Protein AF-0000000066940283 (afdb_homodimer)

Radius of gyration: 36.02 Å; Cα contacts (8 Å, |Δi|>4): 1351; chains: 2; bounding box: 100×126×141 Å

pLDDT: mean 74.97, std 25.34, range [15.05, 97.81]

Secondary structure (DSSP, 8-state):
----------------------STHHHHS--S--GGGGGGSHHHHHHHHHHHT-SHHHHHHHHHHHHTS-SS--S----S----PPPPHHHHHHHHHHHHHH-GGGGSSS--HHHHHHHHHHHHH--S-----HHHHHHHHHHHHHHHHHHHHHSTTS-HHHHHHHHIIIIIHHHHHTHHHHHHSPP-HHHHHHHHHHHHHHGGGT-HHHHHHHHHHHHHHHHHHTTTS-GGG-TTS---HHHHHHHHHHHHHHHHHHHHHHHHHTPPPS--GGG--PPPPSS--TT----HHHHHHHHHHHHHHHHIIIIISSHHHHHS-HHHHHHHHHHHHHHHHHHHHT--GGG-HHHHTT--TTTS-HHHHHHHHHHHHHHHHHHHHHTHHHHSHHHHHHHHTT---HHHHHHHHHHHHHHHHHHHHHHHHHTT---STTS-HIIIIIHHHHHHHHHHHHHHH-TTSTTHHHHHHHHHHHHHHHHHHHHHTTTSS--THHHHHHHHHHHHHHHHHHHHHHHHHHHHHHTTT-------------------------------------------/----------------------STHHHHS--S--GGGGGGSHHHHHHHHHHHT-SHHHHHHHHHHHHTS--S--S----S---SPPPPHHHHHHHHHHHHHH-GGGGSSS--HHHHHHHHHHHHH--S-----HHHHHHHHHHHHHHHHHHHHHSTTS-HHHHHHHHIIIIIHHHHHTHHHHHHSPP-HHHHHHHHHHHHHHGGGT-HHHHHHHHHHHHHHHHHHTTTS-GGG-TTS---HHHHHHHHHHHHHHHHHHHHHHHHHTPPPS--GGG--PPPPSS--TT----HHHHHHHHHHHHHHHHIIIIISSHHHHHS-HHHHHHHHHHHHHHHHHHHHT--GGG-HHHHTT--TTTS-HHHHHHHHHHHHHHHHHHHHHTHHHHSHHHHHHHHTT---HHHHHHHHHHHHHHHHHHHHHHHHHTT---STTS-HIIIIIHHHHHHHHHHHHHHH-TTSTTHHHHHHHHHHHHHHHHHHHHHTTTSS--THHHHHHHHHHHHHHHHHHHHHHHHHHHHHHTTS-------------------------------------------

Nearest PDB structures (foldseek):
  6gyp-assembly1_B  TM=5.848E-01  e=4.105E-04  Saccharomyces cerevisiae S288C
  6gyp-assembly1_C  TM=6.070E-01  e=9.630E-04  Saccharomyces cerevisiae S288C
  6p7x-assembly1_B  TM=5.171E-01  e=4.540E-03  Kluyveromyces lactis
  3sf4-assembly2_B  TM=2.317E-01  e=5.555E-01  Homo sapiens
  6gyp-assembly1_B  TM=6.018E-01  e=2.464E-04  Saccharomyces cerevisiae S288C

Sequence (1136 aa):
MCLSTQAASDKGKDDARQPQSSGLGSVTEVEDARVWLSTCSNAGVAWVCETTASLAFADIAERFGGSLQPWTPTSPWPSLGAARAEPSEETAWEYVNAFFENCWEARLGLIHRPDFEAQLQAHFLDDSSSGNDYAEIALRNVVFAAGYRSILLKTAKIPFHAVRKEAWEGYFVNALSVLTGLLLSPSRLMVVQALALMACYVEGLGSPDIQRVLCHNAVHAALTQGLHLDHESDHRTSSSSDDRLKKTWVWWAVYALEKHFCLVSGRPSMIDDDMIRASIPSHVPSNSTIYLEANTLAARHAKICSRILREIMSTKAYRLSPHALLRVVNDIDRQLKSLLDDFPNDLQVGALAKLSEETHPMAHRIHTLYLYFAIHGSLLALHSHFFYPWLSARLCDRGPDAGLEAQLHSSSKTVTEAARKMLLAVRTVTTNAATPTWLAVTYPIYAHLSLFVHVLKYPTFPTASADLGLLDICAGHFGYIDFMTSSEISISLARESVGLAAKFVKAANKRHDKDQTSRLSHGRGTQSTNSQSKRPDNGNSQNTHPRSVSAALGQVSGHFKANSLGLCMCLSTQAASDKGKDDARQPQSSGLGSVTEVEDARVWLSTCSNAGVAWVCETTASLAFADIAERFGGSLQPWTPTSPWPSLGAARAEPSEETAWEYVNAFFENCWEARLGLIHRPDFEAQLQAHFLDDSSSGNDYAEIALRNVVFAAGYRSILLKTAKIPFHAVRKEAWEGYFVNALSVLTGLLLSPSRLMVVQALALMACYVEGLGSPDIQRVLCHNAVHAALTQGLHLDHESDHRTSSSSDDRLKKTWVWWAVYALEKHFCLVSGRPSMIDDDMIRASIPSHVPSNSTIYLEANTLAARHAKICSRILREIMSTKAYRLSPHALLRVVNDIDRQLKSLLDDFPNDLQVGALAKLSEETHPMAHRIHTLYLYFAIHGSLLALHSHFFYPWLSARLCDRGPDAGLEAQLHSSSKTVTEAARKMLLAVRTVTTNAATPTWLAVTYPIYAHLSLFVHVLKYPTFPTASADLGLLDICAGHFGYIDFMTSSEISISLARESVGLAAKFVKAANKRHDKDQTSRLSHGRGTQSTNSQSKRPDNGNSQNTHPRSVSAALGQVSGHFKANSLGLC

Organism: NCBI:txid1442368

Foldseek 3Di:
DCPPPPPPCPPPPPPVPDPPPVFLVVVQPVLLDLLLVVCLHPLNLVVLCVLLVHNLVVVQSVVQSVLLGFLPPPPPLPVLPDAADDDDLVLLVQLLVQLCQAALLQQLLLDFSVVLVVVSVCVVPCPPPPDDQLLNLLQSLLSSLLSQLSVVQVVPPDFLSVSLCVSCRHSNSRNVSSVVVLLPDQQDSSSLSSLLSSLVSCLQSSHLVSNVVSLVSSLVSLVSVVLLAQPVPVVPPPDDPQVNQSSVSSNLSSLLSQLLSCSLSVHAGPDDNVSGHRDQDQDHHPPGSHPNVLNSLSSQVSVLSNLCSPQPSDPVVVVDAPVVLLVSLVVSVVSLVVSVVVLDPCLDLVCLLVDDCVRAPPSNNLSSLVSLLSSLLVLSSSLSCLARPSNVVVNPVVDDDPVSVVSSVVSLVSLLVSLLVNLVSLVVDDDHSSRRCCNQPRSNVSSLVSLLSSCSVPLQDPCNVVSLVSLVSSQVSQVVVCVSNVNSNHSCSSVSSSVSSVVSSVVVVVVVVVVVVVVVVVVVPPPDDPPPDDDDDDDDDDDDDDDCPPDCPDDPDDDDPDDPPPDD/DCPPPPPPPPPPPPPVPPPPPPFLVVLQPVLLDLLLVVCLHPLNLVVLCVLLVHNLVVVQSVVQSVLLGALPPPPPLPVLPAFADDDDLVLLVQLLVQLCQAALLQQLLLDFSVVLVVVSVCVVVCPPPPDDQLLNLLQSLLSSLLSQLSVVQVVPPDFLSRSLCVSCRGSNSNNVSSVVVLLPDQQDSSSLSSLLSSLVQCLQSSGLVSNVVSLVSSLVSLVVVVLLAQPVPVVPPPPDPQVNQSSVSSNLSSLLSQLLSCSLSVHAGPDDPVSGHRDQDQDHHPPGSHPNVLNSLSSQVSVLSNLCSPQPSDPVVVVDALVVLLVSLVVSVVSLVVSVVVQDPCLDLVCLVVDDCVRPPPSNNLSSLVSLLSSLLVLSSSLSCLARPSNVVVNPVVDDDPVSVVSSVVSLVSLLVSLLVNLVSLVVDDDHSSRRCCNQPRSNVSSLVSLLSSCSVPLQDPCNVVSLVSLVSSQVSQVVVCVSNVNSNHSCSSVSSSVSSVVSSVVVVVVVVVVVVVVVVVVVPPPDDPPPDDDDDDDDDDDDDDDDDDDDPDDDDDDPPCPPDDDD

Solvent-accessible surface area (backbone atoms only — not comparable to full-atom values): 63022 Å² total; per-residue (Å²): 139,85,80,80,78,83,80,80,78,79,78,74,81,76,75,71,75,69,76,73,77,63,72,50,51,68,75,57,62,50,68,80,42,29,69,62,50,32,60,64,25,73,60,31,31,51,49,52,20,60,74,65,72,40,66,63,54,50,54,41,42,51,54,43,53,61,53,62,52,54,57,39,77,77,58,67,74,59,74,67,56,92,45,60,79,75,70,56,70,70,57,43,52,52,16,46,52,39,20,65,73,51,38,50,72,38,28,48,29,55,58,53,56,66,63,50,53,52,51,51,50,47,57,73,65,51,76,62,80,64,83,80,50,37,33,57,51,23,34,55,22,36,43,38,19,53,5,44,39,54,53,50,62,71,43,81,81,61,51,34,58,56,46,46,47,52,28,40,70,22,34,35,44,34,18,58,50,32,41,58,55,38,58,54,38,81,65,44,71,55,43,25,34,24,28,38,50,45,19,62,59,36,48,42,45,43,26,67,52,52,23,48,48,27,38,50,50,18,49,51,35,33,56,70,62,43,38,42,38,52,67,71,73,51,70,78,59,82,59,50,72,43,55,52,41,43,47,43,33,32,36,43,39,48,50,24,53,46,31,50,47,20,62,62,64,50,46,84,63,55,71,57,70,60,54,52,58,47,71,86,72,94,69,75,38,87,81,51,61,50,42,62,70,61,48,48,50,42,38,54,49,21,56,50,42,46,46,43,48,58,56,60,71,22,56,53,31,72,70,43,51,68,67,56,46,50,52,53,44,54,52,52,49,52,52,54,51,50,51,62,68,64,48,50,72,87,49,35,64,81,46,48,76,68,50,47,63,84,81,38,46,63,28,56,50,51,53,34,53,45,50,54,43,51,54,38,48,46,48,39,52,64,30,36,53,45,47,41,66,77,49,29,50,71,66,47,69,83,52,96,44,71,69,55,54,51,44,31,53,51,27,40,51,52,36,44,54,37,20,52,52,45,47,61,49,52,73,70,57,74,86,52,66,79,42,41,34,57,69,70,43,50,49,52,49,39,23,42,53,54,42,51,52,49,35,69,73,38,37,73,45,88,56,29,64,59,50,51,52,46,41,44,49,50,21,47,52,38,50,47,47,15,58,59,38,75,54,71,51,56,62,61,46,46,49,53,50,46,54,52,50,51,52,47,28,52,52,46,42,53,50,54,51,52,56,52,52,54,51,57,62,62,65,68,60,80,77,71,80,81,72,75,81,79,80,87,82,80,87,78,88,81,86,78,83,80,78,82,73,76,81,76,77,76,80,82,80,87,80,86,78,78,71,81,75,82,77,134,140,80,80,75,76,80,78,77,76,80,77,75,78,75,74,72,71,72,75,72,76,62,74,50,48,64,74,57,62,49,68,79,43,27,69,63,50,30,60,66,24,72,60,30,30,50,48,52,20,61,73,66,72,39,66,63,55,50,53,39,43,52,53,42,52,60,56,63,48,60,55,38,77,78,59,69,74,60,75,62,55,92,43,60,80,75,70,55,71,69,57,43,52,52,16,47,51,37,20,65,73,50,38,49,72,38,28,48,31,56,58,52,55,67,62,50,52,54,50,52,52,47,56,73,64,52,75,63,79,64,85,78,50,36,34,59,52,23,34,54,22,36,42,40,19,53,5,45,38,55,53,49,64,71,43,82,80,60,51,36,58,56,47,45,47,54,29,40,68,22,33,35,42,36,19,56,47,31,42,58,55,37,58,54,38,83,68,44,71,56,42,25,34,25,29,37,51,46,18,61,59,34,46,41,46,43,26,67,53,51,23,48,49,28,39,51,51,16,48,50,37,34,55,72,62,44,38,42,39,50,68,71,74,53,68,78,61,81,59,51,72,44,57,52,40,44,47,44,34,32,36,42,39,49,49,24,53,47,31,50,47,21,60,63,63,50,45,84,64,54,71,58,73,61,53,52,56,47,71,84,72,93,69,74,38,85,81,51,61,49,43,61,69,61,48,49,49,43,37,54,50,21,54,50,41,46,48,43,48,58,55,60,70,21,55,53,31,70,69,43,51,68,67,56,48,50,52,52,43,53,53,53,49,51,53,53,53,49,52,60,68,64,49,50,73,90,48,34,66,82,49,48,77,69,50,47,62,83,82,38,45,64,27,56,50,51,53,32,50,45,52,54,44,51,54,40,48,46,48,40,53,64,30,36,53,44,47,40,67,76,50,28,51,71,66,48,69,83,51,95,45,72,69,56,53,51,44,32,51,51,25,39,51,51,34,45,52,36,18,51,54,46,46,62,48,51,74,71,59,74,86,52,67,79,40,42,32,57,69,72,44,51,50,51,49,39,24,43,54,52,41,49,52,49,35,70,74,39,35,75,44,88,57,31,66,60,50,51,53,47,39,45,49,51,22,48,52,38,50,47,48,16,59,60,38,74,54,73,50,57,61,59,46,47,50,53,49,46,55,52,49,52,53,47,27,53,53,46,42,53,50,53,50,52,54,54,51,52,53,57,61,63,66,68,61,81,77,70,78,75,78,72,79,79,77,83,79,78,84,81,81,86,84,87,81,87,77,88,76,89,83,86,83,81,78,91,76,86,73,85,75,79,69,81,76,82,78,124

Structure (mmCIF, N/CA/C/O backbone):
data_AF-0000000066940283-model_v1
#
loop_
_entity.id
_entity.type
_entity.pdbx_description
1 polymer 'Transcription factor domain-containing protein'
#
loop_
_atom_site.group_PDB
_atom_site.id
_atom_site.type_symbol
_atom_site.label_atom_id
_atom_site.label_alt_id
_atom_site.label_comp_id
_atom_site.label_asym_id
_atom_site.label_entity_id
_atom_site.label_seq_id
_atom_site.pdbx_PDB_ins_code
_atom_site.Cartn_x
_atom_site.Cartn_y
_atom_site.Cartn_z
_atom_site.occupancy
_atom_site.B_iso_or_equiv
_atom_site.auth_seq_id
_atom_site.auth_comp_id
_atom_site.auth_asym_id
_atom_site.auth_atom_id
_atom_site.pdbx_PDB_model_num
ATOM 1 N N . MET A 1 1 ? 47.094 -9.07 -67.875 1 20.44 1 MET A N 1
ATOM 2 C CA . MET A 1 1 ? 47.656 -8.047 -67 1 20.44 1 MET A CA 1
ATOM 3 C C . MET A 1 1 ? 46.906 -8 -65.688 1 20.44 1 MET A C 1
ATOM 5 O O . MET A 1 1 ? 45.719 -7.773 -65.625 1 20.44 1 MET A O 1
ATOM 9 N N . CYS A 1 2 ? 47.281 -8.82 -64.562 1 21.75 2 CYS A N 1
ATOM 10 C CA . CYS A 1 2 ? 46.938 -9.672 -63.469 1 21.75 2 CYS A CA 1
ATOM 11 C C . CYS A 1 2 ? 46.75 -8.852 -62.188 1 21.75 2 CYS A C 1
ATOM 13 O O . CYS A 1 2 ? 47.719 -8.445 -61.562 1 21.75 2 CYS A O 1
ATOM 15 N N . LEU A 1 3 ? 45.906 -7.738 -62.25 1 21.98 3 LEU A N 1
ATOM 16 C CA . LEU A 1 3 ? 45.75 -6.688 -61.25 1 21.98 3 LEU A CA 1
ATOM 17 C C . LEU A 1 3 ? 45.438 -7.277 -59.906 1 21.98 3 LEU A C 1
ATOM 19 O O . LEU A 1 3 ? 44.5 -8.078 -59.781 1 21.98 3 LEU A O 1
ATOM 23 N N . SER A 1 4 ? 46.375 -7.453 -58.938 1 21.75 4 SER A N 1
ATOM 24 C CA . SER A 1 4 ? 46.688 -8.039 -57.625 1 21.75 4 SER A CA 1
ATOM 25 C C . SER A 1 4 ? 45.812 -7.418 -56.531 1 21.75 4 SER A C 1
ATOM 27 O O . SER A 1 4 ? 46.031 -6.258 -56.156 1 21.75 4 SER A O 1
ATOM 29 N N . THR A 1 5 ? 44.469 -7.492 -56.594 1 22.36 5 THR A N 1
ATOM 30 C CA . THR A 1 5 ? 43.438 -6.836 -55.812 1 22.36 5 THR A CA 1
ATOM 31 C C . THR A 1 5 ? 43.594 -7.188 -54.312 1 22.36 5 THR A C 1
ATOM 33 O O . THR A 1 5 ? 43.562 -8.359 -53.938 1 22.36 5 THR A O 1
ATOM 36 N N . GLN A 1 6 ? 44.438 -6.453 -53.562 1 20.84 6 GLN A N 1
ATOM 37 C CA . GLN A 1 6 ? 44.875 -6.645 -52.188 1 20.84 6 GLN A CA 1
ATOM 38 C C . GLN A 1 6 ? 43.688 -6.66 -51.219 1 20.84 6 GLN A C 1
ATOM 40 O O . GLN A 1 6 ? 42.906 -5.703 -51.156 1 20.84 6 GLN A O 1
ATOM 45 N N . ALA A 1 7 ? 43.062 -7.863 -50.75 1 22.83 7 ALA A N 1
ATOM 46 C CA . ALA A 1 7 ? 41.969 -8.375 -49.906 1 22.83 7 ALA A CA 1
ATOM 47 C C . ALA A 1 7 ? 42.188 -7.957 -48.438 1 22.83 7 ALA A C 1
ATOM 49 O O . ALA A 1 7 ? 43 -8.523 -47.75 1 22.83 7 ALA A O 1
ATOM 50 N N . ALA A 1 8 ? 42.344 -6.641 -48.094 1 23.03 8 ALA A N 1
ATOM 51 C CA . ALA A 1 8 ? 42.688 -6.262 -46.75 1 23.03 8 ALA A CA 1
ATOM 52 C C . ALA A 1 8 ? 41.656 -6.766 -45.75 1 23.03 8 ALA A C 1
ATOM 54 O O . ALA A 1 8 ? 40.469 -6.562 -45.906 1 23.03 8 ALA A O 1
ATOM 55 N N . SER A 1 9 ? 41.906 -7.828 -44.812 1 20.77 9 SER A N 1
ATOM 56 C CA . SER A 1 9 ? 41.312 -8.688 -43.781 1 20.77 9 SER A CA 1
ATOM 57 C C . SER A 1 9 ? 40.906 -7.879 -42.562 1 20.77 9 SER A C 1
ATOM 59 O O . SER A 1 9 ? 41.625 -7.855 -41.562 1 20.77 9 SER A O 1
ATOM 61 N N . ASP A 1 10 ? 40.438 -6.648 -42.656 1 21.69 10 ASP A N 1
ATOM 62 C CA . ASP A 1 10 ? 40.281 -5.934 -41.406 1 21.69 10 ASP A CA 1
ATOM 63 C C . ASP A 1 10 ? 39.312 -6.66 -40.469 1 21.69 10 ASP A C 1
ATOM 65 O O . ASP A 1 10 ? 38.156 -6.848 -40.844 1 21.69 10 ASP A O 1
ATOM 69 N N . LYS A 1 11 ? 39.781 -7.566 -39.562 1 23.08 11 LYS A N 1
ATOM 70 C CA . LYS A 1 11 ? 39.25 -8.359 -38.469 1 23.08 11 LYS A CA 1
ATOM 71 C C . LYS A 1 11 ? 38.531 -7.48 -37.438 1 23.08 11 LYS A C 1
ATOM 73 O O . LYS A 1 11 ? 39.156 -6.707 -36.719 1 23.08 11 LYS A O 1
ATOM 78 N N . GLY A 1 12 ? 37.406 -6.863 -37.812 1 21 12 GLY A N 1
ATOM 79 C CA . GLY A 1 12 ? 36.594 -6.027 -36.938 1 21 12 GLY A CA 1
ATOM 80 C C . GLY A 1 12 ? 36.219 -6.688 -35.625 1 21 12 GLY A C 1
ATOM 81 O O . GLY A 1 12 ? 35.75 -7.828 -35.594 1 21 12 GLY A O 1
ATOM 82 N N . LYS A 1 13 ? 36.969 -6.316 -34.469 1 24.41 13 LYS A N 1
ATOM 83 C CA . LYS A 1 13 ? 36.812 -6.691 -33.062 1 24.41 13 LYS A CA 1
ATOM 84 C C . LYS A 1 13 ? 35.344 -6.566 -32.625 1 24.41 13 LYS A C 1
ATOM 86 O O . LYS A 1 13 ? 34.781 -5.465 -32.625 1 24.41 13 LYS A O 1
ATOM 91 N N . ASP A 1 14 ? 34.469 -7.512 -33 1 21.62 14 ASP A N 1
ATOM 92 C CA . ASP A 1 14 ? 33.094 -7.664 -32.562 1 21.62 14 ASP A CA 1
ATOM 93 C C . ASP A 1 14 ? 33 -7.609 -31.031 1 21.62 14 ASP A C 1
ATOM 95 O O . ASP A 1 14 ? 33.469 -8.531 -30.344 1 21.62 14 ASP A O 1
ATOM 99 N N . ASP A 1 15 ? 33.438 -6.469 -30.469 1 23.89 15 ASP A N 1
ATOM 100 C CA . ASP A 1 15 ? 33.188 -6.336 -29.031 1 23.89 15 ASP A CA 1
ATOM 101 C C . ASP A 1 15 ? 31.75 -6.672 -28.672 1 23.89 15 ASP A C 1
ATOM 103 O O . ASP A 1 15 ? 30.828 -5.926 -29.016 1 23.89 15 ASP A O 1
ATOM 107 N N . ALA A 1 16 ? 31.406 -7.91 -28.734 1 23.08 16 ALA A N 1
ATOM 108 C CA . ALA A 1 16 ? 30.156 -8.477 -28.25 1 23.08 16 ALA A CA 1
ATOM 109 C C . ALA A 1 16 ? 29.797 -7.934 -26.859 1 23.08 16 ALA A C 1
ATOM 111 O O . ALA A 1 16 ? 30.484 -8.242 -25.875 1 23.08 16 ALA A O 1
ATOM 112 N N . ARG A 1 17 ? 29.234 -6.73 -26.859 1 25.64 17 ARG A N 1
ATOM 113 C CA . ARG A 1 17 ? 28.562 -6.203 -25.688 1 25.64 17 ARG A CA 1
ATOM 114 C C . ARG A 1 17 ? 27.75 -7.293 -24.984 1 25.64 17 ARG A C 1
ATOM 116 O O . ARG A 1 17 ? 26.859 -7.902 -25.594 1 25.64 17 ARG A O 1
ATOM 123 N N . GLN A 1 18 ? 28.359 -7.93 -24.031 1 21.53 18 GLN A N 1
ATOM 124 C CA . GLN A 1 18 ? 27.672 -8.891 -23.172 1 21.53 18 GLN A CA 1
ATOM 125 C C . GLN A 1 18 ? 26.297 -8.375 -22.766 1 21.53 18 GLN A C 1
ATOM 127 O O . GLN A 1 18 ? 26.141 -7.215 -22.391 1 21.53 18 GLN A O 1
ATOM 132 N N . PRO A 1 19 ? 25.219 -8.977 -23.344 1 24.42 19 PRO A N 1
ATOM 133 C CA . PRO A 1 19 ? 23.875 -8.57 -22.922 1 24.42 19 PRO A CA 1
ATOM 134 C C . PRO A 1 19 ? 23.75 -8.414 -21.406 1 24.42 19 PRO A C 1
ATOM 136 O O . PRO A 1 19 ? 24.234 -9.273 -20.656 1 24.42 19 PRO A O 1
ATOM 139 N N . GLN A 1 20 ? 23.891 -7.176 -20.938 1 24.33 20 GLN A N 1
ATOM 140 C CA . GLN A 1 20 ? 23.578 -6.852 -19.547 1 24.33 20 GLN A CA 1
ATOM 141 C C . GLN A 1 20 ? 22.328 -7.609 -19.078 1 24.33 20 GLN A C 1
ATOM 143 O O . GLN A 1 20 ? 21.281 -7.539 -19.719 1 24.33 20 GLN A O 1
ATOM 148 N N . SER A 1 21 ? 22.594 -8.758 -18.5 1 25.77 21 SER A N 1
ATOM 149 C CA . SER A 1 21 ? 21.594 -9.586 -17.828 1 25.77 21 SER A CA 1
ATOM 150 C C . SER A 1 21 ? 20.641 -8.734 -16.984 1 25.77 21 SER A C 1
ATOM 152 O O . SER A 1 21 ? 20.906 -8.469 -15.812 1 25.77 21 SER A O 1
ATOM 154 N N . SER A 1 22 ? 20.125 -7.676 -17.5 1 27.03 22 SER A N 1
ATOM 155 C CA . SER A 1 22 ? 19.234 -6.762 -16.812 1 27.03 22 SER A CA 1
ATOM 156 C C . SER A 1 22 ? 17.969 -7.48 -16.344 1 27.03 22 SER A C 1
ATOM 158 O O . SER A 1 22 ? 17.156 -6.906 -15.609 1 27.03 22 SER A O 1
ATOM 160 N N . GLY A 1 23 ? 17.672 -8.562 -16.969 1 27.56 23 GLY A N 1
ATOM 161 C CA . GLY A 1 23 ? 16.281 -8.977 -16.844 1 27.56 23 GLY A CA 1
ATOM 162 C C . GLY A 1 23 ? 15.984 -9.602 -15.484 1 27.56 23 GLY A C 1
ATOM 163 O O . GLY A 1 23 ? 14.867 -9.477 -14.984 1 27.56 23 GLY A O 1
ATOM 164 N N . LEU A 1 24 ? 16.797 -10.617 -15.102 1 29.62 24 LEU A N 1
ATOM 165 C CA . LEU A 1 24 ? 16.484 -11.422 -13.922 1 29.62 24 LEU A CA 1
ATOM 166 C C . LEU A 1 24 ? 16.719 -10.609 -12.648 1 29.62 24 LEU A C 1
ATOM 168 O O . LEU A 1 24 ? 16.672 -11.164 -11.547 1 29.62 24 LEU A O 1
ATOM 172 N N . GLY A 1 25 ? 17.297 -9.453 -12.719 1 29.88 25 GLY A N 1
ATOM 173 C CA . GLY A 1 25 ? 17.703 -8.695 -11.539 1 29.88 25 GLY A CA 1
ATOM 174 C C . GLY A 1 25 ? 16.562 -8.484 -10.555 1 29.88 25 GLY A C 1
ATOM 175 O O . GLY A 1 25 ? 16.781 -8.398 -9.352 1 29.88 25 GLY A O 1
ATOM 176 N N . SER A 1 26 ? 15.367 -8.234 -11.133 1 32.53 26 SER A N 1
ATOM 177 C CA . SER A 1 26 ? 14.328 -7.906 -10.156 1 32.53 26 SER A CA 1
ATOM 178 C C . SER A 1 26 ? 13.867 -9.141 -9.398 1 32.53 26 SER A C 1
ATOM 180 O O . SER A 1 26 ? 13.602 -9.078 -8.195 1 32.53 26 SER A O 1
ATOM 182 N N . VAL A 1 27 ? 13.672 -10.336 -10.031 1 32.69 27 VAL A N 1
ATOM 183 C CA . VAL A 1 27 ? 13.281 -11.578 -9.375 1 32.69 27 VAL A CA 1
ATOM 184 C C . VAL A 1 27 ? 14.445 -12.102 -8.539 1 32.69 27 VAL A C 1
ATOM 186 O O . VAL A 1 27 ? 14.234 -12.648 -7.449 1 32.69 27 VAL A O 1
ATOM 189 N N . THR A 1 28 ? 15.695 -12.109 -9.008 1 30.05 28 THR A N 1
ATOM 190 C CA . THR A 1 28 ? 16.859 -12.766 -8.414 1 30.05 28 THR A CA 1
ATOM 191 C C . THR A 1 28 ? 17.281 -12.055 -7.129 1 30.05 28 THR A C 1
ATOM 193 O O . THR A 1 28 ? 17.984 -12.625 -6.301 1 30.05 28 THR A O 1
ATOM 196 N N . GLU A 1 29 ? 17.312 -10.711 -7.145 1 33.53 29 GLU A N 1
ATOM 197 C CA . GLU A 1 29 ? 18.078 -10.102 -6.059 1 33.53 29 GLU A CA 1
ATOM 198 C C . GLU A 1 29 ? 17.375 -10.305 -4.719 1 33.53 29 GLU A C 1
ATOM 200 O O . GLU A 1 29 ? 17.875 -9.875 -3.678 1 33.53 29 GLU A O 1
ATOM 205 N N . VAL A 1 30 ? 16.109 -10.367 -4.691 1 32.91 30 VAL A N 1
ATOM 206 C CA . VAL A 1 30 ? 15.727 -10.672 -3.32 1 32.91 30 VAL A CA 1
ATOM 207 C C . VAL A 1 30 ? 16.172 -12.094 -2.965 1 32.91 30 VAL A C 1
ATOM 209 O O . VAL A 1 30 ? 15.656 -13.07 -3.525 1 32.91 30 VAL A O 1
ATOM 212 N N . GLU A 1 31 ? 17.391 -12.391 -2.781 1 35.41 31 GLU A N 1
ATOM 213 C CA . GLU A 1 31 ? 17.859 -13.641 -2.189 1 35.41 31 GLU A CA 1
ATOM 214 C C . GLU A 1 31 ? 16.719 -14.398 -1.512 1 35.41 31 GLU A C 1
ATOM 216 O O . GLU A 1 31 ? 16.75 -15.625 -1.413 1 35.41 31 GLU A O 1
ATOM 221 N N . ASP A 1 32 ? 16.172 -13.656 -0.53 1 37.12 32 ASP A N 1
ATOM 222 C CA . ASP A 1 32 ? 15.172 -14.367 0.262 1 37.12 32 ASP A CA 1
ATOM 223 C C . ASP A 1 32 ? 13.984 -14.789 -0.6 1 37.12 32 ASP A C 1
ATOM 225 O O . ASP A 1 32 ? 13.227 -13.945 -1.074 1 37.12 32 ASP A O 1
ATOM 229 N N . ALA A 1 33 ? 14.258 -15.641 -1.581 1 39.44 33 ALA A N 1
ATOM 230 C CA . ALA A 1 33 ? 13.406 -16.516 -2.381 1 39.44 33 ALA A CA 1
ATOM 231 C C . ALA A 1 33 ? 11.977 -16.531 -1.85 1 39.44 33 ALA A C 1
ATOM 233 O O . ALA A 1 33 ? 11.758 -16.656 -0.642 1 39.44 33 ALA A O 1
ATOM 234 N N . ARG A 1 34 ? 11.172 -16.062 -2.783 1 51.72 34 ARG A N 1
ATOM 235 C CA . ARG A 1 34 ? 9.781 -16.453 -2.945 1 51.72 34 ARG A CA 1
ATOM 236 C C . ARG A 1 34 ? 9.57 -17.906 -2.572 1 51.72 34 ARG A C 1
ATOM 238 O O . ARG A 1 34 ? 10.273 -18.781 -3.078 1 51.72 34 ARG A O 1
ATOM 245 N N . VAL A 1 35 ? 9.18 -18.188 -1.513 1 53.84 35 VAL A N 1
ATOM 246 C CA . VAL A 1 35 ? 8.953 -19.516 -0.968 1 53.84 35 VAL A CA 1
ATOM 247 C C . VAL A 1 35 ? 8.656 -20.5 -2.102 1 53.84 35 VAL A C 1
ATOM 249 O O . VAL A 1 35 ? 9.188 -21.609 -2.133 1 53.84 35 VAL A O 1
ATOM 252 N N . TRP A 1 36 ? 8.086 -19.891 -3.195 1 62.03 36 TRP A N 1
ATOM 253 C CA . TRP A 1 36 ? 7.566 -20.875 -4.141 1 62.03 36 TRP A CA 1
ATOM 254 C C . TRP A 1 36 ? 8.617 -21.234 -5.18 1 62.03 36 TRP A C 1
ATOM 256 O O . TRP A 1 36 ? 8.633 -22.359 -5.695 1 62.03 36 TRP A O 1
ATOM 266 N N . LEU A 1 37 ? 9.555 -20.328 -5.309 1 76.88 37 LEU A N 1
ATOM 267 C CA . LEU A 1 37 ? 10.602 -20.641 -6.281 1 76.88 37 LEU A CA 1
ATOM 268 C C . LEU A 1 37 ? 11.961 -20.75 -5.602 1 76.88 37 LEU A C 1
ATOM 270 O O . LEU A 1 37 ? 12.992 -20.5 -6.223 1 76.88 37 LEU A O 1
ATOM 274 N N . SER A 1 38 ? 11.867 -21.203 -4.441 1 82 38 SER A N 1
ATOM 275 C CA . SER A 1 38 ? 13.07 -21.312 -3.625 1 82 38 SER A CA 1
ATOM 276 C C . SER A 1 38 ? 14.086 -22.266 -4.27 1 82 38 SER A C 1
ATOM 278 O O . SER A 1 38 ? 15.297 -22.062 -4.141 1 82 38 SER A O 1
ATOM 280 N N . THR A 1 39 ? 13.578 -23.281 -4.961 1 89 39 THR A N 1
ATOM 281 C CA . THR A 1 39 ? 14.445 -24.25 -5.625 1 89 39 THR A CA 1
ATOM 282 C C . THR A 1 39 ? 15.305 -23.562 -6.684 1 89 39 THR A C 1
ATOM 284 O O . THR A 1 39 ? 16.438 -24 -6.945 1 89 39 THR A O 1
ATOM 287 N N . CYS A 1 40 ? 14.781 -22.531 -7.219 1 88.06 40 CYS A N 1
ATOM 288 C CA . CYS A 1 40 ? 15.5 -21.812 -8.266 1 88.06 40 CYS A CA 1
ATOM 289 C C . CYS A 1 40 ? 16.297 -20.656 -7.688 1 88.06 40 CYS A C 1
ATOM 291 O O . CYS A 1 40 ? 16.875 -19.859 -8.43 1 88.06 40 CYS A O 1
ATOM 293 N N . SER A 1 41 ? 16.297 -20.594 -6.41 1 83.69 41 SER A N 1
ATOM 294 C CA . SER A 1 41 ? 17.203 -19.641 -5.758 1 83.69 41 SER A CA 1
ATOM 295 C C . SER A 1 41 ? 18.641 -20.125 -5.812 1 83.69 41 SER A C 1
ATOM 297 O O . SER A 1 41 ? 18.906 -21.297 -6.145 1 83.69 41 SER A O 1
ATOM 299 N N . ASN A 1 42 ? 19.594 -19.281 -5.414 1 84.31 42 ASN A N 1
ATOM 300 C CA . ASN A 1 42 ? 21 -19.672 -5.41 1 84.31 42 ASN A CA 1
ATOM 301 C C . ASN A 1 42 ? 21.25 -20.875 -4.5 1 84.31 42 ASN A C 1
ATOM 303 O O . ASN A 1 42 ? 21.969 -21.812 -4.871 1 84.31 42 ASN A O 1
ATOM 307 N N . ALA A 1 43 ? 20.656 -20.797 -3.354 1 87.44 43 ALA A N 1
ATOM 308 C CA . ALA A 1 43 ? 20.828 -21.891 -2.4 1 87.44 43 ALA A CA 1
ATOM 309 C C . ALA A 1 43 ? 20.188 -23.172 -2.914 1 87.44 43 ALA A C 1
ATOM 311 O O . ALA A 1 43 ? 20.734 -24.266 -2.732 1 87.44 43 ALA A O 1
ATOM 312 N N . GLY A 1 44 ? 19.016 -23.047 -3.541 1 92.5 44 GLY A N 1
ATOM 313 C CA . GLY A 1 44 ? 18.344 -24.219 -4.098 1 92.5 44 GLY A CA 1
ATOM 314 C C . GLY A 1 44 ? 19.078 -24.828 -5.27 1 92.5 44 GLY A C 1
ATOM 315 O O . GLY A 1 44 ? 19.25 -26.047 -5.336 1 92.5 44 GLY A O 1
ATOM 316 N N . VAL A 1 45 ? 19.531 -24.016 -6.105 1 93.75 45 VAL A N 1
ATOM 317 C CA . VAL A 1 45 ? 20.281 -24.469 -7.273 1 93.75 45 VAL A CA 1
ATOM 318 C C . VAL A 1 45 ? 21.562 -25.141 -6.828 1 93.75 45 VAL A C 1
ATOM 320 O O . VAL A 1 45 ? 21.953 -26.188 -7.359 1 93.75 45 VAL A O 1
ATOM 323 N N . ALA A 1 46 ? 22.234 -24.484 -5.863 1 93.62 46 ALA A N 1
ATOM 324 C CA . ALA A 1 46 ? 23.469 -25.078 -5.34 1 93.62 46 ALA A CA 1
ATOM 325 C C . ALA A 1 46 ? 23.219 -26.469 -4.762 1 93.62 46 ALA A C 1
ATOM 327 O O . ALA A 1 46 ? 24 -27.391 -4.98 1 93.62 46 ALA A O 1
ATOM 328 N N . TRP A 1 47 ? 22.203 -26.594 -4.051 1 95.19 47 TRP A N 1
ATOM 329 C CA . TRP A 1 47 ? 21.891 -27.875 -3.434 1 95.19 47 TRP A CA 1
ATOM 330 C C . TRP A 1 47 ? 21.609 -28.938 -4.496 1 95.19 47 TRP A C 1
ATOM 332 O O . TRP A 1 47 ? 22.047 -30.078 -4.383 1 95.19 47 TRP A O 1
ATOM 342 N N . VAL A 1 48 ? 20.812 -28.641 -5.484 1 96.75 48 VAL A N 1
ATOM 343 C CA . VAL A 1 48 ? 20.469 -29.578 -6.535 1 96.75 48 VAL A CA 1
ATOM 344 C C . VAL A 1 48 ? 21.719 -30 -7.305 1 96.75 48 VAL A C 1
ATOM 346 O O . VAL A 1 48 ? 21.906 -31.188 -7.602 1 96.75 48 VAL A O 1
ATOM 349 N N . CYS A 1 49 ? 22.484 -29.016 -7.586 1 96.88 49 CYS A N 1
ATOM 350 C CA . CYS A 1 49 ? 23.703 -29.297 -8.328 1 96.88 49 CYS A CA 1
ATOM 351 C C . CYS A 1 49 ? 24.641 -30.188 -7.516 1 96.88 49 CYS A C 1
ATOM 353 O O . CYS A 1 49 ? 25.25 -31.109 -8.062 1 96.88 49 CYS A O 1
ATOM 355 N N . GLU A 1 50 ? 24.734 -29.891 -6.273 1 96.19 50 GLU A N 1
ATOM 356 C CA . GLU A 1 50 ? 25.578 -30.719 -5.402 1 96.19 50 GLU A CA 1
ATOM 357 C C . GLU A 1 50 ? 25.016 -32.125 -5.293 1 96.19 50 GLU A C 1
ATOM 359 O O . GLU A 1 50 ? 25.766 -33.125 -5.344 1 96.19 50 GLU A O 1
ATOM 364 N N . THR A 1 51 ? 23.797 -32.25 -5.098 1 96.31 51 THR A N 1
ATOM 365 C CA . THR A 1 51 ? 23.125 -33.531 -4.906 1 96.31 51 THR A CA 1
ATOM 366 C C . THR A 1 51 ? 23.25 -34.406 -6.16 1 96.31 51 THR A C 1
ATOM 368 O O . THR A 1 51 ? 23.484 -35.594 -6.07 1 96.31 51 THR A O 1
ATOM 371 N N . THR A 1 52 ? 23.094 -33.781 -7.336 1 95.62 52 THR A N 1
ATOM 372 C CA . THR A 1 52 ? 23.125 -34.531 -8.586 1 95.62 52 THR A CA 1
ATOM 373 C C . THR A 1 52 ? 24.531 -34.594 -9.164 1 95.62 52 THR A C 1
ATOM 375 O O . THR A 1 52 ? 24.766 -35.188 -10.211 1 95.62 52 THR A O 1
ATOM 378 N N . ALA A 1 53 ? 25.453 -33.875 -8.523 1 94.31 53 ALA A N 1
ATOM 379 C CA . ALA A 1 53 ? 26.828 -33.781 -8.992 1 94.31 53 ALA A CA 1
ATOM 380 C C . ALA A 1 53 ? 26.875 -33.312 -10.445 1 94.31 53 ALA A C 1
ATOM 382 O O . ALA A 1 53 ? 27.594 -33.875 -11.266 1 94.31 53 ALA A O 1
ATOM 383 N N . SER A 1 54 ? 26.016 -32.438 -10.734 1 94.38 54 SER A N 1
ATOM 384 C CA . SER A 1 54 ? 25.891 -31.891 -12.086 1 94.38 54 SER A CA 1
ATOM 385 C C . SER A 1 54 ? 25.5 -30.422 -12.055 1 94.38 54 SER A C 1
ATOM 387 O O . SER A 1 54 ? 24.734 -29.984 -11.188 1 94.38 54 SER A O 1
ATOM 389 N N . LEU A 1 55 ? 25.938 -29.594 -13.07 1 94.69 55 LEU A N 1
ATOM 390 C CA . LEU A 1 55 ? 25.594 -28.172 -13.172 1 94.69 55 LEU A CA 1
ATOM 391 C C . LEU A 1 55 ? 24.391 -27.969 -14.086 1 94.69 55 LEU A C 1
ATOM 393 O O . LEU A 1 55 ? 23.984 -26.844 -14.344 1 94.69 55 LEU A O 1
ATOM 397 N N . ALA A 1 56 ? 23.844 -29 -14.5 1 93.88 56 ALA A N 1
ATOM 398 C CA . ALA A 1 56 ? 22.75 -28.953 -15.469 1 93.88 56 ALA A CA 1
ATOM 399 C C . ALA A 1 56 ? 21.578 -28.125 -14.938 1 93.88 56 ALA A C 1
ATOM 401 O O . ALA A 1 56 ? 20.953 -27.391 -15.695 1 93.88 56 ALA A O 1
ATOM 402 N N . PHE A 1 57 ? 21.328 -28.25 -13.68 1 95.81 57 PHE A N 1
ATOM 403 C CA . PHE A 1 57 ? 20.156 -27.562 -13.125 1 95.81 57 PHE A CA 1
ATOM 404 C C . PHE A 1 57 ? 20.391 -26.062 -13.07 1 95.81 57 PHE A C 1
ATOM 406 O O . PHE A 1 57 ? 19.438 -25.266 -13.141 1 95.81 57 PHE A O 1
ATOM 413 N N . ALA A 1 58 ? 21.578 -25.656 -12.82 1 94.06 58 ALA A N 1
ATOM 414 C CA . ALA A 1 58 ? 21.875 -24.219 -12.852 1 94.06 58 ALA A CA 1
ATOM 415 C C . ALA A 1 58 ? 21.484 -23.609 -14.188 1 94.06 58 ALA A C 1
ATOM 417 O O . ALA A 1 58 ? 20.938 -22.5 -14.234 1 94.06 58 ALA A O 1
ATOM 418 N N . ASP A 1 59 ? 21.719 -24.344 -15.25 1 92.5 59 ASP A N 1
ATOM 419 C CA . ASP A 1 59 ? 21.359 -23.875 -16.594 1 92.5 59 ASP A CA 1
ATOM 420 C C . ASP A 1 59 ? 19.844 -23.859 -16.781 1 92.5 59 ASP A C 1
ATOM 422 O O . ASP A 1 59 ? 19.297 -22.938 -17.406 1 92.5 59 ASP A O 1
ATOM 426 N N . ILE A 1 60 ? 19.266 -24.906 -16.25 1 92.06 60 ILE A N 1
ATOM 427 C CA . ILE A 1 60 ? 17.828 -25.016 -16.359 1 92.06 60 ILE A CA 1
ATOM 428 C C . ILE A 1 60 ? 17.156 -23.844 -15.641 1 92.06 60 ILE A C 1
ATOM 430 O O . ILE A 1 60 ? 16.266 -23.203 -16.188 1 92.06 60 ILE A O 1
ATOM 434 N N . ALA A 1 61 ? 17.594 -23.578 -14.438 1 89.5 61 ALA A N 1
ATOM 435 C CA . ALA A 1 61 ? 17.031 -22.5 -13.617 1 89.5 61 ALA A CA 1
ATOM 436 C C . ALA A 1 61 ? 17.25 -21.141 -14.273 1 89.5 61 ALA A C 1
ATOM 438 O O . ALA A 1 61 ? 16.375 -20.281 -14.219 1 89.5 61 ALA A O 1
ATOM 439 N N . GLU A 1 62 ? 18.391 -20.953 -14.852 1 84.12 62 GLU A N 1
ATOM 440 C CA . GLU A 1 62 ? 18.703 -19.688 -15.516 1 84.12 62 GLU A CA 1
ATOM 441 C C . GLU A 1 62 ? 17.797 -19.453 -16.719 1 84.12 62 GLU A C 1
ATOM 443 O O . GLU A 1 62 ? 17.281 -18.344 -16.906 1 84.12 62 GLU A O 1
ATOM 448 N N . ARG A 1 63 ? 17.578 -20.453 -17.516 1 83.12 63 ARG A N 1
ATOM 449 C CA . ARG A 1 63 ? 16.688 -20.344 -18.672 1 83.12 63 ARG A CA 1
ATOM 450 C C . ARG A 1 63 ? 15.25 -20.094 -18.234 1 83.12 63 ARG A C 1
ATOM 452 O O . ARG A 1 63 ? 14.523 -19.344 -18.891 1 83.12 63 ARG A O 1
ATOM 459 N N . PHE A 1 64 ? 14.938 -20.75 -17.188 1 83.75 64 PHE A N 1
ATOM 460 C CA . PHE A 1 64 ? 13.586 -20.562 -16.656 1 83.75 64 PHE A CA 1
ATOM 461 C C . PHE A 1 64 ? 13.375 -19.125 -16.234 1 83.75 64 PHE A C 1
ATOM 463 O O . PHE A 1 64 ? 12.32 -18.547 -16.5 1 83.75 64 PHE A O 1
ATOM 470 N N . GLY A 1 65 ? 14.281 -18.594 -15.5 1 73.25 65 GLY A N 1
ATOM 471 C CA . GLY A 1 65 ? 14.195 -17.188 -15.086 1 73.25 65 GLY A CA 1
ATOM 472 C C . GLY A 1 65 ? 13.992 -16.25 -16.25 1 73.25 65 GLY A C 1
ATOM 473 O O . GLY A 1 65 ? 13.219 -15.289 -16.156 1 73.25 65 GLY A O 1
ATOM 474 N N . GLY A 1 66 ? 14.609 -16.5 -17.297 1 65.31 66 GLY A N 1
ATOM 475 C CA . GLY A 1 66 ? 14.484 -15.688 -18.5 1 65.31 66 GLY A CA 1
ATOM 476 C C . GLY A 1 66 ? 13.156 -15.867 -19.203 1 65.31 66 GLY A C 1
ATOM 477 O O . GLY A 1 66 ? 12.695 -14.969 -19.906 1 65.31 66 GLY A O 1
ATOM 478 N N . SER A 1 67 ? 12.609 -17.031 -19.016 1 64.38 67 SER A N 1
ATOM 479 C CA . SER A 1 67 ? 11.367 -17.359 -19.703 1 64.38 67 SER A CA 1
ATOM 480 C C . SER A 1 67 ? 10.172 -16.688 -19.031 1 64.38 67 SER A C 1
ATOM 482 O O . SER A 1 67 ? 9.109 -16.547 -19.656 1 64.38 67 SER A O 1
ATOM 484 N N . LEU A 1 68 ? 10.367 -16.453 -17.812 1 60.31 68 LEU A N 1
ATOM 485 C CA . LEU A 1 68 ? 9.266 -15.82 -17.078 1 60.31 68 LEU A CA 1
ATOM 486 C C . LEU A 1 68 ? 9.156 -14.344 -17.438 1 60.31 68 LEU A C 1
ATOM 488 O O . LEU A 1 68 ? 8.211 -13.672 -17.016 1 60.31 68 LEU A O 1
ATOM 492 N N . GLN A 1 69 ? 10.242 -13.789 -18.125 1 50.31 69 GLN A N 1
ATOM 493 C CA . GLN A 1 69 ? 10.172 -12.391 -18.531 1 50.31 69 GLN A CA 1
ATOM 494 C C . GLN A 1 69 ? 8.82 -12.062 -19.141 1 50.31 69 GLN A C 1
ATOM 496 O O . GLN A 1 69 ? 8.227 -12.891 -19.844 1 50.31 69 GLN A O 1
ATOM 501 N N . PRO A 1 70 ? 8.375 -10.836 -18.734 1 48.53 70 PRO A N 1
ATOM 502 C CA . PRO A 1 70 ? 7 -10.336 -18.797 1 48.53 70 PRO A CA 1
ATOM 503 C C . PRO A 1 70 ? 6.355 -10.578 -20.156 1 48.53 70 PRO A C 1
ATOM 505 O O . PRO A 1 70 ? 7.008 -10.414 -21.203 1 48.53 70 PRO A O 1
ATOM 508 N N . TRP A 1 71 ? 5.555 -11.516 -20.188 1 46.41 71 TRP A N 1
ATOM 509 C CA . TRP A 1 71 ? 4.488 -11.578 -21.172 1 46.41 71 TRP A CA 1
ATOM 510 C C . TRP A 1 71 ? 4.012 -10.172 -21.547 1 46.41 71 TRP A C 1
ATOM 512 O O . TRP A 1 71 ? 2.969 -10.016 -22.188 1 46.41 71 TRP A O 1
ATOM 522 N N . THR A 1 72 ? 4.508 -9.203 -20.828 1 45.94 72 THR A N 1
ATOM 523 C CA . THR A 1 72 ? 3.98 -7.891 -21.172 1 45.94 72 THR A CA 1
ATOM 524 C C . THR A 1 72 ? 4.672 -7.352 -22.422 1 45.94 72 THR A C 1
ATOM 526 O O . THR A 1 72 ? 5.898 -7.426 -22.547 1 45.94 72 THR A O 1
ATOM 529 N N . PRO A 1 73 ? 3.885 -7.219 -23.359 1 43.31 73 PRO A N 1
ATOM 530 C CA . PRO A 1 73 ? 4.512 -6.57 -24.516 1 43.31 73 PRO A CA 1
ATOM 531 C C . PRO A 1 73 ? 5.457 -5.438 -24.109 1 43.31 73 PRO A C 1
ATOM 533 O O . PRO A 1 73 ? 5.145 -4.656 -23.219 1 43.31 73 PRO A O 1
ATOM 536 N N . THR A 1 74 ? 6.742 -5.645 -24.094 1 42.91 74 THR A N 1
ATOM 537 C CA . THR A 1 74 ? 7.824 -4.688 -23.875 1 42.91 74 THR A CA 1
ATOM 538 C C . THR A 1 74 ? 7.512 -3.359 -24.562 1 42.91 74 THR A C 1
ATOM 540 O O . THR A 1 74 ? 8.367 -2.479 -24.625 1 42.91 74 THR A O 1
ATOM 543 N N . SER A 1 75 ? 6.496 -3.232 -25.328 1 42.47 75 SER A N 1
ATOM 544 C CA . SER A 1 75 ? 6.395 -1.951 -26.016 1 42.47 75 SER A CA 1
ATOM 545 C C . SER A 1 75 ? 6.328 -0.794 -25.031 1 42.47 75 SER A C 1
ATOM 547 O O . SER A 1 75 ? 5.793 -0.941 -23.922 1 42.47 75 SER A O 1
ATOM 549 N N . PRO A 1 76 ? 7.367 0.073 -25.328 1 46.41 76 PRO A N 1
ATOM 550 C CA . PRO A 1 76 ? 7.234 1.318 -24.562 1 46.41 76 PRO A CA 1
ATOM 551 C C . PRO A 1 76 ? 5.781 1.689 -24.297 1 46.41 76 PRO A C 1
ATOM 553 O O . PRO A 1 76 ? 4.914 1.487 -25.141 1 46.41 76 PRO A O 1
ATOM 556 N N . TRP A 1 77 ? 5.426 1.479 -23.062 1 48.88 77 TRP A N 1
ATOM 557 C CA . TRP A 1 77 ? 4.051 1.833 -22.734 1 48.88 77 TRP A CA 1
ATOM 558 C C . TRP A 1 77 ? 3.535 2.947 -23.625 1 48.88 77 TRP A C 1
ATOM 560 O O . TRP A 1 77 ? 4.18 3.99 -23.766 1 48.88 77 TRP A O 1
ATOM 570 N N . PRO A 1 78 ? 3.029 2.625 -24.891 1 41.88 78 PRO A N 1
ATOM 571 C CA . PRO A 1 78 ? 2.566 3.666 -25.812 1 41.88 78 PRO A CA 1
ATOM 572 C C . PRO A 1 78 ? 2.27 4.988 -25.109 1 41.88 78 PRO A C 1
ATOM 574 O O . PRO A 1 78 ? 1.947 4.996 -23.922 1 41.88 78 PRO A O 1
ATOM 577 N N . SER A 1 79 ? 2.973 5.953 -25.625 1 42.53 79 SER A N 1
ATOM 578 C CA . SER A 1 79 ? 2.434 7.273 -25.312 1 42.53 79 SER A CA 1
ATOM 579 C C . SER A 1 79 ? 0.935 7.207 -25.047 1 42.53 79 SER A C 1
ATOM 581 O O . SER A 1 79 ? 0.172 6.691 -25.859 1 42.53 79 SER A O 1
ATOM 583 N N . LEU A 1 80 ? 0.587 6.875 -23.828 1 46.78 80 LEU A N 1
ATOM 584 C CA . LEU A 1 80 ? -0.781 6.73 -23.344 1 46.78 80 LEU A CA 1
ATOM 585 C C . LEU A 1 80 ? -1.769 7.395 -24.312 1 46.78 80 LEU A C 1
ATOM 587 O O . LEU A 1 80 ? -2.211 8.516 -24.062 1 46.78 80 LEU A O 1
ATOM 591 N N . GLY A 1 81 ? -1.351 7.703 -25.594 1 42.94 81 GLY A N 1
ATOM 592 C CA . GLY A 1 81 ? -2.354 8.203 -26.516 1 42.94 81 GLY A CA 1
ATOM 593 C C . GLY A 1 81 ? -3.604 7.344 -26.562 1 42.94 81 GLY A C 1
ATOM 594 O O . GLY A 1 81 ? -3.645 6.266 -25.969 1 42.94 81 GLY A O 1
ATOM 595 N N . ALA A 1 82 ? -4.543 7.965 -27.469 1 49.19 82 ALA A N 1
ATOM 596 C CA . ALA A 1 82 ? -5.934 7.527 -27.562 1 49.19 82 ALA A CA 1
ATOM 597 C C . ALA A 1 82 ? -6.023 6.062 -27.984 1 49.19 82 ALA A C 1
ATOM 599 O O . ALA A 1 82 ? -5.309 5.625 -28.891 1 49.19 82 ALA A O 1
ATOM 600 N N . ALA A 1 83 ? -6.633 5.164 -26.984 1 57.38 83 ALA A N 1
ATOM 601 C CA . ALA A 1 83 ? -7.398 3.932 -26.812 1 57.38 83 ALA A CA 1
ATOM 602 C C . ALA A 1 83 ? -8.188 3.598 -28.078 1 57.38 83 ALA A C 1
ATOM 604 O O . ALA A 1 83 ? -8.445 4.477 -28.906 1 57.38 83 ALA A O 1
ATOM 605 N N . ARG A 1 84 ? -8.102 2.254 -28.609 1 69.5 84 ARG A N 1
ATOM 606 C CA . ARG A 1 84 ? -9.109 1.73 -29.516 1 69.5 84 ARG A CA 1
ATOM 607 C C . ARG A 1 84 ? -10.461 2.387 -29.281 1 69.5 84 ARG A C 1
ATOM 609 O O . ARG A 1 84 ? -10.789 2.748 -28.141 1 69.5 84 ARG A O 1
ATOM 616 N N . ALA A 1 85 ? -10.969 2.734 -30.438 1 83.69 85 ALA A N 1
ATOM 617 C CA . ALA A 1 85 ? -12.344 3.207 -30.297 1 83.69 85 ALA A CA 1
ATOM 618 C C . ALA A 1 85 ? -13.195 2.205 -29.531 1 83.69 85 ALA A C 1
ATOM 620 O O . ALA A 1 85 ? -13.07 0.994 -29.719 1 83.69 85 ALA A O 1
ATOM 621 N N . GLU A 1 86 ? -13.891 2.623 -28.625 1 87.25 86 GLU A N 1
ATOM 622 C CA . GLU A 1 86 ? -14.797 1.734 -27.906 1 87.25 86 GLU A CA 1
ATOM 623 C C . GLU A 1 86 ? -15.82 1.104 -28.859 1 87.25 86 GLU A C 1
ATOM 625 O O . GLU A 1 86 ? -16.078 1.634 -29.938 1 87.25 86 GLU A O 1
ATOM 630 N N . PRO A 1 87 ? -16.312 0.035 -28.547 1 91.38 87 PRO A N 1
ATOM 631 C CA . PRO A 1 87 ? -17.234 -0.676 -29.453 1 91.38 87 PRO A CA 1
ATOM 632 C C . PRO A 1 87 ? -18.578 0.03 -29.609 1 91.38 87 PRO A C 1
ATOM 634 O O . PRO A 1 87 ? -18.906 0.905 -28.797 1 91.38 87 PRO A O 1
ATOM 637 N N . SER A 1 88 ? -19.281 -0.389 -30.75 1 93.5 88 SER A N 1
ATOM 638 C CA . SER A 1 88 ? -20.656 0.069 -30.922 1 93.5 88 SER A CA 1
ATOM 639 C C . SER A 1 88 ? -21.547 -0.426 -29.781 1 93.5 88 SER A C 1
ATOM 641 O O . SER A 1 88 ? -21.156 -1.334 -29.047 1 93.5 88 SER A O 1
ATOM 643 N N . GLU A 1 89 ? -22.703 0.161 -29.641 1 94.69 89 GLU A N 1
ATOM 644 C CA . GLU A 1 89 ? -23.609 -0.212 -28.547 1 94.69 89 GLU A CA 1
ATOM 645 C C . GLU A 1 89 ? -23.953 -1.697 -28.609 1 94.69 89 GLU A C 1
ATOM 647 O O . GLU A 1 89 ? -23.906 -2.387 -27.594 1 94.69 89 GLU A O 1
ATOM 652 N N . GLU A 1 90 ? -24.266 -2.152 -29.781 1 96.38 90 GLU A N 1
ATOM 653 C CA . GLU A 1 90 ? -24.641 -3.555 -29.938 1 96.38 90 GLU A CA 1
ATOM 654 C C . GLU A 1 90 ? -23.5 -4.477 -29.547 1 96.38 90 GLU A C 1
ATOM 656 O O . GLU A 1 90 ? -23.703 -5.457 -28.828 1 96.38 90 GLU A O 1
ATOM 661 N N . THR A 1 91 ? -22.359 -4.199 -30 1 95.5 91 THR A N 1
ATOM 662 C CA . THR A 1 91 ? -21.172 -5 -29.703 1 95.5 91 THR A CA 1
ATOM 663 C C . THR A 1 91 ? -20.812 -4.914 -28.234 1 95.5 91 THR A C 1
ATOM 665 O O . THR A 1 91 ? -20.359 -5.895 -27.641 1 95.5 91 THR A O 1
ATOM 668 N N . ALA A 1 92 ? -20.969 -3.76 -27.672 1 95.81 92 ALA A N 1
ATOM 669 C CA . ALA A 1 92 ? -20.688 -3.568 -26.25 1 95.81 92 ALA A CA 1
ATOM 670 C C . ALA A 1 92 ? -21.562 -4.492 -25.391 1 95.81 92 ALA A C 1
ATOM 672 O O . ALA A 1 92 ? -21.062 -5.137 -24.469 1 95.81 92 ALA A O 1
ATOM 673 N N . TRP A 1 93 ? -22.812 -4.516 -25.766 1 97.62 93 TRP A N 1
ATOM 674 C CA . TRP A 1 93 ? -23.734 -5.363 -25.016 1 97.62 93 TRP A CA 1
ATOM 675 C C . TRP A 1 93 ? -23.391 -6.84 -25.203 1 97.62 93 TRP A C 1
ATOM 677 O O . TRP A 1 93 ? -23.547 -7.641 -24.281 1 97.62 93 TRP A O 1
ATOM 687 N N . GLU A 1 94 ? -22.906 -7.191 -26.344 1 96.88 94 GLU A N 1
ATOM 688 C CA . GLU A 1 94 ? -22.438 -8.555 -26.578 1 96.88 94 GLU A CA 1
ATOM 689 C C . GLU A 1 94 ? -21.281 -8.906 -25.656 1 96.88 94 GLU A C 1
ATOM 691 O O . GLU A 1 94 ? -21.25 -9.984 -25.062 1 96.88 94 GLU A O 1
ATOM 696 N N . TYR A 1 95 ? -20.344 -8.031 -25.547 1 95.19 95 TYR A N 1
ATOM 697 C CA . TYR A 1 95 ? -19.172 -8.242 -24.688 1 95.19 95 TYR A CA 1
ATOM 698 C C . TYR A 1 95 ? -19.594 -8.32 -23.219 1 95.19 95 TYR A C 1
ATOM 700 O O . TYR A 1 95 ? -19.094 -9.164 -22.469 1 95.19 95 TYR A O 1
ATOM 708 N N . VAL A 1 96 ? -20.469 -7.453 -22.828 1 97.5 96 VAL A N 1
ATOM 709 C CA . VAL A 1 96 ? -20.906 -7.391 -21.438 1 97.5 96 VAL A CA 1
ATOM 710 C C . VAL A 1 96 ? -21.625 -8.68 -21.078 1 97.5 96 VAL A C 1
ATOM 712 O O . VAL A 1 96 ? -21.391 -9.25 -20 1 97.5 96 VAL A O 1
ATOM 715 N N . ASN A 1 97 ? -22.469 -9.156 -21.969 1 96.75 97 ASN A N 1
ATOM 716 C CA . ASN A 1 97 ? -23.156 -10.414 -21.719 1 96.75 97 ASN A CA 1
ATOM 717 C C . ASN A 1 97 ? -22.172 -11.578 -21.625 1 96.75 97 ASN A C 1
ATOM 719 O O . ASN A 1 97 ? -22.312 -12.445 -20.766 1 96.75 97 ASN A O 1
ATOM 723 N N . ALA A 1 98 ? -21.25 -11.578 -22.469 1 93.31 98 ALA A N 1
ATOM 724 C CA . ALA A 1 98 ? -20.25 -12.633 -22.438 1 93.31 98 ALA A CA 1
ATOM 725 C C . ALA A 1 98 ? -19.453 -12.602 -21.141 1 93.31 98 ALA A C 1
ATOM 727 O O . ALA A 1 98 ? -19.125 -13.648 -20.578 1 93.31 98 ALA A O 1
ATOM 728 N N . PHE A 1 99 ? -19.125 -11.461 -20.656 1 94.56 99 PHE A N 1
ATOM 729 C CA . PHE A 1 99 ? -18.391 -11.305 -19.406 1 94.56 99 PHE A CA 1
ATOM 730 C C . PHE A 1 99 ? -19.156 -11.891 -18.234 1 94.56 99 PHE A C 1
ATOM 732 O O . PHE A 1 99 ? -18.641 -12.742 -17.516 1 94.56 99 PHE A O 1
ATOM 739 N N . PHE A 1 100 ? -20.359 -11.453 -18.062 1 95.25 100 PHE A N 1
ATOM 740 C CA . PHE A 1 100 ? -21.109 -11.828 -16.875 1 95.25 100 PHE A CA 1
ATOM 741 C C . PHE A 1 100 ? -21.562 -13.281 -16.953 1 95.25 100 PHE A C 1
ATOM 743 O O . PHE A 1 100 ? -21.766 -13.93 -15.93 1 95.25 100 PHE A O 1
ATOM 750 N N . GLU A 1 101 ? -21.594 -13.859 -18.125 1 91.44 101 GLU A N 1
ATOM 751 C CA . GLU A 1 101 ? -22.094 -15.227 -18.266 1 91.44 101 GLU A CA 1
ATOM 752 C C . GLU A 1 101 ? -20.938 -16.234 -18.234 1 91.44 101 GLU A C 1
ATOM 754 O O . GLU A 1 101 ? -21.109 -17.359 -17.766 1 91.44 101 GLU A O 1
ATOM 759 N N . ASN A 1 102 ? -19.766 -15.75 -18.641 1 87.81 102 ASN A N 1
ATOM 760 C CA . ASN A 1 102 ? -18.766 -16.781 -18.906 1 87.81 102 ASN A CA 1
ATOM 761 C C . ASN A 1 102 ? -17.484 -16.547 -18.109 1 87.81 102 ASN A C 1
ATOM 763 O O . ASN A 1 102 ? -16.688 -17.469 -17.906 1 87.81 102 ASN A O 1
ATOM 767 N N . CYS A 1 103 ? -17.203 -15.398 -17.766 1 89.06 103 CYS A N 1
ATOM 768 C CA . CYS A 1 103 ? -15.891 -15.086 -17.219 1 89.06 103 CYS A CA 1
ATOM 769 C C . CYS A 1 103 ? -15.852 -15.359 -15.719 1 89.06 103 CYS A C 1
ATOM 771 O O . CYS A 1 103 ? -16.812 -15.078 -15.008 1 89.06 103 CYS A O 1
ATOM 773 N N . TRP A 1 104 ? -14.797 -15.852 -15.25 1 88.81 104 TRP A N 1
ATOM 774 C CA . TRP A 1 104 ? -14.648 -16.156 -13.828 1 88.81 104 TRP A CA 1
ATOM 775 C C . TRP A 1 104 ? -14.555 -14.883 -13 1 88.81 104 TRP A C 1
ATOM 777 O O . TRP A 1 104 ? -14.961 -14.859 -11.836 1 88.81 104 TRP A O 1
ATOM 787 N N . GLU A 1 105 ? -14.023 -13.781 -13.602 1 92.38 105 GLU A N 1
ATOM 788 C CA . GLU A 1 105 ? -13.875 -12.508 -12.898 1 92.38 105 GLU A CA 1
ATOM 789 C C . GLU A 1 105 ? -15.227 -11.961 -12.445 1 92.38 105 GLU A C 1
ATOM 791 O O . GLU A 1 105 ? -15.305 -11.258 -11.438 1 92.38 105 GLU A O 1
ATOM 796 N N . ALA A 1 106 ? -16.266 -12.305 -13.266 1 94.62 106 ALA A N 1
ATOM 797 C CA . ALA A 1 106 ? -17.594 -11.789 -12.977 1 94.62 106 ALA A CA 1
ATOM 798 C C . ALA A 1 106 ? -18.172 -12.43 -11.719 1 94.62 106 ALA A C 1
ATOM 800 O O . ALA A 1 106 ? -19.156 -11.938 -11.156 1 94.62 106 ALA A O 1
ATOM 801 N N . ARG A 1 107 ? -17.531 -13.492 -11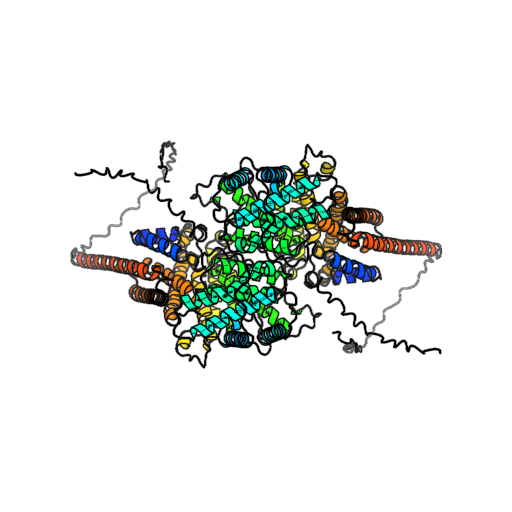.195 1 94.56 107 ARG A N 1
ATOM 802 C CA . ARG A 1 107 ? -18.062 -14.25 -10.07 1 94.56 107 ARG A CA 1
ATOM 803 C C . ARG A 1 107 ? -17.391 -13.82 -8.766 1 94.56 107 ARG A C 1
ATOM 805 O O . ARG A 1 107 ? -17.734 -14.32 -7.691 1 94.56 107 ARG A O 1
ATOM 812 N N . LEU A 1 108 ? -16.5 -12.859 -8.719 1 94.94 108 LEU A N 1
ATOM 813 C CA . LEU A 1 108 ? -15.648 -12.523 -7.586 1 94.94 108 LEU A CA 1
ATOM 814 C C . LEU A 1 108 ? -16.328 -11.531 -6.66 1 94.94 108 LEU A C 1
ATOM 816 O O . LEU A 1 108 ? -15.875 -11.289 -5.543 1 94.94 108 LEU A O 1
ATOM 820 N N . GLY A 1 109 ? -17.422 -10.938 -7.145 1 94.56 109 GLY A N 1
ATOM 821 C CA . GLY A 1 109 ? -18.125 -9.961 -6.328 1 94.56 109 GLY A CA 1
ATOM 822 C C . GLY A 1 109 ? -17.609 -8.547 -6.496 1 94.56 109 GLY A C 1
ATOM 823 O O . GLY A 1 109 ? -17.938 -7.664 -5.699 1 94.56 109 GLY A O 1
ATOM 824 N N . LEU A 1 110 ? -16.828 -8.297 -7.543 1 97.12 110 LEU A N 1
ATOM 825 C CA . LEU A 1 110 ? -16.281 -6.973 -7.781 1 97.12 110 LEU A CA 1
ATOM 826 C C . LEU A 1 110 ? -17.297 -6.066 -8.461 1 97.12 110 LEU A C 1
ATOM 828 O O . LEU A 1 110 ? -17.297 -4.852 -8.25 1 97.12 110 LEU A O 1
ATOM 832 N N . ILE A 1 111 ? -18.047 -6.719 -9.305 1 96.81 111 ILE A N 1
ATOM 833 C CA . ILE A 1 111 ? -18.984 -5.93 -10.102 1 96.81 111 ILE A CA 1
ATOM 834 C C . ILE A 1 111 ? -20.391 -6.512 -9.969 1 96.81 111 ILE A C 1
ATOM 836 O O . ILE A 1 111 ? -20.578 -7.727 -10.031 1 96.81 111 ILE A O 1
ATOM 840 N N . HIS A 1 112 ? -21.312 -5.629 -9.734 1 96.5 112 HIS A N 1
ATOM 841 C CA . HIS A 1 112 ? -22.719 -5.984 -9.727 1 96.5 112 HIS A CA 1
ATOM 842 C C . HIS A 1 112 ? -23.359 -5.758 -11.102 1 96.5 112 HIS A C 1
ATOM 844 O O . HIS A 1 112 ? -23.375 -4.633 -11.602 1 96.5 112 HIS A O 1
ATOM 850 N N . ARG A 1 113 ? -23.922 -6.844 -11.695 1 96.56 113 ARG A N 1
ATOM 851 C CA . ARG A 1 113 ? -24.359 -6.809 -13.086 1 96.56 113 ARG A CA 1
ATOM 852 C C . ARG A 1 113 ? -25.406 -5.73 -13.305 1 96.56 113 ARG A C 1
ATOM 854 O O . ARG A 1 113 ? -25.266 -4.879 -14.18 1 96.56 113 ARG A O 1
ATOM 861 N N . PRO A 1 114 ? -26.469 -5.621 -12.477 1 96.12 114 PRO A N 1
ATOM 862 C CA . PRO A 1 114 ? -27.5 -4.598 -12.727 1 96.12 114 PRO A CA 1
ATOM 863 C C . PRO A 1 114 ? -26.938 -3.178 -12.656 1 96.12 114 PRO A C 1
ATOM 865 O O . PRO A 1 114 ? -27.312 -2.32 -13.461 1 96.12 114 PRO A O 1
ATOM 868 N N . ASP A 1 115 ? -26.016 -2.953 -11.688 1 94.94 115 ASP A N 1
ATOM 869 C CA . ASP A 1 115 ? -25.422 -1.629 -11.57 1 94.94 115 ASP A CA 1
ATOM 870 C C . ASP A 1 115 ? -24.594 -1.286 -12.805 1 94.94 115 ASP A C 1
ATOM 872 O O . ASP A 1 115 ? -24.641 -0.156 -13.297 1 94.94 115 ASP A O 1
ATOM 876 N N . PHE A 1 116 ? -23.828 -2.248 -13.281 1 96.5 116 PHE A N 1
ATOM 877 C CA . PHE A 1 116 ? -22.969 -2.027 -14.445 1 96.5 116 PHE A CA 1
ATOM 878 C C . PHE A 1 116 ? -23.812 -1.771 -15.695 1 96.5 116 PHE A C 1
ATOM 880 O O . PHE A 1 116 ? -23.484 -0.879 -16.484 1 96.5 116 PHE A O 1
ATOM 887 N N . GLU A 1 117 ? -24.828 -2.596 -15.883 1 96.56 117 GLU A N 1
ATOM 888 C CA . GLU A 1 117 ? -25.688 -2.455 -17.047 1 96.56 117 GLU A CA 1
ATOM 889 C C . GLU A 1 117 ? -26.406 -1.107 -17.047 1 96.56 117 GLU A C 1
ATOM 891 O O . GLU A 1 117 ? -26.578 -0.49 -18.109 1 96.56 117 GLU A O 1
ATOM 896 N N . ALA A 1 118 ? -26.828 -0.676 -15.875 1 94.5 118 ALA A N 1
ATOM 897 C CA . ALA A 1 118 ? -27.453 0.639 -15.773 1 94.5 118 ALA A CA 1
ATOM 898 C C . ALA A 1 118 ? -26.484 1.745 -16.156 1 94.5 118 ALA A C 1
ATOM 900 O O . ALA A 1 118 ? -26.859 2.709 -16.828 1 94.5 118 ALA A O 1
ATOM 901 N N . GLN A 1 119 ? -25.266 1.569 -15.711 1 92.62 119 GLN A N 1
ATOM 902 C CA . GLN A 1 119 ? -24.234 2.553 -16.031 1 92.62 119 GLN A CA 1
ATOM 903 C C . GLN A 1 119 ? -23.922 2.555 -17.531 1 92.62 119 GLN A C 1
ATOM 905 O O . GLN A 1 119 ? -23.703 3.613 -18.109 1 92.62 119 GLN A O 1
ATOM 910 N N . LEU A 1 120 ? -23.844 1.385 -18.078 1 93.69 120 LEU A N 1
ATOM 911 C CA . LEU A 1 120 ? -23.578 1.274 -19.516 1 93.69 120 LEU A CA 1
ATOM 912 C C . LEU A 1 120 ? -24.688 1.902 -20.328 1 93.69 120 LEU A C 1
ATOM 914 O O . LEU A 1 120 ? -24.438 2.574 -21.328 1 93.69 120 LEU A O 1
ATOM 918 N N . GLN A 1 121 ? -25.922 1.668 -19.953 1 93.12 121 GLN A N 1
ATOM 919 C CA . GLN A 1 121 ? -27.078 2.268 -20.625 1 93.12 121 GLN A CA 1
ATOM 920 C C . GLN A 1 121 ? -27.016 3.791 -20.578 1 93.12 121 GLN A C 1
ATOM 922 O O . GLN A 1 121 ? -27.297 4.465 -21.562 1 93.12 121 GLN A O 1
ATOM 927 N N . ALA A 1 122 ? -26.688 4.297 -19.406 1 90.38 122 ALA A N 1
ATOM 928 C CA . ALA A 1 122 ? -26.547 5.742 -19.234 1 90.38 122 ALA A CA 1
ATOM 929 C C . ALA A 1 122 ? -25.453 6.297 -20.141 1 90.38 122 ALA A C 1
ATOM 931 O O . ALA A 1 122 ? -25.578 7.41 -20.672 1 90.38 122 ALA A O 1
ATOM 932 N N . HIS A 1 123 ? -24.391 5.5 -20.281 1 89.06 123 HIS A N 1
ATOM 933 C CA . HIS A 1 123 ? -23.281 5.895 -21.125 1 89.06 123 HIS A CA 1
ATOM 934 C C . HIS A 1 123 ? -23.719 6.055 -22.578 1 89.06 123 HIS A C 1
ATOM 936 O O . HIS A 1 123 ? -23.328 7.012 -23.25 1 89.06 123 HIS A O 1
ATOM 942 N N . PHE A 1 124 ? -24.531 5.242 -23.062 1 90.56 124 PHE A N 1
ATOM 943 C CA . PHE A 1 124 ? -24.938 5.293 -24.453 1 90.56 124 PHE A CA 1
ATOM 944 C C . PHE A 1 124 ? -26.078 6.289 -24.656 1 90.56 124 PHE A C 1
ATOM 946 O O . PHE A 1 124 ? -26.281 6.801 -25.75 1 90.56 124 PHE A O 1
ATOM 953 N N . LEU A 1 125 ? -26.875 6.617 -23.641 1 86.19 125 LEU A N 1
ATOM 954 C CA . LEU A 1 125 ? -27.953 7.598 -23.734 1 86.19 125 LEU A CA 1
ATOM 955 C C . LEU A 1 125 ? -27.391 9.016 -23.656 1 86.19 125 LEU A C 1
ATOM 957 O O . LEU A 1 125 ? -28 9.953 -24.188 1 86.19 125 LEU A O 1
ATOM 961 N N . ASP A 1 126 ? -26.562 9.172 -22.672 1 70.19 126 ASP A N 1
ATOM 962 C CA . ASP A 1 126 ? -26.016 10.508 -22.422 1 70.19 126 ASP A CA 1
ATOM 963 C C . ASP A 1 126 ? -25.125 10.953 -23.578 1 70.19 126 ASP A C 1
ATOM 965 O O . ASP A 1 126 ? -24.109 10.32 -23.875 1 70.19 126 ASP A O 1
ATOM 969 N N . ASP A 1 127 ? -25.766 11.539 -24.734 1 57.44 127 ASP A N 1
ATOM 970 C CA . ASP A 1 127 ? -25.031 12.133 -25.859 1 57.44 127 ASP A CA 1
ATOM 971 C C . ASP A 1 127 ? -23.953 13.078 -25.359 1 57.44 127 ASP A C 1
ATOM 973 O O . ASP A 1 127 ? -23.141 13.57 -26.141 1 57.44 127 ASP A O 1
ATOM 977 N N . SER A 1 128 ? -24.297 13.812 -24.312 1 49.25 128 SER A N 1
ATOM 978 C CA . SER A 1 128 ? -23.375 14.875 -23.922 1 49.25 128 SER A CA 1
ATOM 979 C C . SER A 1 128 ? -22.016 14.305 -23.516 1 49.25 128 SER A C 1
ATOM 981 O O . SER A 1 128 ? -21.922 13.172 -23.031 1 49.25 128 SER A O 1
ATOM 983 N N . SER A 1 129 ? -21.109 14.602 -24.328 1 42.69 129 SER A N 1
ATOM 984 C CA . SER A 1 129 ? -19.688 14.383 -24.078 1 42.69 129 SER A CA 1
ATOM 985 C C . SER A 1 129 ? -19.391 14.359 -22.594 1 42.69 129 SER A C 1
ATOM 987 O O . SER A 1 129 ? -18.703 15.242 -22.078 1 42.69 129 SER A O 1
ATOM 989 N N . SER A 1 130 ? -20.406 14.5 -21.812 1 45 130 SER A N 1
ATOM 990 C CA . SER A 1 130 ? -20.203 14.664 -20.375 1 45 130 SER A CA 1
ATOM 991 C C . SER A 1 130 ? -18.938 13.953 -19.922 1 45 130 SER A C 1
ATOM 993 O O . SER A 1 130 ? -18.531 12.953 -20.516 1 45 130 SER A O 1
ATOM 995 N N . GLY A 1 131 ? -18.125 14.656 -19.188 1 51.12 131 GLY A N 1
ATOM 996 C CA . GLY A 1 131 ? -16.797 14.609 -18.594 1 51.12 131 GLY A CA 1
ATOM 997 C C . GLY A 1 131 ? -16.438 13.234 -18.078 1 51.12 131 GLY A C 1
ATOM 998 O O . GLY A 1 131 ? -17.156 12.656 -17.266 1 51.12 131 GLY A O 1
ATOM 999 N N . ASN A 1 132 ? -15.734 12.438 -18.938 1 62.03 132 ASN A N 1
ATOM 1000 C CA . ASN A 1 132 ? -15.195 11.086 -18.953 1 62.03 132 ASN A CA 1
ATOM 1001 C C . ASN A 1 132 ? -14.562 10.711 -17.609 1 62.03 132 ASN A C 1
ATOM 1003 O O . ASN A 1 132 ? -13.469 11.164 -17.297 1 62.03 132 ASN A O 1
ATOM 1007 N N . ASP A 1 133 ? -15.375 10.266 -16.688 1 82.75 133 ASP A N 1
ATOM 1008 C CA . ASP A 1 133 ? -14.945 9.664 -15.438 1 82.75 133 ASP A CA 1
ATOM 1009 C C . ASP A 1 133 ? -13.961 8.523 -15.68 1 82.75 133 ASP A C 1
ATOM 1011 O O . ASP A 1 133 ? -14.305 7.535 -16.344 1 82.75 133 ASP A O 1
ATOM 1015 N N . TYR A 1 134 ? -12.789 8.734 -15.32 1 86.44 134 TYR A N 1
ATOM 1016 C CA . TYR A 1 134 ? -11.711 7.781 -15.555 1 86.44 134 TYR A CA 1
ATOM 1017 C C . TYR A 1 134 ? -12.078 6.395 -15.039 1 86.44 134 TYR A C 1
ATOM 1019 O O . TYR A 1 134 ? -11.711 5.383 -15.641 1 86.44 134 TYR A O 1
ATOM 1027 N N . ALA A 1 135 ? -12.812 6.359 -13.93 1 92.12 135 ALA A N 1
ATOM 1028 C CA . ALA A 1 135 ? -13.188 5.07 -13.352 1 92.12 135 ALA A CA 1
ATOM 1029 C C . ALA A 1 135 ? -14.172 4.336 -14.25 1 92.12 135 ALA A C 1
ATOM 1031 O O . ALA A 1 135 ? -14.086 3.115 -14.414 1 92.12 135 ALA A O 1
ATOM 1032 N N . GLU A 1 136 ? -15.086 5.07 -14.805 1 91.94 136 GLU A N 1
ATOM 1033 C CA . GLU A 1 136 ? -16.062 4.469 -15.703 1 91.94 136 GLU A CA 1
ATOM 1034 C C . GLU A 1 136 ? -15.406 3.947 -16.969 1 91.94 136 GLU A C 1
ATOM 1036 O O . GLU A 1 136 ? -15.727 2.857 -17.453 1 91.94 136 GLU A O 1
ATOM 1041 N N . ILE A 1 137 ? -14.516 4.738 -17.5 1 91.12 137 ILE A N 1
ATOM 1042 C CA . ILE A 1 137 ? -13.797 4.352 -18.719 1 91.12 137 ILE A CA 1
ATOM 1043 C C . ILE A 1 137 ? -12.992 3.082 -18.453 1 91.12 137 ILE A C 1
ATOM 1045 O O . ILE A 1 137 ? -13.039 2.131 -19.234 1 91.12 137 ILE A O 1
ATOM 1049 N N . ALA A 1 138 ? -12.242 3.076 -17.391 1 93 138 ALA A N 1
ATOM 1050 C CA . ALA A 1 138 ? -11.406 1.928 -17.062 1 93 138 ALA A CA 1
ATOM 1051 C C . ALA A 1 138 ? -12.25 0.674 -16.844 1 93 138 ALA A C 1
ATOM 1053 O O . ALA A 1 138 ? -11.93 -0.39 -17.391 1 93 138 ALA A O 1
ATOM 1054 N N . LEU A 1 139 ? -13.336 0.837 -16.109 1 95.75 139 LEU A N 1
ATOM 1055 C CA . LEU A 1 139 ? -14.164 -0.31 -15.75 1 95.75 139 LEU A CA 1
ATOM 1056 C C . LEU A 1 139 ? -14.836 -0.901 -16.984 1 95.75 139 LEU A C 1
ATOM 1058 O O . LEU A 1 139 ? -14.797 -2.115 -17.188 1 95.75 139 LEU A O 1
ATOM 1062 N N . ARG A 1 140 ? -15.508 -0.096 -17.812 1 95.25 140 ARG A N 1
ATOM 1063 C CA . ARG A 1 140 ? -16.203 -0.657 -18.953 1 95.25 140 ARG A CA 1
ATOM 1064 C C . ARG A 1 140 ? -15.227 -1.271 -19.953 1 95.25 140 ARG A C 1
ATOM 1066 O O . ARG A 1 140 ? -15.516 -2.305 -20.562 1 95.25 140 ARG A O 1
ATOM 1073 N N . ASN A 1 141 ? -14.055 -0.671 -20.078 1 93.06 141 ASN A N 1
ATOM 1074 C CA . ASN A 1 141 ? -13.102 -1.195 -21.047 1 93.06 141 ASN A CA 1
ATOM 1075 C C . ASN A 1 141 ? -12.484 -2.51 -20.578 1 93.06 141 ASN A C 1
ATOM 1077 O O . ASN A 1 141 ? -12.172 -3.379 -21.406 1 93.06 141 ASN A O 1
ATOM 1081 N N . VAL A 1 142 ? -12.227 -2.666 -19.297 1 94.38 142 VAL A N 1
ATOM 1082 C CA . VAL A 1 142 ? -11.711 -3.951 -18.844 1 94.38 142 VAL A CA 1
ATOM 1083 C C . VAL A 1 142 ? -12.805 -5.016 -18.969 1 94.38 142 VAL A C 1
ATOM 1085 O O . VAL A 1 142 ? -12.508 -6.18 -19.266 1 94.38 142 VAL A O 1
ATOM 1088 N N . VAL A 1 143 ? -14.062 -4.641 -18.75 1 95.94 143 VAL A N 1
ATOM 1089 C CA . VAL A 1 143 ? -15.164 -5.57 -18.953 1 95.94 143 VAL A CA 1
ATOM 1090 C C . VAL A 1 143 ? -15.258 -5.945 -20.438 1 95.94 143 VAL A C 1
ATOM 1092 O O . VAL A 1 143 ? -15.438 -7.113 -20.781 1 95.94 143 VAL A O 1
ATOM 1095 N N . PHE A 1 144 ? -15.102 -4.938 -21.344 1 94 144 PHE A N 1
ATOM 1096 C CA . PHE A 1 144 ? -15.078 -5.219 -22.781 1 94 144 PHE A CA 1
ATOM 1097 C C . PHE A 1 144 ? -13.945 -6.184 -23.125 1 94 144 PHE A C 1
ATOM 1099 O O . PHE A 1 144 ? -14.141 -7.121 -23.891 1 94 144 PHE A O 1
ATOM 1106 N N . ALA A 1 145 ? -12.812 -5.914 -22.562 1 90 145 ALA A N 1
ATOM 1107 C CA . ALA A 1 145 ? -11.648 -6.746 -22.844 1 90 145 ALA A CA 1
ATOM 1108 C C . ALA A 1 145 ? -11.891 -8.195 -22.422 1 90 145 ALA A C 1
ATOM 1110 O O . ALA A 1 145 ? -11.586 -9.125 -23.188 1 90 145 ALA A O 1
ATOM 1111 N N . ALA A 1 146 ? -12.414 -8.406 -21.234 1 90.44 146 ALA A N 1
ATOM 1112 C CA . ALA A 1 146 ? -12.672 -9.75 -20.719 1 90.44 146 ALA A CA 1
ATOM 1113 C C . ALA A 1 146 ? -13.758 -10.445 -21.547 1 90.44 146 ALA A C 1
ATOM 1115 O O . ALA A 1 146 ? -13.641 -11.633 -21.859 1 90.44 146 ALA A O 1
ATOM 1116 N N . GLY A 1 147 ? -14.852 -9.688 -21.859 1 91.5 147 GLY A N 1
ATOM 1117 C CA . GLY A 1 147 ? -15.898 -10.25 -22.688 1 91.5 147 GLY A CA 1
ATOM 1118 C C . GLY A 1 147 ? -15.422 -10.633 -24.078 1 91.5 147 GLY A C 1
ATOM 1119 O O . GLY A 1 147 ? -15.758 -11.711 -24.578 1 91.5 147 GLY A O 1
ATOM 1120 N N . TYR A 1 148 ? -14.695 -9.742 -24.625 1 88.88 148 TYR A N 1
ATOM 1121 C CA . TYR A 1 148 ? -14.141 -10 -25.938 1 88.88 148 TYR A CA 1
ATOM 1122 C C . TYR A 1 148 ? -13.266 -11.242 -25.938 1 88.88 148 TYR A C 1
ATOM 1124 O O . TYR A 1 148 ? -13.344 -12.078 -26.844 1 88.88 148 TYR A O 1
ATOM 1132 N N . ARG A 1 149 ? -12.422 -11.406 -25 1 84.19 149 ARG A N 1
ATOM 1133 C CA . ARG A 1 149 ? -11.57 -12.578 -24.875 1 84.19 149 ARG A CA 1
ATOM 1134 C C . ARG A 1 149 ? -12.406 -13.852 -24.781 1 84.19 149 ARG A C 1
ATOM 1136 O O . ARG A 1 149 ? -12.055 -14.867 -25.391 1 84.19 149 ARG A O 1
ATOM 1143 N N . SER A 1 150 ? -13.445 -13.82 -24.016 1 84.38 150 SER A N 1
ATOM 1144 C CA . SER A 1 150 ? -14.312 -14.984 -23.844 1 84.38 150 SER A CA 1
ATOM 1145 C C . SER A 1 150 ? -14.953 -15.391 -25.172 1 84.38 150 SER A C 1
ATOM 1147 O O . SER A 1 150 ? -15.141 -16.578 -25.438 1 84.38 150 SER A O 1
ATOM 1149 N N . ILE A 1 151 ? -15.305 -14.422 -25.938 1 86.31 151 ILE A N 1
ATOM 1150 C CA . ILE A 1 151 ? -15.938 -14.695 -27.234 1 86.31 151 ILE A CA 1
ATOM 1151 C C . ILE A 1 151 ? -14.914 -15.289 -28.188 1 86.31 151 ILE A C 1
ATOM 1153 O O . ILE A 1 151 ? -15.219 -16.234 -28.938 1 86.31 151 ILE A O 1
ATOM 1157 N N . LEU A 1 152 ? -13.734 -14.734 -28.219 1 80.25 152 LEU A N 1
ATOM 1158 C CA . LEU A 1 152 ? -12.688 -15.211 -29.109 1 80.25 152 LEU A CA 1
ATOM 1159 C C . LEU A 1 152 ? -12.328 -16.656 -28.797 1 80.25 152 LEU A C 1
ATOM 1161 O O . LEU A 1 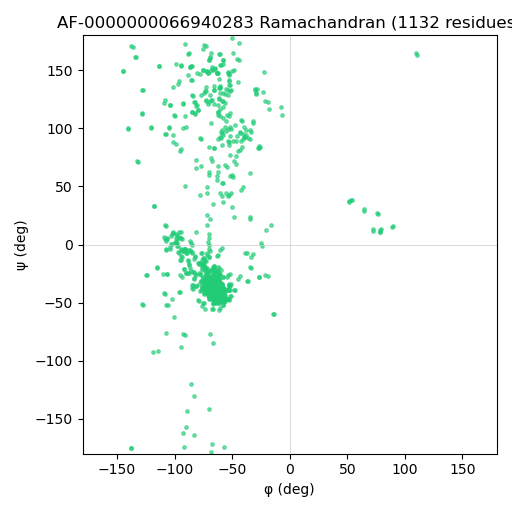152 ? -11.953 -17.422 -29.688 1 80.25 152 LEU A O 1
ATOM 1165 N N . LEU A 1 153 ? -12.406 -17.016 -27.594 1 74.94 153 LEU A N 1
ATOM 1166 C CA . LEU A 1 153 ? -12.086 -18.375 -27.156 1 74.94 153 LEU A CA 1
ATOM 1167 C C . LEU A 1 153 ? -13.055 -19.391 -27.781 1 74.94 153 LEU A C 1
ATOM 1169 O O . LEU A 1 153 ? -12.68 -20.531 -28.031 1 74.94 153 LEU A O 1
ATOM 1173 N N . LYS A 1 154 ? -14.164 -18.953 -27.812 1 72.38 154 LYS A N 1
ATOM 1174 C CA . LYS A 1 154 ? -15.172 -19.859 -28.359 1 72.38 154 LYS A CA 1
ATOM 1175 C C . LYS A 1 154 ? -15.047 -19.969 -29.875 1 72.38 154 LYS A C 1
ATOM 1177 O O . LYS A 1 154 ? -15.578 -20.906 -30.484 1 72.38 154 LYS A O 1
ATOM 1182 N N . THR A 1 155 ? -14.203 -18.969 -30.328 1 63.75 155 THR A N 1
ATOM 1183 C CA . THR A 1 155 ? -14.055 -19.016 -31.781 1 63.75 155 THR A CA 1
ATOM 1184 C C . THR A 1 155 ? -12.805 -19.797 -32.188 1 63.75 155 THR A C 1
ATOM 1186 O O . THR A 1 155 ? -11.719 -19.562 -31.641 1 63.75 155 THR A O 1
ATOM 1189 N N . ALA A 1 156 ? -12.82 -21.109 -32.219 1 55.62 156 ALA A N 1
ATOM 1190 C CA . ALA A 1 156 ? -11.914 -22.234 -32.406 1 55.62 156 ALA A CA 1
ATOM 1191 C C . ALA A 1 156 ? -10.625 -21.797 -33.094 1 55.62 156 ALA A C 1
ATOM 1193 O O . ALA A 1 156 ? -9.578 -22.422 -32.938 1 55.62 156 ALA A O 1
ATOM 1194 N N . LYS A 1 157 ? -10.547 -20.75 -33.906 1 57.44 157 LYS A N 1
ATOM 1195 C CA . LYS A 1 157 ? -9.484 -20.781 -34.906 1 57.44 157 LYS A CA 1
ATOM 1196 C C . LYS A 1 157 ? -8.359 -19.812 -34.531 1 57.44 157 LYS A C 1
ATOM 1198 O O . LYS A 1 157 ? -7.379 -19.672 -35.25 1 57.44 157 LYS A O 1
ATOM 1203 N N . ILE A 1 158 ? -8.406 -19.234 -33.438 1 57.81 158 ILE A N 1
ATOM 1204 C CA . ILE A 1 158 ? -7.371 -18.219 -33.281 1 57.81 158 ILE A CA 1
ATOM 1205 C C . ILE A 1 158 ? -6.332 -18.688 -32.281 1 57.81 158 ILE A C 1
ATOM 1207 O O . ILE A 1 158 ? -6.688 -19.141 -31.172 1 57.81 158 ILE A O 1
ATOM 1211 N N . PRO A 1 159 ? -5.105 -18.688 -32.781 1 61.84 159 PRO A N 1
ATOM 1212 C CA . PRO A 1 159 ? -4.031 -19.062 -31.844 1 61.84 159 PRO A CA 1
ATOM 1213 C C . PRO A 1 159 ? -4.098 -18.281 -30.531 1 61.84 159 PRO A C 1
ATOM 1215 O O . PRO A 1 159 ? -4.531 -17.125 -30.516 1 61.84 159 PRO A O 1
ATOM 1218 N N . PHE A 1 160 ? -3.682 -18.875 -29.562 1 63.59 160 PHE A N 1
ATOM 1219 C CA . PHE A 1 160 ? -3.717 -18.422 -28.172 1 63.59 160 PHE A CA 1
ATOM 1220 C C . PHE A 1 160 ? -3.133 -17.031 -28.047 1 63.59 160 PHE A C 1
ATOM 1222 O O . PHE A 1 160 ? -3.75 -16.141 -27.438 1 63.59 160 PHE A O 1
ATOM 1229 N N . HIS A 1 161 ? -2.121 -16.859 -28.656 1 62.31 161 HIS A N 1
ATOM 1230 C CA . HIS A 1 161 ? -1.36 -15.633 -28.5 1 62.31 161 HIS A CA 1
ATOM 1231 C C . HIS A 1 161 ? -2.021 -14.477 -29.234 1 62.31 161 HIS A C 1
ATOM 1233 O O . HIS A 1 161 ? -1.961 -13.328 -28.797 1 62.31 161 HIS A O 1
ATOM 1239 N N . ALA A 1 162 ? -2.643 -14.844 -30.25 1 65.06 162 ALA A N 1
ATOM 1240 C CA . ALA A 1 162 ? -3.307 -13.82 -31.047 1 65.06 162 ALA A CA 1
ATOM 1241 C C . ALA A 1 162 ? -4.535 -13.273 -30.328 1 65.06 162 ALA A C 1
ATOM 1243 O O . ALA A 1 162 ? -4.797 -12.062 -30.359 1 65.06 162 ALA A O 1
ATOM 1244 N N . VAL A 1 163 ? -5.141 -14.164 -29.656 1 65.38 163 VAL A N 1
ATOM 1245 C CA . VAL A 1 163 ? -6.328 -13.766 -28.906 1 65.38 163 VAL A CA 1
ATOM 1246 C C . VAL A 1 163 ? -5.93 -12.859 -27.734 1 65.38 163 VAL A C 1
ATOM 1248 O O . VAL A 1 163 ? -6.539 -11.812 -27.531 1 65.38 163 VAL A O 1
ATOM 1251 N N . ARG A 1 164 ? -4.906 -13.234 -27.141 1 65.62 164 ARG A N 1
ATOM 1252 C CA . ARG A 1 164 ? -4.445 -12.469 -25.984 1 65.62 164 ARG A CA 1
ATOM 1253 C C . ARG A 1 164 ? -3.945 -11.094 -26.391 1 65.62 164 ARG A C 1
ATOM 1255 O O . ARG A 1 164 ? -4.242 -10.094 -25.734 1 65.62 164 ARG A O 1
ATOM 1262 N N . LYS A 1 165 ? -3.271 -11.117 -27.453 1 67.62 165 LYS A N 1
ATOM 1263 C CA . LYS A 1 165 ? -2.738 -9.852 -27.953 1 67.62 165 LYS A CA 1
ATOM 1264 C C . LYS A 1 165 ? -3.861 -8.914 -28.391 1 67.62 165 LYS A C 1
ATOM 1266 O O . LYS A 1 165 ? -3.838 -7.723 -28.094 1 67.62 165 LYS A O 1
ATOM 1271 N N . GLU A 1 166 ? -4.758 -9.508 -29.047 1 67.69 166 GLU A N 1
ATOM 1272 C CA . GLU A 1 166 ? -5.863 -8.688 -29.531 1 67.69 166 GLU A CA 1
ATOM 1273 C C . GLU A 1 166 ? -6.711 -8.156 -28.375 1 67.69 166 GLU A C 1
ATOM 1275 O O . GLU A 1 166 ? -7.156 -7.012 -28.406 1 67.69 166 GLU A O 1
ATOM 1280 N N . ALA A 1 167 ? -6.977 -9.039 -27.516 1 65.5 167 ALA A N 1
ATOM 1281 C CA . ALA A 1 167 ? -7.785 -8.625 -26.375 1 65.5 167 ALA A CA 1
ATOM 1282 C C . ALA A 1 167 ? -7.059 -7.59 -25.531 1 65.5 167 ALA A C 1
ATOM 1284 O O . ALA A 1 167 ? -7.68 -6.66 -25 1 65.5 167 ALA A O 1
ATOM 1285 N N . TRP A 1 168 ? -5.812 -7.688 -25.453 1 67.75 168 TRP A N 1
ATOM 1286 C CA . TRP A 1 168 ? -4.977 -6.77 -24.688 1 67.75 168 TRP A CA 1
ATOM 1287 C C . TRP A 1 168 ? -4.824 -5.438 -25.406 1 67.75 168 TRP A C 1
ATOM 1289 O O . TRP A 1 168 ? -5.059 -4.375 -24.828 1 67.75 168 TRP A O 1
ATOM 1299 N N . GLU A 1 169 ? -4.48 -5.52 -26.594 1 69.56 169 GLU A N 1
ATOM 1300 C CA . GLU A 1 169 ? -4.109 -4.34 -27.375 1 69.56 169 GLU A CA 1
ATOM 1301 C C . GLU A 1 169 ? -5.328 -3.469 -27.672 1 69.56 169 GLU A C 1
ATOM 1303 O O . GLU A 1 169 ? -5.188 -2.322 -28.094 1 69.56 169 GLU A O 1
ATOM 1308 N N . GLY A 1 170 ? -6.328 -3.818 -27.156 1 80.06 170 GLY A N 1
ATOM 1309 C CA . GLY A 1 170 ? -7.48 -2.975 -27.422 1 80.06 170 GLY A CA 1
ATOM 1310 C C . GLY A 1 170 ? -8.07 -2.355 -26.156 1 80.06 170 GLY A C 1
ATOM 1311 O O . GLY A 1 170 ? -7.551 -1.357 -25.656 1 80.06 170 GLY A O 1
ATOM 1312 N N . TYR A 1 171 ? -8.977 -3.078 -25.703 1 86 171 TYR A N 1
ATOM 1313 C CA . TYR A 1 171 ? -9.82 -2.48 -24.688 1 86 171 TYR A CA 1
ATOM 1314 C C . TYR A 1 171 ? -9.094 -2.396 -23.344 1 86 171 TYR A C 1
ATOM 1316 O O . TYR A 1 171 ? -9.312 -1.467 -22.562 1 86 171 TYR A O 1
ATOM 1324 N N . PHE A 1 172 ? -8.148 -3.309 -23.078 1 86.56 172 PHE A N 1
ATOM 1325 C CA . PHE A 1 172 ? -7.41 -3.213 -21.828 1 86.56 172 PHE A CA 1
ATOM 1326 C C . PHE A 1 172 ? -6.441 -2.037 -21.859 1 86.56 172 PHE A C 1
ATOM 1328 O O . PHE A 1 172 ? -6.238 -1.365 -20.844 1 86.56 172 PHE A O 1
ATOM 1335 N N . VAL A 1 173 ? -5.898 -1.829 -22.984 1 83.56 173 VAL A N 1
ATOM 1336 C CA . VAL A 1 173 ? -4.996 -0.691 -23.125 1 83.56 173 VAL A CA 1
ATOM 1337 C C . VAL A 1 173 ? -5.77 0.611 -22.938 1 83.56 173 VAL A C 1
ATOM 1339 O O . VAL A 1 173 ? -5.238 1.578 -22.375 1 83.56 173 VAL A O 1
ATOM 1342 N N . ASN A 1 174 ? -7.02 0.636 -23.344 1 86.06 174 ASN A N 1
ATOM 1343 C CA . ASN A 1 174 ? -7.871 1.788 -23.062 1 86.06 174 ASN A CA 1
ATOM 1344 C C . ASN A 1 174 ? -8.023 2.025 -21.562 1 86.06 174 ASN A C 1
ATOM 1346 O O . ASN A 1 174 ? -7.98 3.168 -21.109 1 86.06 174 ASN A O 1
ATOM 1350 N N . ALA A 1 175 ? -8.195 0.942 -20.875 1 89 175 ALA A N 1
ATOM 1351 C CA . ALA A 1 175 ? -8.328 1.049 -19.422 1 89 175 ALA A CA 1
ATOM 1352 C C . ALA A 1 175 ? -7.027 1.541 -18.797 1 89 175 ALA A C 1
ATOM 1354 O O . ALA A 1 175 ? -7.047 2.381 -17.891 1 89 175 ALA A O 1
ATOM 1355 N N . LEU A 1 176 ? -5.891 1.079 -19.281 1 84.06 176 LEU A N 1
ATOM 1356 C CA . LEU A 1 176 ? -4.586 1.459 -18.766 1 84.06 176 LEU A CA 1
ATOM 1357 C C . LEU A 1 176 ? -4.266 2.914 -19.094 1 84.06 176 LEU A C 1
ATOM 1359 O O . LEU A 1 176 ? -3.566 3.588 -18.328 1 84.06 176 LEU A O 1
ATOM 1363 N N . SER A 1 177 ? -4.801 3.359 -20.188 1 82.31 177 SER A N 1
ATOM 1364 C CA . SER A 1 177 ? -4.5 4.711 -20.656 1 82.31 177 SER A CA 1
ATOM 1365 C C . SER A 1 177 ? -5.031 5.758 -19.672 1 82.31 177 SER A C 1
ATOM 1367 O O . SER A 1 177 ? -4.547 6.895 -19.656 1 82.31 177 SER A O 1
ATOM 1369 N N . VAL A 1 178 ? -5.977 5.398 -18.891 1 85.25 178 VAL A N 1
ATOM 1370 C CA . VAL A 1 178 ? -6.562 6.375 -17.984 1 85.25 178 VAL A CA 1
ATOM 1371 C C . VAL A 1 178 ? -6.125 6.066 -16.547 1 85.25 178 VAL A C 1
ATOM 1373 O O . VAL A 1 178 ? -6.707 6.586 -15.594 1 85.25 178 VAL A O 1
ATOM 1376 N N . LEU A 1 179 ? -5.109 5.289 -16.391 1 88.06 179 LEU A N 1
ATOM 1377 C CA . LEU A 1 179 ? -4.691 4.828 -15.062 1 88.06 179 LEU A CA 1
ATOM 1378 C C . LEU A 1 179 ? -4.289 6 -14.18 1 88.06 179 LEU A C 1
ATOM 1380 O O . LEU A 1 179 ? -4.648 6.047 -13 1 88.06 179 LEU A O 1
ATOM 1384 N N . THR A 1 180 ? -3.547 6.965 -14.719 1 84.06 180 THR A N 1
ATOM 1385 C CA . THR A 1 180 ? -3.131 8.117 -13.922 1 84.06 180 THR A CA 1
ATOM 1386 C C . THR A 1 180 ? -4.344 8.883 -13.406 1 84.06 180 THR A C 1
ATOM 1388 O O . THR A 1 180 ? -4.418 9.211 -12.219 1 84.06 180 THR A O 1
ATOM 1391 N N . GLY A 1 181 ? -5.262 9.141 -14.328 1 82.56 181 GLY A N 1
ATOM 1392 C CA . GLY A 1 181 ? -6.488 9.797 -13.906 1 82.56 181 GLY A CA 1
ATOM 1393 C C . GLY A 1 181 ? -7.27 9 -12.883 1 82.56 181 GLY A C 1
ATOM 1394 O O . GLY A 1 181 ? -7.859 9.57 -11.961 1 82.56 181 GLY A O 1
ATOM 1395 N N . LEU A 1 182 ? -7.191 7.73 -13.078 1 88.44 182 LEU A N 1
ATOM 1396 C CA . LEU A 1 182 ? -7.887 6.824 -12.164 1 88.44 182 LEU A CA 1
ATOM 1397 C C . LEU A 1 182 ? -7.273 6.887 -10.766 1 88.44 182 LEU A C 1
ATOM 1399 O O . LEU A 1 182 ? -7.996 6.938 -9.773 1 88.44 182 LEU A O 1
ATOM 1403 N N . LEU A 1 183 ? -6.031 6.941 -10.672 1 88.5 183 LEU A N 1
ATOM 1404 C CA . LEU A 1 183 ? -5.324 6.926 -9.398 1 88.5 183 LEU A CA 1
ATOM 1405 C C . LEU A 1 183 ? -5.469 8.266 -8.68 1 88.5 183 LEU A C 1
ATOM 1407 O O . LEU A 1 183 ? -5.512 8.312 -7.445 1 88.5 183 LEU A O 1
ATOM 1411 N N . LEU A 1 184 ? -5.504 9.297 -9.422 1 81 184 LEU A N 1
ATOM 1412 C CA . LEU A 1 184 ? -5.504 10.625 -8.82 1 81 184 LEU A CA 1
ATOM 1413 C C . LEU A 1 184 ? -6.926 11.094 -8.547 1 81 184 LEU A C 1
ATOM 1415 O O . LEU A 1 184 ? -7.125 12.125 -7.887 1 81 184 LEU A O 1
ATOM 1419 N N . SER A 1 185 ? -7.91 10.281 -9.039 1 76.75 185 SER A N 1
ATOM 1420 C CA . SER A 1 185 ? -9.297 10.594 -8.727 1 76.75 185 SER A CA 1
ATOM 1421 C C . SER A 1 185 ? -9.625 10.289 -7.266 1 76.75 185 SER A C 1
ATOM 1423 O O . SER A 1 185 ? -8.977 9.438 -6.645 1 76.75 185 SER A O 1
ATOM 1425 N N . PRO A 1 186 ? -10.57 11.117 -6.781 1 73.38 186 PRO A N 1
ATOM 1426 C CA . PRO A 1 186 ? -11.008 10.734 -5.438 1 73.38 186 PRO A CA 1
ATOM 1427 C C . PRO A 1 186 ? -11.438 9.273 -5.352 1 73.38 186 PRO A C 1
ATOM 1429 O O . PRO A 1 186 ? -12.062 8.758 -6.285 1 73.38 186 PRO A O 1
ATOM 1432 N N . SER A 1 187 ? -11.07 8.711 -4.258 1 71.62 187 SER A N 1
ATOM 1433 C CA . SER A 1 187 ? -11.375 7.297 -4.098 1 71.62 187 SER A CA 1
ATOM 1434 C C . SER A 1 187 ? -12.867 7.066 -3.926 1 71.62 187 SER A C 1
ATOM 1436 O O . SER A 1 187 ? -13.508 7.707 -3.092 1 71.62 187 SER A O 1
ATOM 1438 N N . ARG A 1 188 ? -13.414 6.301 -4.766 1 87.44 188 ARG A N 1
ATOM 1439 C CA . ARG A 1 188 ? -14.781 5.797 -4.691 1 87.44 188 ARG A CA 1
ATOM 1440 C C . ARG A 1 188 ? -14.844 4.32 -5.074 1 87.44 188 ARG A C 1
ATOM 1442 O O . ARG A 1 188 ? -13.852 3.75 -5.523 1 87.44 188 ARG A O 1
ATOM 1449 N N . LEU A 1 189 ? -15.961 3.789 -4.852 1 92.69 189 LEU A N 1
ATOM 1450 C CA . LEU A 1 189 ? -16.109 2.348 -5.016 1 92.69 189 LEU A CA 1
ATOM 1451 C C . LEU A 1 189 ? -15.727 1.92 -6.43 1 92.69 189 LEU A C 1
ATOM 1453 O O . LEU A 1 189 ? -15.047 0.911 -6.613 1 92.69 189 LEU A O 1
ATOM 1457 N N . MET A 1 190 ? -16.094 2.684 -7.398 1 94.75 190 MET A N 1
ATOM 1458 C CA . MET A 1 190 ? -15.867 2.324 -8.789 1 94.75 190 MET A CA 1
ATOM 1459 C C . MET A 1 190 ? -14.375 2.309 -9.109 1 94.75 190 MET A C 1
ATOM 1461 O O . MET A 1 190 ? -13.914 1.517 -9.93 1 94.75 190 MET A O 1
ATOM 1465 N N . VAL A 1 191 ? -13.602 3.172 -8.477 1 94.38 191 VAL A N 1
ATOM 1466 C CA . VAL A 1 191 ? -12.148 3.184 -8.648 1 94.38 191 VAL A CA 1
ATOM 1467 C C . VAL A 1 191 ? -11.562 1.864 -8.156 1 94.38 191 VAL A C 1
ATOM 1469 O O . VAL A 1 191 ? -10.727 1.257 -8.836 1 94.38 191 VAL A O 1
ATOM 1472 N N . VAL A 1 192 ? -12.008 1.414 -6.988 1 96.56 192 VAL A N 1
ATOM 1473 C CA . VAL A 1 192 ? -11.555 0.147 -6.426 1 96.56 192 VAL A CA 1
ATOM 1474 C C . VAL A 1 192 ? -11.914 -0.998 -7.367 1 96.56 192 VAL A C 1
ATOM 1476 O O . VAL A 1 192 ? -11.086 -1.862 -7.656 1 96.56 192 VAL A O 1
ATOM 1479 N N . GLN A 1 193 ? -13.133 -0.972 -7.844 1 97.81 193 GLN A N 1
ATOM 1480 C CA . GLN A 1 193 ? -13.641 -2.014 -8.727 1 97.81 193 GLN A CA 1
ATOM 1481 C C . GLN A 1 193 ? -12.828 -2.084 -10.016 1 97.81 193 GLN A C 1
ATOM 1483 O O . GLN A 1 193 ? -12.445 -3.17 -10.453 1 97.81 193 GLN A O 1
ATOM 1488 N N . ALA A 1 194 ? -12.578 -0.944 -10.594 1 96.88 194 ALA A N 1
ATOM 1489 C CA . ALA A 1 194 ? -11.836 -0.895 -11.852 1 96.88 194 ALA A CA 1
ATOM 1490 C C . ALA A 1 194 ? -10.414 -1.427 -11.672 1 96.88 194 ALA A C 1
ATOM 1492 O O . ALA A 1 194 ? -9.961 -2.279 -12.438 1 96.88 194 ALA A O 1
ATOM 1493 N N . LEU A 1 195 ? -9.742 -0.983 -10.648 1 96.31 195 LEU A N 1
ATOM 1494 C CA . LEU A 1 195 ? -8.367 -1.4 -10.391 1 96.31 195 LEU A CA 1
ATOM 1495 C C . LEU A 1 195 ? -8.297 -2.896 -10.102 1 96.31 195 LEU A C 1
ATOM 1497 O O . LEU A 1 195 ? -7.438 -3.598 -10.641 1 96.31 195 LEU A O 1
ATOM 1501 N N . ALA A 1 196 ? -9.188 -3.354 -9.289 1 96.81 196 ALA A N 1
ATOM 1502 C CA . ALA A 1 196 ? -9.188 -4.766 -8.906 1 96.81 196 ALA A CA 1
ATOM 1503 C C . ALA A 1 196 ? -9.508 -5.652 -10.109 1 96.81 196 ALA A C 1
ATOM 1505 O O . ALA A 1 196 ? -8.875 -6.695 -10.297 1 96.81 196 ALA A O 1
ATOM 1506 N N . LEU A 1 197 ? -10.508 -5.219 -10.883 1 96.56 197 LEU A N 1
ATOM 1507 C CA . LEU A 1 197 ? -10.859 -6.02 -12.055 1 96.56 197 LEU A CA 1
ATOM 1508 C C . LEU A 1 197 ? -9.727 -6.016 -13.078 1 96.56 197 LEU A C 1
ATOM 1510 O O . LEU A 1 197 ? -9.461 -7.035 -13.711 1 96.56 197 LEU A O 1
ATOM 1514 N N . MET A 1 198 ? -9.109 -4.906 -13.273 1 93.06 198 MET A N 1
ATOM 1515 C CA . MET A 1 198 ? -7.941 -4.84 -14.148 1 93.06 198 MET A CA 1
ATOM 1516 C C . MET A 1 198 ? -6.836 -5.77 -13.656 1 93.06 198 MET A C 1
ATOM 1518 O O . MET A 1 198 ? -6.168 -6.422 -14.453 1 93.06 198 MET A O 1
ATOM 1522 N N . ALA A 1 199 ? -6.641 -5.797 -12.344 1 91.75 199 ALA A N 1
ATOM 1523 C CA . ALA A 1 199 ? -5.637 -6.684 -11.758 1 91.75 199 ALA A CA 1
ATOM 1524 C C . ALA A 1 199 ? -5.973 -8.148 -12.031 1 91.75 199 ALA A C 1
ATOM 1526 O O . ALA A 1 199 ? -5.086 -8.945 -12.352 1 91.75 199 ALA A O 1
ATOM 1527 N N . CYS A 1 200 ? -7.227 -8.477 -11.938 1 90.38 200 CYS A N 1
ATOM 1528 C CA . CYS A 1 200 ? -7.66 -9.844 -12.188 1 90.38 200 CYS A CA 1
ATOM 1529 C C . CYS A 1 200 ? -7.484 -10.211 -13.656 1 90.38 200 CYS A C 1
ATOM 1531 O O . CYS A 1 200 ? -7.129 -11.344 -13.984 1 90.38 200 CYS A O 1
ATOM 1533 N N . TYR A 1 201 ? -7.703 -9.227 -14.484 1 87.44 201 TYR A N 1
ATOM 1534 C CA . TYR A 1 201 ? -7.633 -9.469 -15.922 1 87.44 201 TYR A CA 1
ATOM 1535 C C . TYR A 1 201 ? -6.199 -9.719 -16.359 1 87.44 201 TYR A C 1
ATOM 1537 O O . TYR A 1 201 ? -5.941 -10.57 -17.219 1 87.44 201 TYR A O 1
ATOM 1545 N N . VAL A 1 202 ? -5.238 -8.836 -15.805 1 78.75 202 VAL A N 1
ATOM 1546 C CA . VAL A 1 202 ? -3.861 -8.898 -16.281 1 78.75 202 VAL A CA 1
ATOM 1547 C C . VAL A 1 202 ? -3.199 -10.18 -15.773 1 78.75 202 VAL A C 1
ATOM 1549 O O . VAL A 1 202 ? -2.193 -10.625 -16.328 1 78.75 202 VAL A O 1
ATOM 1552 N N . GLU A 1 203 ? -3.584 -10.711 -14.633 1 62.47 203 GLU A N 1
ATOM 1553 C CA . GLU A 1 203 ? -3.02 -11.953 -14.117 1 62.47 203 GLU A CA 1
ATOM 1554 C C . GLU A 1 203 ? -2.875 -13 -15.227 1 62.47 203 GLU A C 1
ATOM 1556 O O . GLU A 1 203 ? -1.952 -13.812 -15.203 1 62.47 203 GLU A O 1
ATOM 1561 N N . GLY A 1 204 ? -3.67 -12.852 -16.109 1 47.38 204 GLY A N 1
ATOM 1562 C CA . GLY A 1 204 ? -3.641 -13.812 -17.203 1 47.38 204 GLY A CA 1
ATOM 1563 C C . GLY A 1 204 ? -2.531 -13.547 -18.203 1 47.38 204 GLY A C 1
ATOM 1564 O O . GLY A 1 204 ? -2.141 -14.438 -18.969 1 47.38 204 GLY A O 1
ATOM 1565 N N . LEU A 1 205 ? -2.037 -12.344 -18.094 1 49.09 205 LEU A N 1
ATOM 1566 C CA . LEU A 1 205 ? -1.182 -11.953 -19.203 1 49.09 205 LEU A CA 1
ATOM 1567 C C . LEU A 1 205 ? 0.291 -12.031 -18.812 1 49.09 205 LEU A C 1
ATOM 1569 O O . LEU A 1 205 ? 1.171 -11.898 -19.672 1 49.09 205 LEU A O 1
ATOM 1573 N N . GLY A 1 206 ? 0.586 -12.516 -17.75 1 49.47 206 GLY A N 1
ATOM 1574 C CA . GLY A 1 206 ? 1.971 -12.75 -17.375 1 49.47 206 GLY A CA 1
ATOM 1575 C C . GLY A 1 206 ? 2.725 -11.477 -17.047 1 49.47 206 GLY A C 1
ATOM 1576 O O . GLY A 1 206 ? 3.938 -11.391 -17.25 1 49.47 206 GLY A O 1
ATOM 1577 N N . SER A 1 207 ? 2.074 -10.359 -16.859 1 57.94 207 SER A N 1
ATOM 1578 C CA . SER A 1 207 ? 2.865 -9.211 -16.453 1 57.94 207 SER A CA 1
ATOM 1579 C C . SER A 1 207 ? 2.734 -8.969 -14.945 1 57.94 207 SER A C 1
ATOM 1581 O O . SER A 1 207 ? 1.888 -8.18 -14.508 1 57.94 207 SER A O 1
ATOM 1583 N N . PRO A 1 208 ? 3.529 -9.578 -14.242 1 66.44 208 PRO A N 1
ATOM 1584 C CA . PRO A 1 208 ? 3.414 -9.484 -12.789 1 66.44 208 PRO A CA 1
ATOM 1585 C C . PRO A 1 208 ? 3.613 -8.062 -12.273 1 66.44 208 PRO A C 1
ATOM 1587 O O . PRO A 1 208 ? 3.061 -7.699 -11.227 1 66.44 208 PRO A O 1
ATOM 1590 N N . ASP A 1 209 ? 4.238 -7.238 -13.102 1 70.69 209 ASP A N 1
ATOM 1591 C CA . ASP A 1 209 ? 4.508 -5.879 -12.633 1 70.69 209 ASP A CA 1
ATOM 1592 C C . ASP A 1 209 ? 3.25 -5.016 -12.695 1 70.69 209 ASP A C 1
ATOM 1594 O O . ASP A 1 209 ? 2.963 -4.262 -11.766 1 70.69 209 ASP A O 1
ATOM 1598 N N . ILE A 1 210 ? 2.521 -5.262 -13.797 1 80.5 210 ILE A N 1
ATOM 1599 C CA . ILE A 1 210 ? 1.297 -4.484 -13.945 1 80.5 210 ILE A CA 1
ATOM 1600 C C . ILE A 1 210 ? 0.28 -4.918 -12.891 1 80.5 210 ILE A C 1
ATOM 1602 O O . ILE A 1 210 ? -0.389 -4.082 -12.281 1 80.5 210 ILE A O 1
ATOM 1606 N N . GLN A 1 211 ? 0.208 -6.234 -12.758 1 83.69 211 GLN A N 1
ATOM 1607 C CA . GLN A 1 211 ? -0.73 -6.758 -11.773 1 83.69 211 GLN A CA 1
ATOM 1608 C C . GLN A 1 211 ? -0.414 -6.227 -10.375 1 83.69 211 GLN A C 1
ATOM 1610 O O . GLN A 1 211 ? -1.321 -5.871 -9.625 1 83.69 211 GLN A O 1
ATOM 1615 N N . ARG A 1 212 ? 0.796 -6.234 -10.117 1 84 212 ARG A N 1
ATOM 1616 C CA . ARG A 1 212 ? 1.231 -5.766 -8.805 1 84 212 ARG A CA 1
ATOM 1617 C C . ARG A 1 212 ? 0.788 -4.328 -8.562 1 84 212 ARG A C 1
ATOM 1619 O O . ARG A 1 212 ? 0.25 -4.008 -7.496 1 84 212 ARG A O 1
ATOM 1626 N N . VAL A 1 213 ? 1.024 -3.508 -9.539 1 87.81 213 VAL A N 1
ATOM 1627 C CA . VAL A 1 213 ? 0.687 -2.094 -9.414 1 87.81 213 VAL A CA 1
ATOM 1628 C C . VAL A 1 213 ? -0.825 -1.935 -9.266 1 87.81 213 VAL A C 1
ATOM 1630 O O . VAL A 1 213 ? -1.292 -1.168 -8.414 1 87.81 213 VAL A O 1
ATOM 1633 N N . LEU A 1 214 ? -1.526 -2.652 -10.062 1 92.38 214 LEU A N 1
ATOM 1634 C CA . LEU A 1 214 ? -2.98 -2.545 -10.031 1 92.38 214 LEU A CA 1
ATOM 1635 C C . LEU A 1 214 ? -3.533 -3.086 -8.719 1 92.38 214 LEU A C 1
ATOM 1637 O O . LEU A 1 214 ? -4.406 -2.467 -8.102 1 92.38 214 LEU A O 1
ATOM 1641 N N . CYS A 1 215 ? -3.033 -4.18 -8.297 1 92.12 215 CYS A N 1
ATOM 1642 C CA . CYS A 1 215 ? -3.492 -4.812 -7.066 1 92.12 215 CYS A CA 1
ATOM 1643 C C . CYS A 1 215 ? -3.232 -3.916 -5.863 1 92.12 215 CYS A C 1
ATOM 1645 O O . CYS A 1 215 ? -4.133 -3.672 -5.059 1 92.12 215 CYS A O 1
ATOM 1647 N N . HIS A 1 216 ? -2.127 -3.424 -5.742 1 91.75 216 HIS A N 1
ATOM 1648 C CA . HIS A 1 216 ? -1.777 -2.617 -4.578 1 91.75 216 HIS A CA 1
ATOM 1649 C C . HIS A 1 216 ? -2.568 -1.312 -4.555 1 91.75 216 HIS A C 1
ATOM 1651 O O . HIS A 1 216 ? -2.936 -0.823 -3.484 1 91.75 216 HIS A O 1
ATOM 1657 N N . ASN A 1 217 ? -2.689 -0.741 -5.68 1 94.25 217 ASN A N 1
ATOM 1658 C CA . ASN A 1 217 ? -3.471 0.491 -5.711 1 94.25 217 ASN A CA 1
ATOM 1659 C C . ASN A 1 217 ? -4.949 0.223 -5.438 1 94.25 217 ASN A C 1
ATOM 1661 O O . ASN A 1 217 ? -5.641 1.069 -4.871 1 94.25 217 ASN A O 1
ATOM 1665 N N . ALA A 1 218 ? -5.43 -0.929 -5.871 1 96.06 218 ALA A N 1
ATOM 1666 C CA . ALA A 1 218 ? -6.789 -1.306 -5.496 1 96.06 218 ALA A CA 1
ATOM 1667 C C . ALA A 1 218 ? -6.934 -1.398 -3.979 1 96.06 218 ALA A C 1
ATOM 1669 O O . ALA A 1 218 ? -7.926 -0.932 -3.414 1 96.06 218 ALA A O 1
ATOM 1670 N N . VAL A 1 219 ? -5.961 -1.981 -3.338 1 95.19 219 VAL A N 1
ATOM 1671 C CA . VAL A 1 219 ? -5.961 -2.119 -1.885 1 95.19 219 VAL A CA 1
ATOM 1672 C C . VAL A 1 219 ? -5.953 -0.736 -1.235 1 95.19 219 VAL A C 1
ATOM 1674 O O . VAL A 1 219 ? -6.734 -0.468 -0.321 1 95.19 219 VAL A O 1
ATOM 1677 N N . HIS A 1 220 ? -5.07 0.077 -1.716 1 91.19 220 HIS A N 1
ATOM 1678 C CA . HIS A 1 220 ? -4.969 1.42 -1.156 1 91.19 220 HIS A CA 1
ATOM 1679 C C . HIS A 1 220 ? -6.289 2.174 -1.296 1 91.19 220 HIS A C 1
ATOM 1681 O O . HIS A 1 220 ? -6.73 2.836 -0.355 1 91.19 220 HIS A O 1
ATOM 1687 N N . ALA A 1 221 ? -6.809 2.109 -2.475 1 91.56 221 ALA A N 1
ATOM 1688 C CA . ALA A 1 221 ? -8.086 2.777 -2.707 1 91.56 221 ALA A CA 1
ATOM 1689 C C . ALA A 1 221 ? -9.172 2.213 -1.794 1 91.56 221 ALA A C 1
ATOM 1691 O O . ALA A 1 221 ? -10.008 2.961 -1.275 1 91.56 221 ALA A O 1
ATOM 1692 N N . ALA A 1 222 ? -9.211 0.955 -1.582 1 93.56 222 ALA A N 1
ATOM 1693 C CA . ALA A 1 222 ? -10.211 0.312 -0.734 1 93.56 222 ALA A CA 1
ATOM 1694 C C . ALA A 1 222 ? -10.062 0.748 0.72 1 93.56 222 ALA A C 1
ATOM 1696 O O . ALA A 1 222 ? -11.055 1.029 1.396 1 93.56 222 ALA A O 1
ATOM 1697 N N . LEU A 1 223 ? -8.867 0.799 1.177 1 88.31 223 LEU A N 1
ATOM 1698 C CA . LEU A 1 223 ? -8.602 1.223 2.547 1 88.31 223 LEU A CA 1
ATOM 1699 C C . LEU A 1 223 ? -8.977 2.688 2.746 1 88.31 223 LEU A C 1
ATOM 1701 O O . LEU A 1 223 ? -9.531 3.053 3.785 1 88.31 223 LEU A O 1
ATOM 1705 N N . THR A 1 224 ? -8.625 3.443 1.717 1 82.12 224 THR A N 1
ATOM 1706 C CA . THR A 1 224 ? -8.953 4.867 1.778 1 82.12 224 THR A CA 1
ATOM 1707 C C . THR A 1 224 ? -10.461 5.074 1.866 1 82.12 224 THR A C 1
ATOM 1709 O O . THR A 1 224 ? -10.922 5.992 2.541 1 82.12 224 THR A O 1
ATOM 1712 N N . GLN A 1 225 ? -11.211 4.168 1.239 1 85.56 225 GLN A N 1
ATOM 1713 C CA . GLN A 1 225 ? -12.664 4.254 1.242 1 85.56 225 GLN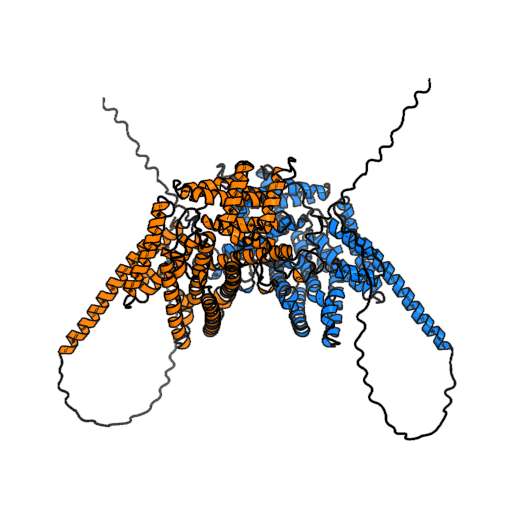 A CA 1
ATOM 1714 C C . GLN A 1 225 ? -13.25 3.674 2.527 1 85.56 225 GLN A C 1
ATOM 1716 O O . GLN A 1 225 ? -14.445 3.826 2.797 1 85.56 225 GLN A O 1
ATOM 1721 N N . GLY A 1 226 ? -12.453 3.037 3.275 1 84.62 226 GLY A N 1
ATOM 1722 C CA . GLY A 1 226 ? -12.922 2.441 4.516 1 84.62 226 GLY A CA 1
ATOM 1723 C C . GLY A 1 226 ? -13.711 1.166 4.309 1 84.62 226 GLY A C 1
ATOM 1724 O O . GLY A 1 226 ? -14.555 0.811 5.133 1 84.62 226 GLY A O 1
ATOM 1725 N N . LEU A 1 227 ? -13.477 0.45 3.23 1 91.94 227 LEU A N 1
ATOM 1726 C CA . LEU A 1 227 ? -14.242 -0.758 2.939 1 91.94 227 LEU A CA 1
ATOM 1727 C C . LEU A 1 227 ? -13.922 -1.858 3.947 1 91.94 227 LEU A C 1
ATOM 1729 O O . LEU A 1 227 ? -14.703 -2.801 4.109 1 91.94 227 LEU A O 1
ATOM 1733 N N . HIS A 1 228 ? -12.789 -1.774 4.594 1 90.5 228 HIS A N 1
ATOM 1734 C CA . HIS A 1 228 ? -12.375 -2.787 5.559 1 90.5 228 HIS A CA 1
ATOM 1735 C C . HIS A 1 228 ? -13.133 -2.637 6.875 1 90.5 228 HIS A C 1
ATOM 1737 O O . HIS A 1 228 ? -13.039 -3.5 7.75 1 90.5 228 HIS A O 1
ATOM 1743 N N . LEU A 1 229 ? -13.844 -1.545 6.871 1 84.31 229 LEU A N 1
ATOM 1744 C CA . LEU A 1 229 ? -14.57 -1.27 8.109 1 84.31 229 LEU A CA 1
ATOM 1745 C C . LEU A 1 229 ? -16.016 -1.763 8.008 1 84.31 229 LEU A C 1
ATOM 1747 O O . LEU A 1 229 ? -16.547 -1.938 6.91 1 84.31 229 LEU A O 1
ATOM 1751 N N . ASP A 1 230 ? -16.547 -2.352 9.148 1 72.25 230 ASP A N 1
ATOM 1752 C CA . ASP A 1 230 ? -17.938 -2.824 9.164 1 72.25 230 ASP A CA 1
ATOM 1753 C C . ASP A 1 230 ? -18.906 -1.684 8.883 1 72.25 230 ASP A C 1
ATOM 1755 O O . ASP A 1 230 ? -18.922 -0.684 9.602 1 72.25 230 ASP A O 1
ATOM 1759 N N . HIS A 1 231 ? -19.328 -1.562 7.652 1 56.19 231 HIS A N 1
ATOM 1760 C CA . HIS A 1 231 ? -20.281 -0.512 7.301 1 56.19 231 HIS A CA 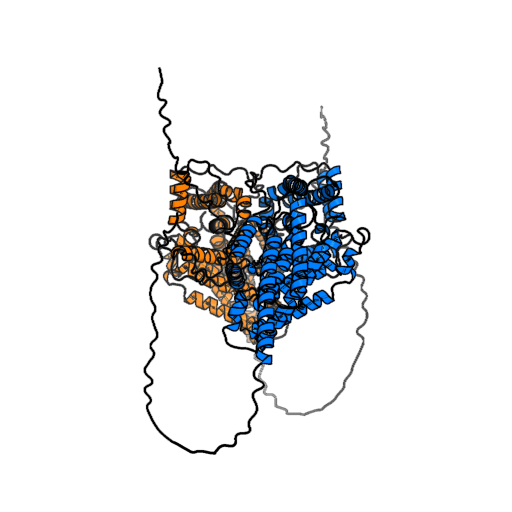1
ATOM 1761 C C . HIS A 1 231 ? -21.578 -0.67 8.07 1 56.19 231 HIS A C 1
ATOM 1763 O O . HIS A 1 231 ? -22.531 0.094 7.863 1 56.19 231 HIS A O 1
ATOM 1769 N N . GLU A 1 232 ? -21.766 -1.698 8.844 1 51.62 232 GLU A N 1
ATOM 1770 C CA . GLU A 1 232 ? -23.031 -1.858 9.555 1 51.62 232 GLU A CA 1
ATOM 1771 C C . GLU A 1 232 ? -23.297 -0.679 10.492 1 51.62 232 GLU A C 1
ATOM 1773 O O . GLU A 1 232 ? -24.453 -0.292 10.703 1 51.62 232 GLU A O 1
ATOM 1778 N N . SER A 1 233 ? -22.234 -0.273 11.156 1 41.5 233 SER A N 1
ATOM 1779 C CA . SER A 1 233 ? -22.562 0.656 12.227 1 41.5 233 SER A CA 1
ATOM 1780 C C . SER A 1 233 ? -22.953 2.021 11.68 1 41.5 233 SER A C 1
ATOM 1782 O O . SER A 1 233 ? -23.312 2.926 12.445 1 41.5 233 SER A O 1
ATOM 1784 N N . ASP A 1 234 ? -22.484 2.256 10.547 1 39.03 234 ASP A N 1
ATOM 1785 C CA . ASP A 1 234 ? -22.984 3.566 10.164 1 39.03 234 ASP A CA 1
ATOM 1786 C C . ASP A 1 234 ? -24.484 3.506 9.875 1 39.03 234 ASP A C 1
ATOM 1788 O O . ASP A 1 234 ? -24.891 3.281 8.734 1 39.03 234 ASP A O 1
ATOM 1792 N N . HIS A 1 235 ? -25.156 3.156 10.766 1 38.84 235 HIS A N 1
ATOM 1793 C CA . HIS A 1 235 ? -26.609 3.227 10.789 1 38.84 235 HIS A CA 1
ATOM 1794 C C . HIS A 1 235 ? -27.109 4.453 10.031 1 38.84 235 HIS A C 1
ATOM 1796 O O . HIS A 1 235 ? -28.312 4.613 9.836 1 38.84 235 HIS A O 1
ATOM 1802 N N . ARG A 1 236 ? -26.297 5.422 9.836 1 38.75 236 ARG A N 1
ATOM 1803 C CA . ARG A 1 236 ? -26.938 6.645 9.375 1 38.75 236 ARG A CA 1
ATOM 1804 C C . ARG A 1 236 ? -27.156 6.613 7.867 1 38.75 236 ARG A C 1
ATOM 1806 O O . ARG A 1 236 ? -27.844 7.473 7.312 1 38.75 236 ARG A O 1
ATOM 1813 N N . THR A 1 237 ? -26.281 5.895 7.129 1 44.16 237 THR A N 1
ATOM 1814 C CA . THR A 1 237 ? -26.594 5.984 5.707 1 44.16 237 THR A CA 1
ATOM 1815 C C . THR A 1 237 ? -27.547 4.859 5.293 1 44.16 237 THR A C 1
ATOM 1817 O O . THR A 1 237 ? -27.266 3.688 5.555 1 44.16 237 THR A O 1
ATOM 1820 N N . SER A 1 238 ? -28.688 5.152 5.172 1 47.22 238 SER A N 1
ATOM 1821 C CA . SER A 1 238 ? -29.766 4.379 4.582 1 47.22 238 SER A CA 1
ATOM 1822 C C . SER A 1 238 ? -29.281 3.541 3.404 1 47.22 238 SER A C 1
ATOM 1824 O O . SER A 1 238 ? -29.828 3.623 2.307 1 47.22 238 SER A O 1
ATOM 1826 N N . SER A 1 239 ? -28 3.283 3.383 1 58.31 239 SER A N 1
ATOM 1827 C CA . SER A 1 239 ? -27.703 2.406 2.256 1 58.31 239 SER A CA 1
ATOM 1828 C C . SER A 1 239 ? -28.453 1.081 2.371 1 58.31 239 SER A C 1
ATOM 1830 O O . SER A 1 239 ? -28.594 0.536 3.469 1 58.31 239 SER A O 1
ATOM 1832 N N . SER A 1 240 ? -29.094 0.78 1.224 1 70.94 240 SER A N 1
ATOM 1833 C CA . SER A 1 240 ? -29.812 -0.485 1.122 1 70.94 240 SER A CA 1
ATOM 1834 C C . SER A 1 240 ? -28.922 -1.661 1.499 1 70.94 240 SER A C 1
ATOM 1836 O O . SER A 1 240 ? -27.688 -1.554 1.452 1 70.94 240 SER A O 1
ATOM 1838 N N . SER A 1 241 ? -29.438 -2.492 2.184 1 81.12 241 SER A N 1
ATOM 1839 C CA . SER A 1 241 ? -28.781 -3.744 2.541 1 81.12 241 SER A CA 1
ATOM 1840 C C . SER A 1 241 ? -27.938 -4.273 1.386 1 81.12 241 SER A C 1
ATOM 1842 O O . SER A 1 241 ? -26.812 -4.742 1.594 1 81.12 241 SER A O 1
ATOM 1844 N N . ASP A 1 242 ? -28.344 -4.008 0.208 1 88.56 242 ASP A N 1
ATOM 1845 C CA . ASP A 1 242 ? -27.625 -4.5 -0.967 1 88.56 242 ASP A CA 1
ATOM 1846 C C . ASP A 1 242 ? -26.359 -3.688 -1.216 1 88.56 242 ASP A C 1
ATOM 1848 O O . ASP A 1 242 ? -25.328 -4.242 -1.604 1 88.56 242 ASP A O 1
ATOM 1852 N N . ASP A 1 243 ? -26.469 -2.457 -0.961 1 88.75 243 ASP A N 1
ATOM 1853 C CA . ASP A 1 243 ? -25.297 -1.606 -1.184 1 88.75 243 ASP A CA 1
ATOM 1854 C C . ASP A 1 243 ? -24.172 -1.954 -0.214 1 88.75 243 ASP A C 1
ATOM 1856 O O . ASP A 1 243 ? -23 -1.944 -0.59 1 88.75 243 ASP A O 1
ATOM 1860 N N . ARG A 1 244 ? -24.578 -2.26 0.918 1 90.31 244 ARG A N 1
ATOM 1861 C CA . ARG A 1 244 ? -23.594 -2.67 1.915 1 90.31 244 ARG A CA 1
ATOM 1862 C C . ARG A 1 244 ? -22.953 -3.994 1.53 1 90.31 244 ARG A C 1
ATOM 1864 O O . ARG A 1 244 ? -21.734 -4.164 1.677 1 90.31 244 ARG A O 1
ATOM 1871 N N . LEU A 1 245 ? -23.766 -4.895 1.101 1 92.5 245 LEU A N 1
ATOM 1872 C CA . LEU A 1 245 ? -23.25 -6.195 0.688 1 92.5 245 LEU A CA 1
ATOM 1873 C C . LEU A 1 245 ? -22.297 -6.055 -0.491 1 92.5 245 LEU A C 1
ATOM 1875 O O . LEU A 1 245 ? -21.266 -6.723 -0.54 1 92.5 245 LEU A O 1
ATOM 1879 N N . LYS A 1 246 ? -22.656 -5.219 -1.415 1 94.25 246 LYS A N 1
ATOM 1880 C CA . LYS A 1 246 ? -21.797 -4.996 -2.574 1 94.25 246 LYS A CA 1
ATOM 1881 C C . LYS A 1 246 ? -20.422 -4.48 -2.15 1 94.25 246 LYS A C 1
ATOM 1883 O O . LYS A 1 246 ? -19.406 -4.992 -2.598 1 94.25 246 LYS A O 1
ATOM 1888 N N . LYS A 1 247 ? -20.438 -3.5 -1.271 1 94.25 247 LYS A N 1
ATOM 1889 C CA . LYS A 1 247 ? -19.188 -2.914 -0.791 1 94.25 247 LYS A CA 1
ATOM 1890 C C . LYS A 1 247 ? -18.359 -3.941 -0.032 1 94.25 247 LYS A C 1
ATOM 1892 O O . LYS A 1 247 ? -17.141 -4.012 -0.208 1 94.25 247 LYS A O 1
ATOM 1897 N N . THR A 1 248 ? -18.984 -4.715 0.768 1 95.69 248 THR A N 1
ATOM 1898 C CA . THR A 1 248 ? -18.266 -5.703 1.576 1 95.69 248 THR A CA 1
ATOM 1899 C C . THR A 1 248 ? -17.672 -6.789 0.695 1 95.69 248 THR A C 1
ATOM 1901 O O . THR A 1 248 ? -16.547 -7.242 0.941 1 95.69 248 THR A O 1
ATOM 1904 N N . TRP A 1 249 ? -18.359 -7.227 -0.275 1 96.88 249 TRP A N 1
ATOM 1905 C CA . TRP A 1 249 ? -17.828 -8.242 -1.17 1 96.88 249 TRP A CA 1
ATOM 1906 C C . TRP A 1 249 ? -16.656 -7.688 -1.989 1 96.88 249 TRP A C 1
ATOM 1908 O O . TRP A 1 249 ? -15.703 -8.406 -2.287 1 96.88 249 TRP A O 1
ATOM 1918 N N . VAL A 1 250 ? -16.781 -6.43 -2.402 1 97.06 250 VAL A N 1
ATOM 1919 C CA . VAL A 1 250 ? -15.648 -5.816 -3.094 1 97.06 250 VAL A CA 1
ATOM 1920 C C . VAL A 1 250 ? -14.414 -5.848 -2.197 1 97.06 250 VAL A C 1
ATOM 1922 O O . VAL A 1 250 ? -13.312 -6.18 -2.656 1 97.06 250 VAL A O 1
ATOM 1925 N N . TRP A 1 251 ? -14.547 -5.57 -0.886 1 96.88 251 TRP A N 1
ATOM 1926 C CA . TRP A 1 251 ? -13.43 -5.609 0.056 1 96.88 251 TRP A CA 1
ATOM 1927 C C . TRP A 1 251 ? -12.805 -7 0.099 1 96.88 251 TRP A C 1
ATOM 1929 O O . TRP A 1 251 ? -11.586 -7.145 -0.046 1 96.88 251 TRP A O 1
ATOM 1939 N N . TRP A 1 252 ? -13.641 -7.953 0.233 1 97.81 252 TRP A N 1
ATOM 1940 C CA . TRP A 1 252 ? -13.109 -9.297 0.436 1 97.81 252 TRP A CA 1
ATOM 1941 C C . TRP A 1 252 ? -12.508 -9.852 -0.855 1 97.81 252 TRP A C 1
ATOM 1943 O O . TRP A 1 252 ? -11.562 -10.641 -0.822 1 97.81 252 TRP A O 1
ATOM 1953 N N . ALA A 1 253 ? -13.07 -9.445 -1.996 1 97.5 253 ALA A N 1
ATOM 1954 C CA . ALA A 1 253 ? -12.445 -9.805 -3.266 1 97.5 253 ALA A CA 1
ATOM 1955 C C . ALA A 1 253 ? -11.055 -9.203 -3.383 1 97.5 253 ALA A C 1
ATOM 1957 O O . ALA A 1 253 ? -10.109 -9.883 -3.793 1 97.5 253 ALA A O 1
ATOM 1958 N N . VAL A 1 254 ? -10.898 -7.938 -3.012 1 97.44 254 VAL A N 1
ATOM 1959 C CA . VAL A 1 254 ? -9.617 -7.246 -3.064 1 97.44 254 VAL A CA 1
ATOM 1960 C C . VAL A 1 254 ? -8.656 -7.859 -2.047 1 97.44 254 VAL A C 1
ATOM 1962 O O . VAL A 1 254 ? -7.473 -8.055 -2.34 1 97.44 254 VAL A O 1
ATOM 1965 N N . TYR A 1 255 ? -9.172 -8.172 -0.821 1 97.31 255 TYR A N 1
ATOM 1966 C CA . TYR A 1 255 ? -8.375 -8.797 0.23 1 97.31 255 TYR A CA 1
ATOM 1967 C C . TYR A 1 255 ? -7.812 -10.133 -0.237 1 97.31 255 TYR A C 1
ATOM 1969 O O . TYR A 1 255 ? -6.625 -10.406 -0.068 1 97.31 255 TYR A O 1
ATOM 1977 N N . ALA A 1 256 ? -8.695 -10.906 -0.848 1 97.06 256 ALA A N 1
ATOM 1978 C CA . ALA A 1 256 ? -8.273 -12.227 -1.315 1 97.06 256 ALA A CA 1
ATOM 1979 C C . ALA A 1 256 ? -7.262 -12.109 -2.453 1 97.06 256 ALA A C 1
ATOM 1981 O O . ALA A 1 256 ? -6.262 -12.828 -2.482 1 97.06 256 ALA A O 1
ATOM 1982 N N . LEU A 1 257 ? -7.551 -11.25 -3.355 1 94 257 LEU A N 1
ATOM 1983 C CA . LEU A 1 257 ? -6.641 -11.016 -4.473 1 94 257 LEU A CA 1
ATOM 1984 C C . LEU A 1 257 ? -5.25 -10.641 -3.969 1 94 257 LEU A C 1
ATOM 1986 O O . LEU A 1 257 ? -4.25 -11.195 -4.426 1 94 257 LEU A O 1
ATOM 1990 N N . GLU A 1 258 ? -5.203 -9.773 -3.051 1 94.75 258 GLU A N 1
ATOM 1991 C CA . GLU A 1 258 ? -3.934 -9.25 -2.557 1 94.75 258 GLU A CA 1
ATOM 1992 C C . GLU A 1 258 ? -3.176 -10.312 -1.761 1 94.75 258 GLU A C 1
ATOM 1994 O O . GLU A 1 258 ? -1.974 -10.5 -1.959 1 94.75 258 GLU A O 1
ATOM 1999 N N . LYS A 1 259 ? -3.822 -10.984 -0.883 1 95.12 259 LYS A N 1
ATOM 2000 C CA . LYS A 1 259 ? -3.152 -11.977 -0.047 1 95.12 259 LYS A CA 1
ATOM 2001 C C . LYS A 1 259 ? -2.65 -13.156 -0.882 1 95.12 259 LYS A C 1
ATOM 2003 O O . LYS A 1 259 ? -1.554 -13.664 -0.649 1 95.12 259 LYS A O 1
ATOM 2008 N N . HIS A 1 260 ? -3.475 -13.578 -1.814 1 92 260 HIS A N 1
ATOM 2009 C CA . HIS A 1 260 ? -3.051 -14.664 -2.691 1 92 260 HIS A CA 1
ATOM 2010 C C . HIS A 1 260 ? -1.852 -14.25 -3.539 1 92 260 HIS A C 1
ATOM 2012 O O . HIS A 1 260 ? -0.903 -15.023 -3.695 1 92 260 HIS A O 1
ATOM 2018 N N . PHE A 1 261 ? -1.92 -13.055 -4.02 1 88.44 261 PHE A N 1
ATOM 2019 C CA . PHE A 1 261 ? -0.816 -12.547 -4.824 1 88.44 261 PHE A CA 1
ATOM 2020 C C . PHE A 1 261 ? 0.46 -12.453 -3.996 1 88.44 261 PHE A C 1
ATOM 2022 O O . PHE A 1 261 ? 1.537 -12.828 -4.461 1 88.44 261 PHE A O 1
ATOM 2029 N N . CYS A 1 262 ? 0.319 -11.914 -2.791 1 87.31 262 CYS A N 1
ATOM 2030 C CA . CYS A 1 262 ? 1.478 -11.742 -1.922 1 87.31 262 CYS A CA 1
ATOM 2031 C C . CYS A 1 262 ? 2.09 -13.086 -1.55 1 87.31 262 CYS A C 1
ATOM 2033 O O . CYS A 1 262 ? 3.312 -13.219 -1.489 1 87.31 262 CYS A O 1
ATOM 2035 N N . LEU A 1 263 ? 1.294 -14.062 -1.313 1 88.75 263 LEU A N 1
ATOM 2036 C CA . LEU A 1 263 ? 1.821 -15.367 -0.946 1 88.75 263 LEU A CA 1
ATOM 2037 C C . LEU A 1 263 ? 2.582 -15.992 -2.109 1 88.75 263 LEU A C 1
ATOM 2039 O O . LEU A 1 263 ? 3.65 -16.578 -1.915 1 88.75 263 LEU A O 1
ATOM 2043 N N . VAL A 1 264 ? 2.029 -15.844 -3.291 1 83.44 264 VAL A N 1
ATOM 2044 C CA . VAL A 1 264 ? 2.639 -16.453 -4.469 1 83.44 264 VAL A CA 1
ATOM 2045 C C . VAL A 1 264 ? 3.902 -15.695 -4.855 1 83.44 264 VAL A C 1
ATOM 2047 O O . VAL A 1 264 ? 4.906 -16.297 -5.242 1 83.44 264 VAL A O 1
ATOM 2050 N N . SER A 1 265 ? 3.865 -14.406 -4.727 1 77.88 265 SER A N 1
ATOM 2051 C CA . SER A 1 265 ? 4.98 -13.586 -5.18 1 77.88 265 SER A CA 1
ATOM 2052 C C . SER A 1 265 ? 6.035 -13.43 -4.086 1 77.88 265 SER A C 1
ATOM 2054 O O . SER A 1 265 ? 7.172 -13.039 -4.363 1 77.88 265 SER A O 1
ATOM 2056 N N . GLY A 1 266 ? 5.652 -13.727 -2.824 1 76.88 266 GLY A N 1
ATOM 2057 C CA . GLY A 1 266 ? 6.566 -13.555 -1.708 1 76.88 266 GLY A CA 1
ATOM 2058 C C . GLY A 1 266 ? 6.707 -12.117 -1.259 1 76.88 266 GLY A C 1
ATOM 2059 O O . GLY A 1 266 ? 7.59 -11.789 -0.466 1 76.88 266 GLY A O 1
ATOM 2060 N N . ARG A 1 267 ? 5.887 -11.312 -1.748 1 78.69 267 ARG A N 1
ATOM 2061 C CA . ARG A 1 267 ? 5.922 -9.898 -1.383 1 78.69 267 ARG A CA 1
ATOM 2062 C C . ARG A 1 267 ? 5.105 -9.641 -0.123 1 78.69 267 ARG A C 1
ATOM 2064 O O . ARG A 1 267 ? 4.172 -10.383 0.183 1 78.69 267 ARG A O 1
ATOM 2071 N N . PRO A 1 268 ? 5.52 -8.586 0.595 1 81.94 268 PRO A N 1
ATOM 2072 C CA . PRO A 1 268 ? 4.75 -8.305 1.808 1 81.94 268 PRO A CA 1
ATOM 2073 C C . PRO A 1 268 ? 3.355 -7.754 1.508 1 81.94 268 PRO A C 1
ATOM 2075 O O . PRO A 1 268 ? 3.16 -7.078 0.494 1 81.94 268 PRO A O 1
ATOM 2078 N N . SER A 1 269 ? 2.492 -8.102 2.379 1 90.06 269 SER A N 1
ATOM 2079 C CA . SER A 1 269 ? 1.135 -7.574 2.279 1 90.06 269 SER A CA 1
ATOM 2080 C C . SER A 1 269 ? 1.071 -6.121 2.734 1 90.06 269 SER A C 1
ATOM 2082 O O . SER A 1 269 ? 1.811 -5.715 3.633 1 90.06 269 SER A O 1
ATOM 2084 N N . MET A 1 270 ? 0.162 -5.387 2.172 1 88.5 270 MET A N 1
ATOM 2085 C CA . MET A 1 270 ? -0.044 -3.99 2.543 1 88.5 270 MET A CA 1
ATOM 2086 C C . MET A 1 270 ? -1.268 -3.84 3.439 1 88.5 270 MET A C 1
ATOM 2088 O O . MET A 1 270 ? -1.627 -2.727 3.826 1 88.5 270 MET A O 1
ATOM 2092 N N . ILE A 1 271 ? -1.885 -4.902 3.713 1 91.31 271 ILE A N 1
ATOM 2093 C CA . ILE A 1 271 ? -3.086 -4.875 4.543 1 91.31 271 ILE A CA 1
ATOM 2094 C C . ILE A 1 271 ? -2.75 -5.363 5.949 1 91.31 271 ILE A C 1
ATOM 2096 O O . ILE A 1 271 ? -2.252 -6.477 6.125 1 91.31 271 ILE A O 1
ATOM 2100 N N . ASP A 1 272 ? -2.957 -4.539 6.863 1 85.56 272 ASP A N 1
ATOM 2101 C CA . ASP A 1 272 ? -2.885 -4.945 8.266 1 85.56 272 ASP A CA 1
ATOM 2102 C C . ASP A 1 272 ? -4.211 -5.543 8.734 1 85.56 272 ASP A C 1
ATOM 2104 O O . ASP A 1 272 ? -5.199 -4.824 8.883 1 85.56 272 ASP A O 1
ATOM 2108 N N . ASP A 1 273 ? -4.184 -6.781 9.031 1 88.06 273 ASP A N 1
ATOM 2109 C CA . ASP A 1 273 ? -5.418 -7.492 9.352 1 88.06 273 ASP A CA 1
ATOM 2110 C C . ASP A 1 273 ? -6.027 -6.977 10.656 1 88.06 273 ASP A C 1
ATOM 2112 O O . ASP A 1 273 ? -7.223 -7.148 10.898 1 88.06 273 ASP A O 1
ATOM 2116 N N . ASP A 1 274 ? -5.281 -6.352 11.445 1 79.44 274 ASP A N 1
ATOM 2117 C CA . ASP A 1 274 ? -5.777 -5.852 12.727 1 79.44 274 ASP A CA 1
ATOM 2118 C C . ASP A 1 274 ? -6.691 -4.645 12.531 1 79.44 274 ASP A C 1
ATOM 2120 O O . ASP A 1 274 ? -7.426 -4.258 13.445 1 79.44 274 ASP A O 1
ATOM 2124 N N . MET A 1 275 ? -6.656 -4.105 11.383 1 80.75 275 MET A N 1
ATOM 2125 C CA . MET A 1 275 ? -7.48 -2.934 11.117 1 80.75 275 MET A CA 1
ATOM 2126 C C . MET A 1 275 ? -8.82 -3.34 10.516 1 80.75 275 MET A C 1
ATOM 2128 O O . MET A 1 275 ? -9.703 -2.498 10.32 1 80.75 275 MET A O 1
ATOM 2132 N N . ILE A 1 276 ? -8.992 -4.637 10.219 1 88.75 276 ILE A N 1
ATOM 2133 C CA . ILE A 1 276 ? -10.18 -5.098 9.5 1 88.75 276 ILE A CA 1
ATOM 2134 C C . ILE A 1 276 ? -11.32 -5.336 10.492 1 88.75 276 ILE A C 1
ATOM 2136 O O . ILE A 1 276 ? -11.156 -6.07 11.469 1 88.75 276 ILE A O 1
ATOM 2140 N N . ARG A 1 277 ? -12.469 -4.758 10.211 1 87.06 277 ARG A N 1
ATOM 2141 C CA . ARG A 1 277 ? -13.664 -4.98 11.016 1 87.06 277 ARG A CA 1
ATOM 2142 C C . ARG A 1 277 ? -14.75 -5.684 10.211 1 87.06 277 ARG A C 1
ATOM 2144 O O . ARG A 1 277 ? -15.664 -6.277 10.781 1 87.06 277 ARG A O 1
ATOM 2151 N N . ALA A 1 278 ? -14.633 -5.613 8.938 1 91.62 278 ALA A N 1
ATOM 2152 C CA . ALA A 1 278 ? -15.633 -6.211 8.055 1 91.62 278 ALA A CA 1
ATOM 2153 C C . ALA A 1 278 ? -15.641 -7.734 8.188 1 91.62 278 ALA A C 1
ATOM 2155 O O . ALA A 1 278 ? -14.586 -8.367 8.164 1 91.62 278 ALA A O 1
ATOM 2156 N N . SER A 1 279 ? -16.797 -8.281 8.312 1 93.12 279 SER A N 1
ATOM 2157 C CA . SER A 1 279 ? -16.938 -9.734 8.344 1 93.12 279 SER A CA 1
ATOM 2158 C C . SER A 1 279 ? -17.25 -10.289 6.961 1 93.12 279 SER A C 1
ATOM 2160 O O . SER A 1 279 ? -17.766 -9.578 6.105 1 93.12 279 SER A O 1
ATOM 2162 N N . ILE A 1 280 ? -16.891 -11.523 6.754 1 95.44 280 ILE A N 1
ATOM 2163 C CA . ILE A 1 280 ? -17.234 -12.18 5.496 1 95.44 280 ILE A CA 1
ATOM 2164 C C . ILE A 1 280 ? -18.75 -12.383 5.422 1 95.44 280 ILE A C 1
ATOM 2166 O O . ILE A 1 280 ? -19.344 -13.023 6.297 1 95.44 280 ILE A O 1
ATOM 2170 N N . PRO A 1 281 ? -19.344 -11.891 4.379 1 93.75 281 PRO A N 1
ATOM 2171 C CA . PRO A 1 281 ? -20.797 -12.008 4.301 1 93.75 281 PRO A CA 1
ATOM 2172 C C . PRO A 1 281 ? -21.266 -13.445 4.074 1 93.75 281 PRO A C 1
ATOM 2174 O O . PRO A 1 281 ? -20.516 -14.266 3.537 1 93.75 281 PRO A O 1
ATOM 2177 N N . SER A 1 282 ? -22.594 -13.656 4.461 1 93.62 282 SER A N 1
ATOM 2178 C CA . SER A 1 282 ? -23.203 -14.961 4.238 1 93.62 282 SER A CA 1
ATOM 2179 C C . SER A 1 282 ? -24.219 -14.914 3.105 1 93.62 282 SER A C 1
ATOM 2181 O O . SER A 1 282 ? -24.781 -15.945 2.732 1 93.62 282 SER A O 1
ATOM 2183 N N . HIS A 1 283 ? -24.438 -13.734 2.59 1 94 283 HIS A N 1
ATOM 2184 C CA . HIS A 1 283 ? -25.391 -13.547 1.501 1 94 283 HIS A CA 1
ATOM 2185 C C . HIS A 1 283 ? -24.812 -12.656 0.411 1 94 283 HIS A C 1
ATOM 2187 O O . HIS A 1 283 ? -23.766 -12.031 0.603 1 94 283 HIS A O 1
ATOM 2193 N N . VAL A 1 284 ? -25.422 -12.75 -0.706 1 94.94 284 VAL A N 1
ATOM 2194 C CA . VAL A 1 284 ? -25 -11.938 -1.841 1 94.94 284 VAL A CA 1
ATOM 2195 C C . VAL A 1 284 ? -26.109 -10.93 -2.182 1 94.94 284 VAL A C 1
ATOM 2197 O O . VAL A 1 284 ? -27.266 -11.117 -1.805 1 94.94 284 VAL A O 1
ATOM 2200 N N . PRO A 1 285 ? -25.719 -9.766 -2.807 1 93.94 285 PRO A N 1
ATOM 2201 C CA . PRO A 1 285 ? -26.75 -8.836 -3.256 1 93.94 285 PRO A CA 1
ATOM 2202 C C . PRO A 1 285 ? -27.734 -9.477 -4.242 1 93.94 285 PRO A C 1
ATOM 2204 O O . PRO A 1 285 ? -27.406 -10.484 -4.879 1 93.94 285 PRO A O 1
ATOM 2207 N N . SER A 1 286 ? -28.938 -8.867 -4.371 1 92.56 286 SER A N 1
ATOM 2208 C CA . SER A 1 286 ? -29.953 -9.359 -5.293 1 92.56 286 SER A CA 1
ATOM 2209 C C . SER A 1 286 ? -29.453 -9.344 -6.73 1 92.56 286 SER A C 1
ATOM 2211 O O . SER A 1 286 ? -28.781 -8.398 -7.148 1 92.56 286 SER A O 1
ATOM 2213 N N . ASN A 1 287 ? -29.719 -10.438 -7.484 1 91.5 287 ASN A N 1
ATOM 2214 C CA . ASN A 1 287 ? -29.375 -10.562 -8.898 1 91.5 287 ASN A CA 1
ATOM 2215 C C . ASN A 1 287 ? -27.875 -10.547 -9.125 1 91.5 287 ASN A C 1
ATOM 2217 O O . ASN A 1 287 ? -27.391 -10.016 -10.125 1 91.5 287 ASN A O 1
ATOM 2221 N N . SER A 1 288 ? -27.188 -11.008 -8.148 1 93.12 288 SER A N 1
ATOM 2222 C CA . SER A 1 288 ? -25.734 -11.047 -8.234 1 93.12 288 SER A CA 1
ATOM 2223 C C . SER A 1 288 ? -25.25 -12.305 -8.945 1 93.12 288 SER A C 1
ATOM 2225 O O . SER A 1 288 ? -25.938 -13.32 -8.961 1 93.12 288 SER A O 1
ATOM 2227 N N . THR A 1 289 ? -24.094 -12.25 -9.555 1 92.81 289 THR A N 1
ATOM 2228 C CA . THR A 1 289 ? -23.438 -13.391 -10.203 1 92.81 289 THR A CA 1
ATOM 2229 C C . THR A 1 289 ? -22.391 -14.008 -9.281 1 92.81 289 THR A C 1
ATOM 2231 O O . THR A 1 289 ? -21.672 -14.93 -9.688 1 92.81 289 THR A O 1
ATOM 2234 N N . ILE A 1 290 ? -22.281 -13.531 -8.055 1 93.62 290 ILE A N 1
ATOM 2235 C CA . ILE A 1 290 ? -21.25 -13.953 -7.117 1 93.62 290 ILE A CA 1
ATOM 2236 C C . ILE A 1 290 ? -21.391 -15.453 -6.832 1 93.62 290 ILE A C 1
ATOM 2238 O O . ILE A 1 290 ? -22.5 -15.938 -6.578 1 93.62 290 ILE A O 1
ATOM 2242 N N . TYR A 1 291 ? -20.344 -16.172 -7.023 1 91.75 291 TYR A N 1
ATOM 2243 C CA . TYR A 1 291 ? -20.281 -17.547 -6.539 1 91.75 291 TYR A CA 1
ATOM 2244 C C . TYR A 1 291 ? -20 -17.578 -5.043 1 91.75 291 TYR A C 1
ATOM 2246 O O . TYR A 1 291 ? -18.844 -17.672 -4.629 1 91.75 291 TYR A O 1
ATOM 2254 N N . LEU A 1 292 ? -21 -17.594 -4.23 1 92.12 292 LEU A N 1
ATOM 2255 C CA . LEU A 1 292 ? -20.953 -17.359 -2.791 1 92.12 292 LEU A CA 1
ATOM 2256 C C . LEU A 1 292 ? -20 -18.344 -2.117 1 92.12 292 LEU A C 1
ATOM 2258 O O . LEU A 1 292 ? -19.125 -17.938 -1.352 1 92.12 292 LEU A O 1
ATOM 2262 N N . GLU A 1 293 ? -20.094 -19.609 -2.4 1 88.75 293 GLU A N 1
ATOM 2263 C CA . GLU A 1 293 ? -19.297 -20.625 -1.713 1 88.75 293 GLU A CA 1
ATOM 2264 C C . GLU A 1 293 ? -17.812 -20.453 -2.012 1 88.75 293 GLU A C 1
ATOM 2266 O O . GLU A 1 293 ? -16.984 -20.516 -1.104 1 88.75 293 GLU A O 1
ATOM 2271 N N . ALA A 1 294 ? -17.562 -20.25 -3.24 1 90 294 ALA A N 1
ATOM 2272 C CA . ALA A 1 294 ? -16.172 -20.125 -3.648 1 90 294 ALA A CA 1
ATOM 2273 C C . ALA A 1 294 ? -15.547 -18.859 -3.066 1 90 294 ALA A C 1
ATOM 2275 O O . ALA A 1 294 ? -14.391 -18.875 -2.633 1 90 294 ALA A O 1
ATOM 2276 N N . ASN A 1 295 ? -16.281 -17.781 -3.092 1 93.5 295 ASN A N 1
ATOM 2277 C CA . ASN A 1 295 ? -15.727 -16.516 -2.604 1 93.5 295 ASN A CA 1
ATOM 2278 C C . ASN A 1 295 ? -15.57 -16.531 -1.087 1 93.5 295 ASN A C 1
ATOM 2280 O O . ASN A 1 295 ? -14.641 -15.914 -0.552 1 93.5 295 ASN A O 1
ATOM 2284 N N . THR A 1 296 ? -16.484 -17.156 -0.394 1 93.56 296 THR A N 1
ATOM 2285 C CA . THR A 1 296 ? -16.344 -17.312 1.049 1 93.56 296 THR A CA 1
ATOM 2286 C C . THR A 1 296 ? -15.094 -18.125 1.387 1 93.56 296 THR A C 1
ATOM 2288 O O . THR A 1 296 ? -14.328 -17.75 2.273 1 93.56 296 THR A O 1
ATOM 2291 N N . LEU A 1 297 ? -14.938 -19.172 0.665 1 92.62 297 LEU A N 1
ATOM 2292 C CA . LEU A 1 297 ? -13.758 -20.016 0.88 1 92.62 297 LEU A CA 1
ATOM 2293 C C . LEU A 1 297 ? -12.484 -19.25 0.542 1 92.62 297 LEU A C 1
ATOM 2295 O O . LEU A 1 297 ? -11.469 -19.406 1.227 1 92.62 297 LEU A O 1
ATOM 2299 N N . ALA A 1 298 ? -12.547 -18.5 -0.544 1 94.38 298 ALA A N 1
ATOM 2300 C CA . ALA A 1 298 ? -11.383 -17.703 -0.939 1 94.38 298 ALA A CA 1
ATOM 2301 C C . ALA A 1 298 ? -11.016 -16.703 0.147 1 94.38 298 ALA A C 1
ATOM 2303 O O . ALA A 1 298 ? -9.836 -16.5 0.443 1 94.38 298 ALA A O 1
ATOM 2304 N N . ALA A 1 299 ? -11.984 -16.062 0.717 1 96.31 299 ALA A N 1
ATOM 2305 C CA . ALA A 1 299 ? -11.742 -15.078 1.777 1 96.31 299 ALA A CA 1
ATOM 2306 C C . ALA A 1 299 ? -11.164 -15.75 3.02 1 96.31 299 ALA A C 1
ATOM 2308 O O . ALA A 1 299 ? -10.234 -15.234 3.637 1 96.31 299 ALA A O 1
ATOM 2309 N N . ARG A 1 300 ? -11.664 -16.891 3.371 1 95.75 300 ARG A N 1
ATOM 2310 C CA . ARG A 1 300 ? -11.148 -17.625 4.516 1 95.75 300 ARG A CA 1
ATOM 2311 C C . ARG A 1 300 ? -9.711 -18.078 4.277 1 95.75 300 ARG A C 1
ATOM 2313 O O . ARG A 1 300 ? -8.867 -17.984 5.176 1 95.75 300 ARG A O 1
ATOM 2320 N N . HIS A 1 301 ? -9.539 -18.594 3.145 1 96.81 301 HIS A N 1
ATOM 2321 C CA . HIS A 1 301 ? -8.18 -19 2.789 1 96.81 301 HIS A CA 1
ATOM 2322 C C . HIS A 1 301 ? -7.227 -17.812 2.812 1 96.81 301 HIS A C 1
ATOM 2324 O O . HIS A 1 301 ? -6.074 -17.938 3.23 1 96.81 301 HIS A O 1
ATOM 2330 N N . ALA A 1 302 ? -7.688 -16.703 2.285 1 97.62 302 ALA A N 1
ATOM 2331 C CA . ALA A 1 302 ? -6.859 -15.492 2.271 1 97.62 302 ALA A CA 1
ATOM 2332 C C . ALA A 1 302 ? -6.441 -15.102 3.684 1 97.62 302 ALA A C 1
ATOM 2334 O O . ALA A 1 302 ? -5.324 -14.617 3.896 1 97.62 302 ALA A O 1
ATOM 2335 N N . LYS A 1 303 ? -7.258 -15.258 4.633 1 96.75 303 LYS A N 1
ATOM 2336 C CA . LYS A 1 303 ? -6.914 -14.977 6.023 1 96.75 303 LYS A CA 1
ATOM 2337 C C . LYS A 1 303 ? -5.797 -15.898 6.512 1 96.75 303 LYS A C 1
ATOM 2339 O O . LYS A 1 303 ? -4.941 -15.484 7.293 1 96.75 303 LYS A O 1
ATOM 2344 N N . ILE A 1 304 ? -5.832 -17.078 6.07 1 96.94 304 ILE A N 1
ATOM 2345 C CA . ILE A 1 304 ? -4.777 -18.016 6.43 1 96.94 304 ILE A CA 1
ATOM 2346 C C . ILE A 1 304 ? -3.475 -17.625 5.738 1 96.94 304 ILE A C 1
ATOM 2348 O O . ILE A 1 304 ? -2.398 -17.703 6.336 1 96.94 304 ILE A O 1
ATOM 2352 N N . CYS A 1 305 ? -3.617 -17.234 4.465 1 96 305 CYS A N 1
ATOM 2353 C CA . CYS A 1 305 ? -2.441 -16.734 3.756 1 96 305 CYS A CA 1
ATOM 2354 C C . CYS A 1 305 ? -1.807 -15.57 4.5 1 96 305 CYS A C 1
ATOM 2356 O O . CYS A 1 305 ? -0.581 -15.445 4.547 1 96 305 CYS A O 1
ATOM 2358 N N . SER A 1 306 ? -2.658 -14.719 5.055 1 94.06 306 SER A N 1
ATOM 2359 C CA . SER A 1 306 ? -2.156 -13.602 5.84 1 94.06 306 SER A CA 1
ATOM 2360 C C . SER A 1 306 ? -1.306 -14.078 7.012 1 94.06 306 SER A C 1
ATOM 2362 O O . SER A 1 306 ? -0.257 -13.5 7.301 1 94.06 306 SER A O 1
ATOM 2364 N N . ARG A 1 307 ? -1.707 -15.07 7.66 1 93 307 ARG A N 1
ATOM 2365 C CA . ARG A 1 307 ? -0.958 -15.625 8.781 1 93 307 ARG A CA 1
ATOM 2366 C C . ARG A 1 307 ? 0.375 -16.203 8.32 1 93 307 ARG A C 1
ATOM 2368 O O . ARG A 1 307 ? 1.399 -16.016 8.977 1 93 307 ARG A O 1
ATOM 2375 N N . ILE A 1 308 ? 0.305 -16.906 7.207 1 92.56 308 ILE A N 1
ATOM 2376 C CA . ILE A 1 308 ? 1.54 -17.484 6.68 1 92.56 308 ILE A CA 1
ATOM 2377 C C . ILE A 1 308 ? 2.537 -16.359 6.379 1 92.56 308 ILE A C 1
ATOM 2379 O O . ILE A 1 308 ? 3.709 -16.453 6.758 1 92.56 308 ILE A O 1
ATOM 2383 N N . LEU A 1 309 ? 2.07 -15.328 5.75 1 89 309 LEU A N 1
ATOM 2384 C CA . LEU A 1 309 ? 2.92 -14.203 5.383 1 89 309 LEU A CA 1
ATOM 2385 C C . LEU A 1 309 ? 3.49 -13.523 6.625 1 89 309 LEU A C 1
ATOM 2387 O O . LEU A 1 309 ? 4.676 -13.188 6.668 1 89 309 LEU A O 1
ATOM 2391 N N . ARG A 1 310 ? 2.723 -13.375 7.652 1 85.38 310 ARG A N 1
ATOM 2392 C CA . ARG A 1 310 ? 3.1 -12.594 8.828 1 85.38 310 ARG A CA 1
ATOM 2393 C C . ARG A 1 310 ? 3.926 -13.43 9.797 1 85.38 310 ARG A C 1
ATOM 2395 O O . ARG A 1 310 ? 4.848 -12.922 10.438 1 85.38 310 ARG A O 1
ATOM 2402 N N . GLU A 1 311 ? 3.639 -14.703 9.898 1 88.31 311 GLU A N 1
ATOM 2403 C CA . GLU A 1 311 ? 4.195 -15.484 10.992 1 88.31 311 GLU A CA 1
ATOM 2404 C C . GLU A 1 311 ? 5.293 -16.422 10.5 1 88.31 311 GLU A C 1
ATOM 2406 O O . GLU A 1 311 ? 6.117 -16.891 11.289 1 88.31 311 GLU A O 1
ATOM 2411 N N . ILE A 1 312 ? 5.195 -16.75 9.266 1 85.88 312 ILE A N 1
ATOM 2412 C CA . ILE A 1 312 ? 6.152 -17.734 8.75 1 85.88 312 ILE A CA 1
ATOM 2413 C C . ILE A 1 312 ? 7.148 -17.031 7.82 1 85.88 312 ILE A C 1
ATOM 2415 O O . ILE A 1 312 ? 8.352 -17.281 7.895 1 85.88 312 ILE A O 1
ATOM 2419 N N . MET A 1 313 ? 6.66 -16.172 7.008 1 79.06 313 MET A N 1
ATOM 2420 C CA . MET A 1 313 ? 7.496 -15.602 5.953 1 79.06 313 MET A CA 1
ATOM 2421 C C . MET A 1 313 ? 8.062 -14.25 6.375 1 79.06 313 MET A C 1
ATOM 2423 O O . MET A 1 313 ? 8.828 -13.633 5.633 1 79.06 313 MET A O 1
ATOM 2427 N N . SER A 1 314 ? 7.727 -13.773 7.555 1 76.31 314 SER A N 1
ATOM 2428 C CA . SER A 1 314 ? 8.195 -12.469 8.016 1 76.31 314 SER A CA 1
ATOM 2429 C C . SER A 1 314 ? 9.539 -12.578 8.727 1 76.31 314 SER A C 1
ATOM 2431 O O . SER A 1 314 ? 9.984 -13.688 9.047 1 76.31 314 SER A O 1
ATOM 2433 N N . THR A 1 315 ? 10.195 -11.438 8.875 1 73.06 315 THR A N 1
ATOM 2434 C CA . THR A 1 315 ? 11.461 -11.375 9.594 1 73.06 315 THR A CA 1
ATOM 2435 C C . THR A 1 315 ? 11.281 -11.789 11.047 1 73.06 315 THR A C 1
ATOM 2437 O O . THR A 1 315 ? 12.203 -12.312 11.672 1 73.06 315 THR A O 1
ATOM 2440 N N . LYS A 1 316 ? 10.109 -11.578 11.516 1 71.19 316 LYS A N 1
ATOM 2441 C CA . LYS A 1 316 ? 9.805 -11.977 12.883 1 71.19 316 LYS A CA 1
ATOM 2442 C C . LYS A 1 316 ? 9.891 -13.492 13.039 1 71.19 316 LYS A C 1
ATOM 2444 O O . LYS A 1 316 ? 10.312 -13.992 14.086 1 71.19 316 LYS A O 1
ATOM 2449 N N . ALA A 1 317 ? 9.547 -14.227 12 1 72.19 317 ALA A N 1
ATOM 2450 C CA . ALA A 1 317 ? 9.578 -15.688 12.031 1 72.19 317 ALA A CA 1
ATOM 2451 C C . ALA A 1 317 ? 11.008 -16.203 12.164 1 72.19 317 ALA A C 1
ATOM 2453 O O . ALA A 1 317 ? 11.242 -17.234 12.789 1 72.19 317 ALA A O 1
ATOM 2454 N N . TYR A 1 318 ? 11.914 -15.352 11.672 1 70.62 318 TYR A N 1
ATOM 2455 C CA . TYR A 1 318 ? 13.312 -15.773 11.703 1 70.62 318 TYR A CA 1
ATOM 2456 C C . TYR A 1 318 ? 13.883 -15.641 13.109 1 70.62 318 TYR A C 1
ATOM 2458 O O . TYR A 1 318 ? 14.898 -16.266 13.438 1 70.62 318 TYR A O 1
ATOM 2466 N N . ARG A 1 319 ? 13.148 -14.891 13.852 1 75.38 319 ARG A N 1
ATOM 2467 C CA . ARG A 1 319 ? 13.625 -14.68 15.219 1 75.38 319 ARG A CA 1
ATOM 2468 C C . ARG A 1 319 ? 12.984 -15.672 16.188 1 75.38 319 ARG A C 1
ATOM 2470 O O . ARG A 1 319 ? 13.43 -15.82 17.312 1 75.38 319 ARG A O 1
ATOM 2477 N N . LEU A 1 320 ? 12.086 -16.453 15.656 1 77.38 320 LEU A N 1
ATOM 2478 C CA . LEU A 1 320 ? 11.398 -17.406 16.516 1 77.38 320 LEU A CA 1
ATOM 2479 C C . LEU A 1 320 ? 12.266 -18.641 16.75 1 77.38 320 LEU A C 1
ATOM 2481 O O . LEU A 1 320 ? 13.047 -19.031 15.883 1 77.38 320 LEU A O 1
ATOM 2485 N N . SER A 1 321 ? 12.109 -19.172 17.906 1 80.5 321 SER A N 1
ATOM 2486 C CA . SER A 1 321 ? 12.734 -20.469 18.172 1 80.5 321 SER A CA 1
ATOM 2487 C C . SER A 1 321 ? 12.133 -21.562 17.297 1 80.5 321 SER A C 1
ATOM 2489 O O . SER A 1 321 ? 10.969 -21.469 16.875 1 80.5 321 SER A O 1
ATOM 2491 N N . PRO A 1 322 ? 12.875 -22.562 16.969 1 80.75 322 PRO A N 1
ATOM 2492 C CA . PRO A 1 322 ? 12.336 -23.656 16.172 1 80.75 322 PRO A CA 1
ATOM 2493 C C . PRO A 1 322 ? 11.055 -24.25 16.75 1 80.75 322 PRO A C 1
ATOM 2495 O O . PRO A 1 322 ? 10.133 -24.578 15.992 1 80.75 322 PRO A O 1
ATOM 2498 N N . HIS A 1 323 ? 10.992 -24.281 18 1 83.94 323 HIS A N 1
ATOM 2499 C CA . HIS A 1 323 ? 9.805 -24.844 18.625 1 83.94 323 HIS A CA 1
ATOM 2500 C C . HIS A 1 323 ? 8.602 -23.922 18.484 1 83.94 323 HIS A C 1
ATOM 2502 O O . HIS A 1 323 ? 7.473 -24.391 18.297 1 83.94 323 HIS A O 1
ATOM 2508 N N . ALA A 1 324 ? 8.898 -22.656 18.609 1 86.25 324 ALA A N 1
ATOM 2509 C CA . ALA A 1 324 ? 7.828 -21.688 18.406 1 86.25 324 ALA A CA 1
ATOM 2510 C C . ALA A 1 324 ? 7.336 -21.719 16.969 1 86.25 324 ALA A C 1
ATOM 2512 O O . ALA A 1 324 ? 6.133 -21.594 16.703 1 86.25 324 ALA A O 1
ATOM 2513 N N . LEU A 1 325 ? 8.258 -21.828 16.047 1 86.88 325 LEU A N 1
ATOM 2514 C CA . LEU A 1 325 ? 7.914 -21.906 14.641 1 86.88 325 LEU A CA 1
ATOM 2515 C C . LEU A 1 325 ? 7.086 -23.156 14.359 1 86.88 325 LEU A C 1
ATOM 2517 O O . LEU A 1 325 ? 6.121 -23.109 13.594 1 86.88 325 LEU A O 1
ATOM 2521 N N . LEU A 1 326 ? 7.5 -24.281 15.047 1 88.62 326 LEU A N 1
ATOM 2522 C CA . LEU A 1 326 ? 6.785 -25.547 14.883 1 88.62 326 LEU A CA 1
ATOM 2523 C C . LEU A 1 326 ? 5.336 -25.406 15.344 1 88.62 326 LEU A C 1
ATOM 2525 O O . LEU A 1 326 ? 4.426 -25.953 14.719 1 88.62 326 LEU A O 1
ATOM 2529 N N . ARG A 1 327 ? 5.16 -24.719 16.375 1 91.19 327 ARG A N 1
ATOM 2530 C CA . ARG A 1 327 ? 3.811 -24.531 16.891 1 91.19 327 ARG A CA 1
ATOM 2531 C C . ARG A 1 327 ? 2.941 -23.75 15.922 1 91.19 327 ARG A C 1
ATOM 2533 O O . ARG A 1 327 ? 1.78 -24.094 15.695 1 91.19 327 ARG A O 1
ATOM 2540 N N . VAL A 1 328 ? 3.486 -22.719 15.359 1 92.31 328 VAL A N 1
ATOM 2541 C CA . VAL A 1 328 ? 2.758 -21.875 14.414 1 92.31 328 VAL A CA 1
ATOM 2542 C C . VAL A 1 328 ? 2.447 -22.672 13.148 1 92.31 328 VAL A C 1
ATOM 2544 O O . VAL A 1 328 ? 1.332 -22.609 12.625 1 92.31 328 VAL A O 1
ATOM 2547 N N . VAL A 1 329 ? 3.387 -23.453 12.68 1 93.12 329 VAL A N 1
ATOM 2548 C CA . VAL A 1 329 ? 3.219 -24.234 11.469 1 93.12 329 VAL A CA 1
ATOM 2549 C C . VAL A 1 329 ? 2.102 -25.266 11.672 1 93.12 329 VAL A C 1
ATOM 2551 O O . VAL A 1 329 ? 1.238 -25.422 10.805 1 93.12 329 VAL A O 1
ATOM 2554 N N . ASN A 1 330 ? 2.129 -25.906 12.797 1 94.38 330 ASN A N 1
ATOM 2555 C CA . ASN A 1 330 ? 1.127 -26.922 13.062 1 94.38 330 ASN A CA 1
ATOM 2556 C C . ASN A 1 330 ? -0.27 -26.328 13.188 1 94.38 330 ASN A C 1
ATOM 2558 O O . ASN A 1 330 ? -1.253 -26.922 12.758 1 94.38 330 ASN A O 1
ATOM 2562 N N . ASP A 1 331 ? -0.3 -25.203 13.789 1 96.19 331 ASP A N 1
ATOM 2563 C CA . ASP A 1 331 ? -1.588 -24.531 13.93 1 96.19 331 ASP A CA 1
ATOM 2564 C C . ASP A 1 331 ? -2.164 -24.141 12.57 1 96.19 331 ASP A C 1
ATOM 2566 O O . ASP A 1 331 ? -3.338 -24.391 12.297 1 96.19 331 ASP A O 1
ATOM 2570 N N . ILE A 1 332 ? -1.401 -23.516 11.758 1 96.88 332 ILE A N 1
ATOM 2571 C CA . ILE A 1 332 ? -1.847 -23.078 10.438 1 96.88 332 ILE A CA 1
ATOM 2572 C C . ILE A 1 332 ? -2.141 -24.297 9.562 1 96.88 332 ILE A C 1
ATOM 2574 O O . ILE A 1 332 ? -3.078 -24.281 8.766 1 96.88 332 ILE A O 1
ATOM 2578 N N . ASP A 1 333 ? -1.363 -25.359 9.695 1 96.75 333 ASP A N 1
ATOM 2579 C CA . ASP A 1 333 ? -1.594 -26.609 8.969 1 96.75 333 ASP A CA 1
ATOM 2580 C C . ASP A 1 333 ? -2.984 -27.172 9.266 1 96.75 333 ASP A C 1
ATOM 2582 O O . ASP A 1 333 ? -3.689 -27.609 8.352 1 96.75 333 ASP A O 1
ATOM 2586 N N . ARG A 1 334 ? -3.311 -27.141 10.484 1 95.88 334 ARG A N 1
ATOM 2587 C CA . ARG A 1 334 ? -4.625 -27.641 10.883 1 95.88 334 ARG A CA 1
ATOM 2588 C C . ARG A 1 334 ? -5.734 -26.797 10.25 1 95.88 334 ARG A C 1
ATOM 2590 O O . ARG A 1 334 ? -6.766 -27.328 9.836 1 95.88 334 ARG A O 1
ATOM 2597 N N . GLN A 1 335 ? -5.523 -25.531 10.188 1 95.75 335 GLN A N 1
ATOM 2598 C CA . GLN A 1 335 ? -6.52 -24.656 9.594 1 95.75 335 GLN A CA 1
ATOM 2599 C C . GLN A 1 335 ? -6.672 -24.922 8.102 1 95.75 335 GLN A C 1
ATOM 2601 O O . GLN A 1 335 ? -7.785 -24.922 7.578 1 95.75 335 GLN A O 1
ATOM 2606 N N . LEU A 1 336 ? -5.586 -25.078 7.414 1 96.12 336 LEU A N 1
ATOM 2607 C CA . LEU A 1 336 ? -5.617 -25.359 5.98 1 96.12 336 LEU A CA 1
ATOM 2608 C C . LEU A 1 336 ? -6.309 -26.688 5.691 1 96.12 336 LEU A C 1
ATOM 2610 O O . LEU A 1 336 ? -7.121 -26.781 4.77 1 96.12 336 LEU A O 1
ATOM 2614 N N . LYS A 1 337 ? -5.98 -27.656 6.496 1 92.75 337 LYS A N 1
ATOM 2615 C CA . LYS A 1 337 ? -6.59 -28.969 6.297 1 92.75 337 LYS A CA 1
ATOM 2616 C C . LYS A 1 337 ? -8.078 -28.938 6.625 1 92.75 337 LYS A C 1
ATOM 2618 O O . LYS A 1 337 ? -8.875 -29.609 5.965 1 92.75 337 LYS A O 1
ATOM 2623 N N . SER A 1 338 ? -8.391 -28.141 7.602 1 91.44 338 SER A N 1
ATOM 2624 C CA . SER A 1 338 ? -9.805 -27.953 7.906 1 91.44 338 SER A CA 1
ATOM 2625 C C . SER A 1 338 ? -10.547 -27.312 6.738 1 91.44 338 SER A C 1
ATOM 2627 O O . SER A 1 338 ? -11.695 -27.656 6.457 1 91.44 338 SER A O 1
ATOM 2629 N N . LEU A 1 339 ? -9.914 -26.422 6.086 1 90.69 339 LEU A N 1
ATOM 2630 C CA . LEU A 1 339 ? -10.508 -25.781 4.91 1 90.69 339 LEU A CA 1
ATOM 2631 C C . LEU A 1 339 ? -10.727 -26.797 3.795 1 90.69 339 LEU A C 1
ATOM 2633 O O . LEU A 1 339 ? -11.727 -26.734 3.086 1 90.69 339 LEU A O 1
ATOM 2637 N N . LEU A 1 340 ? -9.82 -27.688 3.594 1 86.94 340 LEU A N 1
ATOM 2638 C CA . LEU A 1 340 ? -9.914 -28.719 2.568 1 86.94 340 LEU A CA 1
ATOM 2639 C C . LEU A 1 340 ? -11.039 -29.688 2.883 1 86.94 340 LEU A C 1
ATOM 2641 O O . LEU A 1 340 ? -11.719 -30.188 1.976 1 86.94 340 LEU A O 1
ATOM 2645 N N . ASP A 1 341 ? -11.242 -29.859 4.16 1 81.94 341 ASP A N 1
ATOM 2646 C CA . ASP A 1 341 ? -12.312 -30.766 4.582 1 81.94 341 ASP A CA 1
ATOM 2647 C C . ASP A 1 341 ? -13.68 -30.141 4.32 1 81.94 341 ASP A C 1
ATOM 2649 O O . ASP A 1 341 ? -14.656 -30.844 4.062 1 81.94 341 ASP A O 1
ATOM 2653 N N . ASP A 1 342 ? -13.703 -28.844 4.398 1 74.31 342 ASP A N 1
ATOM 2654 C CA . ASP A 1 342 ? -14.945 -28.094 4.215 1 74.31 342 ASP A CA 1
ATOM 2655 C C . ASP A 1 342 ? -15.211 -27.812 2.738 1 74.31 342 ASP A C 1
ATOM 2657 O O . ASP A 1 342 ? -16.203 -27.172 2.389 1 74.31 342 ASP A O 1
ATOM 2661 N N . PHE A 1 343 ? -14.273 -28.328 2.02 1 75.19 343 PHE A N 1
ATOM 2662 C CA . PHE A 1 343 ? -14.406 -28.109 0.584 1 75.19 343 PHE A CA 1
ATOM 2663 C C . PHE A 1 343 ? -15.68 -28.766 0.056 1 75.19 343 PHE A C 1
ATOM 2665 O O . PHE A 1 343 ? -15.891 -29.969 0.246 1 75.19 343 PHE A O 1
ATOM 2672 N N . PRO A 1 344 ? -16.594 -28 -0.393 1 68.19 344 PRO A N 1
ATOM 2673 C CA . PRO A 1 344 ? -17.859 -28.578 -0.853 1 68.19 344 PRO A CA 1
ATOM 2674 C C . PRO A 1 344 ? -17.656 -29.688 -1.877 1 68.19 344 PRO A C 1
ATOM 2676 O O . PRO A 1 344 ? -16.703 -29.641 -2.662 1 68.19 344 PRO A O 1
ATOM 2679 N N . ASN A 1 345 ? -18.516 -30.609 -1.803 1 61.59 345 ASN A N 1
ATOM 2680 C CA . ASN A 1 345 ? -18.422 -31.797 -2.648 1 61.59 345 ASN A CA 1
ATOM 2681 C C . ASN A 1 345 ? -18.391 -31.422 -4.129 1 61.59 345 ASN A C 1
ATOM 2683 O O . ASN A 1 345 ? -17.672 -32.031 -4.918 1 61.59 345 ASN A O 1
ATOM 2687 N N . ASP A 1 346 ? -19.125 -30.453 -4.457 1 59.03 346 ASP A N 1
ATOM 2688 C CA . ASP A 1 346 ? -19.203 -30.031 -5.852 1 59.03 346 ASP A CA 1
ATOM 2689 C C . ASP A 1 346 ? -17.891 -29.391 -6.301 1 59.03 346 ASP A C 1
ATOM 2691 O O . ASP A 1 346 ? -17.672 -29.188 -7.496 1 59.03 346 ASP A O 1
ATOM 2695 N N . LEU A 1 347 ? -17 -29.25 -5.27 1 63.28 347 LEU A N 1
ATOM 2696 C CA . LEU A 1 347 ? -15.734 -28.594 -5.578 1 63.28 347 LEU A CA 1
ATOM 2697 C C . LEU A 1 347 ? -14.594 -29.609 -5.578 1 63.28 347 LEU A C 1
ATOM 2699 O O . LEU A 1 347 ? -13.43 -29.234 -5.773 1 63.28 347 LEU A O 1
ATOM 2703 N N . GLN A 1 348 ? -15.047 -30.766 -5.402 1 66.88 348 GLN A N 1
ATOM 2704 C CA . GLN A 1 348 ? -13.977 -31.75 -5.414 1 66.88 348 GLN A CA 1
ATOM 2705 C C . GLN A 1 348 ? -13.469 -32 -6.832 1 66.88 348 GLN A C 1
ATOM 2707 O O . GLN A 1 348 ? -14.258 -32.094 -7.77 1 66.88 348 GLN A O 1
ATOM 2712 N N . VAL A 1 349 ? -12.195 -31.953 -7.051 1 69.25 349 VAL A N 1
ATOM 2713 C CA . VAL A 1 349 ? -11.523 -32.031 -8.344 1 69.25 349 VAL A CA 1
ATOM 2714 C C . VAL A 1 349 ? -11.93 -33.312 -9.07 1 69.25 349 VAL A C 1
ATOM 2716 O O . VAL A 1 349 ? -12.109 -33.312 -10.289 1 69.25 349 VAL A O 1
ATOM 2719 N N . GLY A 1 350 ? -12.039 -34.344 -8.258 1 64.56 350 GLY A N 1
ATOM 2720 C CA . GLY A 1 350 ? -12.461 -35.594 -8.891 1 64.56 350 GLY A CA 1
ATOM 2721 C C . GLY A 1 350 ? -13.836 -35.5 -9.531 1 64.56 350 GLY A C 1
ATOM 2722 O O . GLY A 1 350 ? -14.094 -36.125 -10.562 1 64.56 350 GLY A O 1
ATOM 2723 N N . ALA A 1 351 ? -14.5 -34.656 -8.984 1 61.56 351 ALA A N 1
ATOM 2724 C CA . ALA A 1 351 ? -15.859 -34.469 -9.492 1 61.56 351 ALA A CA 1
ATOM 2725 C C . ALA A 1 351 ? -15.867 -33.5 -10.68 1 61.56 351 ALA A C 1
ATOM 2727 O O . ALA A 1 351 ? -16.75 -33.562 -11.539 1 61.56 351 ALA A O 1
ATOM 2728 N N . LEU A 1 352 ? -14.875 -32.719 -10.734 1 63.25 352 LEU A N 1
ATOM 2729 C CA . LEU A 1 352 ? -14.828 -31.672 -11.766 1 63.25 352 LEU A CA 1
ATOM 2730 C C . LEU A 1 352 ? -14.719 -32.312 -13.148 1 63.25 352 LEU A C 1
ATOM 2732 O O . LEU A 1 352 ? -15.289 -31.781 -14.117 1 63.25 352 LEU A O 1
ATOM 2736 N N . ALA A 1 353 ? -13.984 -33.344 -13.18 1 60.47 353 ALA A N 1
ATOM 2737 C CA . ALA A 1 353 ? -13.797 -34.031 -14.469 1 60.47 353 ALA A CA 1
ATOM 2738 C C . ALA A 1 353 ? -15.125 -34.562 -15 1 60.47 353 ALA A C 1
ATOM 2740 O O . ALA A 1 353 ? -15.289 -34.719 -16.219 1 60.47 353 ALA A O 1
ATOM 2741 N N . LYS A 1 354 ? -15.953 -34.75 -14.094 1 60.19 354 LYS A N 1
ATOM 2742 C CA . LYS A 1 354 ? -17.219 -35.375 -14.477 1 60.19 354 LYS A CA 1
ATOM 2743 C C . LYS A 1 354 ? -18.281 -34.312 -14.734 1 60.19 354 LYS A C 1
ATOM 2745 O O . LYS A 1 354 ? -19.359 -34.625 -15.258 1 60.19 354 LYS A O 1
ATOM 2750 N N . LEU A 1 355 ? -17.984 -33.156 -14.32 1 58.03 355 LEU A N 1
ATOM 2751 C CA . LEU A 1 355 ? -19.047 -32.156 -14.391 1 58.03 355 LEU A CA 1
ATOM 2752 C C . LEU A 1 355 ? -19.141 -31.562 -15.789 1 58.03 355 LEU A C 1
ATOM 2754 O O . LEU A 1 355 ? -18.109 -31.266 -16.422 1 58.03 355 LEU A O 1
ATOM 2758 N N . SER A 1 356 ? -20.328 -31.703 -16.344 1 54.91 356 SER A N 1
ATOM 2759 C CA . SER A 1 356 ? -20.609 -31.125 -17.656 1 54.91 356 SER A CA 1
ATOM 2760 C C . SER A 1 356 ? -20.594 -29.594 -17.594 1 54.91 356 SER A C 1
ATOM 2762 O O . SER A 1 356 ? -20.75 -29 -16.531 1 54.91 356 SER A O 1
ATOM 2764 N N . GLU A 1 357 ? -20.234 -28.984 -18.688 1 59.72 357 GLU A N 1
ATOM 2765 C CA . GLU A 1 357 ? -20.266 -27.531 -18.812 1 59.72 357 GLU A CA 1
ATOM 2766 C C . GLU A 1 357 ? -21.656 -26.984 -18.453 1 59.72 357 GLU A C 1
ATOM 2768 O O . GLU A 1 357 ? -21.766 -25.859 -17.969 1 59.72 357 GLU A O 1
ATOM 2773 N N . GLU A 1 358 ? -22.641 -27.734 -18.609 1 54.94 358 GLU A N 1
ATOM 2774 C CA . GLU A 1 358 ? -24.016 -27.312 -18.359 1 54.94 358 GLU A CA 1
ATOM 2775 C C . GLU A 1 358 ? -24.297 -27.234 -16.859 1 54.94 358 GLU A C 1
ATOM 2777 O O . GLU A 1 358 ? -24.984 -26.297 -16.406 1 54.94 358 GLU A O 1
ATOM 2782 N N . THR A 1 359 ? -23.766 -28.141 -16.203 1 54.12 359 THR A N 1
ATOM 2783 C CA . THR A 1 359 ? -24.094 -28.219 -14.789 1 54.12 359 THR A CA 1
ATOM 2784 C C . THR A 1 359 ? -23.172 -27.344 -13.961 1 54.12 359 THR A C 1
ATOM 2786 O O . THR A 1 359 ? -23.547 -26.875 -12.883 1 54.12 359 THR A O 1
ATOM 2789 N N . HIS A 1 360 ? -22.094 -27.188 -14.617 1 64.25 360 HIS A N 1
ATOM 2790 C CA . HIS A 1 360 ? -21.109 -26.359 -13.914 1 64.25 360 HIS A CA 1
ATOM 2791 C C . HIS A 1 360 ? -20.391 -25.422 -14.883 1 64.25 360 HIS A C 1
ATOM 2793 O O . HIS A 1 360 ? -19.406 -25.797 -15.516 1 64.25 360 HIS A O 1
ATOM 2799 N N . PRO A 1 361 ? -20.969 -24.25 -14.734 1 75.25 361 PRO A N 1
ATOM 2800 C CA . PRO A 1 361 ? -20.375 -23.297 -15.672 1 75.25 361 PRO A CA 1
ATOM 2801 C C . PRO A 1 361 ? -18.859 -23.234 -15.57 1 75.25 361 PRO A C 1
ATOM 2803 O O . PRO A 1 361 ? -18.281 -23.547 -14.516 1 75.25 361 PRO A O 1
ATOM 2806 N N . MET A 1 362 ? -18.266 -23.016 -16.656 1 74 362 MET A N 1
ATOM 2807 C CA . MET A 1 362 ? -16.812 -22.984 -16.766 1 74 362 MET A CA 1
ATOM 2808 C C . MET A 1 362 ? -16.219 -22.047 -15.719 1 74 362 MET A C 1
ATOM 2810 O O . MET A 1 362 ? -15.18 -22.344 -15.125 1 74 362 MET A O 1
ATOM 2814 N N . ALA A 1 363 ? -16.953 -21.062 -15.484 1 78.06 363 ALA A N 1
ATOM 2815 C CA . ALA A 1 363 ? -16.469 -20.094 -14.508 1 78.06 363 ALA A CA 1
ATOM 2816 C C . ALA A 1 363 ? -16.359 -20.719 -13.117 1 78.06 363 ALA A C 1
ATOM 2818 O O . ALA A 1 363 ? -15.398 -20.453 -12.391 1 78.06 363 ALA A O 1
ATOM 2819 N N . HIS A 1 364 ? -17.203 -21.562 -12.773 1 81.19 364 HIS A N 1
ATOM 2820 C CA . HIS A 1 364 ? -17.203 -22.219 -11.469 1 81.19 364 HIS A CA 1
ATOM 2821 C C . HIS A 1 364 ? -16.094 -23.266 -11.375 1 81.19 364 HIS A C 1
ATOM 2823 O O . HIS A 1 364 ? -15.477 -23.438 -10.32 1 81.19 364 HIS A O 1
ATOM 2829 N N . ARG A 1 365 ? -15.859 -23.828 -12.469 1 82.19 365 ARG A N 1
ATOM 2830 C CA . ARG A 1 365 ? -14.797 -24.828 -12.508 1 82.19 365 ARG A CA 1
ATOM 2831 C C . ARG A 1 365 ? -13.43 -24.172 -12.297 1 82.19 365 ARG A C 1
ATOM 2833 O O . ARG A 1 365 ? -12.586 -24.719 -11.586 1 82.19 365 ARG A O 1
ATOM 2840 N N . ILE A 1 366 ? -13.289 -23.062 -12.906 1 84.25 366 ILE A N 1
ATOM 2841 C CA . ILE A 1 366 ? -12.023 -22.344 -12.773 1 84.25 366 ILE A CA 1
ATOM 2842 C C . ILE A 1 366 ? -11.828 -21.922 -11.32 1 84.25 366 ILE A C 1
ATOM 2844 O O . ILE A 1 366 ? -10.727 -22.031 -10.781 1 84.25 366 ILE A O 1
ATOM 2848 N N . HIS A 1 367 ? -12.859 -21.484 -10.672 1 86.81 367 HIS A N 1
ATOM 2849 C CA . HIS A 1 367 ? -12.758 -21.062 -9.273 1 86.81 367 HIS A CA 1
ATOM 2850 C C . HIS A 1 367 ? -12.414 -22.25 -8.375 1 86.81 367 HIS A C 1
ATOM 2852 O O . HIS A 1 367 ? -11.617 -22.109 -7.441 1 86.81 367 HIS A O 1
ATOM 2858 N N . THR A 1 368 ? -13.031 -23.359 -8.703 1 85.44 368 THR A N 1
ATOM 2859 C CA . THR A 1 368 ? -12.797 -24.547 -7.906 1 85.44 368 THR A CA 1
ATOM 2860 C C . THR A 1 368 ? -11.352 -25.016 -8.047 1 85.44 368 THR A C 1
ATOM 2862 O O . THR A 1 368 ? -10.695 -25.328 -7.059 1 85.44 368 THR A O 1
ATOM 2865 N N . LEU A 1 369 ? -10.922 -25.062 -9.258 1 87.19 369 LEU A N 1
ATOM 2866 C CA . LEU A 1 369 ? -9.547 -25.484 -9.5 1 87.19 369 LEU A CA 1
ATOM 2867 C C . LEU A 1 369 ? -8.562 -24.5 -8.859 1 87.19 369 LEU A C 1
ATOM 2869 O O . LEU A 1 369 ? -7.547 -24.922 -8.297 1 87.19 369 LEU A O 1
ATOM 2873 N N . TYR A 1 370 ? -8.891 -23.297 -8.984 1 89.19 370 TYR A N 1
ATOM 2874 C CA . TYR A 1 370 ? -8.047 -22.266 -8.383 1 89.19 370 TYR A CA 1
ATOM 2875 C C . TYR A 1 370 ? -7.918 -22.484 -6.879 1 89.19 370 TYR A C 1
ATOM 2877 O O . TYR A 1 370 ? -6.809 -22.469 -6.336 1 89.19 370 TYR A O 1
ATOM 2885 N N . LEU A 1 371 ? -9.023 -22.625 -6.223 1 90.5 371 LEU A N 1
ATOM 2886 C CA . LEU A 1 371 ? -9.008 -22.766 -4.773 1 90.5 371 LEU A CA 1
ATOM 2887 C C . LEU A 1 371 ? -8.289 -24.047 -4.367 1 90.5 371 LEU A C 1
ATOM 2889 O O . LEU A 1 371 ? -7.566 -24.078 -3.367 1 90.5 371 LEU A O 1
ATOM 2893 N N . TYR A 1 372 ? -8.5 -25.062 -5.168 1 89.75 372 TYR A N 1
ATOM 2894 C CA . TYR A 1 372 ? -7.812 -26.328 -4.906 1 89.75 372 TYR A CA 1
ATOM 2895 C C . TYR A 1 372 ? -6.301 -26.141 -4.969 1 89.75 372 TYR A C 1
ATOM 2897 O O . TYR A 1 372 ? -5.578 -26.578 -4.062 1 89.75 372 TYR A O 1
ATOM 2905 N N . PHE A 1 373 ? -5.863 -25.5 -5.98 1 91.44 373 PHE A N 1
ATOM 2906 C CA . PHE A 1 373 ? -4.434 -25.266 -6.156 1 91.44 373 PHE A CA 1
ATOM 2907 C C . PHE A 1 373 ? -3.912 -24.297 -5.098 1 91.44 373 PHE A C 1
ATOM 2909 O O . PHE A 1 373 ? -2.83 -24.5 -4.543 1 91.44 373 PHE A O 1
ATOM 2916 N N . ALA A 1 374 ? -4.68 -23.281 -4.848 1 92.75 374 ALA A N 1
ATOM 2917 C CA . ALA A 1 374 ? -4.238 -22.25 -3.916 1 92.75 374 ALA A CA 1
ATOM 2918 C C . ALA A 1 374 ? -4.09 -22.797 -2.504 1 92.75 374 ALA A C 1
ATOM 2920 O O . ALA A 1 374 ? -3.125 -22.484 -1.803 1 92.75 374 ALA A O 1
ATOM 2921 N N . ILE A 1 375 ? -5.008 -23.609 -2.072 1 93.75 375 ILE A N 1
ATOM 2922 C CA . ILE A 1 375 ? -4.965 -24.156 -0.717 1 93.75 375 ILE A CA 1
ATOM 2923 C C . ILE A 1 375 ? -3.818 -25.156 -0.6 1 93.75 375 ILE A C 1
ATOM 2925 O O . ILE A 1 375 ? -3.043 -25.109 0.357 1 93.75 375 ILE A O 1
ATOM 2929 N N . HIS A 1 376 ? -3.684 -26.016 -1.56 1 93.25 376 HIS A N 1
ATOM 2930 C CA . HIS A 1 376 ? -2.547 -26.938 -1.535 1 93.25 376 HIS A CA 1
ATOM 2931 C C . HIS A 1 376 ? -1.229 -26.172 -1.681 1 93.25 376 HIS A C 1
ATOM 2933 O O . HIS A 1 376 ? -0.22 -26.562 -1.087 1 93.25 376 HIS A O 1
ATOM 2939 N N . GLY A 1 377 ? -1.31 -25.156 -2.52 1 93.25 377 GLY A N 1
ATOM 2940 C CA . GLY A 1 377 ? -0.135 -24.312 -2.621 1 93.25 377 GLY A CA 1
ATOM 2941 C C . GLY A 1 377 ? 0.27 -23.688 -1.298 1 93.25 377 GLY A C 1
ATOM 2942 O O . GLY A 1 377 ? 1.461 -23.531 -1.018 1 93.25 377 GLY A O 1
ATOM 2943 N N . SER A 1 378 ? -0.675 -23.344 -0.505 1 95.12 378 SER A N 1
ATOM 2944 C CA . SER A 1 378 ? -0.396 -22.781 0.809 1 95.12 378 SER A CA 1
ATOM 2945 C C . SER A 1 378 ? 0.228 -23.812 1.74 1 95.12 378 SER A C 1
ATOM 2947 O O . SER A 1 378 ? 1.026 -23.469 2.613 1 95.12 378 SER A O 1
ATOM 2949 N N . LEU A 1 379 ? -0.116 -25.047 1.532 1 95.19 379 LEU A N 1
ATOM 2950 C CA . LEU A 1 379 ? 0.532 -26.109 2.299 1 95.19 379 LEU A CA 1
ATOM 2951 C C . LEU A 1 379 ? 2.01 -26.219 1.933 1 95.19 379 LEU A C 1
ATOM 2953 O O . LEU A 1 379 ? 2.857 -26.406 2.809 1 95.19 379 LEU A O 1
ATOM 2957 N N . LEU A 1 380 ? 2.289 -26.094 0.667 1 94.31 380 LEU A N 1
ATOM 2958 C CA . LEU A 1 380 ? 3.684 -26.094 0.24 1 94.31 380 LEU A CA 1
ATOM 2959 C C . LEU A 1 380 ? 4.453 -24.938 0.878 1 94.31 380 LEU A C 1
ATOM 2961 O O . LEU A 1 380 ? 5.547 -25.141 1.406 1 94.31 380 LEU A O 1
ATOM 2965 N N . ALA A 1 381 ? 3.846 -23.781 0.853 1 91.88 381 ALA A N 1
ATOM 2966 C CA . ALA A 1 381 ? 4.492 -22.578 1.394 1 91.88 381 ALA A CA 1
ATOM 2967 C C . ALA A 1 381 ? 4.688 -22.703 2.902 1 91.88 381 ALA A C 1
ATOM 2969 O O . ALA A 1 381 ? 5.746 -22.344 3.428 1 91.88 381 ALA A O 1
ATOM 2970 N N . LEU A 1 382 ? 3.732 -23.188 3.557 1 93.75 382 LEU A N 1
ATOM 2971 C CA . LEU A 1 382 ? 3.736 -23.297 5.012 1 93.75 382 LEU A CA 1
ATOM 2972 C C . LEU A 1 382 ? 4.867 -24.203 5.484 1 93.75 382 LEU A C 1
ATOM 2974 O O . LEU A 1 382 ? 5.531 -23.922 6.48 1 93.75 382 LEU A O 1
ATOM 2978 N N . HIS A 1 383 ? 5.109 -25.234 4.773 1 93.31 383 HIS A N 1
ATOM 2979 C CA . HIS A 1 383 ? 6.039 -26.266 5.23 1 93.31 383 HIS A CA 1
ATOM 2980 C C . HIS A 1 383 ? 7.391 -26.125 4.539 1 93.31 383 HIS A C 1
ATOM 2982 O O . HIS A 1 383 ? 8.266 -26.984 4.695 1 93.31 383 HIS A O 1
ATOM 2988 N N . SER A 1 384 ? 7.617 -25.078 3.848 1 89.19 384 SER A N 1
ATOM 2989 C CA . SER A 1 384 ? 8.82 -24.906 3.037 1 89.19 384 SER A CA 1
ATOM 2990 C C . SER A 1 384 ? 10.078 -24.922 3.902 1 89.19 384 SER A C 1
ATOM 2992 O O . SER A 1 384 ? 11.078 -25.531 3.543 1 89.19 384 SER A O 1
ATOM 2994 N N . HIS A 1 385 ? 10.023 -24.281 5.082 1 84.62 385 HIS A N 1
ATOM 2995 C CA . HIS A 1 385 ? 11.18 -24.156 5.957 1 84.62 385 HIS A CA 1
ATOM 2996 C C . HIS A 1 385 ? 11.609 -25.531 6.484 1 84.62 385 HIS A C 1
ATOM 2998 O O . HIS A 1 385 ? 12.781 -25.75 6.781 1 84.62 385 HIS A O 1
ATOM 3004 N N . PHE A 1 386 ? 10.688 -26.422 6.531 1 89.56 386 PHE A N 1
ATOM 3005 C CA . PHE A 1 386 ? 10.961 -27.734 7.09 1 89.56 386 PHE A CA 1
ATOM 3006 C C . PHE A 1 386 ? 11.109 -28.781 5.988 1 89.56 386 PHE A C 1
ATOM 3008 O O . PHE A 1 386 ? 11.367 -29.953 6.262 1 89.56 386 PHE A O 1
ATOM 3015 N N . PHE A 1 387 ? 10.914 -28.406 4.789 1 92.25 387 PHE A N 1
ATOM 3016 C CA . PHE A 1 387 ? 10.953 -29.344 3.676 1 92.25 387 PHE A CA 1
ATOM 3017 C C . PHE A 1 387 ? 12.234 -29.172 2.865 1 92.25 387 PHE A C 1
ATOM 3019 O O . PHE A 1 387 ? 12.922 -30.156 2.574 1 92.25 387 PHE A O 1
ATOM 3026 N N . TYR A 1 388 ? 12.539 -27.938 2.443 1 91.81 388 TYR A N 1
ATOM 3027 C CA . TYR A 1 388 ? 13.695 -27.703 1.589 1 91.81 388 TYR A CA 1
ATOM 3028 C C . TYR A 1 388 ? 14.992 -27.812 2.381 1 91.81 388 TYR A C 1
ATOM 3030 O O . TYR A 1 388 ? 15.164 -27.141 3.404 1 91.81 388 TYR A O 1
ATOM 3038 N N . PRO A 1 389 ? 15.922 -28.516 1.903 1 92.25 389 PRO A N 1
ATOM 3039 C CA . PRO A 1 389 ? 17.141 -28.781 2.674 1 92.25 389 PRO A CA 1
ATOM 3040 C C . PRO A 1 389 ? 17.969 -27.531 2.932 1 92.25 389 PRO A C 1
ATOM 3042 O O . PRO A 1 389 ? 18.609 -27.406 3.977 1 92.25 389 PRO A O 1
ATOM 3045 N N . TRP A 1 390 ? 17.984 -26.547 2.074 1 88.81 390 TRP A N 1
ATOM 3046 C CA . TRP A 1 390 ? 18.781 -25.344 2.25 1 88.81 390 TRP A CA 1
ATOM 3047 C C . TRP A 1 390 ? 18.094 -24.375 3.221 1 88.81 390 TRP A C 1
ATOM 3049 O O . TRP A 1 390 ? 18.734 -23.453 3.729 1 88.81 390 TRP A O 1
ATOM 3059 N N . LEU A 1 391 ? 16.859 -24.594 3.467 1 84 391 LEU A N 1
ATOM 3060 C CA . LEU A 1 391 ? 16.156 -23.797 4.457 1 84 391 LEU A CA 1
ATOM 3061 C C . LEU A 1 391 ? 16.141 -24.484 5.816 1 84 391 LEU A C 1
ATOM 3063 O O . LEU A 1 391 ? 16.312 -23.828 6.852 1 84 391 LEU A O 1
ATOM 3067 N N . SER A 1 392 ? 15.938 -25.781 5.844 1 85.81 392 SER A N 1
ATOM 3068 C CA . SER A 1 392 ? 15.859 -26.531 7.09 1 85.81 392 SER A CA 1
ATOM 3069 C C . SER A 1 392 ? 17.219 -26.641 7.766 1 85.81 392 SER A C 1
ATOM 3071 O O . SER A 1 392 ? 17.312 -26.844 8.977 1 85.81 392 SER A O 1
ATOM 3073 N N . ALA A 1 393 ? 18.25 -26.516 6.965 1 82.31 393 ALA A N 1
ATOM 3074 C CA . ALA A 1 393 ? 19.594 -26.578 7.516 1 82.31 393 ALA A CA 1
ATOM 3075 C C . ALA A 1 393 ? 19.812 -25.5 8.578 1 82.31 393 ALA A C 1
ATOM 3077 O O . ALA A 1 393 ? 20.5 -25.734 9.57 1 82.31 393 ALA A O 1
ATOM 3078 N N . ARG A 1 394 ? 19.25 -24.406 8.406 1 75.38 394 ARG A N 1
ATOM 3079 C CA . ARG A 1 394 ? 19.375 -23.312 9.352 1 75.38 394 ARG A CA 1
ATOM 3080 C C . ARG A 1 394 ? 18.672 -23.625 10.672 1 75.38 394 ARG A C 1
ATOM 3082 O O . ARG A 1 394 ? 19.062 -23.125 11.727 1 75.38 394 ARG A O 1
ATOM 3089 N N . LEU A 1 395 ? 17.641 -24.422 10.578 1 76.75 395 LEU A N 1
ATOM 3090 C CA . LEU A 1 395 ? 16.844 -24.75 11.75 1 76.75 395 LEU A CA 1
ATOM 3091 C C . LEU A 1 395 ? 17.5 -25.875 12.562 1 76.75 395 LEU A C 1
ATOM 3093 O O . LEU A 1 395 ? 17.344 -25.938 13.781 1 76.75 395 LEU A O 1
ATOM 3097 N N . CYS A 1 396 ? 18.281 -26.672 11.945 1 71.12 396 CYS A N 1
ATOM 3098 C CA . CYS A 1 396 ? 18.875 -27.859 12.57 1 71.12 396 CYS A CA 1
ATOM 3099 C C . CYS A 1 396 ? 20.25 -27.562 13.141 1 71.12 396 CYS A C 1
ATOM 3101 O O . CYS A 1 396 ? 20.828 -28.375 13.859 1 71.12 396 CYS A O 1
ATOM 3103 N N . ASP A 1 397 ? 20.766 -26.484 12.852 1 68.31 397 ASP A N 1
ATOM 3104 C CA . ASP A 1 397 ? 22.109 -26.125 13.32 1 68.31 397 ASP A CA 1
ATOM 3105 C C . ASP A 1 397 ? 22.141 -26.031 14.844 1 68.31 397 ASP A C 1
ATOM 3107 O O . ASP A 1 397 ? 23.219 -26.062 15.445 1 68.31 397 ASP A O 1
ATOM 3111 N N . ARG A 1 398 ? 21.141 -26.062 15.453 1 63.5 398 ARG A N 1
ATOM 3112 C CA . ARG A 1 398 ? 21.141 -25.828 16.891 1 63.5 398 ARG A CA 1
ATOM 3113 C C . ARG A 1 398 ? 21.203 -27.141 17.672 1 63.5 398 ARG A C 1
ATOM 3115 O O . ARG A 1 398 ? 21.125 -27.156 18.891 1 63.5 398 ARG A O 1
ATOM 3122 N N . GLY A 1 399 ? 21.484 -28.406 16.969 1 65.62 399 GLY A N 1
ATOM 3123 C CA . GLY A 1 399 ? 21.625 -29.719 17.594 1 65.62 399 GLY A CA 1
ATOM 3124 C C . GLY A 1 399 ? 20.484 -30.656 17.281 1 65.62 399 GLY A C 1
ATOM 3125 O O . GLY A 1 399 ? 19.469 -30.25 16.688 1 65.62 399 GLY A O 1
ATOM 3126 N N . PRO A 1 400 ? 20.781 -31.906 17.578 1 71.94 400 PRO A N 1
ATOM 3127 C CA . PRO A 1 400 ? 19.734 -32.875 17.312 1 71.94 400 PRO A CA 1
ATOM 3128 C C . PRO A 1 400 ? 18.5 -32.688 18.188 1 71.94 400 PRO A C 1
ATOM 3130 O O . PRO A 1 400 ? 18.625 -32.438 19.391 1 71.94 400 PRO A O 1
ATOM 3133 N N . ASP A 1 401 ? 17.375 -32.469 17.609 1 83.44 401 ASP A N 1
ATOM 3134 C CA . ASP A 1 401 ? 16.094 -32.281 18.266 1 83.44 401 ASP A CA 1
ATOM 3135 C C . ASP A 1 401 ? 15.023 -33.188 17.688 1 83.44 401 ASP A C 1
ATOM 3137 O O . ASP A 1 401 ? 14.648 -33.062 16.516 1 83.44 401 ASP A O 1
ATOM 3141 N N . ALA A 1 402 ? 14.57 -34.125 18.5 1 82 402 ALA A N 1
ATOM 3142 C CA . ALA A 1 402 ? 13.602 -35.125 18.062 1 82 402 ALA A CA 1
ATOM 3143 C C . ALA A 1 402 ? 12.336 -34.469 17.531 1 82 402 ALA A C 1
ATOM 3145 O O . ALA A 1 402 ? 11.719 -34.969 16.594 1 82 402 ALA A O 1
ATOM 3146 N N . GLY A 1 403 ? 11.945 -33.5 18.203 1 81.5 403 GLY A N 1
ATOM 3147 C CA . GLY A 1 403 ? 10.758 -32.781 17.75 1 81.5 403 GLY A CA 1
ATOM 3148 C C . GLY A 1 403 ? 10.93 -32.156 16.375 1 81.5 403 GLY A C 1
ATOM 3149 O O . GLY A 1 403 ? 10.008 -32.188 15.555 1 81.5 403 GLY A O 1
ATOM 3150 N N . LEU A 1 404 ? 12.047 -31.656 16.141 1 85.69 404 LEU A N 1
ATOM 3151 C CA . LEU A 1 404 ? 12.344 -31.047 14.844 1 85.69 404 LEU A CA 1
ATOM 3152 C C . LEU A 1 404 ? 12.438 -32.094 13.75 1 85.69 404 LEU A C 1
ATOM 3154 O O . LEU A 1 404 ? 11.961 -31.875 12.633 1 85.69 404 LEU A O 1
ATOM 3158 N N . GLU A 1 405 ? 13.039 -33.188 14.094 1 87 405 GLU A N 1
ATOM 3159 C CA . GLU A 1 405 ? 13.156 -34.25 13.125 1 87 405 GLU A CA 1
ATOM 3160 C C . GLU A 1 405 ? 11.781 -34.812 12.742 1 87 405 GLU A C 1
ATOM 3162 O O . GLU A 1 405 ? 11.531 -35.125 11.578 1 87 405 GLU A O 1
ATOM 3167 N N . ALA A 1 406 ? 11 -34.938 13.742 1 88.69 406 ALA A N 1
ATOM 3168 C CA . ALA A 1 406 ? 9.641 -35.406 13.484 1 88.69 406 ALA A CA 1
ATOM 3169 C C . ALA A 1 406 ? 8.891 -34.438 12.578 1 88.69 406 ALA A C 1
ATOM 3171 O O . ALA A 1 406 ? 8.109 -34.844 11.719 1 88.69 406 ALA A O 1
ATOM 3172 N N . GLN A 1 407 ? 9.148 -33.219 12.828 1 89.81 407 GLN A N 1
ATOM 3173 C CA . GLN A 1 407 ? 8.492 -32.188 12.008 1 89.81 407 GLN A CA 1
ATOM 3174 C C . GLN A 1 407 ? 9.016 -32.219 10.57 1 89.81 407 GLN A C 1
ATOM 3176 O O . GLN A 1 407 ? 8.25 -32 9.633 1 89.81 407 GLN A O 1
ATOM 3181 N N . LEU A 1 408 ? 10.289 -32.438 10.461 1 90.19 408 LEU A N 1
ATOM 3182 C CA . LEU A 1 408 ? 10.867 -32.531 9.125 1 90.19 408 LEU A CA 1
ATOM 3183 C C . LEU A 1 408 ? 10.195 -33.656 8.328 1 90.19 408 LEU A C 1
ATOM 3185 O O . LEU A 1 408 ? 9.891 -33.469 7.145 1 90.19 408 LEU A O 1
ATOM 3189 N N . HIS A 1 409 ? 9.953 -34.719 8.984 1 91.19 409 HIS A N 1
ATOM 3190 C CA . HIS A 1 409 ? 9.305 -35.844 8.32 1 91.19 409 HIS A CA 1
ATOM 3191 C C . HIS A 1 409 ? 7.848 -35.531 7.992 1 91.19 409 HIS A C 1
ATOM 3193 O O . HIS A 1 409 ? 7.375 -35.844 6.895 1 91.19 409 HIS A O 1
ATOM 3199 N N . SER A 1 410 ? 7.176 -35 8.906 1 93.19 410 SER A N 1
ATOM 3200 C CA . SER A 1 410 ? 5.77 -34.656 8.711 1 93.19 410 SER A CA 1
ATOM 3201 C C . SER A 1 410 ? 5.594 -33.625 7.594 1 93.19 410 SER A C 1
ATOM 3203 O O . SER A 1 410 ? 4.68 -33.75 6.777 1 93.19 410 SER A O 1
ATOM 3205 N N . SER A 1 411 ? 6.441 -32.656 7.582 1 94.19 411 SER A N 1
ATOM 3206 C CA . SER A 1 411 ? 6.391 -31.625 6.555 1 94.19 411 SER A CA 1
ATOM 3207 C C . SER A 1 411 ? 6.695 -32.188 5.176 1 94.19 411 SER A C 1
ATOM 3209 O O . SER A 1 411 ? 6.074 -31.812 4.184 1 94.19 411 SER A O 1
ATOM 3211 N N . SER A 1 412 ? 7.637 -33.062 5.141 1 94.31 412 SER A N 1
ATOM 3212 C CA . SER A 1 412 ? 7.953 -33.719 3.867 1 94.31 412 SER A CA 1
ATOM 3213 C C . SER A 1 412 ? 6.758 -34.5 3.324 1 94.31 412 SER A C 1
ATOM 3215 O O . SER A 1 412 ? 6.477 -34.438 2.125 1 94.31 412 SER A O 1
ATOM 3217 N N . LYS A 1 413 ? 6.129 -35.156 4.211 1 95.38 413 LYS A N 1
ATOM 3218 C CA . LYS A 1 413 ? 4.949 -35.906 3.807 1 95.38 413 LYS A CA 1
ATOM 3219 C C . LYS A 1 413 ? 3.844 -34.969 3.309 1 95.38 413 LYS A C 1
ATOM 3221 O O . LYS A 1 413 ? 3.229 -35.25 2.271 1 95.38 413 LYS A O 1
ATOM 3226 N N . THR A 1 414 ? 3.604 -33.938 4.035 1 96.12 414 THR A N 1
ATOM 3227 C CA . THR A 1 414 ? 2.541 -33 3.684 1 96.12 414 THR A CA 1
ATOM 3228 C C . THR A 1 414 ? 2.824 -32.344 2.336 1 96.12 414 THR A C 1
ATOM 3230 O O . THR A 1 414 ? 1.937 -32.25 1.487 1 96.12 414 THR A O 1
ATOM 3233 N N . VAL A 1 415 ? 4.023 -31.891 2.148 1 96.12 415 VAL A N 1
ATOM 3234 C CA . VAL A 1 415 ? 4.414 -31.219 0.914 1 96.12 415 VAL A CA 1
ATOM 3235 C C . VAL A 1 415 ? 4.293 -32.188 -0.263 1 96.12 415 VAL A C 1
ATOM 3237 O O . VAL A 1 415 ? 3.768 -31.812 -1.319 1 96.12 415 VAL A O 1
ATOM 3240 N N . THR A 1 416 ? 4.734 -33.406 -0.103 1 96.81 416 THR A N 1
ATOM 3241 C CA . THR A 1 416 ? 4.73 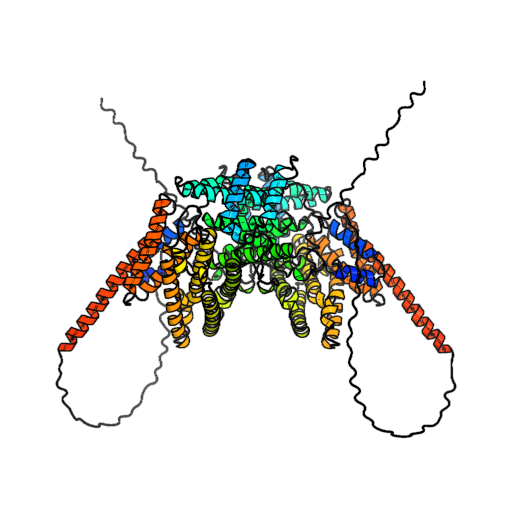-34.375 -1.184 1 96.81 416 THR A CA 1
ATOM 3242 C C . THR A 1 416 ? 3.305 -34.75 -1.563 1 96.81 416 THR A C 1
ATOM 3244 O O . THR A 1 416 ? 2.971 -34.844 -2.748 1 96.81 416 THR A O 1
ATOM 3247 N N . GLU A 1 417 ? 2.521 -34.969 -0.597 1 96.12 417 GLU A N 1
ATOM 3248 C CA . GLU A 1 417 ? 1.13 -35.344 -0.869 1 96.12 417 GLU A CA 1
ATOM 3249 C C . GLU A 1 417 ? 0.399 -34.188 -1.57 1 96.12 417 GLU A C 1
ATOM 3251 O O . GLU A 1 417 ? -0.38 -34.406 -2.496 1 96.12 417 GLU A O 1
ATOM 3256 N N . ALA A 1 418 ? 0.591 -33 -1.072 1 95.5 418 ALA A N 1
ATOM 3257 C CA . ALA A 1 418 ? -0.032 -31.844 -1.7 1 95.5 418 ALA A CA 1
ATOM 3258 C C . ALA A 1 418 ? 0.436 -31.688 -3.145 1 95.5 418 ALA A C 1
ATOM 3260 O O . ALA A 1 418 ? -0.37 -31.422 -4.039 1 95.5 418 ALA A O 1
ATOM 3261 N N . ALA A 1 419 ? 1.71 -31.844 -3.371 1 96.19 419 ALA A N 1
ATOM 3262 C CA . ALA A 1 419 ? 2.266 -31.719 -4.719 1 96.19 419 ALA A CA 1
ATOM 3263 C C . ALA A 1 419 ? 1.676 -32.781 -5.648 1 96.19 419 ALA A C 1
ATOM 3265 O O . ALA A 1 419 ? 1.345 -32.469 -6.801 1 96.19 419 ALA A O 1
ATOM 3266 N N . ARG A 1 420 ? 1.564 -34.031 -5.176 1 96.38 420 ARG A N 1
ATOM 3267 C CA . ARG A 1 420 ? 0.982 -35.094 -5.969 1 96.38 420 ARG A CA 1
ATOM 3268 C C . ARG A 1 420 ? -0.455 -34.781 -6.363 1 96.38 420 ARG A C 1
ATOM 3270 O O . ARG A 1 420 ? -0.843 -34.969 -7.52 1 96.38 420 ARG A O 1
ATOM 3277 N N . LYS A 1 421 ? -1.153 -34.312 -5.414 1 92.19 421 LYS A N 1
ATOM 3278 C CA . LYS A 1 421 ? -2.553 -34 -5.668 1 92.19 421 LYS A CA 1
ATOM 3279 C C . LYS A 1 421 ? -2.674 -32.844 -6.676 1 92.19 421 LYS A C 1
ATOM 3281 O O . LYS A 1 421 ? -3.551 -32.875 -7.543 1 92.19 421 LYS A O 1
ATOM 3286 N N . MET A 1 422 ? -1.87 -31.859 -6.566 1 93.62 422 MET A N 1
ATOM 3287 C CA . MET A 1 422 ? -1.879 -30.734 -7.504 1 93.62 422 MET A CA 1
ATOM 3288 C C . MET A 1 422 ? -1.531 -31.203 -8.914 1 93.62 422 MET A C 1
ATOM 3290 O O . MET A 1 422 ? -2.193 -30.812 -9.875 1 93.62 422 MET A O 1
ATOM 3294 N N . LEU A 1 423 ? -0.515 -32.062 -9.016 1 94.88 423 LEU A N 1
ATOM 3295 C CA . LEU A 1 423 ? -0.079 -32.531 -10.328 1 94.88 423 LEU A CA 1
ATOM 3296 C C . LEU A 1 423 ? -1.146 -33.406 -10.984 1 94.88 423 LEU A C 1
ATOM 3298 O O . LEU A 1 423 ? -1.322 -33.375 -12.203 1 94.88 423 LEU A O 1
ATOM 3302 N N . LEU A 1 424 ? -1.804 -34.156 -10.172 1 90.94 424 LEU A N 1
ATOM 3303 C CA . LEU A 1 424 ? -2.916 -34.938 -10.711 1 90.94 424 LEU A CA 1
ATOM 3304 C C . LEU A 1 424 ? -4.031 -34.031 -11.203 1 90.94 424 LEU A C 1
ATOM 3306 O O . LEU A 1 424 ? -4.668 -34.312 -12.219 1 90.94 424 LEU A O 1
ATOM 3310 N N . ALA A 1 425 ? -4.207 -32.938 -10.484 1 88.88 425 ALA A N 1
ATOM 3311 C CA . ALA A 1 425 ? -5.262 -32 -10.844 1 88.88 425 ALA A CA 1
ATOM 3312 C C . ALA A 1 425 ? -4.891 -31.203 -12.094 1 88.88 425 ALA A C 1
ATOM 3314 O O . ALA A 1 425 ? -5.766 -30.672 -12.781 1 88.88 425 ALA A O 1
ATOM 3315 N N . VAL A 1 426 ? -3.658 -31.078 -12.43 1 89.5 426 VAL A N 1
ATOM 3316 C CA . VAL A 1 426 ? -3.197 -30.359 -13.609 1 89.5 426 VAL A CA 1
ATOM 3317 C C . VAL A 1 426 ? -3.828 -30.969 -14.859 1 89.5 426 VAL A C 1
ATOM 3319 O O . VAL A 1 426 ? -4.109 -30.25 -15.828 1 89.5 426 VAL A O 1
ATOM 3322 N N . ARG A 1 427 ? -4.145 -32.188 -14.836 1 84.81 427 ARG A N 1
ATOM 3323 C CA . ARG A 1 427 ? -4.734 -32.875 -15.977 1 84.81 427 ARG A CA 1
ATOM 3324 C C . ARG A 1 427 ? -6.133 -32.344 -16.281 1 84.81 427 ARG A C 1
ATOM 3326 O O . ARG A 1 427 ? -6.621 -32.469 -17.406 1 84.81 427 ARG A O 1
ATOM 3333 N N . THR A 1 428 ? -6.664 -31.781 -15.266 1 81.62 428 THR A N 1
ATOM 3334 C CA . THR A 1 428 ? -8.031 -31.297 -15.414 1 81.62 428 THR A CA 1
ATOM 3335 C C . THR A 1 428 ? -8.039 -29.844 -15.898 1 81.62 428 THR A C 1
ATOM 3337 O O . THR A 1 428 ? -9.094 -29.297 -16.219 1 81.62 428 THR A O 1
ATOM 3340 N N . VAL A 1 429 ? -6.902 -29.266 -16.016 1 81.81 429 VAL A N 1
ATOM 3341 C CA . VAL A 1 429 ? -6.809 -27.875 -16.422 1 81.81 429 VAL A CA 1
ATOM 3342 C C . VAL A 1 429 ? -6.914 -27.781 -17.953 1 81.81 429 VAL A C 1
ATOM 3344 O O . VAL A 1 429 ? -6.109 -28.375 -18.672 1 81.81 429 VAL A O 1
ATOM 3347 N N . THR A 1 430 ? -8.023 -27.188 -18.344 1 76.81 430 THR A N 1
ATOM 3348 C CA . THR A 1 430 ? -8.117 -26.875 -19.766 1 76.81 430 THR A CA 1
ATOM 3349 C C . THR A 1 430 ? -7.352 -25.594 -20.094 1 76.81 430 THR A C 1
ATOM 3351 O O . THR A 1 430 ? -7.594 -24.547 -19.469 1 76.81 430 THR A O 1
ATOM 3354 N N . THR A 1 431 ? -6.371 -25.766 -20.984 1 75.62 431 THR A N 1
ATOM 3355 C CA . THR A 1 431 ? -5.527 -24.609 -21.25 1 75.62 431 THR A CA 1
ATOM 3356 C C . THR A 1 431 ? -5.938 -23.922 -22.547 1 75.62 431 THR A C 1
ATOM 3358 O O . THR A 1 431 ? -5.883 -24.531 -23.609 1 75.62 431 THR A O 1
ATOM 3361 N N . ASN A 1 432 ? -6.465 -22.75 -22.359 1 74.62 432 ASN A N 1
ATOM 3362 C CA . ASN A 1 432 ? -6.781 -21.891 -23.484 1 74.62 432 ASN A CA 1
ATOM 3363 C C . ASN A 1 432 ? -6.402 -20.438 -23.203 1 74.62 432 ASN A C 1
ATOM 3365 O O . ASN A 1 432 ? -5.723 -20.156 -22.219 1 74.62 432 ASN A O 1
ATOM 3369 N N . ALA A 1 433 ? -6.766 -19.578 -24.172 1 67.94 433 ALA A N 1
ATOM 3370 C CA . ALA A 1 433 ? -6.332 -18.188 -24.078 1 67.94 433 ALA A CA 1
ATOM 3371 C C . ALA A 1 433 ? -6.961 -17.484 -22.875 1 67.94 433 ALA A C 1
ATOM 3373 O O . ALA A 1 433 ? -6.449 -16.469 -22.406 1 67.94 433 ALA A O 1
ATOM 3374 N N . ALA A 1 434 ? -8.031 -18.062 -22.359 1 69 434 ALA A N 1
ATOM 3375 C CA . ALA A 1 434 ? -8.727 -17.438 -21.25 1 69 434 ALA A CA 1
ATOM 3376 C C . ALA A 1 434 ? -8.273 -18.016 -19.906 1 69 434 ALA A C 1
ATOM 3378 O O . ALA A 1 434 ? -8.609 -17.484 -18.844 1 69 434 ALA A O 1
ATOM 3379 N N . THR A 1 435 ? -7.457 -19.062 -19.984 1 76 435 THR A N 1
ATOM 3380 C CA . THR A 1 435 ? -6.996 -19.688 -18.75 1 76 435 THR A CA 1
ATOM 3381 C C . THR A 1 435 ? -5.969 -18.797 -18.062 1 76 435 THR A C 1
ATOM 3383 O O . THR A 1 435 ? -4.973 -18.391 -18.656 1 76 435 THR A O 1
ATOM 3386 N N . PRO A 1 436 ? -6.254 -18.469 -16.812 1 77 436 PRO A N 1
ATOM 3387 C CA . PRO A 1 436 ? -5.301 -17.625 -16.094 1 77 436 PRO A CA 1
ATOM 3388 C C . PRO A 1 436 ? -3.938 -18.297 -15.914 1 77 436 PRO A C 1
ATOM 3390 O O . PRO A 1 436 ? -3.861 -19.516 -15.727 1 77 436 PRO A O 1
ATOM 3393 N N . THR A 1 437 ? -2.887 -17.5 -15.906 1 76.38 437 THR A N 1
ATOM 3394 C CA . THR A 1 437 ? -1.514 -17.984 -15.836 1 76.38 437 THR A CA 1
ATOM 3395 C C . THR A 1 437 ? -1.248 -18.672 -14.5 1 76.38 437 THR A C 1
ATOM 3397 O O . THR A 1 437 ? -0.48 -19.625 -14.422 1 76.38 437 THR A O 1
ATOM 3400 N N . TRP A 1 438 ? -1.853 -18.203 -13.484 1 78.75 438 TRP A N 1
ATOM 3401 C CA . TRP A 1 438 ? -1.617 -18.812 -12.18 1 78.75 438 TRP A CA 1
ATOM 3402 C C . TRP A 1 438 ? -2.119 -20.25 -12.148 1 78.75 438 TRP A C 1
ATOM 3404 O O . TRP A 1 438 ? -1.564 -21.109 -11.445 1 78.75 438 TRP A O 1
ATOM 3414 N N . LEU A 1 439 ? -3.111 -20.531 -12.945 1 80.75 439 LEU A N 1
ATOM 3415 C CA . LEU A 1 439 ? -3.676 -21.875 -13.023 1 80.75 439 LEU A CA 1
ATOM 3416 C C . LEU A 1 439 ? -2.879 -22.75 -13.992 1 80.75 439 LEU A C 1
ATOM 3418 O O . LEU A 1 439 ? -2.621 -23.922 -13.711 1 80.75 439 LEU A O 1
ATOM 3422 N N . ALA A 1 440 ? -2.471 -22.156 -14.984 1 81.81 440 ALA A N 1
ATOM 3423 C CA . ALA A 1 440 ? -1.847 -22.953 -16.047 1 81.81 440 ALA A CA 1
ATOM 3424 C C . ALA A 1 440 ? -0.344 -23.078 -15.812 1 81.81 440 ALA A C 1
ATOM 3426 O O . ALA A 1 440 ? 0.271 -24.062 -16.25 1 81.81 440 ALA A O 1
ATOM 3427 N N . VAL A 1 441 ? 0.189 -22.156 -15.109 1 83.81 441 VAL A N 1
ATOM 3428 C CA . VAL A 1 441 ? 1.648 -22.141 -15.102 1 83.81 441 VAL A CA 1
ATOM 3429 C C . VAL A 1 441 ? 2.156 -22.125 -13.656 1 83.81 441 VAL A C 1
ATOM 3431 O O . VAL A 1 441 ? 2.863 -23.031 -13.227 1 83.81 441 VAL A O 1
ATOM 3434 N N . THR A 1 442 ? 1.694 -21.234 -12.852 1 84.19 442 THR A N 1
ATOM 3435 C CA . THR A 1 442 ? 2.311 -20.938 -11.562 1 84.19 442 THR A CA 1
ATOM 3436 C C . THR A 1 442 ? 2.176 -22.125 -10.617 1 84.19 442 THR A C 1
ATOM 3438 O O . THR A 1 442 ? 3.176 -22.625 -10.102 1 84.19 442 THR A O 1
ATOM 3441 N N . TYR A 1 443 ? 1.008 -22.562 -10.398 1 89.81 443 TYR A N 1
ATOM 3442 C CA . TYR A 1 443 ? 0.797 -23.609 -9.406 1 89.81 443 TYR A CA 1
ATOM 3443 C C . TYR A 1 443 ? 1.365 -24.938 -9.891 1 89.81 443 TYR A C 1
ATOM 3445 O O . TYR A 1 443 ? 1.958 -25.688 -9.117 1 89.81 443 TYR A O 1
ATOM 3453 N N . PRO A 1 444 ? 1.258 -25.234 -11.18 1 91.12 444 PRO A N 1
ATOM 3454 C CA . PRO A 1 444 ? 1.898 -26.469 -11.664 1 91.12 444 PRO A CA 1
ATOM 3455 C C . PRO A 1 444 ? 3.414 -26.453 -11.477 1 91.12 444 PRO A C 1
ATOM 3457 O O . PRO A 1 444 ? 4.008 -27.469 -11.125 1 91.12 444 PRO A O 1
ATOM 3460 N N . ILE A 1 445 ? 4.008 -25.359 -11.656 1 91 445 ILE A N 1
ATOM 3461 C CA . ILE A 1 445 ? 5.453 -25.266 -11.492 1 91 445 ILE A CA 1
ATOM 3462 C C . ILE A 1 445 ? 5.82 -25.484 -10.023 1 91 445 ILE A C 1
ATOM 3464 O O . ILE A 1 445 ? 6.801 -26.172 -9.719 1 91 445 ILE A O 1
ATOM 3468 N N . TYR A 1 446 ? 5.039 -24.938 -9.172 1 91.19 446 TYR A N 1
ATOM 3469 C CA . TYR A 1 446 ? 5.289 -25.094 -7.746 1 91.19 446 TYR A CA 1
ATOM 3470 C C . TYR A 1 446 ? 5.195 -26.562 -7.328 1 91.19 446 TYR A C 1
ATOM 3472 O O . TYR A 1 446 ? 6.055 -27.047 -6.598 1 91.19 446 TYR A O 1
ATOM 3480 N N . ALA A 1 447 ? 4.18 -27.141 -7.82 1 94.75 447 ALA A N 1
ATOM 3481 C CA . ALA A 1 447 ? 3.984 -28.547 -7.5 1 94.75 447 ALA A CA 1
ATOM 3482 C C . ALA A 1 447 ? 5.102 -29.406 -8.086 1 94.75 447 ALA A C 1
ATOM 3484 O O . ALA A 1 447 ? 5.613 -30.312 -7.426 1 94.75 447 ALA A O 1
ATOM 3485 N N . HIS A 1 448 ? 5.477 -29.078 -9.266 1 96.44 448 HIS A N 1
ATOM 3486 C CA . HIS A 1 448 ? 6.52 -29.828 -9.961 1 96.44 448 HIS A CA 1
ATOM 3487 C C . HIS A 1 448 ? 7.852 -29.719 -9.219 1 96.44 448 HIS A C 1
ATOM 3489 O O . HIS A 1 448 ? 8.508 -30.734 -8.969 1 96.44 448 HIS A O 1
ATOM 3495 N N . LEU A 1 449 ? 8.242 -28.547 -8.875 1 95.38 449 LEU A N 1
ATOM 3496 C CA . LEU A 1 449 ? 9.531 -28.328 -8.227 1 95.38 449 LEU A CA 1
ATOM 3497 C C . LEU A 1 449 ? 9.562 -28.969 -6.848 1 95.38 449 LEU A C 1
ATOM 3499 O O . LEU A 1 449 ? 10.602 -29.469 -6.422 1 95.38 449 LEU A O 1
ATOM 3503 N N . SER A 1 450 ? 8.469 -28.922 -6.137 1 95.81 450 SER A N 1
ATOM 3504 C CA . SER A 1 450 ? 8.414 -29.547 -4.82 1 95.81 450 SER A CA 1
ATOM 3505 C C . SER A 1 450 ? 8.57 -31.047 -4.91 1 95.81 450 SER A C 1
ATOM 3507 O O . SER A 1 450 ? 9.32 -31.656 -4.137 1 95.81 450 SER A O 1
ATOM 3509 N N . LEU A 1 451 ? 7.867 -31.641 -5.855 1 97.19 451 LEU A N 1
ATOM 3510 C CA . LEU A 1 451 ? 7.973 -33.094 -6.023 1 97.19 451 LEU A CA 1
ATOM 3511 C C . LEU A 1 451 ? 9.352 -33.469 -6.551 1 97.19 451 LEU A C 1
ATOM 3513 O O . LEU A 1 451 ? 9.898 -34.5 -6.176 1 97.19 451 LEU A O 1
ATOM 3517 N N . PHE A 1 452 ? 9.891 -32.688 -7.398 1 97.62 452 PHE A N 1
ATOM 3518 C CA . PHE A 1 452 ? 11.234 -32.875 -7.922 1 97.62 452 PHE A CA 1
ATOM 3519 C C . PHE A 1 452 ? 12.258 -32.938 -6.793 1 97.62 452 PHE A C 1
ATOM 3521 O O . PHE A 1 452 ? 13.094 -33.844 -6.758 1 97.62 452 PHE A O 1
ATOM 3528 N N . VAL A 1 453 ? 12.172 -31.969 -5.863 1 96.62 453 VAL A N 1
ATOM 3529 C CA . VAL A 1 453 ? 13.094 -31.953 -4.734 1 96.62 453 VAL A CA 1
ATOM 3530 C C . VAL A 1 453 ? 12.891 -33.188 -3.873 1 96.62 453 VAL A C 1
ATOM 3532 O O . VAL A 1 453 ? 13.852 -33.781 -3.361 1 96.62 453 VAL A O 1
ATOM 3535 N N . HIS A 1 454 ? 11.656 -33.594 -3.725 1 97.12 454 HIS A N 1
ATOM 3536 C CA . HIS A 1 454 ? 11.383 -34.781 -2.951 1 97.12 454 HIS A CA 1
ATOM 3537 C C . HIS A 1 454 ? 12.047 -36 -3.574 1 97.12 454 HIS A C 1
ATOM 3539 O O . HIS A 1 454 ? 12.609 -36.844 -2.865 1 97.12 454 HIS A O 1
ATOM 3545 N N . VAL A 1 455 ? 11.984 -36.156 -4.828 1 97.5 455 VAL A N 1
ATOM 3546 C CA . VAL A 1 455 ? 12.57 -37.281 -5.539 1 97.5 455 VAL A CA 1
ATOM 3547 C C . VAL A 1 455 ? 14.086 -37.25 -5.363 1 97.5 455 VAL A C 1
ATOM 3549 O O . VAL A 1 455 ? 14.711 -38.312 -5.195 1 97.5 455 VAL A O 1
ATOM 3552 N N . LEU A 1 456 ? 14.664 -36.094 -5.395 1 96.81 456 LEU A N 1
ATOM 3553 C CA . LEU A 1 456 ? 16.109 -35.969 -5.215 1 96.81 456 LEU A CA 1
ATOM 3554 C C . LEU A 1 456 ? 16.5 -36.281 -3.775 1 96.81 456 LEU A C 1
ATOM 3556 O O . LEU A 1 456 ? 17.578 -36.844 -3.525 1 96.81 456 LEU A O 1
ATOM 3560 N N . LYS A 1 457 ? 15.68 -35.938 -2.863 1 95.12 457 LYS A N 1
ATOM 3561 C CA . LYS A 1 457 ? 15.938 -36.25 -1.459 1 95.12 457 LYS A CA 1
ATOM 3562 C C . LYS A 1 457 ? 15.875 -37.75 -1.201 1 95.12 457 LYS A C 1
ATOM 3564 O O . LYS A 1 457 ? 16.641 -38.281 -0.395 1 95.12 457 LYS A O 1
ATOM 3569 N N . TYR A 1 458 ? 14.914 -38.344 -1.895 1 94.5 458 TYR A N 1
ATOM 3570 C CA . TYR A 1 458 ? 14.68 -39.75 -1.651 1 94.5 458 TYR A CA 1
ATOM 3571 C C . TYR A 1 458 ? 14.578 -40.531 -2.963 1 94.5 458 TYR A C 1
ATOM 3573 O O . TYR A 1 458 ? 13.531 -41.094 -3.277 1 94.5 458 TYR A O 1
ATOM 3581 N N . PRO A 1 459 ? 15.648 -40.719 -3.652 1 94.75 459 PRO A N 1
ATOM 3582 C CA . PRO A 1 459 ? 15.617 -41.312 -4.984 1 94.75 459 PRO A CA 1
ATOM 3583 C C . PRO A 1 459 ? 15.344 -42.812 -4.941 1 94.75 459 PRO A C 1
ATOM 3585 O O . PRO A 1 459 ? 14.93 -43.406 -5.949 1 94.75 459 PRO A O 1
ATOM 3588 N N . THR A 1 460 ? 15.586 -43.469 -3.789 1 94 460 THR A N 1
ATOM 3589 C CA . THR A 1 460 ? 15.445 -44.906 -3.723 1 94 460 THR A CA 1
ATOM 3590 C C . THR A 1 460 ? 14.102 -45.312 -3.119 1 94 460 THR A C 1
ATOM 3592 O O . THR A 1 460 ? 13.812 -46.469 -2.947 1 94 460 THR A O 1
ATOM 3595 N N . PHE A 1 461 ? 13.312 -44.375 -2.803 1 93.69 461 PHE A N 1
ATOM 3596 C CA . PHE A 1 461 ? 11.984 -44.656 -2.279 1 93.69 461 PHE A CA 1
ATOM 3597 C C . PHE A 1 461 ? 11.141 -45.406 -3.307 1 93.69 461 PHE A C 1
ATOM 3599 O O . PHE A 1 461 ? 11.258 -45.156 -4.508 1 93.69 461 PHE A O 1
ATOM 3606 N N . PRO A 1 462 ? 10.273 -46.25 -2.838 1 92.44 462 PRO A N 1
ATOM 3607 C CA . PRO A 1 462 ? 9.438 -47.031 -3.764 1 92.44 462 PRO A CA 1
ATOM 3608 C C . PRO A 1 462 ? 8.523 -46.125 -4.609 1 92.44 462 PRO A C 1
ATOM 3610 O O . PRO A 1 462 ? 8.125 -46.531 -5.711 1 92.44 462 PRO A O 1
ATOM 3613 N N . THR A 1 463 ? 8.258 -45 -4.145 1 94.25 463 THR A N 1
ATOM 3614 C CA . THR A 1 463 ? 7.332 -44.125 -4.852 1 94.25 463 THR A CA 1
ATOM 3615 C C . THR A 1 463 ? 8.07 -43.312 -5.902 1 94.25 463 THR A C 1
ATOM 3617 O O . THR A 1 463 ? 7.445 -42.562 -6.668 1 94.25 463 THR A O 1
ATOM 3620 N N . ALA A 1 464 ? 9.328 -43.375 -5.977 1 95.62 464 ALA A N 1
ATOM 3621 C CA . ALA A 1 464 ? 10.141 -42.531 -6.844 1 95.62 464 ALA A CA 1
ATOM 3622 C C . ALA A 1 464 ? 9.711 -42.656 -8.305 1 95.62 464 ALA A C 1
ATOM 3624 O O . ALA A 1 464 ? 9.625 -41.656 -9.031 1 95.62 464 ALA A O 1
ATOM 3625 N N . SER A 1 465 ? 9.477 -43.906 -8.711 1 94.62 465 SER A N 1
ATOM 3626 C CA . SER A 1 465 ? 9.062 -44.125 -10.094 1 94.62 465 SER A CA 1
ATOM 3627 C C . SER A 1 465 ? 7.715 -43.5 -10.383 1 94.62 465 SER A C 1
ATOM 3629 O O . SER A 1 465 ? 7.531 -42.875 -11.43 1 94.62 465 SER A O 1
ATOM 3631 N N . ALA A 1 466 ? 6.797 -43.719 -9.492 1 95.75 466 ALA A N 1
ATOM 3632 C CA . ALA A 1 466 ? 5.48 -43.094 -9.648 1 95.75 466 ALA A CA 1
ATOM 3633 C C . ALA A 1 466 ? 5.582 -41.562 -9.648 1 95.75 466 ALA A C 1
ATOM 3635 O O . ALA A 1 466 ? 4.852 -40.906 -10.375 1 95.75 466 ALA A O 1
ATOM 3636 N N . ASP A 1 467 ? 6.387 -41.062 -8.773 1 97.44 467 ASP A N 1
ATOM 3637 C CA . ASP A 1 467 ? 6.598 -39.625 -8.711 1 97.44 467 ASP A CA 1
ATOM 3638 C C . ASP A 1 467 ? 7.168 -39.094 -10.016 1 97.44 467 ASP A C 1
ATOM 3640 O O . ASP A 1 467 ? 6.812 -38 -10.461 1 97.44 467 ASP A O 1
ATOM 3644 N N . LEU A 1 468 ? 8.086 -39.781 -10.664 1 97.12 468 LEU A N 1
ATOM 3645 C CA . LEU A 1 468 ? 8.602 -39.406 -11.969 1 97.12 468 LEU A CA 1
ATOM 3646 C C . LEU A 1 468 ? 7.48 -39.344 -13.008 1 97.12 468 LEU A C 1
ATOM 3648 O O . LEU A 1 468 ? 7.48 -38.469 -13.883 1 97.12 468 LEU A O 1
ATOM 3652 N N . GLY A 1 469 ? 6.586 -40.281 -12.875 1 96.5 469 GLY A N 1
ATOM 3653 C CA . GLY A 1 469 ? 5.418 -40.25 -13.75 1 96.5 469 GLY A CA 1
ATOM 3654 C C . GLY A 1 469 ? 4.59 -38.969 -13.586 1 96.5 469 GLY A C 1
ATOM 3655 O O . GLY A 1 469 ? 4.109 -38.406 -14.57 1 96.5 469 GLY A O 1
ATOM 3656 N N . LEU A 1 470 ? 4.363 -38.594 -12.367 1 96.31 470 LEU A N 1
ATOM 3657 C CA . LEU A 1 470 ? 3.621 -37.375 -12.086 1 96.31 470 LEU A CA 1
ATOM 3658 C C . LEU A 1 470 ? 4.363 -36.156 -12.633 1 96.31 470 LEU A C 1
ATOM 3660 O O . LEU A 1 470 ? 3.74 -35.219 -13.141 1 96.31 470 LEU A O 1
ATOM 3664 N N . LEU A 1 471 ? 5.672 -36.125 -12.461 1 97.56 471 LEU A N 1
ATOM 3665 C CA . LEU A 1 471 ? 6.477 -35.031 -13.023 1 97.56 471 LEU A CA 1
ATOM 3666 C C . LEU A 1 471 ? 6.328 -34.969 -14.539 1 97.56 471 LEU A C 1
ATOM 3668 O O . LEU A 1 471 ? 6.305 -33.875 -15.125 1 97.56 471 LEU A O 1
ATOM 3672 N N . ASP A 1 472 ? 6.164 -36.125 -15.125 1 96.06 472 ASP A N 1
ATOM 3673 C CA . ASP A 1 472 ? 5.969 -36.188 -16.578 1 96.06 472 ASP A CA 1
ATOM 3674 C C . ASP A 1 472 ? 4.637 -35.531 -16.969 1 96.06 472 ASP A C 1
ATOM 3676 O O . ASP A 1 472 ? 4.527 -34.969 -18.047 1 96.06 472 ASP A O 1
ATOM 3680 N N . ILE A 1 473 ? 3.721 -35.781 -16.141 1 94.06 473 ILE A N 1
ATOM 3681 C CA . ILE A 1 473 ? 2.436 -35.156 -16.406 1 94.06 473 ILE A CA 1
ATOM 3682 C C . ILE A 1 473 ? 2.623 -33.625 -16.531 1 94.06 473 ILE A C 1
ATOM 3684 O O . ILE A 1 473 ? 2.084 -33 -17.453 1 94.06 473 ILE A O 1
ATOM 3688 N N . CYS A 1 474 ? 3.328 -33.125 -15.609 1 95.19 474 CYS A N 1
ATOM 3689 C CA . CYS A 1 474 ? 3.58 -31.672 -15.641 1 95.19 474 CYS A CA 1
ATOM 3690 C C . CYS A 1 474 ? 4.383 -31.281 -16.875 1 95.19 474 CYS A C 1
ATOM 3692 O O . CYS A 1 474 ? 4.102 -30.266 -17.516 1 95.19 474 CYS A O 1
ATOM 3694 N N . ALA A 1 475 ? 5.387 -32.062 -17.219 1 95.56 475 ALA A N 1
ATOM 3695 C CA . ALA A 1 475 ? 6.172 -31.812 -18.422 1 95.56 475 ALA A CA 1
ATOM 3696 C C . ALA A 1 475 ? 5.289 -31.828 -19.656 1 95.56 475 ALA A C 1
ATOM 3698 O O . ALA A 1 475 ? 5.457 -31.016 -20.562 1 95.56 475 ALA A O 1
ATOM 3699 N N . GLY A 1 476 ? 4.395 -32.75 -19.703 1 93.94 476 GLY A N 1
ATOM 3700 C CA . GLY A 1 476 ? 3.441 -32.781 -20.797 1 93.94 476 GLY A CA 1
ATOM 3701 C C . GLY A 1 476 ? 2.535 -31.578 -20.859 1 93.94 476 GLY A C 1
ATOM 3702 O O . GLY A 1 476 ? 2.223 -31.094 -21.953 1 93.94 476 GLY A O 1
ATOM 3703 N N . HIS A 1 477 ? 2.098 -31.234 -19.734 1 92.81 477 HIS A N 1
ATOM 3704 C CA . HIS A 1 477 ? 1.266 -30.047 -19.641 1 92.81 477 HIS A CA 1
ATOM 3705 C C . HIS A 1 477 ? 1.972 -28.828 -20.25 1 92.81 477 HIS A C 1
ATOM 3707 O O . HIS A 1 477 ? 1.39 -28.109 -21.062 1 92.81 477 HIS A O 1
ATOM 3713 N N . PHE A 1 478 ? 3.207 -28.594 -19.938 1 90.94 478 PHE A N 1
ATOM 3714 C CA . PHE A 1 478 ? 3.951 -27.453 -20.438 1 90.94 478 PHE A CA 1
ATOM 3715 C C . PHE A 1 478 ? 4.324 -27.656 -21.906 1 90.94 478 PHE A C 1
ATOM 3717 O O . PHE A 1 478 ? 4.434 -26.703 -22.672 1 90.94 478 PHE A O 1
ATOM 3724 N N . GLY A 1 479 ? 4.52 -28.922 -22.25 1 89.5 479 GLY A N 1
ATOM 3725 C CA . GLY A 1 479 ? 4.68 -29.219 -23.672 1 89.5 479 GLY A CA 1
ATOM 3726 C C . GLY A 1 479 ? 3.471 -28.828 -24.5 1 89.5 479 GLY A C 1
ATOM 3727 O O . GLY A 1 479 ? 3.615 -28.312 -25.609 1 89.5 479 GLY A O 1
ATOM 3728 N N . TYR A 1 480 ? 2.385 -29.094 -23.938 1 87.38 480 TYR A N 1
ATOM 3729 C CA . TYR A 1 480 ? 1.143 -28.734 -24.609 1 87.38 480 TYR A CA 1
ATOM 3730 C C . TYR A 1 480 ? 1.016 -27.219 -24.75 1 87.38 480 TYR A C 1
ATOM 3732 O O . TYR A 1 480 ? 0.624 -26.703 -25.797 1 87.38 480 TYR A O 1
ATOM 3740 N N . ILE A 1 481 ? 1.262 -26.516 -23.719 1 82.5 481 ILE A N 1
ATOM 3741 C CA . ILE A 1 481 ? 1.206 -25.047 -23.734 1 82.5 481 ILE A CA 1
ATOM 3742 C C . ILE A 1 481 ? 2.18 -24.516 -24.781 1 82.5 481 ILE A C 1
ATOM 3744 O O . ILE A 1 481 ? 1.849 -23.594 -25.531 1 82.5 481 ILE A O 1
ATOM 3748 N N . ASP A 1 482 ? 3.348 -25.047 -24.797 1 82.62 482 ASP A N 1
ATOM 3749 C CA . ASP A 1 482 ? 4.359 -24.656 -25.781 1 82.62 482 ASP A CA 1
ATOM 3750 C C . ASP A 1 482 ? 3.844 -24.859 -27.203 1 82.62 482 ASP A C 1
ATOM 3752 O O . ASP A 1 482 ? 3.982 -23.969 -28.047 1 82.62 482 ASP A O 1
ATOM 3756 N N . PHE A 1 483 ? 3.248 -25.906 -27.406 1 82.12 483 PHE A N 1
ATOM 3757 C CA . PHE A 1 483 ? 2.703 -26.234 -28.719 1 82.12 483 PHE A CA 1
ATOM 3758 C C . PHE A 1 483 ? 1.578 -25.281 -29.094 1 82.12 483 PHE A C 1
ATOM 3760 O O . PHE A 1 483 ? 1.565 -24.75 -30.203 1 82.12 483 PHE A O 1
ATOM 3767 N N . MET A 1 484 ? 0.651 -25.109 -28.188 1 75.94 484 MET A N 1
ATOM 3768 C CA . MET A 1 484 ? -0.533 -24.297 -28.438 1 75.94 484 MET A CA 1
ATOM 3769 C C . MET A 1 484 ? -0.152 -22.844 -28.656 1 75.94 484 MET A C 1
ATOM 3771 O O . MET A 1 484 ? -0.866 -22.094 -29.344 1 75.94 484 MET A O 1
ATOM 3775 N N . THR A 1 485 ? 0.912 -22.406 -28.047 1 76.25 485 THR A N 1
ATOM 3776 C CA . THR A 1 485 ? 1.318 -21.016 -28.141 1 76.25 485 THR A CA 1
ATOM 3777 C C . THR A 1 485 ? 2.402 -20.828 -29.203 1 76.25 485 THR A C 1
ATOM 3779 O O . THR A 1 485 ? 3.006 -19.766 -29.312 1 76.25 485 THR A O 1
ATOM 3782 N N . SER A 1 486 ? 2.713 -21.844 -30 1 76 486 SER A N 1
ATOM 3783 C CA . SER A 1 486 ? 3.773 -21.828 -31 1 76 486 SER A CA 1
ATOM 3784 C C . SER A 1 486 ? 5.094 -21.359 -30.391 1 76 486 SER A C 1
ATOM 3786 O O . SER A 1 486 ? 5.754 -20.484 -30.953 1 76 486 SER A O 1
ATOM 3788 N N . SER A 1 487 ? 5.371 -21.781 -29.078 1 74.06 487 SER A N 1
ATOM 3789 C CA . SER A 1 487 ? 6.621 -21.609 -28.359 1 74.06 487 SER A CA 1
ATOM 3790 C C . SER A 1 487 ? 6.773 -20.188 -27.812 1 74.06 487 SER A C 1
ATOM 3792 O O . SER A 1 487 ? 7.871 -19.781 -27.438 1 74.06 487 SER A O 1
ATOM 3794 N N . GLU A 1 488 ? 5.695 -19.516 -27.859 1 69.81 488 GLU A N 1
ATOM 3795 C CA . GLU A 1 488 ? 5.738 -18.219 -27.203 1 69.81 488 GLU A CA 1
ATOM 3796 C C . GLU A 1 488 ? 5.914 -18.359 -25.703 1 69.81 488 GLU A C 1
ATOM 3798 O O . GLU A 1 488 ? 6.594 -17.562 -25.062 1 69.81 488 GLU A O 1
ATOM 3803 N N . ILE A 1 489 ? 5.156 -19.328 -25.188 1 74.06 489 ILE A N 1
ATOM 3804 C CA . ILE A 1 489 ? 5.383 -19.734 -23.812 1 74.06 489 ILE A CA 1
ATOM 3805 C C . ILE A 1 489 ? 6.117 -21.078 -23.781 1 74.06 489 ILE A C 1
ATOM 3807 O O . ILE A 1 489 ? 5.52 -22.125 -24.016 1 74.06 489 ILE A O 1
ATOM 3811 N N . SER A 1 490 ? 7.336 -20.922 -23.562 1 78.56 490 SER A N 1
ATOM 3812 C CA . SER A 1 490 ? 8.164 -22.125 -23.547 1 78.56 490 SER A CA 1
ATOM 3813 C C . SER A 1 490 ? 8.852 -22.297 -22.188 1 78.56 490 SER A C 1
ATOM 3815 O O . SER A 1 490 ? 9.789 -21.578 -21.875 1 78.56 490 SER A O 1
ATOM 3817 N N . ILE A 1 491 ? 8.281 -23.156 -21.406 1 84.62 491 ILE A N 1
ATOM 3818 C CA . ILE A 1 491 ? 8.852 -23.484 -20.109 1 84.62 491 ILE A CA 1
ATOM 3819 C C . ILE A 1 491 ? 9.461 -24.891 -20.141 1 84.62 491 ILE A C 1
ATOM 3821 O O . ILE A 1 491 ? 8.758 -25.875 -19.922 1 84.62 491 ILE A O 1
ATOM 3825 N N . SER A 1 492 ? 10.734 -24.922 -20.391 1 88.88 492 SER A N 1
ATOM 3826 C CA . SER A 1 492 ? 11.422 -26.188 -20.562 1 88.88 492 SER A CA 1
ATOM 3827 C C . SER A 1 492 ? 11.852 -26.781 -19.219 1 88.88 492 SER A C 1
ATOM 3829 O O . SER A 1 492 ? 12.281 -27.938 -19.141 1 88.88 492 SER A O 1
ATOM 3831 N N . LEU A 1 493 ? 11.664 -26.031 -18.203 1 91.38 493 LEU A N 1
ATOM 3832 C CA . LEU A 1 493 ? 12.086 -26.422 -16.859 1 91.38 493 LEU A CA 1
ATOM 3833 C C . LEU A 1 493 ? 11.539 -27.797 -16.5 1 91.38 493 LEU A C 1
ATOM 3835 O O . LEU A 1 493 ? 12.281 -28.656 -16.016 1 91.38 493 LEU A O 1
ATOM 3839 N N . ALA A 1 494 ? 10.234 -28.016 -16.734 1 92.69 494 ALA A N 1
ATOM 3840 C CA . ALA A 1 494 ? 9.594 -29.266 -16.297 1 92.69 494 ALA A CA 1
ATOM 3841 C C . ALA A 1 494 ? 10.195 -30.469 -17.016 1 92.69 494 ALA A C 1
ATOM 3843 O O . ALA A 1 494 ? 10.602 -31.438 -16.375 1 92.69 494 ALA A O 1
ATOM 3844 N N . ARG A 1 495 ? 10.344 -30.344 -18.266 1 93.88 495 ARG A N 1
ATOM 3845 C CA . ARG A 1 495 ? 10.867 -31.469 -19.062 1 93.88 495 ARG A CA 1
ATOM 3846 C C . ARG A 1 495 ? 12.32 -31.75 -18.703 1 93.88 495 ARG A C 1
ATOM 3848 O O . ARG A 1 495 ? 12.703 -32.906 -18.516 1 93.88 495 ARG A O 1
ATOM 3855 N N . GLU A 1 496 ? 13.078 -30.766 -18.578 1 94.88 496 GLU A N 1
ATOM 3856 C CA . GLU A 1 496 ? 14.508 -30.922 -18.344 1 94.88 496 GLU A CA 1
ATOM 3857 C C . GLU A 1 496 ? 14.773 -31.422 -16.922 1 94.88 496 GLU A C 1
ATOM 3859 O O . GLU A 1 496 ? 15.688 -32.219 -16.703 1 94.88 496 GLU A O 1
ATOM 3864 N N . SER A 1 497 ? 14.086 -30.953 -16.047 1 95.69 497 SER A N 1
ATOM 3865 C CA . SER A 1 497 ? 14.281 -31.391 -14.672 1 95.69 497 SER A CA 1
ATOM 3866 C C . SER A 1 497 ? 13.867 -32.844 -14.492 1 95.69 497 SER A C 1
ATOM 3868 O O . SER A 1 497 ? 14.453 -33.562 -13.68 1 95.69 497 SER A O 1
ATOM 3870 N N . VAL A 1 498 ? 12.789 -33.281 -15.172 1 96.06 498 VAL A N 1
ATOM 3871 C CA . VAL A 1 498 ? 12.375 -34.656 -15.117 1 96.06 498 VAL A CA 1
ATOM 3872 C C . VAL A 1 498 ? 13.508 -35.562 -15.641 1 96.06 498 VAL A C 1
ATOM 3874 O O . VAL A 1 498 ? 13.773 -36.625 -15.07 1 96.06 498 VAL A O 1
ATOM 3877 N N . GLY A 1 499 ? 14.109 -35.125 -16.719 1 95.75 499 GLY A N 1
ATOM 3878 C CA . GLY A 1 499 ? 15.258 -35.844 -17.234 1 95.75 499 GLY A CA 1
ATOM 3879 C C . GLY A 1 499 ? 16.375 -35.969 -16.219 1 95.75 499 GLY A C 1
ATOM 3880 O O . GLY A 1 499 ? 16.984 -37.031 -16.094 1 95.75 499 GLY A O 1
ATOM 3881 N N . LEU A 1 500 ? 16.641 -34.969 -15.578 1 96.06 500 LEU A N 1
ATOM 3882 C CA . LEU A 1 500 ? 17.672 -34.938 -14.555 1 96.06 500 LEU A CA 1
ATOM 3883 C C . LEU A 1 500 ? 17.312 -35.875 -13.406 1 96.06 500 LEU A C 1
ATOM 3885 O O . LEU A 1 500 ? 18.156 -36.656 -12.93 1 96.06 500 LEU A O 1
ATOM 3889 N N . ALA A 1 501 ? 16.094 -35.781 -12.93 1 96.94 501 ALA A N 1
ATOM 3890 C CA . ALA A 1 501 ? 15.633 -36.625 -11.82 1 96.94 501 ALA A CA 1
ATOM 3891 C C . ALA A 1 501 ? 15.648 -38.094 -12.188 1 96.94 501 ALA A C 1
ATOM 3893 O O . ALA A 1 501 ? 16.016 -38.938 -11.375 1 96.94 501 ALA A O 1
ATOM 3894 N N . ALA A 1 502 ? 15.227 -38.406 -13.398 1 96.44 502 ALA A N 1
ATOM 3895 C CA . ALA A 1 502 ? 15.203 -39.781 -13.859 1 96.44 502 ALA A CA 1
ATOM 3896 C C . ALA A 1 502 ? 16.609 -40.375 -13.883 1 96.44 502 ALA A C 1
ATOM 3898 O O . ALA A 1 502 ? 16.812 -41.531 -13.477 1 96.44 502 ALA A O 1
ATOM 3899 N N . LYS A 1 503 ? 17.531 -39.625 -14.375 1 95.56 503 LYS A N 1
ATOM 3900 C CA . LYS A 1 503 ? 18.922 -40.062 -14.398 1 95.56 503 LYS A CA 1
ATOM 3901 C C . LYS A 1 503 ? 19.453 -40.281 -12.977 1 95.56 503 LYS A C 1
ATOM 3903 O O . LYS A 1 503 ? 20.172 -41.25 -12.727 1 95.56 503 LYS A O 1
ATOM 3908 N N . PHE A 1 504 ? 19.125 -39.469 -12.141 1 96.06 504 PHE A N 1
ATOM 3909 C CA . PHE A 1 504 ? 19.578 -39.531 -10.758 1 96.06 504 PHE A CA 1
ATOM 3910 C C . PHE A 1 504 ? 19 -40.75 -10.062 1 96.06 504 PHE A C 1
ATOM 3912 O O . PHE A 1 504 ? 19.703 -41.469 -9.336 1 96.06 504 PHE A O 1
ATOM 3919 N N . VAL A 1 505 ? 17.688 -40.938 -10.227 1 95.88 505 VAL A N 1
ATOM 3920 C CA . VAL A 1 505 ? 17 -42.094 -9.617 1 95.88 505 VAL A CA 1
ATOM 3921 C C . VAL A 1 505 ? 17.609 -43.375 -10.141 1 95.88 505 VAL A C 1
ATOM 3923 O O . VAL A 1 505 ? 17.828 -44.312 -9.367 1 95.88 505 VAL A O 1
ATOM 3926 N N . LYS A 1 506 ? 17.875 -43.469 -11.398 1 94.12 506 LYS A N 1
ATOM 3927 C CA . LYS A 1 506 ? 18.484 -44.625 -11.992 1 94.12 506 LYS A CA 1
ATOM 3928 C C . LYS A 1 506 ? 19.859 -44.906 -11.406 1 94.12 506 LYS A C 1
ATOM 3930 O O . LYS A 1 506 ? 20.203 -46.031 -11.086 1 94.12 506 LYS A O 1
ATOM 3935 N N . ALA A 1 507 ? 20.594 -43.875 -11.273 1 93.94 507 ALA A N 1
ATOM 3936 C CA . ALA A 1 507 ? 21.938 -44 -10.711 1 93.94 507 ALA A CA 1
ATOM 3937 C C . ALA A 1 507 ? 21.875 -44.438 -9.242 1 93.94 507 ALA A C 1
ATOM 3939 O O . ALA A 1 507 ? 22.703 -45.219 -8.789 1 93.94 507 ALA A O 1
ATOM 3940 N N . ALA A 1 508 ? 21.031 -43.906 -8.555 1 93.25 508 ALA A N 1
ATOM 3941 C CA . ALA A 1 508 ? 20.891 -44.25 -7.137 1 93.25 508 ALA A CA 1
ATOM 3942 C C . ALA A 1 508 ? 20.453 -45.688 -6.941 1 93.25 508 ALA A C 1
ATOM 3944 O O . ALA A 1 508 ? 20.906 -46.375 -6.016 1 93.25 508 ALA A O 1
ATOM 3945 N N . ASN A 1 509 ? 19.578 -46.125 -7.754 1 89.81 509 ASN A N 1
ATOM 3946 C CA . ASN A 1 509 ? 19.109 -47.5 -7.656 1 89.81 509 ASN A CA 1
ATOM 3947 C C . ASN A 1 509 ? 20.203 -48.5 -8.047 1 89.81 509 ASN A C 1
ATOM 3949 O O . ASN A 1 509 ? 20.297 -49.594 -7.465 1 89.81 509 ASN A O 1
ATOM 3953 N N . LYS A 1 510 ? 20.984 -48.188 -8.969 1 88.56 510 LYS A N 1
ATOM 3954 C CA . LYS A 1 510 ? 22.109 -49.031 -9.344 1 88.56 510 LYS A CA 1
ATOM 3955 C C . LYS A 1 510 ? 23.109 -49.156 -8.203 1 88.56 510 LYS A C 1
ATOM 3957 O O . LYS A 1 510 ? 23.656 -50.219 -7.961 1 88.56 510 LYS A O 1
ATOM 3962 N N . ARG A 1 511 ? 23.25 -48.156 -7.57 1 86 511 ARG A N 1
ATOM 3963 C CA . ARG A 1 511 ? 24.172 -48.156 -6.43 1 86 511 ARG A CA 1
ATOM 3964 C C . ARG A 1 511 ? 23.578 -48.938 -5.262 1 86 511 ARG A C 1
ATOM 3966 O O . ARG A 1 511 ? 24.281 -49.656 -4.566 1 86 511 ARG A O 1
ATOM 3973 N N . HIS A 1 512 ? 22.406 -48.75 -5.055 1 83.56 512 HIS A N 1
ATOM 3974 C CA . HIS A 1 512 ? 21.703 -49.438 -3.98 1 83.56 512 HIS A CA 1
ATOM 3975 C C . HIS A 1 512 ? 21.672 -50.938 -4.215 1 83.56 512 HIS A C 1
ATOM 3977 O O . HIS A 1 512 ? 21.859 -51.75 -3.279 1 83.56 512 HIS A O 1
ATOM 3983 N N . ASP A 1 513 ? 21.484 -51.406 -5.418 1 81 513 ASP A N 1
ATOM 3984 C CA . ASP A 1 513 ? 21.484 -52.812 -5.785 1 81 513 ASP A CA 1
ATOM 3985 C C . ASP A 1 513 ? 22.875 -53.406 -5.652 1 81 513 ASP A C 1
ATOM 3987 O O . ASP A 1 513 ? 23.031 -54.531 -5.211 1 81 513 ASP A O 1
ATOM 3991 N N . LYS A 1 514 ? 23.938 -52.75 -6.027 1 78.19 514 LYS A N 1
ATOM 3992 C CA . LYS A 1 514 ? 25.312 -53.219 -5.891 1 78.19 514 LYS A CA 1
ATOM 3993 C C . LYS A 1 514 ? 25.688 -53.406 -4.422 1 78.19 514 LYS A C 1
ATOM 3995 O O . LYS A 1 514 ? 26.359 -54.375 -4.062 1 78.19 514 LYS A O 1
ATOM 4000 N N . ASP A 1 515 ? 25.172 -52.5 -3.654 1 74.88 515 ASP A N 1
ATOM 4001 C CA . ASP A 1 515 ? 25.469 -52.594 -2.229 1 74.88 515 ASP A CA 1
ATOM 4002 C C . ASP A 1 515 ? 24.734 -53.75 -1.589 1 74.88 515 ASP A C 1
ATOM 4004 O O . ASP A 1 515 ? 25.266 -54.406 -0.697 1 74.88 515 ASP A O 1
ATOM 4008 N N . GLN A 1 516 ? 23.594 -54.125 -2.055 1 68.5 516 GLN A N 1
ATOM 4009 C CA . GLN A 1 516 ? 22.844 -55.281 -1.549 1 68.5 516 GLN A CA 1
ATOM 4010 C C . GLN A 1 516 ? 23.453 -56.594 -2.039 1 68.5 516 GLN A C 1
ATOM 4012 O O . GLN A 1 516 ? 23.5 -57.562 -1.295 1 68.5 516 GLN A O 1
ATOM 4017 N N . THR A 1 517 ? 23.922 -56.656 -3.248 1 66.12 517 THR A N 1
ATOM 4018 C CA . THR A 1 517 ? 24.578 -57.844 -3.795 1 66.12 517 THR A CA 1
ATOM 4019 C C . THR A 1 517 ? 25.922 -58.062 -3.133 1 66.12 517 THR A C 1
ATOM 4021 O O . THR A 1 517 ? 26.328 -59.188 -2.883 1 66.12 517 THR A O 1
ATOM 4024 N N . SER A 1 518 ? 26.609 -56.969 -2.832 1 63.28 518 SER A N 1
ATOM 4025 C CA . SER A 1 518 ? 27.891 -57.125 -2.152 1 63.28 518 SER A CA 1
ATOM 4026 C C . SER A 1 518 ? 27.703 -57.594 -0.717 1 63.28 518 SER A C 1
ATOM 4028 O O . SER A 1 518 ? 28.531 -58.344 -0.191 1 63.28 518 SER A O 1
ATOM 4030 N N . ARG A 1 519 ? 26.656 -57.344 -0.174 1 59.84 519 ARG A N 1
ATOM 4031 C CA . ARG A 1 519 ? 26.375 -57.844 1.165 1 59.84 519 ARG A CA 1
ATOM 4032 C C . ARG A 1 519 ? 25.953 -59.312 1.116 1 59.84 519 ARG A C 1
ATOM 4034 O O . ARG A 1 519 ? 26.281 -60.094 2.012 1 59.84 519 ARG A O 1
ATOM 4041 N N . LEU A 1 520 ? 25.297 -59.688 0.137 1 53.94 520 LEU A N 1
ATOM 4042 C CA . LEU A 1 520 ? 24.906 -61.094 -0.001 1 53.94 520 LEU A CA 1
ATOM 4043 C C . LEU A 1 520 ? 26.094 -61.969 -0.392 1 53.94 520 LEU A C 1
ATOM 4045 O O . LEU A 1 520 ? 26.172 -63.125 0.009 1 53.94 520 LEU A O 1
ATOM 4049 N N . SER A 1 521 ? 27.031 -61.469 -1.122 1 50.19 521 SER A N 1
ATOM 4050 C CA . SER A 1 521 ? 28.188 -62.281 -1.49 1 50.19 521 SER A CA 1
ATOM 4051 C C . SER A 1 521 ? 29.156 -62.438 -0.314 1 50.19 521 SER A C 1
ATOM 4053 O O . SER A 1 521 ? 29.891 -63.438 -0.234 1 50.19 521 SER A O 1
ATOM 4055 N N . HIS A 1 522 ? 29.25 -61.438 0.523 1 47.5 522 HIS A N 1
ATOM 4056 C CA . HIS A 1 522 ? 30.156 -61.594 1.657 1 47.5 522 HIS A CA 1
ATOM 4057 C C . HIS A 1 522 ? 29.531 -62.5 2.729 1 47.5 522 HIS A C 1
ATOM 4059 O O . HIS A 1 522 ? 30.188 -62.844 3.707 1 47.5 522 HIS A O 1
ATOM 4065 N N . GLY A 1 523 ? 28.234 -62.625 2.658 1 40.88 523 GLY A N 1
ATOM 4066 C CA . GLY A 1 523 ? 27.625 -63.438 3.699 1 40.88 523 GLY A CA 1
ATOM 4067 C C . GLY A 1 523 ? 27.844 -64.938 3.516 1 40.88 523 GLY A C 1
ATOM 4068 O O . GLY A 1 523 ? 27.375 -65.75 4.312 1 40.88 523 GLY A O 1
ATOM 4069 N N . ARG A 1 524 ? 28.203 -65.312 2.281 1 38.62 524 ARG A N 1
ATOM 4070 C CA . ARG A 1 524 ? 28.266 -66.75 2.213 1 38.62 524 ARG A CA 1
ATOM 4071 C C . ARG A 1 524 ? 29.531 -67.312 2.883 1 38.62 524 ARG A C 1
ATOM 4073 O O . ARG A 1 524 ? 29.75 -68.5 2.939 1 38.62 524 ARG A O 1
ATOM 4080 N N . GLY A 1 525 ? 30.609 -66.312 2.973 1 30.69 525 GLY A N 1
ATOM 4081 C CA . GLY A 1 525 ? 31.812 -67.062 3.254 1 30.69 525 GLY A CA 1
ATOM 4082 C C . GLY A 1 525 ? 31.844 -67.688 4.648 1 30.69 525 GLY A C 1
ATOM 4083 O O . GLY A 1 525 ? 32.188 -68.812 4.824 1 30.69 525 GLY A O 1
ATOM 4084 N N . THR A 1 526 ? 32.156 -66.75 5.738 1 28.56 526 THR A N 1
ATOM 4085 C CA . THR A 1 526 ? 32.938 -67.25 6.863 1 28.56 526 THR A CA 1
ATOM 4086 C C . THR A 1 526 ? 32.031 -68 7.867 1 28.56 526 THR A C 1
ATOM 4088 O O . THR A 1 526 ? 31.25 -67.375 8.578 1 28.56 526 THR A O 1
ATOM 4091 N N . GLN A 1 527 ? 31.484 -69.062 7.527 1 25.17 527 GLN A N 1
ATOM 4092 C CA . GLN A 1 527 ? 30.875 -69.875 8.555 1 25.17 527 GLN A CA 1
ATOM 4093 C C . GLN A 1 527 ? 31.859 -70.188 9.672 1 25.17 527 GLN A C 1
ATOM 4095 O O . GLN A 1 527 ? 32.688 -71.125 9.547 1 25.17 527 GLN A O 1
ATOM 4100 N N . SER A 1 528 ? 32.688 -69.125 10.094 1 23.36 528 SER A N 1
ATOM 4101 C CA . SER A 1 528 ? 33.656 -69.5 11.094 1 23.36 528 SER A CA 1
ATOM 4102 C C . SER A 1 528 ? 33 -70.125 12.297 1 23.36 528 SER A C 1
ATOM 4104 O O . SER A 1 528 ? 31.859 -69.875 12.617 1 23.36 528 SER A O 1
ATOM 4106 N N . THR A 1 529 ? 33.656 -71.25 12.68 1 23.27 529 THR A N 1
ATOM 4107 C CA . THR A 1 529 ? 33.562 -72.25 13.773 1 23.27 529 THR A CA 1
ATOM 4108 C C . THR A 1 529 ? 33.719 -71.562 15.125 1 23.27 529 THR A C 1
ATOM 4110 O O . THR A 1 529 ? 34.656 -70.75 15.328 1 23.27 529 THR A O 1
ATOM 4113 N N . ASN A 1 530 ? 32.625 -71.25 15.859 1 20.58 530 ASN A N 1
ATOM 4114 C CA . ASN A 1 530 ? 32.375 -70.625 17.156 1 20.58 530 ASN A CA 1
ATOM 4115 C C . ASN A 1 530 ? 33.188 -71.25 18.266 1 20.58 530 ASN A C 1
ATOM 4117 O O . ASN A 1 530 ? 32.688 -72.062 19.031 1 20.58 530 ASN A O 1
ATOM 4121 N N . SER A 1 531 ? 34.562 -71.5 17.938 1 18.95 531 SER A N 1
ATOM 4122 C CA . SER A 1 531 ? 35.125 -72.188 19.078 1 18.95 531 SER A CA 1
ATOM 4123 C C . SER A 1 531 ? 35.062 -71.375 20.344 1 18.95 531 SER A C 1
ATOM 4125 O O . SER A 1 531 ? 35.156 -70.125 20.297 1 18.95 531 SER A O 1
ATOM 4127 N N . GLN A 1 532 ? 34.656 -71.938 21.484 1 19.34 532 GLN A N 1
ATOM 4128 C CA . GLN A 1 532 ? 34.219 -71.625 22.828 1 19.34 532 GLN A CA 1
ATOM 4129 C C . GLN A 1 532 ? 35.344 -71.125 23.688 1 19.34 532 GLN A C 1
ATOM 4131 O O . GLN A 1 532 ? 35.188 -70.875 24.891 1 19.34 532 GLN A O 1
ATOM 4136 N N . SER A 1 533 ? 36.438 -70.5 22.984 1 17.7 533 SER A N 1
ATOM 4137 C CA . SER A 1 533 ? 37.469 -70.625 24 1 17.7 533 SER A CA 1
ATOM 4138 C C . SER A 1 533 ? 37.156 -69.75 25.219 1 17.7 533 SER A C 1
ATOM 4140 O O . SER A 1 533 ? 36.406 -68.812 25.141 1 17.7 533 SER A O 1
ATOM 4142 N N . LYS A 1 534 ? 37.719 -70.25 26.375 1 18.89 534 LYS A N 1
ATOM 4143 C CA . LYS A 1 534 ? 37.625 -70.188 27.828 1 18.89 534 LYS A CA 1
ATOM 4144 C C . LYS A 1 534 ? 38.188 -68.875 28.391 1 18.89 534 LYS A C 1
ATOM 4146 O O . LYS A 1 534 ? 37.625 -68.312 29.359 1 18.89 534 LYS A O 1
ATOM 4151 N N . ARG A 1 535 ? 39.312 -68.188 27.859 1 17.83 535 ARG A N 1
ATOM 4152 C CA . ARG A 1 535 ? 40.25 -68.062 28.969 1 17.83 535 ARG A CA 1
ATOM 4153 C C . ARG A 1 535 ? 39.906 -66.875 29.844 1 17.83 535 ARG A C 1
ATOM 4155 O O . ARG A 1 535 ? 39.219 -66 29.391 1 17.83 535 ARG A O 1
ATOM 4162 N N . PRO A 1 536 ? 40.969 -66.5 30.703 1 18.45 536 PRO A N 1
ATOM 4163 C CA . PRO A 1 536 ? 41.094 -66.125 32.094 1 18.45 536 PRO A CA 1
ATOM 4164 C C . PRO A 1 536 ? 40.969 -64.625 32.344 1 18.45 536 PRO A C 1
ATOM 4166 O O . PRO A 1 536 ? 41.031 -63.812 31.391 1 18.45 536 PRO A O 1
ATOM 4169 N N . ASP A 1 537 ? 40.906 -64.125 33.562 1 17.8 537 ASP A N 1
ATOM 4170 C CA . ASP A 1 537 ? 40.406 -63.156 34.562 1 17.8 537 ASP A CA 1
ATOM 4171 C C . ASP A 1 537 ? 41.281 -61.906 34.594 1 17.8 537 ASP A C 1
ATOM 4173 O O . ASP A 1 537 ? 40.969 -60.938 35.281 1 17.8 537 ASP A O 1
ATOM 4177 N N . ASN A 1 538 ? 42.406 -61.875 33.812 1 16.08 538 ASN A N 1
ATOM 4178 C CA . ASN A 1 538 ? 43.406 -61.219 34.656 1 16.08 538 ASN A CA 1
ATOM 4179 C C . ASN A 1 538 ? 43.094 -59.75 34.906 1 16.08 538 ASN A C 1
ATOM 4181 O O . ASN A 1 538 ? 42.312 -59.156 34.125 1 16.08 538 ASN A O 1
ATOM 4185 N N . GLY A 1 539 ? 44.031 -59.062 35.688 1 16.39 539 GLY A N 1
ATOM 4186 C CA . GLY A 1 539 ? 44.219 -58.188 36.812 1 16.39 539 GLY A CA 1
ATOM 4187 C C . GLY A 1 539 ? 44.188 -56.719 36.406 1 16.39 539 GLY A C 1
ATOM 4188 O O . GLY A 1 539 ? 44.156 -56.375 35.219 1 16.39 539 GLY A O 1
ATOM 4189 N N . ASN A 1 540 ? 44.781 -55.812 37.188 1 16.39 540 ASN A N 1
ATOM 4190 C CA . ASN A 1 540 ? 44.531 -54.656 38.031 1 16.39 540 ASN A CA 1
ATOM 4191 C C . ASN A 1 540 ? 45.062 -53.375 37.406 1 16.39 540 ASN A C 1
ATOM 4193 O O . ASN A 1 540 ? 44.656 -52.281 37.781 1 16.39 540 ASN A O 1
ATOM 4197 N N . SER A 1 541 ? 46.094 -53.406 36.5 1 16.2 541 SER A N 1
ATOM 4198 C CA . SER A 1 541 ? 47.062 -52.438 36.969 1 16.2 541 SER A CA 1
ATOM 4199 C C . SER A 1 541 ? 46.594 -51 36.688 1 16.2 541 SER A C 1
ATOM 4201 O O . SER A 1 541 ? 45.75 -50.781 35.812 1 16.2 541 SER A O 1
ATOM 4203 N N . GLN A 1 542 ? 47.312 -50 37.312 1 15.88 542 GLN A N 1
ATOM 4204 C CA . GLN A 1 542 ? 47.281 -48.75 38.094 1 15.88 542 GLN A CA 1
ATOM 4205 C C . GLN A 1 542 ? 47.281 -47.531 37.188 1 15.88 542 GLN A C 1
ATOM 4207 O O . GLN A 1 542 ? 46.438 -46.625 37.375 1 15.88 542 GLN A O 1
ATOM 4212 N N . ASN A 1 543 ? 48.406 -47.125 36.625 1 15.91 543 ASN A N 1
ATOM 4213 C CA . ASN A 1 543 ? 49.031 -45.906 37.125 1 15.91 543 ASN A CA 1
ATOM 4214 C C . ASN A 1 543 ? 48.5 -44.656 36.375 1 15.91 543 ASN A C 1
ATOM 4216 O O . ASN A 1 543 ? 47.875 -44.812 35.312 1 15.91 543 ASN A O 1
ATOM 4220 N N . THR A 1 544 ? 49.375 -43.688 36.125 1 16.19 544 THR A N 1
ATOM 4221 C CA . THR A 1 544 ? 49.625 -42.312 36.625 1 16.19 544 THR A CA 1
ATOM 4222 C C . THR A 1 544 ? 49.219 -41.281 35.562 1 16.19 544 THR A C 1
ATOM 4224 O O . THR A 1 544 ? 48.531 -40.344 35.875 1 16.19 544 THR A O 1
ATOM 4227 N N . HIS A 1 545 ? 50.031 -41.125 34.562 1 15.77 545 HIS A N 1
ATOM 4228 C CA . HIS A 1 545 ? 50.688 -39.844 34.5 1 15.77 545 HIS A CA 1
ATOM 4229 C C . HIS A 1 545 ? 49.812 -38.781 33.844 1 15.77 545 HIS A C 1
ATOM 4231 O O . HIS A 1 545 ? 48.812 -39.125 33.219 1 15.77 545 HIS A O 1
ATOM 4237 N N . PRO A 1 546 ? 50.438 -38.062 32.844 1 17.14 546 PRO A N 1
ATOM 4238 C CA . PRO A 1 546 ? 50.812 -36.656 32.75 1 17.14 546 PRO A CA 1
ATOM 4239 C C . PRO A 1 546 ? 49.844 -35.844 31.906 1 17.14 546 PRO A C 1
ATOM 4241 O O . PRO A 1 546 ? 49.156 -36.375 31.047 1 17.14 546 PRO A O 1
ATOM 4244 N N . ARG A 1 547 ? 49.469 -34.656 32.375 1 16.53 547 ARG A N 1
ATOM 4245 C CA . ARG A 1 547 ? 48.438 -33.625 32.188 1 16.53 547 ARG A CA 1
ATOM 4246 C C . ARG A 1 547 ? 48.625 -32.906 30.875 1 16.53 547 ARG A C 1
ATOM 4248 O O . ARG A 1 547 ? 47.906 -31.953 30.562 1 16.53 547 ARG A O 1
ATOM 4255 N N . SER A 1 548 ? 49.625 -33.188 30 1 16.59 548 SER A N 1
ATOM 4256 C CA . SER A 1 548 ? 50.125 -32 29.297 1 16.59 548 SER A CA 1
ATOM 4257 C C . SER A 1 548 ? 49.094 -31.484 28.312 1 16.59 548 SER A C 1
ATOM 4259 O O . SER A 1 548 ? 48.719 -32.188 27.359 1 16.59 548 SER A O 1
ATOM 4261 N N . VAL A 1 549 ? 48.156 -30.703 28.688 1 17.38 549 VAL A N 1
ATOM 4262 C CA . VAL A 1 549 ? 47 -30.25 27.906 1 17.38 549 VAL A CA 1
ATOM 4263 C C . VAL A 1 549 ? 47.469 -29.25 26.844 1 17.38 549 VAL A C 1
ATOM 4265 O O . VAL A 1 549 ? 47.75 -28.094 27.141 1 17.38 549 VAL A O 1
ATOM 4268 N N . SER A 1 550 ? 48.594 -29.547 26.141 1 16.48 550 SER A N 1
ATOM 4269 C CA . SER A 1 550 ? 49.062 -28.469 25.281 1 16.48 550 SER A CA 1
ATOM 4270 C C . SER A 1 550 ? 47.969 -27.969 24.359 1 16.48 550 SER A C 1
ATOM 4272 O O . SER A 1 550 ? 47.094 -28.766 23.922 1 16.48 550 SER A O 1
ATOM 4274 N N . ALA A 1 551 ? 47.781 -26.625 24.375 1 17.09 551 ALA A N 1
ATOM 4275 C CA . ALA A 1 551 ? 46.875 -25.594 23.859 1 17.09 551 ALA A CA 1
ATOM 4276 C C . ALA A 1 551 ? 46.906 -25.578 22.328 1 17.09 551 ALA A C 1
ATOM 4278 O O . ALA A 1 551 ? 47.938 -25.375 21.719 1 17.09 551 ALA A O 1
ATOM 4279 N N . ALA A 1 552 ? 46.062 -26.312 21.625 1 16.41 552 ALA A N 1
ATOM 4280 C CA . ALA A 1 552 ? 45.875 -26.516 20.203 1 16.41 552 ALA A CA 1
ATOM 4281 C C . ALA A 1 552 ? 45.531 -25.203 19.5 1 16.41 552 ALA A C 1
ATOM 4283 O O . ALA A 1 552 ? 44.344 -24.797 19.5 1 16.41 552 ALA A O 1
ATOM 4284 N N . LEU A 1 553 ? 46.219 -24.141 19.828 1 17.05 553 LEU A N 1
ATOM 4285 C CA . LEU A 1 553 ? 45.719 -22.969 19.094 1 17.05 553 LEU A CA 1
ATOM 4286 C C . LEU A 1 553 ? 45.75 -23.219 17.594 1 17.05 553 LEU A C 1
ATOM 4288 O O . LEU A 1 553 ? 46.781 -23.625 17.062 1 17.05 553 LEU A O 1
ATOM 4292 N N . GLY A 1 554 ? 44.688 -23.516 17.016 1 15.54 554 GLY A N 1
ATOM 4293 C CA . GLY A 1 554 ? 44.281 -23.844 15.656 1 15.54 554 GLY A CA 1
ATOM 4294 C C . GLY A 1 554 ? 44.906 -22.922 14.617 1 15.54 554 GLY A C 1
ATOM 4295 O O . GLY A 1 554 ? 45.344 -21.828 14.938 1 15.54 554 GLY A O 1
ATOM 4296 N N . GLN A 1 555 ? 44.969 -23.406 13.312 1 15.63 555 GLN A N 1
ATOM 4297 C CA . GLN A 1 555 ? 45.5 -23.422 11.953 1 15.63 555 GLN A CA 1
ATOM 4298 C C . GLN A 1 555 ? 44.938 -22.266 11.133 1 15.63 555 GLN A C 1
ATOM 4300 O O . GLN A 1 555 ? 43.75 -22.234 10.828 1 15.63 555 GLN A O 1
ATOM 4305 N N . VAL A 1 556 ? 45.281 -21.016 11.453 1 17.27 556 VAL A N 1
ATOM 4306 C CA . VAL A 1 556 ? 44.906 -19.922 10.57 1 17.27 556 VAL A CA 1
ATOM 4307 C C . VAL A 1 556 ? 45.344 -20.219 9.141 1 17.27 556 VAL A C 1
ATOM 4309 O O . VAL A 1 556 ? 46.531 -20.297 8.867 1 17.27 556 VAL A O 1
ATOM 4312 N N . SER A 1 557 ? 44.688 -21.047 8.406 1 15.19 557 SER A N 1
ATOM 4313 C CA . SER A 1 557 ? 44.938 -21.453 7.027 1 15.19 557 SER A CA 1
ATOM 4314 C C . SER A 1 557 ? 45.281 -20.25 6.148 1 15.19 557 SER A C 1
ATOM 4316 O O . SER A 1 557 ? 44.969 -19.125 6.492 1 15.19 557 SER A O 1
ATOM 4318 N N . GLY A 1 558 ? 45.688 -20.516 4.836 1 16.22 558 GLY A N 1
ATOM 4319 C CA . GLY A 1 558 ? 46.5 -20.359 3.641 1 16.22 558 GLY A CA 1
ATOM 4320 C C . GLY A 1 558 ? 46.031 -19.266 2.725 1 16.22 558 GLY A C 1
ATOM 4321 O O . GLY A 1 558 ? 46.406 -18.094 2.895 1 16.22 558 GLY A O 1
ATOM 4322 N N . HIS A 1 559 ? 45.688 -19.656 1.456 1 16.83 559 HIS A N 1
ATOM 4323 C CA . HIS A 1 559 ? 46.25 -19.344 0.152 1 16.83 559 HIS A CA 1
ATOM 4324 C C . HIS A 1 559 ? 45.562 -18.156 -0.493 1 16.83 559 HIS A C 1
ATOM 4326 O O . HIS A 1 559 ? 46.219 -17.219 -0.95 1 16.83 559 HIS A O 1
ATOM 4332 N N . PHE A 1 560 ? 44.312 -18.281 -1.076 1 16.66 560 PHE A N 1
ATOM 4333 C CA . PHE A 1 560 ? 44.156 -18.234 -2.525 1 16.66 560 PHE A CA 1
ATOM 4334 C C . PHE A 1 560 ? 43.906 -16.812 -2.998 1 16.66 560 PHE A C 1
ATOM 4336 O O . PHE A 1 560 ? 43.031 -16.109 -2.449 1 16.66 560 PHE A O 1
ATOM 4343 N N . LYS A 1 561 ? 44.812 -16.172 -3.684 1 18.28 561 LYS A N 1
ATOM 4344 C CA . LYS A 1 561 ? 44.906 -14.953 -4.477 1 18.28 561 LYS A CA 1
ATOM 4345 C C . LYS A 1 561 ? 43.844 -14.953 -5.59 1 18.28 561 LYS A C 1
ATOM 4347 O O . LYS A 1 561 ? 44.062 -15.547 -6.648 1 18.28 561 LYS A O 1
ATOM 4352 N N . ALA A 1 562 ? 42.688 -15.297 -5.371 1 16.25 562 ALA A N 1
ATOM 4353 C CA . ALA A 1 562 ? 41.938 -15.336 -6.633 1 16.25 562 ALA A CA 1
ATOM 4354 C C . ALA A 1 562 ? 42 -13.984 -7.34 1 16.25 562 ALA A C 1
ATOM 4356 O O . ALA A 1 562 ? 42 -12.93 -6.691 1 16.25 562 ALA A O 1
ATOM 4357 N N . ASN A 1 563 ? 42.375 -13.898 -8.688 1 17.91 563 ASN A N 1
ATOM 4358 C CA . ASN A 1 563 ? 42.594 -13.133 -9.906 1 17.91 563 ASN A CA 1
ATOM 4359 C C . ASN A 1 563 ? 41.375 -12.281 -10.273 1 17.91 563 ASN A C 1
ATOM 4361 O O . ASN A 1 563 ? 41.438 -11.461 -11.188 1 17.91 563 ASN A O 1
ATOM 4365 N N . SER A 1 564 ? 40.188 -12.664 -9.859 1 16.73 564 SER A N 1
ATOM 4366 C CA . SER A 1 564 ? 39.281 -12.32 -10.938 1 16.73 564 SER A CA 1
ATOM 4367 C C . SER A 1 564 ? 39.344 -10.828 -11.258 1 16.73 564 SER A C 1
ATOM 4369 O O . SER A 1 564 ? 39.469 -10 -10.352 1 16.73 564 SER A O 1
ATOM 4371 N N . LEU A 1 565 ? 39.75 -10.523 -12.531 1 17.34 565 LEU A N 1
ATOM 4372 C CA . LEU A 1 565 ? 39.656 -9.539 -13.602 1 17.34 565 LEU A CA 1
ATOM 4373 C C . LEU A 1 565 ? 38.281 -8.906 -13.617 1 17.34 565 LEU A C 1
ATOM 4375 O O . LEU A 1 565 ? 37.281 -9.594 -13.852 1 17.34 565 LEU A O 1
ATOM 4379 N N . GLY A 1 566 ? 38.062 -8.336 -12.594 1 16.55 566 GLY A N 1
ATOM 4380 C CA . GLY A 1 566 ? 36.875 -7.52 -12.508 1 16.55 566 GLY A CA 1
ATOM 4381 C C . GLY A 1 566 ? 36.5 -6.828 -13.812 1 16.55 566 GLY A C 1
ATOM 4382 O O . GLY A 1 566 ? 37.312 -6.102 -14.375 1 16.55 566 GLY A O 1
ATOM 4383 N N . LEU A 1 567 ? 35.688 -7.363 -14.711 1 16.09 567 LEU A N 1
ATOM 4384 C CA . LEU A 1 567 ? 34.656 -7.277 -15.758 1 16.09 567 LEU A CA 1
ATOM 4385 C C . LEU A 1 567 ? 33.938 -5.938 -15.703 1 16.09 567 LEU A C 1
ATOM 4387 O O . LEU A 1 567 ? 33.5 -5.516 -14.633 1 16.09 567 LEU A O 1
ATOM 4391 N N . CYS A 1 568 ? 34.062 -5.145 -16.75 1 17.75 568 CYS A N 1
ATOM 4392 C CA . CYS A 1 568 ? 33.281 -4.121 -17.453 1 17.75 568 CYS A CA 1
ATOM 4393 C C . CYS A 1 568 ? 31.797 -4.473 -17.469 1 17.75 568 CYS A C 1
ATOM 4395 O O . CYS A 1 568 ? 31.422 -5.625 -17.703 1 17.75 568 CYS A O 1
ATOM 4397 N N . MET B 1 1 ? -48.969 55.406 -30.734 1 20.17 1 MET B N 1
ATOM 4398 C CA . MET B 1 1 ? -49.469 54.062 -31.016 1 20.17 1 MET B CA 1
ATOM 4399 C C . MET B 1 1 ? -48.625 53 -30.312 1 20.17 1 MET B C 1
ATOM 4401 O O . MET B 1 1 ? -47.406 52.938 -30.484 1 20.17 1 MET B O 1
ATOM 4405 N N . CYS B 1 2 ? -49 52.625 -29.031 1 21.11 2 CYS B N 1
ATOM 4406 C CA . CYS B 1 2 ? -48.719 52.125 -27.688 1 21.11 2 CYS B CA 1
ATOM 4407 C C . CYS B 1 2 ? -48.531 50.625 -27.703 1 21.11 2 CYS B C 1
ATOM 4409 O O . CYS B 1 2 ? -49.5 49.875 -27.672 1 21.11 2 CYS B O 1
ATOM 4411 N N . LEU B 1 3 ? -47.75 50.156 -28.797 1 22.11 3 LEU B N 1
ATOM 4412 C CA . LEU B 1 3 ? -47.625 48.75 -29.062 1 22.11 3 LEU B CA 1
ATOM 4413 C C . LEU B 1 3 ? -47.25 47.969 -27.797 1 22.11 3 LEU B C 1
ATOM 4415 O O . LEU B 1 3 ? -46.25 48.312 -27.156 1 22.11 3 LEU B O 1
ATOM 4419 N N . SER B 1 4 ? -48.188 47.5 -26.984 1 21.22 4 SER B N 1
ATOM 4420 C CA . SER B 1 4 ? -48.375 46.812 -25.719 1 21.22 4 SER B CA 1
ATOM 4421 C C . SER B 1 4 ? -47.656 45.469 -25.719 1 21.22 4 SER B C 1
ATOM 4423 O O . SER B 1 4 ? -48.094 44.531 -26.391 1 21.22 4 SER B O 1
ATOM 4425 N N . THR B 1 5 ? -46.344 45.5 -26.062 1 22.73 5 THR B N 1
ATOM 4426 C CA . THR B 1 5 ? -45.531 44.312 -26.234 1 22.73 5 THR B CA 1
ATOM 4427 C C . THR B 1 5 ? -45.625 43.406 -25 1 22.73 5 THR B C 1
ATOM 4429 O O . THR B 1 5 ? -45.375 43.875 -23.875 1 22.73 5 THR B O 1
ATOM 4432 N N . GLN B 1 6 ? -46.594 42.5 -24.953 1 21.47 6 GLN B N 1
ATOM 4433 C CA . GLN B 1 6 ? -46.969 41.531 -23.922 1 21.47 6 GLN B CA 1
ATOM 4434 C C . GLN B 1 6 ? -45.781 40.688 -23.5 1 21.47 6 GLN B C 1
ATOM 4436 O O . GLN B 1 6 ? -45.219 39.969 -24.312 1 21.47 6 GLN B O 1
ATOM 4441 N N . ALA B 1 7 ? -44.906 41.125 -22.531 1 22.73 7 ALA B N 1
ATOM 4442 C CA . ALA B 1 7 ? -43.719 40.625 -21.859 1 22.73 7 ALA B CA 1
ATOM 4443 C C . ALA B 1 7 ? -44 39.281 -21.203 1 22.73 7 ALA B C 1
ATOM 4445 O O . ALA B 1 7 ? -44.75 39.188 -20.234 1 22.73 7 ALA B O 1
ATOM 4446 N N . ALA B 1 8 ? -44.219 38.219 -21.984 1 23.45 8 ALA B N 1
ATOM 4447 C CA . ALA B 1 8 ? -44.531 36.875 -21.469 1 23.45 8 ALA B CA 1
ATOM 4448 C C . ALA B 1 8 ? -43.531 36.438 -20.422 1 23.45 8 ALA B C 1
ATOM 4450 O O . ALA B 1 8 ? -42.312 36.469 -20.656 1 23.45 8 ALA B O 1
ATOM 4451 N N . SER B 1 9 ? -43.719 36.5 -19.109 1 20.62 9 SER B N 1
ATOM 4452 C CA . SER B 1 9 ? -43.094 36.219 -17.828 1 20.62 9 SER B CA 1
ATOM 4453 C C . SER B 1 9 ? -42.719 34.75 -17.719 1 20.62 9 SER B C 1
ATOM 4455 O O . SER B 1 9 ? -43.375 34 -16.984 1 20.62 9 SER B O 1
ATOM 4457 N N . ASP B 1 10 ? -42.281 34.094 -18.812 1 22 10 ASP B N 1
ATOM 4458 C CA . ASP B 1 10 ? -42.094 32.656 -18.578 1 22 10 ASP B CA 1
ATOM 4459 C C . ASP B 1 10 ? -41.156 32.438 -17.406 1 22 10 ASP B C 1
ATOM 4461 O O . ASP B 1 10 ? -40 32.906 -17.422 1 22 10 ASP B O 1
ATOM 4465 N N . LYS B 1 11 ? -41.656 32.188 -16.188 1 24.03 11 LYS B N 1
ATOM 4466 C CA . LYS B 1 11 ? -41.125 31.766 -14.875 1 24.03 11 LYS B CA 1
ATOM 4467 C C . LYS B 1 11 ? -40.281 30.516 -14.977 1 24.03 11 LYS B C 1
ATOM 4469 O O . LYS B 1 11 ? -40.812 29.406 -15.086 1 24.03 11 LYS B O 1
ATOM 4474 N N . GLY B 1 12 ? -39.188 30.516 -15.766 1 20.86 12 GLY B N 1
ATOM 4475 C CA . GLY B 1 12 ? -38.281 29.375 -15.812 1 20.86 12 GLY B CA 1
ATOM 4476 C C . GLY B 1 12 ? -37.812 28.922 -14.438 1 20.86 12 GLY B C 1
ATOM 4477 O O . GLY B 1 12 ? -37.25 29.719 -13.68 1 20.86 12 GLY B O 1
ATOM 4478 N N . LYS B 1 13 ? -38.531 27.906 -13.82 1 23.94 13 LYS B N 1
ATOM 4479 C CA . LYS B 1 13 ? -38.219 27.203 -12.57 1 23.94 13 LYS B CA 1
ATOM 4480 C C . LYS B 1 13 ? -36.781 26.781 -12.508 1 23.94 13 LYS B C 1
ATOM 4482 O O . LYS B 1 13 ? -36.312 26.016 -13.352 1 23.94 13 LYS B O 1
ATOM 4487 N N . ASP B 1 14 ? -35.906 27.656 -11.992 1 21.98 14 ASP B N 1
ATOM 4488 C CA . ASP B 1 14 ? -34.5 27.422 -11.633 1 21.98 14 ASP B CA 1
ATOM 4489 C C . ASP B 1 14 ? -34.344 26.172 -10.773 1 21.98 14 ASP B C 1
ATOM 4491 O O . ASP B 1 14 ? -34.75 26.172 -9.609 1 21.98 14 ASP B O 1
ATOM 4495 N N . ASP B 1 15 ? -34.781 25.062 -11.305 1 23.84 15 ASP B N 1
ATOM 4496 C CA . ASP B 1 15 ? -34.438 23.859 -10.547 1 23.84 15 ASP B CA 1
ATOM 4497 C C . ASP B 1 15 ? -32.969 23.875 -10.148 1 23.84 15 ASP B C 1
ATOM 4499 O O . ASP B 1 15 ? -32.094 23.719 -11 1 23.84 15 ASP B O 1
ATOM 4503 N N . ALA B 1 16 ? -32.594 24.75 -9.266 1 23.28 16 ALA B N 1
ATOM 4504 C CA . ALA B 1 16 ? -31.281 24.797 -8.609 1 23.28 16 ALA B CA 1
ATOM 4505 C C . ALA B 1 16 ? -30.844 23.391 -8.188 1 23.28 16 ALA B C 1
ATOM 4507 O O . ALA B 1 16 ? -31.438 22.797 -7.273 1 23.28 16 ALA B O 1
ATOM 4508 N N . ARG B 1 17 ? -30.312 22.656 -9.141 1 26.17 17 ARG B N 1
ATOM 4509 C CA . ARG B 1 17 ? -29.578 21.438 -8.844 1 26.17 17 ARG B CA 1
ATOM 4510 C C . ARG B 1 17 ? -28.688 21.625 -7.613 1 26.17 17 ARG B C 1
ATOM 4512 O O . ARG B 1 17 ? -27.844 22.531 -7.574 1 26.17 17 ARG B O 1
ATOM 4519 N N . GLN B 1 18 ? -29.219 21.219 -6.484 1 21.61 18 GLN B N 1
ATOM 4520 C CA . GLN B 1 18 ? -28.422 21.188 -5.262 1 21.61 18 GLN B CA 1
ATOM 4521 C C . GLN B 1 18 ? -27.016 20.672 -5.539 1 21.61 18 GLN B C 1
ATOM 4523 O O . GLN B 1 18 ? -26.844 19.656 -6.223 1 21.61 18 GLN B O 1
ATOM 4528 N N . PRO B 1 19 ? -26.016 21.578 -5.523 1 24.44 19 PRO B N 1
ATOM 4529 C CA . PRO B 1 19 ? -24.656 21.078 -5.688 1 24.44 19 PRO B CA 1
ATOM 4530 C C . PRO B 1 19 ? -24.375 19.812 -4.871 1 24.44 19 PRO B C 1
ATOM 4532 O O . PRO B 1 19 ? -24.734 19.75 -3.689 1 24.44 19 PRO B O 1
ATOM 4535 N N . GLN B 1 20 ? -24.516 18.672 -5.527 1 24.42 20 GLN B N 1
ATOM 4536 C CA . GLN B 1 20 ? -24.031 17.422 -4.934 1 24.42 20 GLN B CA 1
ATOM 4537 C C . GLN B 1 20 ? -22.734 17.656 -4.164 1 24.42 20 GLN B C 1
ATOM 4539 O O . GLN B 1 20 ? -21.766 18.188 -4.707 1 24.42 20 GLN B O 1
ATOM 4544 N N . SER B 1 21 ? -22.906 17.938 -2.893 1 25.81 21 SER B N 1
ATOM 4545 C CA . SER B 1 21 ? -21.812 18.016 -1.926 1 25.81 21 SER B CA 1
ATOM 4546 C C . SER B 1 21 ? -20.797 16.906 -2.158 1 25.81 21 SER B C 1
ATOM 4548 O O . SER B 1 21 ? -20.922 15.812 -1.619 1 25.81 21 SER B O 1
ATOM 4550 N N . SER B 1 22 ? -20.359 16.719 -3.33 1 27.27 22 SER B N 1
ATOM 4551 C CA . SER B 1 22 ? -19.406 15.672 -3.699 1 27.27 22 SER B CA 1
ATOM 4552 C C . SER B 1 22 ? -18.094 15.844 -2.957 1 27.27 22 SER B C 1
ATOM 4554 O O . SER B 1 22 ? -17.219 14.977 -3.029 1 27.27 22 SER B O 1
ATOM 4556 N N . GLY B 1 23 ? -17.844 17.047 -2.584 1 27.34 23 GLY B N 1
ATOM 4557 C CA . GLY B 1 23 ? -16.422 17.281 -2.314 1 27.34 23 GLY B CA 1
ATOM 4558 C C . GLY B 1 23 ? -15.953 16.641 -1.026 1 27.34 23 GLY B C 1
ATOM 4559 O O . GLY B 1 23 ? -14.812 16.172 -0.94 1 27.34 23 GLY B O 1
ATOM 4560 N N . LEU B 1 24 ? -16.656 17 0.076 1 29.47 24 LEU B N 1
ATOM 4561 C CA . LEU B 1 24 ? -16.188 16.594 1.401 1 29.47 24 LEU B CA 1
ATOM 4562 C C . LEU B 1 24 ? -16.391 15.102 1.622 1 29.47 24 LEU B C 1
ATOM 4564 O O . LEU B 1 24 ? -16.234 14.609 2.74 1 29.47 24 LEU B O 1
ATOM 4568 N N . GLY B 1 25 ? -17.047 14.43 0.741 1 30.06 25 GLY B N 1
ATOM 4569 C CA . GLY B 1 25 ? -17.438 13.047 0.945 1 30.06 25 GLY B CA 1
ATOM 4570 C C . GLY B 1 25 ? -16.281 12.148 1.314 1 30.06 25 GLY B C 1
ATOM 4571 O O . GLY B 1 25 ? -16.453 11.164 2.037 1 30.06 25 GLY B O 1
ATOM 4572 N N . SER B 1 26 ? -15.133 12.43 0.664 1 32.78 26 SER B N 1
ATOM 4573 C CA . SER B 1 26 ? -14.094 11.453 0.947 1 32.78 26 SER B CA 1
ATOM 4574 C C . SER B 1 26 ? -13.516 11.641 2.348 1 32.78 26 SER B C 1
ATOM 4576 O O . SER B 1 26 ? -13.219 10.672 3.043 1 32.78 26 SER B O 1
ATOM 4578 N N . VAL B 1 27 ? -13.242 12.891 2.82 1 32.81 27 VAL B N 1
ATOM 4579 C CA . VAL B 1 27 ? -12.75 13.148 4.168 1 32.81 27 VAL B CA 1
ATOM 4580 C C . VAL B 1 27 ? -13.836 12.836 5.188 1 32.81 27 VAL B C 1
ATOM 4582 O O . VAL B 1 27 ? -13.555 12.32 6.273 1 32.81 27 VAL B O 1
ATOM 4585 N N . THR B 1 28 ? -15.094 13.258 4.977 1 30.3 28 THR B N 1
ATOM 4586 C CA . THR B 1 28 ? -16.188 13.203 5.941 1 30.3 28 THR B CA 1
ATOM 4587 C C . THR B 1 28 ? -16.625 11.766 6.18 1 30.3 28 THR B C 1
ATOM 4589 O O . THR B 1 28 ? -17.328 11.477 7.152 1 30.3 28 THR B O 1
ATOM 4592 N N . GLU B 1 29 ? -16.719 10.977 5.125 1 33.5 29 GLU B N 1
ATOM 4593 C CA . GLU B 1 29 ? -17.453 9.742 5.371 1 33.5 29 GLU B CA 1
ATOM 4594 C C . GLU B 1 29 ? -16.719 8.836 6.348 1 33.5 29 GLU B C 1
ATOM 4596 O O . GLU B 1 29 ? -17.203 7.754 6.695 1 33.5 29 GLU B O 1
ATOM 4601 N N . VAL B 1 30 ? -15.469 8.883 6.363 1 32.88 30 VAL B N 1
ATOM 4602 C CA . VAL B 1 30 ? -15 8 7.434 1 32.88 30 VAL B CA 1
ATOM 4603 C C . VAL B 1 30 ? -15.391 8.586 8.789 1 32.88 30 VAL B C 1
ATOM 4605 O O . VAL B 1 30 ? -14.914 9.648 9.18 1 32.88 30 VAL B O 1
ATOM 4608 N N . GLU B 1 31 ? -16.578 8.555 9.211 1 35.72 31 GLU B N 1
ATOM 4609 C CA . GLU B 1 31 ? -16.969 8.852 10.586 1 35.72 31 GLU B CA 1
ATOM 4610 C C . GLU B 1 31 ? -15.766 8.844 11.523 1 35.72 31 GLU B C 1
ATOM 4612 O O . GLU B 1 31 ? -15.766 9.531 12.547 1 35.72 31 GLU B O 1
ATOM 4617 N N . ASP B 1 32 ? -15.164 7.656 11.516 1 37.06 32 ASP B N 1
ATOM 4618 C CA . ASP B 1 32 ? -14.094 7.527 12.508 1 37.06 32 ASP B CA 1
ATOM 4619 C C . ASP B 1 32 ? -12.969 8.523 12.242 1 37.06 32 ASP B C 1
ATOM 4621 O O . ASP B 1 32 ? -12.297 8.445 11.211 1 37.06 32 ASP B O 1
ATOM 4625 N N . ALA B 1 33 ? -13.266 9.812 12.422 1 39.81 33 ALA B N 1
ATOM 4626 C CA . ALA B 1 33 ? -12.43 11 12.609 1 39.81 33 ALA B CA 1
ATOM 4627 C C . ALA B 1 33 ? -10.961 10.617 12.758 1 39.81 33 ALA B C 1
ATOM 4629 O O . ALA B 1 33 ? -10.617 9.742 13.562 1 39.81 33 ALA B O 1
ATOM 4630 N N . ARG B 1 34 ? -10.328 11.039 11.711 1 50.84 34 ARG B N 1
ATOM 4631 C CA . ARG B 1 34 ? -8.922 11.43 11.75 1 50.84 34 ARG B CA 1
ATOM 4632 C C . ARG B 1 34 ? -8.57 12.078 13.094 1 50.84 34 ARG B C 1
ATOM 4634 O O . ARG B 1 34 ? -9.281 12.969 13.562 1 50.84 34 ARG B O 1
ATOM 4641 N N . VAL B 1 35 ? -8.055 11.453 13.922 1 53.56 35 VAL B N 1
ATOM 4642 C CA . VAL B 1 35 ? -7.691 11.875 15.273 1 53.56 35 VAL B CA 1
ATOM 4643 C C . VAL B 1 35 ? -7.453 13.383 15.297 1 53.56 35 VAL B C 1
ATOM 4645 O O . VAL B 1 35 ? -7.938 14.078 16.188 1 53.56 35 VAL B O 1
ATOM 4648 N N . TRP B 1 36 ? -7.02 13.906 14.086 1 61.81 36 TRP B N 1
ATOM 4649 C CA . TRP B 1 36 ? -6.551 15.281 14.234 1 61.81 36 TRP B CA 1
ATOM 4650 C C . TRP B 1 36 ? -7.68 16.266 13.977 1 61.81 36 TRP B C 1
ATOM 4652 O O . TRP B 1 36 ? -7.691 17.359 14.539 1 61.81 36 TRP B O 1
ATOM 4662 N N . LEU B 1 37 ? -8.664 15.758 13.266 1 77.25 37 LEU B N 1
ATOM 4663 C CA . LEU B 1 37 ? -9.773 16.672 13.008 1 77.25 37 LEU B CA 1
ATOM 4664 C C . LEU B 1 37 ? -11.062 16.141 13.633 1 77.25 37 LEU B C 1
ATOM 4666 O O . LEU B 1 37 ? -12.156 16.422 13.133 1 77.25 37 LEU B O 1
ATOM 4670 N N . SER B 1 38 ? -10.852 15.523 14.68 1 82.19 38 SER B N 1
ATOM 4671 C CA . SER B 1 38 ? -11.969 14.906 15.383 1 82.19 38 SER B CA 1
ATOM 4672 C C . SER B 1 38 ? -13 15.945 15.812 1 82.19 38 SER B C 1
ATOM 4674 O O . SER B 1 38 ? -14.195 15.664 15.844 1 82.19 38 SER B O 1
ATOM 4676 N N . THR B 1 39 ? -12.523 17.141 16.141 1 89.25 39 THR B N 1
ATOM 4677 C CA . THR B 1 39 ? -13.414 18.219 16.562 1 89.25 39 THR B CA 1
ATOM 4678 C C . THR B 1 39 ? -14.391 18.578 15.453 1 89.25 39 THR B C 1
ATOM 4680 O O . THR B 1 39 ? -15.523 19 15.727 1 89.25 39 THR B O 1
ATOM 4683 N N . CYS B 1 40 ? -13.945 18.375 14.258 1 88.12 40 CYS B N 1
ATOM 4684 C CA . CYS B 1 40 ? -14.781 18.719 13.117 1 88.12 40 CYS B CA 1
ATOM 4685 C C . CYS B 1 40 ? -15.578 17.516 12.641 1 88.12 40 CYS B C 1
ATOM 4687 O O . CYS B 1 40 ? -16.25 17.578 11.609 1 88.12 40 CYS B O 1
ATOM 4689 N N . SER B 1 41 ? -15.453 16.453 13.367 1 83.56 41 SER B N 1
ATOM 4690 C CA . SER B 1 41 ? -16.328 15.312 13.109 1 83.56 41 SER B CA 1
ATOM 4691 C C . SER B 1 41 ? -17.75 15.586 13.578 1 83.56 41 SER B C 1
ATOM 4693 O O . SER B 1 41 ? -18 16.562 14.305 1 83.56 41 SER B O 1
ATOM 4695 N N . ASN B 1 42 ? -18.703 14.719 13.25 1 84.06 42 ASN B N 1
ATOM 4696 C CA . ASN B 1 42 ? -20.078 14.891 13.68 1 84.06 42 ASN B CA 1
ATOM 4697 C C . ASN B 1 42 ? -20.203 14.914 15.203 1 84.06 42 ASN B C 1
ATOM 4699 O O . ASN B 1 42 ? -20.906 15.742 15.758 1 84.06 42 ASN B O 1
ATOM 4703 N N . ALA B 1 43 ? -19.5 14 15.789 1 87.31 43 ALA B N 1
ATOM 4704 C CA . ALA B 1 43 ? -19.547 13.93 17.25 1 87.31 43 ALA B CA 1
ATOM 4705 C C . ALA B 1 43 ? -18.891 15.156 17.875 1 87.31 43 ALA B C 1
ATOM 4707 O O . ALA B 1 43 ? -19.375 15.672 18.891 1 87.31 43 ALA B O 1
ATOM 4708 N N . GLY B 1 44 ? -17.797 15.617 17.312 1 92.44 44 GLY B N 1
ATOM 4709 C CA . GLY B 1 44 ? -17.141 16.812 17.812 1 92.44 44 GLY B CA 1
ATOM 4710 C C . GLY B 1 44 ? -17.953 18.078 17.641 1 92.44 44 GLY B C 1
ATOM 4711 O O . GLY B 1 44 ? -18.078 18.875 18.562 1 92.44 44 GLY B O 1
ATOM 4712 N N . VAL B 1 45 ? -18.516 18.203 16.516 1 93.62 45 VAL B N 1
ATOM 4713 C CA . VAL B 1 45 ? -19.344 19.359 16.219 1 93.62 45 VAL B CA 1
ATOM 4714 C C . VAL B 1 45 ? -20.562 19.359 17.141 1 93.62 45 VAL B C 1
ATOM 4716 O O . VAL B 1 45 ? -20.953 20.406 17.672 1 93.62 45 VAL B O 1
ATOM 4719 N N . ALA B 1 46 ? -21.156 18.172 17.281 1 93.5 46 ALA B N 1
ATOM 4720 C CA . ALA B 1 46 ? -22.312 18.062 18.156 1 93.5 46 ALA B CA 1
ATOM 4721 C C . ALA B 1 46 ? -21.953 18.484 19.578 1 93.5 46 ALA B C 1
ATOM 4723 O O . ALA B 1 46 ? -22.719 19.188 20.25 1 93.5 46 ALA B O 1
ATOM 4724 N N . TRP B 1 47 ? -20.875 18.062 20.031 1 95.19 47 TRP B N 1
ATOM 4725 C CA . TRP B 1 47 ? -20.453 18.391 21.391 1 95.19 47 TRP B CA 1
ATOM 4726 C C . TRP B 1 47 ? -20.234 19.891 21.531 1 95.19 47 TRP B C 1
ATOM 4728 O O . TRP B 1 47 ? -20.625 20.484 22.547 1 95.19 47 TRP B O 1
ATOM 4738 N N . VAL B 1 48 ? -19.547 20.516 20.625 1 96.75 48 VAL B N 1
ATOM 4739 C CA . VAL B 1 48 ? -19.25 21.938 20.703 1 96.75 48 VAL B CA 1
ATOM 4740 C C . VAL B 1 48 ? -20.562 22.734 20.672 1 96.75 48 VAL B C 1
ATOM 4742 O O . VAL B 1 48 ? -20.719 23.688 21.422 1 96.75 48 VAL B O 1
ATOM 4745 N N . CYS B 1 49 ? -21.391 22.312 19.781 1 96.81 49 CYS B N 1
ATOM 4746 C CA . CYS B 1 49 ? -22.656 23 19.656 1 96.81 49 CYS B CA 1
ATOM 4747 C C . CYS B 1 49 ? -23.484 22.891 20.938 1 96.81 49 CYS B C 1
ATOM 4749 O O . CYS B 1 49 ? -24.109 23.844 21.375 1 96.81 49 CYS B O 1
ATOM 4751 N N . GLU B 1 50 ? -23.484 21.734 21.484 1 96.19 50 GLU B N 1
ATOM 4752 C CA . GLU B 1 50 ? -24.188 21.531 22.734 1 96.19 50 GLU B CA 1
ATOM 4753 C C . GLU B 1 50 ? -23.562 22.344 23.875 1 96.19 50 GLU B C 1
ATOM 4755 O O . GLU B 1 50 ? -24.281 22.953 24.656 1 96.19 50 GLU B O 1
ATOM 4760 N N . THR B 1 51 ? -22.328 22.312 23.969 1 96.25 51 THR B N 1
ATOM 4761 C CA . THR B 1 51 ? -21.594 23 25.031 1 96.25 51 THR B CA 1
ATOM 4762 C C . THR B 1 51 ? -21.797 24.516 24.953 1 96.25 51 THR B C 1
ATOM 4764 O O . THR B 1 51 ? -21.969 25.172 25.969 1 96.25 51 THR B O 1
ATOM 4767 N N . THR B 1 52 ? -21.766 25.062 23.734 1 95.56 52 THR B N 1
ATOM 4768 C CA . THR B 1 52 ? -21.891 26.516 23.562 1 95.56 52 THR B CA 1
ATOM 4769 C C . THR B 1 52 ? -23.344 26.922 23.359 1 95.56 52 THR B C 1
ATOM 4771 O O . THR B 1 52 ? -23.641 28.109 23.203 1 95.56 52 THR B O 1
ATOM 4774 N N . ALA B 1 53 ? -24.219 25.938 23.297 1 94.19 53 ALA B N 1
ATOM 4775 C CA . ALA B 1 53 ? -25.641 26.172 23.047 1 94.19 53 ALA B CA 1
ATOM 4776 C C . ALA B 1 53 ? -25.844 27.016 21.781 1 94.19 53 ALA B C 1
ATOM 4778 O O . ALA B 1 53 ? -26.609 27.984 21.797 1 94.19 53 ALA B O 1
ATOM 4779 N N . SER B 1 54 ? -25.047 26.734 20.859 1 94.38 54 SER B N 1
ATOM 4780 C CA . SER B 1 54 ? -25.078 27.469 19.594 1 94.38 54 SER B CA 1
ATOM 4781 C C . SER B 1 54 ? -24.75 26.547 18.422 1 94.38 54 SER B C 1
ATOM 4783 O O . SER B 1 54 ? -23.922 25.641 18.547 1 94.38 54 SER B O 1
ATOM 4785 N N . LEU B 1 55 ? -25.297 26.797 17.188 1 94.62 55 LEU B N 1
ATOM 4786 C CA . LEU B 1 55 ? -25.031 26.016 15.992 1 94.62 55 LEU B CA 1
ATOM 4787 C C . LEU B 1 55 ? -23.938 26.672 15.156 1 94.62 55 LEU B C 1
ATOM 4789 O O . LEU B 1 55 ? -23.609 26.188 14.07 1 94.62 55 LEU B O 1
ATOM 4793 N N . ALA B 1 56 ? -23.375 27.656 15.656 1 93.81 56 ALA B N 1
ATOM 4794 C CA . ALA B 1 56 ? -22.391 28.438 14.922 1 93.81 56 ALA B CA 1
ATOM 4795 C C . ALA B 1 56 ? -21.203 27.562 14.492 1 93.81 56 ALA B C 1
ATOM 4797 O O . ALA B 1 56 ? -20.672 27.734 13.391 1 93.81 56 ALA B O 1
ATOM 4798 N N . PHE B 1 57 ? -20.828 26.672 15.336 1 95.75 57 PHE B N 1
ATOM 4799 C CA . PHE B 1 57 ? -19.641 25.859 15.039 1 95.75 57 PHE B CA 1
ATOM 4800 C C . PHE B 1 57 ? -19.938 24.875 13.922 1 95.75 57 PHE B C 1
ATOM 4802 O O . PHE B 1 57 ? -19.031 24.484 13.18 1 95.75 57 PHE B O 1
ATOM 4809 N N . ALA B 1 58 ? -21.094 24.375 13.859 1 93.94 58 ALA B N 1
ATOM 4810 C CA . ALA B 1 58 ? -21.469 23.5 12.75 1 93.94 58 ALA B CA 1
ATOM 4811 C C . ALA B 1 58 ? -21.234 24.172 11.406 1 93.94 58 ALA B C 1
ATOM 4813 O O . ALA B 1 58 ? -20.719 23.547 10.469 1 93.94 58 ALA B O 1
ATOM 4814 N N . ASP B 1 59 ? -21.531 25.438 11.344 1 92.38 59 ASP B N 1
ATOM 4815 C CA . ASP B 1 59 ? -21.312 26.219 10.125 1 92.38 59 ASP B CA 1
ATOM 4816 C C . ASP B 1 59 ? -19.812 26.422 9.867 1 92.38 59 ASP B C 1
ATOM 4818 O O . ASP B 1 59 ? -19.375 26.375 8.719 1 92.38 59 ASP B O 1
ATOM 4822 N N . ILE B 1 60 ? -19.156 26.703 10.945 1 91.75 60 ILE B N 1
ATOM 4823 C CA . ILE B 1 60 ? -17.719 26.922 10.844 1 91.75 60 ILE B CA 1
ATOM 4824 C C . ILE B 1 60 ? -17.047 25.672 10.312 1 91.75 60 ILE B C 1
ATOM 4826 O O . ILE B 1 60 ? -16.219 25.734 9.391 1 91.75 60 ILE B O 1
ATOM 4830 N N . ALA B 1 61 ? -17.375 24.531 10.875 1 89.25 61 ALA B N 1
ATOM 4831 C CA . ALA B 1 61 ? -16.781 23.25 10.5 1 89.25 61 ALA B CA 1
ATOM 4832 C C . ALA B 1 61 ? -17.109 22.906 9.047 1 89.25 61 ALA B C 1
ATOM 4834 O O . ALA B 1 61 ? -16.266 22.375 8.32 1 89.25 61 ALA B O 1
ATOM 4835 N N . GLU B 1 62 ? -18.297 23.188 8.641 1 83.88 62 GLU B N 1
ATOM 4836 C CA . GLU B 1 62 ? -18.719 22.906 7.27 1 83.88 62 GLU B CA 1
ATOM 4837 C C . GLU B 1 62 ? -17.938 23.75 6.266 1 83.88 62 GLU B C 1
ATOM 4839 O O . GLU B 1 62 ? -17.484 23.234 5.238 1 83.88 62 GLU B O 1
ATOM 4844 N N . ARG B 1 63 ? -17.75 24.984 6.523 1 82.88 63 ARG B N 1
ATOM 4845 C CA . ARG B 1 63 ? -16.984 25.875 5.652 1 82.88 63 ARG B CA 1
ATOM 4846 C C . ARG B 1 63 ? -15.516 25.453 5.602 1 82.88 63 ARG B C 1
ATOM 4848 O O . ARG B 1 63 ? -14.883 25.516 4.547 1 82.88 63 ARG B O 1
ATOM 4855 N N . PHE B 1 64 ? -15.094 25.062 6.73 1 83.62 64 PHE B N 1
ATOM 4856 C CA . PHE B 1 64 ? -13.719 24.594 6.797 1 83.62 64 PHE B CA 1
ATOM 4857 C C . PHE B 1 64 ? -13.516 23.375 5.914 1 83.62 64 PHE B C 1
ATOM 4859 O O . PHE B 1 64 ? -12.516 23.281 5.199 1 83.62 64 PHE B O 1
ATOM 4866 N N . GLY B 1 65 ? -14.375 22.422 6.031 1 73 65 GLY B N 1
ATOM 4867 C CA . GLY B 1 65 ? -14.305 21.25 5.188 1 73 65 GLY B CA 1
ATOM 4868 C C . GLY B 1 65 ? -14.234 21.578 3.705 1 73 65 GLY B C 1
ATOM 4869 O O . GLY B 1 65 ? -13.492 20.938 2.955 1 73 65 GLY B O 1
ATOM 4870 N N . GLY B 1 66 ? -14.945 22.531 3.318 1 65.12 66 GLY B N 1
ATOM 4871 C CA . GLY B 1 66 ? -14.953 22.969 1.931 1 65.12 66 GLY B CA 1
ATOM 4872 C C . GLY B 1 66 ? -13.688 23.703 1.522 1 65.12 66 GLY B C 1
ATOM 4873 O O . GLY B 1 66 ? -13.336 23.719 0.343 1 65.12 66 GLY B O 1
ATOM 4874 N N . SER B 1 67 ? -13.086 24.297 2.514 1 63.94 67 SER B N 1
ATOM 4875 C CA . SER B 1 67 ? -11.906 25.094 2.232 1 63.94 67 SER B CA 1
ATOM 4876 C C . SER B 1 67 ? -10.672 24.219 2.014 1 63.94 67 SER B C 1
ATOM 4878 O O . SER B 1 67 ? -9.688 24.672 1.431 1 63.94 67 SER B O 1
ATOM 4880 N N . LEU B 1 68 ? -10.773 23.078 2.611 1 59.94 68 LEU B N 1
ATOM 4881 C CA . LEU B 1 68 ? -9.625 22.188 2.473 1 59.94 68 LEU B CA 1
ATOM 4882 C C . LEU B 1 68 ? -9.602 21.547 1.09 1 59.94 68 LEU B C 1
ATOM 4884 O O . LEU B 1 68 ? -8.625 20.891 0.727 1 59.94 68 LEU B O 1
ATOM 4888 N N . GLN B 1 69 ? -10.797 21.688 0.365 1 49.78 69 GLN B N 1
ATOM 4889 C CA . GLN B 1 69 ? -10.828 21.109 -0.971 1 49.78 69 GLN B CA 1
ATOM 4890 C C . GLN B 1 69 ? -9.57 21.453 -1.756 1 49.78 69 GLN B C 1
ATOM 4892 O O . GLN B 1 69 ? -8.953 22.5 -1.516 1 49.78 69 GLN B O 1
ATOM 4897 N N . PRO B 1 70 ? -9.297 20.641 -2.816 1 48.34 70 PRO B N 1
ATOM 4898 C CA . PRO B 1 70 ? -8.047 20.344 -3.521 1 48.34 70 PRO B CA 1
ATOM 4899 C C . PRO B 1 70 ? -7.34 21.609 -4.004 1 48.34 70 PRO B C 1
ATOM 4901 O O . PRO B 1 70 ? -7.969 22.469 -4.625 1 48.34 70 PRO B O 1
ATOM 4904 N N . TRP B 1 71 ? -6.539 22.094 -3.154 1 46.81 71 TRP B N 1
ATOM 4905 C CA . TRP B 1 71 ? -5.488 22.922 -3.744 1 46.81 71 TRP B CA 1
ATOM 4906 C C . TRP B 1 71 ? -5.082 22.391 -5.113 1 46.81 71 TRP B C 1
ATOM 4908 O O . TRP B 1 71 ? -4.09 22.844 -5.691 1 46.81 71 TRP B O 1
ATOM 4918 N N . THR B 1 72 ? -5.547 21.188 -5.441 1 45.94 72 THR B N 1
ATOM 4919 C CA . THR B 1 72 ? -5.102 20.688 -6.734 1 45.94 72 THR B CA 1
ATOM 4920 C C . THR B 1 72 ? -5.91 21.312 -7.867 1 45.94 72 THR B C 1
ATOM 4922 O O . THR B 1 72 ? -7.137 21.406 -7.785 1 45.94 72 THR B O 1
ATOM 4925 N N . PRO B 1 73 ? -5.219 22.016 -8.602 1 43.34 73 PRO B N 1
ATOM 4926 C CA . PRO B 1 73 ? -5.965 22.484 -9.773 1 43.34 73 PRO B CA 1
ATOM 4927 C C . PRO B 1 73 ? -6.91 21.438 -10.344 1 43.34 73 PRO B C 1
ATOM 4929 O O . PRO B 1 73 ? -6.539 20.25 -10.438 1 43.34 73 PRO B O 1
ATOM 4932 N N . THR B 1 74 ? -8.18 21.453 -10.062 1 42.59 74 THR B N 1
ATOM 4933 C CA . THR B 1 74 ? -9.266 20.641 -10.602 1 42.59 74 THR B CA 1
ATOM 4934 C C . THR B 1 74 ? -9.062 20.391 -12.094 1 42.59 74 THR B C 1
ATOM 4936 O O . THR B 1 74 ? -9.953 19.875 -12.766 1 42.59 74 THR B O 1
ATOM 4939 N N . SER B 1 75 ? -8.125 20.984 -12.742 1 42.19 75 SER B N 1
ATOM 4940 C CA . SER B 1 75 ? -8.117 20.75 -14.18 1 42.19 75 SER B CA 1
ATOM 4941 C C . SER B 1 75 ? -8.008 19.25 -14.492 1 42.19 75 SER B C 1
ATOM 4943 O O . SER B 1 75 ? -7.355 18.516 -13.766 1 42.19 75 SER B O 1
ATOM 4945 N N . PRO B 1 76 ? -9.094 18.906 -15.297 1 46.03 76 PRO B N 1
ATOM 4946 C CA . PRO B 1 76 ? -8.953 17.547 -15.82 1 46.03 76 PRO B CA 1
ATOM 4947 C C . PRO B 1 76 ? -7.5 17.141 -16.062 1 46.03 76 PRO B C 1
ATOM 4949 O O . PRO B 1 76 ? -6.703 17.969 -16.531 1 46.03 76 PRO B O 1
ATOM 4952 N N . TRP B 1 77 ? -7.043 16.344 -15.195 1 48.66 77 TRP B N 1
ATOM 4953 C CA . TRP B 1 77 ? -5.664 15.898 -15.383 1 48.66 77 TRP B CA 1
ATOM 4954 C C . TRP B 1 77 ? -5.27 15.938 -16.859 1 48.66 77 TRP B C 1
ATOM 4956 O O . TRP B 1 77 ? -5.973 15.391 -17.703 1 48.66 77 TRP B O 1
ATOM 4966 N N . PRO B 1 78 ? -4.809 17.109 -17.422 1 41.91 78 PRO B N 1
ATOM 4967 C CA . PRO B 1 78 ? -4.465 17.203 -18.844 1 41.91 78 PRO B CA 1
ATOM 4968 C C . PRO B 1 78 ? -4.156 15.844 -19.469 1 41.91 78 PRO B C 1
ATOM 4970 O O . PRO B 1 78 ? -3.734 14.914 -18.766 1 41.91 78 PRO B O 1
ATOM 4973 N N . SER B 1 79 ? -4.922 15.602 -20.5 1 42.91 79 SER B N 1
ATOM 4974 C CA . SER B 1 79 ? -4.418 14.562 -21.391 1 42.91 79 SER B CA 1
ATOM 4975 C C . SER B 1 79 ? -2.898 14.461 -21.312 1 42.91 79 SER B C 1
ATOM 4977 O O . SER B 1 79 ? -2.191 15.445 -21.516 1 42.91 79 SER B O 1
ATOM 4979 N N . LEU B 1 80 ? -2.416 13.758 -20.359 1 46.53 80 LEU B N 1
ATOM 4980 C CA . LEU B 1 80 ? -1.019 13.555 -19.984 1 46.53 80 LEU B CA 1
ATOM 4981 C C . LEU B 1 80 ? -0.094 13.875 -21.156 1 46.53 80 LEU B C 1
ATOM 4983 O O . LEU B 1 80 ? 0.431 12.961 -21.797 1 46.53 80 LEU B O 1
ATOM 4987 N N . GLY B 1 81 ? -0.583 14.539 -22.266 1 43.38 81 GLY B N 1
ATOM 4988 C CA . GLY B 1 81 ? 0.417 14.945 -23.25 1 43.38 81 GLY B CA 1
ATOM 4989 C C . GLY B 1 81 ? 1.599 15.664 -22.625 1 43.38 81 GLY B C 1
ATOM 4990 O O . GLY B 1 81 ? 1.559 16.031 -21.453 1 43.38 81 GLY B O 1
ATOM 4991 N N . ALA B 1 82 ? 2.598 15.688 -23.562 1 49.56 82 ALA B N 1
ATOM 4992 C CA . ALA B 1 82 ? 3.922 16.172 -23.188 1 49.56 82 ALA B CA 1
ATOM 4993 C C . ALA B 1 82 ? 3.84 17.594 -22.625 1 49.56 82 ALA B C 1
ATOM 4995 O O . ALA B 1 82 ? 3.09 18.438 -23.141 1 49.56 82 ALA B O 1
ATOM 4996 N N . ALA B 1 83 ? 4.367 17.75 -21.266 1 57.25 83 ALA B N 1
ATOM 4997 C CA . ALA B 1 83 ? 5.004 18.625 -20.281 1 57.25 83 ALA B CA 1
ATOM 4998 C C . ALA B 1 83 ? 5.758 19.766 -20.969 1 57.25 83 ALA B C 1
ATOM 5000 O O . ALA B 1 83 ? 6.008 19.703 -22.172 1 57.25 83 ALA B O 1
ATOM 5001 N N . ARG B 1 84 ? 5.832 20.984 -20.297 1 68.69 84 ARG B N 1
ATOM 5002 C CA . ARG B 1 84 ? 6.793 22.047 -20.547 1 68.69 84 ARG B CA 1
ATOM 5003 C C . ARG B 1 84 ? 8.125 21.484 -21.047 1 68.69 84 ARG B C 1
ATOM 5005 O O . ARG B 1 84 ? 8.516 20.391 -20.656 1 68.69 84 ARG B O 1
ATOM 5012 N N . ALA B 1 85 ? 8.516 22.172 -22.094 1 83.69 85 ALA B N 1
ATOM 5013 C CA . ALA B 1 85 ? 9.875 21.812 -22.5 1 83.69 85 ALA B CA 1
ATOM 5014 C C . ALA B 1 85 ? 10.836 21.859 -21.312 1 83.69 85 ALA B C 1
ATOM 5016 O O . ALA B 1 85 ? 10.75 22.766 -20.469 1 83.69 85 ALA B O 1
ATOM 5017 N N . GLU B 1 86 ? 11.602 20.906 -21.156 1 87.12 86 GLU B N 1
ATOM 5018 C CA . GLU B 1 86 ? 12.609 20.938 -20.094 1 87.12 86 GLU B CA 1
ATOM 5019 C C . GLU B 1 86 ? 13.57 22.109 -20.281 1 87.12 86 GLU B C 1
ATOM 5021 O O . GLU B 1 86 ? 13.711 22.641 -21.375 1 87.12 86 GLU B O 1
ATOM 5026 N N . PRO B 1 87 ? 14.133 22.562 -19.281 1 91.44 87 PRO B N 1
ATOM 5027 C CA . PRO B 1 87 ? 15 23.75 -19.359 1 91.44 87 PRO B CA 1
ATOM 5028 C C . PRO B 1 87 ? 16.297 23.484 -20.125 1 91.44 87 PRO B C 1
ATOM 5030 O O . PRO B 1 87 ? 16.656 22.328 -20.344 1 91.44 87 PRO B O 1
ATOM 5033 N N . SER B 1 88 ? 16.891 24.672 -20.562 1 93.56 88 SER B N 1
ATOM 5034 C CA . SER B 1 88 ? 18.234 24.578 -21.141 1 93.56 88 SER B CA 1
ATOM 5035 C C . SER B 1 88 ? 19.234 24.031 -20.141 1 93.56 88 SER B C 1
ATOM 5037 O O . SER B 1 88 ? 18.969 24 -18.938 1 93.56 88 SER B O 1
ATOM 5039 N N . GLU B 1 89 ? 20.391 23.594 -20.609 1 94.62 89 GLU B N 1
ATOM 5040 C CA . GLU B 1 89 ? 21.406 23.031 -19.734 1 94.62 89 GLU B CA 1
ATOM 5041 C C . GLU B 1 89 ? 21.797 24.016 -18.625 1 94.62 89 GLU B C 1
ATOM 5043 O O . GLU B 1 89 ? 21.875 23.641 -17.453 1 94.62 89 GLU B O 1
ATOM 5048 N N . GLU B 1 90 ? 22.031 25.234 -19.016 1 96.31 90 GLU B N 1
ATOM 5049 C CA . GLU B 1 90 ? 22.438 26.25 -18.062 1 96.31 90 GLU B CA 1
ATOM 5050 C C . GLU B 1 90 ? 21.375 26.453 -17 1 96.31 90 GLU B C 1
ATOM 5052 O O . GLU B 1 90 ? 21.672 26.516 -15.797 1 96.31 90 GLU B O 1
ATOM 5057 N N . THR B 1 91 ? 20.188 26.578 -17.406 1 95.56 91 THR B N 1
ATOM 5058 C CA . THR B 1 91 ? 19.062 26.797 -16.484 1 95.56 91 THR B CA 1
ATOM 5059 C C . THR B 1 91 ? 18.844 25.562 -15.609 1 95.56 91 THR B C 1
ATOM 5061 O O . THR B 1 91 ? 18.469 25.688 -14.445 1 95.56 91 THR B O 1
ATOM 5064 N N . ALA B 1 92 ? 19 24.422 -16.188 1 95.88 92 ALA B N 1
ATOM 5065 C CA . ALA B 1 92 ? 18.844 23.172 -15.445 1 95.88 92 ALA B CA 1
ATOM 5066 C C . ALA B 1 92 ? 19.812 23.109 -14.273 1 95.88 92 ALA B C 1
ATOM 5068 O O . ALA B 1 92 ? 19.438 22.766 -13.156 1 95.88 92 ALA B O 1
ATOM 5069 N N . TRP B 1 93 ? 21.031 23.484 -14.586 1 97.56 93 TRP B N 1
ATOM 5070 C CA . TRP B 1 93 ? 22.047 23.453 -13.531 1 97.56 93 TRP B CA 1
ATOM 5071 C C . TRP B 1 93 ? 21.75 24.5 -12.461 1 97.56 93 TRP B C 1
ATOM 5073 O O . TRP B 1 93 ? 22.016 24.281 -11.281 1 97.56 93 TRP B O 1
ATOM 5083 N N . GLU B 1 94 ? 21.188 25.594 -12.844 1 96.88 94 GLU B N 1
ATOM 5084 C CA . GLU B 1 94 ? 20.766 26.594 -11.867 1 96.88 94 GLU B CA 1
ATOM 5085 C C . GLU B 1 94 ? 19.688 26.031 -10.93 1 96.88 94 GLU B C 1
ATOM 5087 O O . GLU B 1 94 ? 19.766 26.234 -9.719 1 96.88 94 GLU B O 1
ATOM 5092 N N . TYR B 1 95 ? 18.734 25.375 -11.484 1 95.19 95 TYR B N 1
ATOM 5093 C CA . TYR B 1 95 ? 17.672 24.781 -10.688 1 95.19 95 TYR B CA 1
ATOM 5094 C C . TYR B 1 95 ? 18.219 23.703 -9.758 1 95.19 95 TYR B C 1
ATOM 5096 O O . TYR B 1 95 ? 17.812 23.609 -8.594 1 95.19 95 TYR B O 1
ATOM 5104 N N . VAL B 1 96 ? 19.078 22.891 -10.273 1 97.56 96 VAL B N 1
ATOM 5105 C CA . VAL B 1 96 ? 19.641 21.781 -9.508 1 97.56 96 VAL B CA 1
ATOM 5106 C C . VAL B 1 96 ? 20.453 22.312 -8.328 1 97.56 96 VAL B C 1
ATOM 5108 O O . VAL B 1 96 ? 20.328 21.812 -7.207 1 97.56 96 VAL B O 1
ATOM 5111 N N . ASN B 1 97 ? 21.219 23.359 -8.586 1 96.75 97 ASN B N 1
ATOM 5112 C CA . ASN B 1 97 ? 21.984 23.969 -7.504 1 96.75 97 ASN B CA 1
ATOM 5113 C C . ASN B 1 97 ? 21.062 24.578 -6.445 1 96.75 97 ASN B C 1
ATOM 5115 O O . ASN B 1 97 ? 21.312 24.438 -5.25 1 96.75 97 ASN B O 1
ATOM 5119 N N . ALA B 1 98 ? 20.078 25.203 -6.883 1 93.38 98 ALA B N 1
ATOM 5120 C CA . ALA B 1 98 ? 19.109 25.781 -5.953 1 93.38 98 ALA B CA 1
ATOM 5121 C C . ALA B 1 98 ? 18.438 24.703 -5.109 1 93.38 98 ALA B C 1
ATOM 5123 O O . ALA B 1 98 ? 18.203 24.891 -3.914 1 93.38 98 ALA B O 1
ATOM 5124 N N . PHE B 1 99 ? 18.125 23.625 -5.684 1 94.69 99 PHE B N 1
ATOM 5125 C CA . PHE B 1 99 ? 17.484 22.516 -4.98 1 94.69 99 PHE B CA 1
ATOM 5126 C C . PHE B 1 99 ? 18.391 22 -3.863 1 94.69 99 PHE B C 1
ATOM 5128 O O . PHE B 1 99 ? 17.969 21.922 -2.705 1 94.69 99 PHE B O 1
ATOM 5135 N N . PHE B 1 100 ? 19.562 21.625 -4.199 1 95.31 100 PHE B N 1
ATOM 5136 C CA . PHE B 1 100 ? 20.438 20.953 -3.24 1 95.31 100 PHE B CA 1
ATOM 5137 C C . PHE B 1 100 ? 20.938 21.938 -2.188 1 95.31 100 PHE B C 1
ATOM 5139 O O . PHE B 1 100 ? 21.266 21.547 -1.066 1 95.31 100 PHE B O 1
ATOM 5146 N N . GLU B 1 101 ? 20.906 23.219 -2.445 1 91.44 101 GLU B N 1
ATOM 5147 C CA . GLU B 1 101 ? 21.438 24.203 -1.502 1 91.44 101 GLU B CA 1
ATOM 5148 C C . GLU B 1 101 ? 20.328 24.734 -0.591 1 91.44 101 GLU B C 1
ATOM 5150 O O . GLU B 1 101 ? 20.594 25.078 0.563 1 91.44 101 GLU B O 1
ATOM 5155 N N . ASN B 1 102 ? 19.109 24.719 -1.123 1 87.88 102 ASN B N 1
ATOM 5156 C CA . ASN B 1 102 ? 18.125 25.516 -0.393 1 87.88 102 ASN B CA 1
ATOM 5157 C C . ASN B 1 102 ? 16.922 24.688 0.02 1 87.88 102 ASN B C 1
ATOM 5159 O O . ASN B 1 102 ? 16.188 25.062 0.943 1 87.88 102 ASN B O 1
ATOM 5163 N N . CYS B 1 103 ? 16.625 23.688 -0.635 1 89.25 103 CYS B N 1
ATOM 5164 C CA . CYS B 1 103 ? 15.352 23.016 -0.425 1 89.25 103 CYS B CA 1
ATOM 5165 C C . CYS B 1 103 ? 15.453 22 0.712 1 89.25 103 CYS B C 1
ATOM 5167 O O . CYS B 1 103 ? 16.469 21.297 0.839 1 89.25 103 CYS B O 1
ATOM 5169 N N . TRP B 1 104 ? 14.469 21.891 1.48 1 89.06 104 TRP B N 1
ATOM 5170 C CA . TRP B 1 104 ? 14.461 20.969 2.607 1 89.06 104 TRP B CA 1
ATOM 5171 C C . TRP B 1 104 ? 14.391 19.531 2.125 1 89.06 104 TRP B C 1
ATOM 5173 O O . TRP B 1 104 ? 14.898 18.625 2.787 1 89.06 104 TRP B O 1
ATOM 5183 N N . GLU B 1 105 ? 13.773 19.281 0.922 1 92.38 105 GLU B N 1
ATOM 5184 C CA . GLU B 1 105 ? 13.633 17.938 0.373 1 92.38 105 GLU B CA 1
ATOM 5185 C C . GLU B 1 105 ? 14.992 17.297 0.106 1 92.38 105 GLU B C 1
ATOM 5187 O O . GLU B 1 105 ? 15.141 16.078 0.169 1 92.38 105 GLU B O 1
ATOM 5192 N N . ALA B 1 106 ? 15.969 18.203 -0.215 1 94.62 106 ALA B N 1
ATOM 5193 C CA . ALA B 1 106 ? 17.297 17.719 -0.556 1 94.62 106 ALA B CA 1
ATOM 5194 C C . ALA B 1 106 ? 18.016 17.156 0.672 1 94.62 106 ALA B C 1
ATOM 5196 O O . ALA B 1 106 ? 19.016 16.453 0.549 1 94.62 106 ALA B O 1
ATOM 5197 N N . ARG B 1 107 ? 17.453 17.391 1.885 1 94.69 107 ARG B N 1
ATOM 5198 C CA . ARG B 1 107 ? 18.109 17 3.127 1 94.69 107 ARG B CA 1
ATOM 5199 C C . ARG B 1 107 ? 17.562 15.672 3.648 1 94.69 107 ARG B C 1
ATOM 5201 O O . ARG B 1 107 ? 18.016 15.156 4.668 1 94.69 107 ARG B O 1
ATOM 5208 N N . LEU B 1 108 ? 16.641 15.016 3 1 94.94 108 LEU B N 1
ATOM 5209 C CA . LEU B 1 108 ? 15.867 13.883 3.51 1 94.94 108 LEU B CA 1
ATOM 5210 C C . LEU B 1 108 ? 16.594 12.57 3.24 1 94.94 108 LEU B C 1
ATOM 5212 O O . LEU B 1 108 ? 16.234 11.531 3.785 1 94.94 108 LEU B O 1
ATOM 5216 N N . GLY B 1 109 ? 17.594 12.633 2.375 1 94.56 109 GLY B N 1
ATOM 5217 C CA . GLY B 1 109 ? 18.344 11.422 2.053 1 94.56 109 GLY B CA 1
ATOM 5218 C C . GLY B 1 109 ? 17.75 10.656 0.886 1 94.56 109 GLY B C 1
ATOM 5219 O O . GLY B 1 109 ? 18.109 9.5 0.646 1 94.56 109 GLY B O 1
ATOM 5220 N N . LEU B 1 110 ? 16.875 11.273 0.108 1 97.12 110 LEU B N 1
ATOM 5221 C CA . LEU B 1 110 ? 16.234 10.617 -1.028 1 97.12 110 LEU B CA 1
ATOM 5222 C C . LEU B 1 110 ? 17.156 10.633 -2.246 1 97.12 110 LEU B C 1
ATOM 5224 O O . LEU B 1 110 ? 17.125 9.711 -3.07 1 97.12 110 LEU B O 1
ATOM 5228 N N . ILE B 1 111 ? 17.859 11.727 -2.312 1 96.81 111 ILE B N 1
ATOM 5229 C CA . ILE B 1 111 ? 18.688 11.898 -3.504 1 96.81 111 ILE B CA 1
ATOM 5230 C C . ILE B 1 111 ? 20.125 12.227 -3.098 1 96.81 111 ILE B C 1
ATOM 5232 O O . ILE B 1 111 ? 20.344 13.055 -2.217 1 96.81 111 ILE B O 1
ATOM 5236 N N . HIS B 1 112 ? 21.031 11.531 -3.719 1 96.5 112 HIS B N 1
ATOM 5237 C CA . HIS B 1 112 ? 22.453 11.82 -3.562 1 96.5 112 HIS B CA 1
ATOM 5238 C C . HIS B 1 112 ? 22.938 12.781 -4.641 1 96.5 112 HIS B C 1
ATOM 5240 O O . HIS B 1 112 ? 22.859 12.477 -5.832 1 96.5 112 HIS B O 1
ATOM 5246 N N . ARG B 1 113 ? 23.484 13.938 -4.207 1 96.5 113 ARG B N 1
ATOM 5247 C CA . ARG B 1 113 ? 23.797 15.023 -5.133 1 96.5 113 ARG B CA 1
ATOM 5248 C C . ARG B 1 113 ? 24.781 14.57 -6.203 1 96.5 113 ARG B C 1
ATOM 5250 O O . ARG B 1 113 ? 24.531 14.727 -7.398 1 96.5 113 ARG B O 1
ATOM 5257 N N . PRO B 1 114 ? 25.906 13.898 -5.879 1 96.12 114 PRO B N 1
ATOM 5258 C CA . PRO B 1 114 ? 26.859 13.508 -6.922 1 96.12 114 PRO B CA 1
ATOM 5259 C C . PRO B 1 114 ? 26.25 12.547 -7.941 1 96.12 114 PRO B C 1
ATOM 5261 O O . PRO B 1 114 ? 26.516 12.656 -9.141 1 96.12 114 PRO B O 1
ATOM 5264 N N . ASP B 1 115 ? 25.422 11.609 -7.445 1 94.88 115 ASP B N 1
ATOM 5265 C CA . ASP B 1 115 ? 24.781 10.664 -8.352 1 94.88 115 ASP B CA 1
ATOM 5266 C C . ASP B 1 115 ? 23.828 11.383 -9.312 1 94.88 115 ASP B C 1
ATOM 5268 O O . ASP B 1 115 ? 23.781 11.07 -10.5 1 94.88 115 ASP B O 1
ATOM 5272 N N . PHE B 1 116 ? 23.062 12.328 -8.789 1 96.44 116 PHE B N 1
ATOM 5273 C CA . PHE B 1 116 ? 22.109 13.055 -9.594 1 96.44 116 PHE B CA 1
ATOM 5274 C C . PHE B 1 116 ? 22.812 13.914 -10.641 1 96.44 116 PHE B C 1
ATOM 5276 O O . PHE B 1 116 ? 22.391 13.961 -11.805 1 96.44 116 PHE B O 1
ATOM 5283 N N . GLU B 1 117 ? 23.828 14.617 -10.203 1 96.56 117 GLU B N 1
ATOM 5284 C CA . GLU B 1 117 ? 24.578 15.477 -11.109 1 96.56 117 GLU B CA 1
ATOM 5285 C C . GLU B 1 117 ? 25.25 14.672 -12.219 1 96.56 117 GLU B C 1
ATOM 5287 O O . GLU B 1 117 ? 25.297 15.117 -13.367 1 96.56 117 GLU B O 1
ATOM 5292 N N . ALA B 1 118 ? 25.75 13.508 -11.875 1 94.44 118 ALA B N 1
ATOM 5293 C CA . ALA B 1 118 ? 26.328 12.633 -12.898 1 94.44 118 ALA B CA 1
ATOM 5294 C C . ALA B 1 118 ? 25.281 12.211 -13.914 1 94.44 118 ALA B C 1
ATOM 5296 O O . ALA B 1 118 ? 25.547 12.148 -15.117 1 94.44 118 ALA B O 1
ATOM 5297 N N . GLN B 1 119 ? 24.125 11.914 -13.406 1 92.5 119 GLN B N 1
ATOM 5298 C CA . GLN B 1 119 ? 23.031 11.508 -14.281 1 92.5 119 GLN B CA 1
ATOM 5299 C C . GLN B 1 119 ? 22.578 12.664 -15.18 1 92.5 119 GLN B C 1
ATOM 5301 O O . GLN B 1 119 ? 22.266 12.461 -16.344 1 92.5 119 GLN B O 1
ATOM 5306 N N . LEU B 1 120 ? 22.5 13.836 -14.586 1 93.62 120 LEU B N 1
ATOM 5307 C CA . LEU B 1 120 ? 22.109 15.016 -15.352 1 93.62 120 LEU B CA 1
ATOM 5308 C C . LEU B 1 120 ? 23.125 15.312 -16.438 1 93.62 120 LEU B C 1
ATOM 5310 O O . LEU B 1 120 ? 22.766 15.672 -17.562 1 93.62 120 LEU B O 1
ATOM 5314 N N . GLN B 1 121 ? 24.391 15.203 -16.141 1 93.12 121 GLN B N 1
ATOM 5315 C CA . GLN B 1 121 ? 25.453 15.406 -17.125 1 93.12 121 GLN B CA 1
ATOM 5316 C C . GLN B 1 121 ? 25.328 14.414 -18.281 1 93.12 121 GLN B C 1
ATOM 5318 O O . GLN B 1 121 ? 25.5 14.789 -19.438 1 93.12 121 GLN B O 1
ATOM 5323 N N . ALA B 1 122 ? 25.078 13.18 -17.938 1 90.38 122 ALA B N 1
ATOM 5324 C CA . ALA B 1 122 ? 24.906 12.148 -18.953 1 90.38 122 ALA B CA 1
ATOM 5325 C C . ALA B 1 122 ? 23.703 12.469 -19.844 1 90.38 122 ALA B C 1
ATOM 5327 O O . ALA B 1 122 ? 23.734 12.195 -21.047 1 90.38 122 ALA B O 1
ATOM 5328 N N . HIS B 1 123 ? 22.688 13.023 -19.219 1 89.12 123 HIS B N 1
ATOM 5329 C CA . HIS B 1 123 ? 21.484 13.398 -19.953 1 89.12 123 HIS B CA 1
ATOM 5330 C C . HIS B 1 123 ? 21.797 14.461 -21 1 89.12 123 HIS B C 1
ATOM 5332 O O . HIS B 1 123 ? 21.312 14.375 -22.141 1 89.12 123 HIS B O 1
ATOM 5338 N N . PHE B 1 124 ? 22.578 15.367 -20.719 1 90.56 124 PHE B N 1
ATOM 5339 C CA . PHE B 1 124 ? 22.875 16.453 -21.656 1 90.56 124 PHE B CA 1
ATOM 5340 C C . PHE B 1 124 ? 23.938 16.047 -22.656 1 90.56 124 PHE B C 1
ATOM 5342 O O . PHE B 1 124 ? 24.031 16.594 -23.75 1 90.56 124 PHE B O 1
ATOM 5349 N N . LEU B 1 125 ? 24.797 15.078 -22.359 1 86.31 125 LEU B N 1
ATOM 5350 C CA . LEU B 1 125 ? 25.812 14.586 -23.281 1 86.31 125 LEU B CA 1
ATOM 5351 C C . LEU B 1 125 ? 25.219 13.625 -24.297 1 86.31 125 LEU B C 1
ATOM 5353 O O . LEU B 1 125 ? 25.734 13.477 -25.406 1 86.31 125 LEU B O 1
ATOM 5357 N N . ASP B 1 126 ? 24.453 12.703 -23.734 1 70.25 126 ASP B N 1
ATOM 5358 C CA . ASP B 1 126 ? 23.875 11.664 -24.578 1 70.25 126 ASP B CA 1
ATOM 5359 C C . ASP B 1 126 ? 22.859 12.258 -25.562 1 70.25 126 ASP B C 1
ATOM 5361 O O . ASP B 1 126 ? 21.859 12.836 -25.156 1 70.25 126 ASP B O 1
ATOM 5365 N N . ASP B 1 127 ? 23.375 12.844 -26.812 1 57.34 127 ASP B N 1
ATOM 5366 C CA . ASP B 1 127 ? 22.516 13.328 -27.875 1 57.34 127 ASP B CA 1
ATOM 5367 C C . ASP B 1 127 ? 21.438 12.305 -28.219 1 57.34 127 ASP B C 1
ATOM 5369 O O . ASP B 1 127 ? 20.547 12.578 -29.031 1 57.34 127 ASP B O 1
ATOM 5373 N N . SER B 1 128 ? 21.844 11.047 -28.203 1 49.09 128 SER B N 1
ATOM 5374 C CA . SER B 1 128 ? 20.922 10.039 -28.719 1 49.09 128 SER B CA 1
ATOM 5375 C C . SER B 1 128 ? 19.625 10 -27.922 1 49.09 128 SER B C 1
ATOM 5377 O O . SER B 1 128 ? 19.625 10.297 -26.719 1 49.09 128 SER B O 1
ATOM 5379 N N . SER B 1 129 ? 18.641 10.422 -28.578 1 42.62 129 SER B N 1
ATOM 5380 C CA . SER B 1 129 ? 17.25 10.297 -28.172 1 42.62 129 SER B CA 1
ATOM 5381 C C . SER B 1 129 ? 17.062 9.125 -27.203 1 42.62 129 SER B C 1
ATOM 5383 O O . SER B 1 129 ? 16.375 8.156 -27.547 1 42.62 129 SER B O 1
ATOM 5385 N N . SER B 1 130 ? 18.125 8.469 -26.953 1 44.91 130 SER B N 1
ATOM 5386 C CA . SER B 1 130 ? 18.031 7.215 -26.203 1 44.91 130 SER B CA 1
ATOM 5387 C C . SER B 1 130 ? 16.859 7.246 -25.234 1 44.91 130 SER B C 1
ATOM 5389 O O . SER B 1 130 ? 16.469 8.32 -24.75 1 44.91 130 SER B O 1
ATOM 5391 N N . GLY B 1 131 ? 16.094 6.168 -25.219 1 51.31 131 GLY B N 1
ATOM 5392 C CA . GLY B 1 131 ? 14.836 5.664 -24.688 1 51.31 131 GLY B CA 1
ATOM 5393 C C . GLY B 1 131 ? 14.586 6.098 -23.25 1 51.31 131 GLY B C 1
ATOM 5394 O O . GLY B 1 131 ? 15.398 5.828 -22.359 1 51.31 131 GLY B O 1
ATOM 5395 N N . ASN B 1 132 ? 13.898 7.266 -23.094 1 62.34 132 ASN B N 1
ATOM 5396 C CA . ASN B 1 132 ? 13.477 8.102 -21.969 1 62.34 132 ASN B CA 1
ATOM 5397 C C . ASN B 1 132 ? 12.945 7.266 -20.812 1 62.34 132 ASN B C 1
ATOM 5399 O O . ASN B 1 132 ? 11.852 6.703 -20.891 1 62.34 132 ASN B O 1
ATOM 5403 N N . ASP B 1 133 ? 13.82 6.871 -19.938 1 82.88 133 ASP B N 1
ATOM 5404 C CA . ASP B 1 133 ? 13.523 6.238 -18.656 1 82.88 133 ASP B CA 1
ATOM 5405 C C . ASP B 1 133 ? 12.57 7.094 -17.844 1 82.88 133 ASP B C 1
ATOM 5407 O O . ASP B 1 133 ? 12.883 8.234 -17.5 1 82.88 133 ASP B O 1
ATOM 5411 N N . TYR B 1 134 ? 11.43 6.629 -17.688 1 86.5 134 TYR B N 1
ATOM 5412 C CA . TYR B 1 134 ? 10.375 7.355 -16.984 1 86.5 134 TYR B CA 1
ATOM 5413 C C . TYR B 1 134 ? 10.852 7.824 -15.617 1 86.5 134 TYR B C 1
ATOM 5415 O O . TYR B 1 134 ? 10.477 8.906 -15.156 1 86.5 134 TYR B O 1
ATOM 5423 N N . ALA B 1 135 ? 11.68 7.012 -14.969 1 92.19 135 ALA B N 1
ATOM 5424 C CA . ALA B 1 135 ? 12.164 7.375 -13.641 1 92.19 135 ALA B CA 1
ATOM 5425 C C . ALA B 1 135 ? 13.102 8.578 -13.703 1 92.19 135 ALA B C 1
ATOM 5427 O O . ALA B 1 135 ? 13.047 9.453 -12.836 1 92.19 135 ALA B O 1
ATOM 5428 N N . GLU B 1 136 ? 13.93 8.594 -14.695 1 92.06 136 GLU B N 1
ATOM 5429 C CA . GLU B 1 136 ? 14.852 9.719 -14.859 1 92.06 136 GLU B CA 1
ATOM 5430 C C . GLU B 1 136 ? 14.094 11.008 -15.172 1 92.06 136 GLU B C 1
ATOM 5432 O O . GLU B 1 136 ? 14.422 12.07 -14.641 1 92.06 136 GLU B O 1
ATOM 5437 N N . ILE B 1 137 ? 13.133 10.898 -16.031 1 91.31 137 ILE B N 1
ATOM 5438 C CA . ILE B 1 137 ? 12.328 12.055 -16.406 1 91.31 137 ILE B CA 1
ATOM 5439 C C . ILE B 1 137 ? 11.602 12.594 -15.18 1 91.31 137 ILE B C 1
ATOM 5441 O O . ILE B 1 137 ? 11.625 13.805 -14.922 1 91.31 137 ILE B O 1
ATOM 5445 N N . ALA B 1 138 ? 10.945 11.734 -14.461 1 93.12 138 ALA B N 1
ATOM 5446 C CA . ALA B 1 138 ? 10.188 12.148 -13.281 1 93.12 138 ALA B CA 1
ATOM 5447 C C . ALA B 1 138 ? 11.102 12.797 -12.25 1 93.12 138 ALA B C 1
ATOM 5449 O O . ALA B 1 138 ? 10.789 13.867 -11.711 1 93.12 138 ALA B O 1
ATOM 5450 N N . LEU B 1 139 ? 12.258 12.156 -12.016 1 95.81 139 LEU B N 1
ATOM 5451 C CA . LEU B 1 139 ? 13.164 12.625 -10.969 1 95.81 139 LEU B CA 1
ATOM 5452 C C . LEU B 1 139 ? 13.742 13.984 -11.328 1 95.81 139 LEU B C 1
ATOM 5454 O O . LEU B 1 139 ? 13.742 14.898 -10.5 1 95.81 139 LEU B O 1
ATOM 5458 N N . ARG B 1 140 ? 14.289 14.164 -12.516 1 95.38 140 ARG B N 1
ATOM 5459 C CA . ARG B 1 140 ? 14.906 15.445 -12.852 1 95.38 140 ARG B CA 1
ATOM 5460 C C . ARG B 1 140 ? 13.867 16.562 -12.891 1 95.38 140 ARG B C 1
ATOM 5462 O O . ARG B 1 140 ? 14.148 17.688 -12.469 1 95.38 140 ARG B O 1
ATOM 5469 N N . ASN B 1 141 ? 12.672 16.234 -13.328 1 93.12 141 ASN B N 1
ATOM 5470 C CA . ASN B 1 141 ? 11.664 17.281 -13.438 1 93.12 141 ASN B CA 1
ATOM 5471 C C . ASN B 1 141 ? 11.148 17.703 -12.062 1 93.12 141 ASN B C 1
ATOM 5473 O O . ASN B 1 141 ? 10.797 18.875 -11.852 1 93.12 141 ASN B O 1
ATOM 5477 N N . VAL B 1 142 ? 11.008 16.797 -11.125 1 94.5 142 VAL B N 1
ATOM 5478 C CA . VAL B 1 142 ? 10.602 17.203 -9.789 1 94.5 142 VAL B CA 1
ATOM 5479 C C . VAL B 1 142 ? 11.711 18.016 -9.133 1 94.5 142 VAL B C 1
ATOM 5481 O O . VAL B 1 142 ? 11.445 18.953 -8.375 1 94.5 142 VAL B O 1
ATOM 5484 N N . VAL B 1 143 ? 12.969 17.672 -9.414 1 96 143 VAL B N 1
ATOM 5485 C CA . VAL B 1 143 ? 14.086 18.453 -8.906 1 96 143 VAL B CA 1
ATOM 5486 C C . VAL B 1 143 ? 14.062 19.844 -9.531 1 96 143 VAL B C 1
ATOM 5488 O O . VAL B 1 143 ? 14.266 20.844 -8.836 1 96 143 VAL B O 1
ATOM 5491 N N . PHE B 1 144 ? 13.789 19.938 -10.859 1 94.06 144 PHE B N 1
ATOM 5492 C CA . PHE B 1 144 ? 13.641 21.219 -11.516 1 94.06 144 PHE B CA 1
ATOM 5493 C C . PHE B 1 144 ? 12.531 22.047 -10.867 1 94.06 144 PHE B C 1
ATOM 5495 O O . PHE B 1 144 ? 12.688 23.234 -10.625 1 94.06 144 PHE B O 1
ATOM 5502 N N . ALA B 1 145 ? 11.438 21.375 -10.633 1 90.06 145 ALA B N 1
ATOM 5503 C CA . ALA B 1 145 ? 10.289 22.062 -10.055 1 90.06 145 ALA B CA 1
ATOM 5504 C C . ALA B 1 145 ? 10.625 22.641 -8.688 1 90.06 145 ALA B C 1
ATOM 5506 O O . ALA B 1 145 ? 10.297 23.797 -8.391 1 90.06 145 ALA B O 1
ATOM 5507 N N . ALA B 1 146 ? 11.258 21.875 -7.828 1 90.5 146 ALA B N 1
ATOM 5508 C CA . ALA B 1 146 ? 11.617 22.312 -6.484 1 90.5 146 ALA B CA 1
ATOM 5509 C C . ALA B 1 146 ? 12.656 23.438 -6.535 1 90.5 146 ALA B C 1
ATOM 5511 O O . ALA B 1 146 ? 12.555 24.406 -5.785 1 90.5 146 ALA B O 1
ATOM 5512 N N . GLY B 1 147 ? 13.672 23.25 -7.41 1 91.5 147 GLY B N 1
ATOM 5513 C CA . GLY B 1 147 ? 14.672 24.297 -7.57 1 91.5 147 GLY B CA 1
ATOM 5514 C C . GLY B 1 147 ? 14.094 25.594 -8.078 1 91.5 147 GLY B C 1
ATOM 5515 O O . GLY B 1 147 ? 14.422 26.672 -7.57 1 91.5 147 GLY B O 1
ATOM 5516 N N . TYR B 1 148 ? 13.273 25.453 -9.062 1 89.06 148 TYR B N 1
ATOM 5517 C CA . TYR B 1 148 ? 12.617 26.625 -9.625 1 89.06 148 TYR B CA 1
ATOM 5518 C C . TYR B 1 148 ? 11.797 27.344 -8.57 1 89.06 148 TYR B C 1
ATOM 5520 O O . TYR B 1 148 ? 11.828 28.578 -8.484 1 89.06 148 TYR B O 1
ATOM 5528 N N . ARG B 1 149 ? 11.055 26.672 -7.789 1 84.38 149 ARG B N 1
ATOM 5529 C CA . ARG B 1 149 ? 10.266 27.25 -6.707 1 84.38 149 ARG B CA 1
ATOM 5530 C C . ARG B 1 149 ? 11.156 28.016 -5.73 1 84.38 149 ARG B C 1
ATOM 5532 O O . ARG B 1 149 ? 10.797 29.094 -5.27 1 84.38 149 ARG B O 1
ATOM 5539 N N . SER B 1 150 ? 12.258 27.453 -5.387 1 84.44 150 SER B N 1
ATOM 5540 C CA . SER B 1 150 ? 13.18 28.062 -4.445 1 84.44 150 SER B CA 1
ATOM 5541 C C . SER B 1 150 ? 13.719 29.391 -4.988 1 84.44 150 SER B C 1
ATOM 5543 O O . SER B 1 150 ? 13.93 30.344 -4.23 1 84.44 150 SER B O 1
ATOM 5545 N N . ILE B 1 151 ? 13.953 29.406 -6.25 1 86.56 151 ILE B N 1
ATOM 5546 C CA . ILE B 1 151 ? 14.477 30.609 -6.883 1 86.56 151 ILE B CA 1
ATOM 5547 C C . ILE B 1 151 ? 13.398 31.688 -6.918 1 86.56 151 ILE B C 1
ATOM 5549 O O . ILE B 1 151 ? 13.68 32.875 -6.66 1 86.56 151 ILE B O 1
ATOM 5553 N N . LEU B 1 152 ? 12.203 31.297 -7.266 1 80.06 152 LEU B N 1
ATOM 5554 C CA . LEU B 1 152 ? 11.102 32.25 -7.348 1 80.06 152 LEU B CA 1
ATOM 5555 C C . LEU B 1 152 ? 10.828 32.875 -5.984 1 80.06 152 LEU B C 1
ATOM 5557 O O . LEU B 1 152 ? 10.406 34.031 -5.906 1 80.06 152 LEU B O 1
ATOM 5561 N N . LEU B 1 153 ? 11.039 32.188 -4.977 1 75.12 153 LEU B N 1
ATOM 5562 C CA . LEU B 1 153 ? 10.82 32.656 -3.619 1 75.12 153 LEU B CA 1
ATOM 5563 C C . LEU B 1 153 ? 11.766 33.812 -3.287 1 75.12 153 LEU B C 1
ATOM 5565 O O . LEU B 1 153 ? 11.422 34.688 -2.5 1 75.12 153 LEU B O 1
ATOM 5569 N N . LYS B 1 154 ? 12.844 33.625 -3.764 1 72.62 154 LYS B N 1
ATOM 5570 C CA . LYS B 1 154 ? 13.836 34.656 -3.479 1 72.62 154 LYS B CA 1
ATOM 5571 C C . LYS B 1 154 ? 13.586 35.906 -4.32 1 72.62 154 LYS B C 1
ATOM 5573 O O . LYS B 1 154 ? 14.125 36.969 -4.027 1 72.62 154 LYS B O 1
ATOM 5578 N N . THR B 1 155 ? 12.648 35.594 -5.293 1 63.62 155 THR B N 1
ATOM 5579 C CA . THR B 1 155 ? 12.375 36.75 -6.148 1 63.62 155 THR B CA 1
ATOM 5580 C C . THR B 1 155 ? 11.148 37.531 -5.648 1 63.62 155 THR B C 1
ATOM 5582 O O . THR B 1 155 ? 10.094 36.938 -5.418 1 63.62 155 THR B O 1
ATOM 5585 N N . ALA B 1 156 ? 11.258 38.375 -4.703 1 56.22 156 ALA B N 1
ATOM 5586 C CA . ALA B 1 156 ? 10.406 39.188 -3.857 1 56.22 156 ALA B CA 1
ATOM 5587 C C . ALA B 1 156 ? 9.039 39.406 -4.5 1 56.22 156 ALA B C 1
ATOM 5589 O O . ALA B 1 156 ? 8.047 39.625 -3.805 1 56.22 156 ALA B O 1
ATOM 5590 N N . LYS B 1 157 ? 8.812 39.375 -5.797 1 57.62 157 LYS B N 1
ATOM 5591 C CA . LYS B 1 157 ? 7.672 40.094 -6.332 1 57.62 157 LYS B CA 1
ATOM 5592 C C . LYS B 1 157 ? 6.559 39.156 -6.762 1 57.62 157 LYS B C 1
ATOM 5594 O O . LYS B 1 157 ? 5.516 39.562 -7.25 1 57.62 157 LYS B O 1
ATOM 5599 N N . ILE B 1 158 ? 6.688 37.938 -6.543 1 58.34 158 ILE B N 1
ATOM 5600 C CA . ILE B 1 158 ? 5.648 37.125 -7.16 1 58.34 158 ILE B CA 1
ATOM 5601 C C . ILE B 1 158 ? 4.715 36.562 -6.086 1 58.34 158 ILE B C 1
ATOM 5603 O O . ILE B 1 158 ? 5.172 36 -5.09 1 58.34 158 ILE B O 1
ATOM 5607 N N . PRO B 1 159 ? 3.461 36.938 -6.293 1 62.03 159 PRO B N 1
ATOM 5608 C CA . PRO B 1 159 ? 2.48 36.406 -5.348 1 62.03 159 PRO B CA 1
ATOM 5609 C C . PRO B 1 159 ? 2.615 34.906 -5.152 1 62.03 159 PRO B C 1
ATOM 5611 O O . PRO B 1 159 ? 3.014 34.188 -6.078 1 62.03 159 PRO B O 1
ATOM 5614 N N . PHE B 1 160 ? 2.291 34.5 -4.062 1 63.62 160 PHE B N 1
ATOM 5615 C CA . PHE B 1 160 ? 2.4 33.125 -3.561 1 63.62 160 PHE B CA 1
ATOM 5616 C C . PHE B 1 160 ? 1.771 32.156 -4.535 1 63.62 160 PHE B C 1
ATOM 5618 O O . PHE B 1 160 ? 2.391 31.141 -4.898 1 63.62 160 PHE B O 1
ATOM 5625 N N . HIS B 1 161 ? 0.704 32.5 -4.973 1 62.44 161 HIS B N 1
ATOM 5626 C CA . HIS B 1 161 ? -0.097 31.594 -5.793 1 62.44 161 HIS B CA 1
ATOM 5627 C C . HIS B 1 161 ? 0.472 31.484 -7.203 1 62.44 161 HIS B C 1
ATOM 5629 O O . HIS B 1 161 ? 0.395 30.422 -7.82 1 62.44 161 HIS B O 1
ATOM 5635 N N . ALA B 1 162 ? 1.046 32.531 -7.582 1 65.25 162 ALA B N 1
ATOM 5636 C CA . ALA B 1 162 ? 1.615 32.531 -8.93 1 65.25 162 ALA B CA 1
ATOM 5637 C C . ALA B 1 162 ? 2.865 31.656 -9 1 65.25 162 ALA B C 1
ATOM 5639 O O . ALA B 1 162 ? 3.08 30.938 -9.977 1 65.25 162 ALA B O 1
ATOM 5640 N N . VAL B 1 163 ? 3.545 31.703 -7.926 1 65.56 163 VAL B N 1
ATOM 5641 C CA . VAL B 1 163 ? 4.77 30.906 -7.863 1 65.56 163 VAL B CA 1
ATOM 5642 C C . VAL B 1 163 ? 4.422 29.422 -7.82 1 65.56 163 VAL B C 1
ATOM 5644 O O . VAL B 1 163 ? 5.004 28.625 -8.555 1 65.56 163 VAL B O 1
ATOM 5647 N N . ARG B 1 164 ? 3.465 29.141 -7.078 1 65.62 164 ARG B N 1
ATOM 5648 C CA . ARG B 1 164 ? 3.062 27.75 -6.926 1 65.62 164 ARG B CA 1
ATOM 5649 C C . ARG B 1 164 ? 2.479 27.203 -8.219 1 65.62 164 ARG B C 1
ATOM 5651 O O . ARG B 1 164 ? 2.787 26.078 -8.617 1 65.62 164 ARG B O 1
ATOM 5658 N N . LYS B 1 165 ? 1.735 28.016 -8.797 1 67.56 165 LYS B N 1
ATOM 5659 C CA . LYS B 1 165 ? 1.113 27.609 -10.055 1 67.56 165 LYS B CA 1
ATOM 5660 C C . LYS B 1 165 ? 2.16 27.406 -11.148 1 67.56 165 LYS B C 1
ATOM 5662 O O . LYS B 1 165 ? 2.107 26.422 -11.891 1 67.56 165 LYS B O 1
ATOM 5667 N N . GLU B 1 166 ? 3.029 28.297 -11.148 1 67.69 166 GLU B N 1
ATOM 5668 C CA . GLU B 1 166 ? 4.062 28.203 -12.18 1 67.69 166 GLU B CA 1
ATOM 5669 C C . GLU B 1 166 ? 4.969 27 -11.938 1 67.69 166 GLU B C 1
ATOM 5671 O O . GLU B 1 166 ? 5.352 26.312 -12.891 1 67.69 166 GLU B O 1
ATOM 5676 N N . ALA B 1 167 ? 5.332 26.906 -10.758 1 65.06 167 ALA B N 1
ATOM 5677 C CA . ALA B 1 167 ? 6.211 25.781 -10.43 1 65.06 167 ALA B CA 1
ATOM 5678 C C . ALA B 1 167 ? 5.5 24.453 -10.648 1 65.06 167 ALA B C 1
ATOM 5680 O O . ALA B 1 167 ? 6.113 23.484 -11.109 1 65.06 167 ALA B O 1
ATOM 5681 N N . TRP B 1 168 ? 4.285 24.391 -10.406 1 68 168 TRP B N 1
ATOM 5682 C CA . TRP B 1 168 ? 3.475 23.188 -10.586 1 68 168 TRP B CA 1
ATOM 5683 C C . TRP B 1 168 ? 3.199 22.938 -12.062 1 68 168 TRP B C 1
ATOM 5685 O O . TRP B 1 168 ? 3.428 21.828 -12.555 1 68 168 TRP B O 1
ATOM 5695 N N . GLU B 1 169 ? 2.768 23.891 -12.68 1 70 169 GLU B N 1
ATOM 5696 C CA . GLU B 1 169 ? 2.277 23.75 -14.047 1 70 169 GLU B CA 1
ATOM 5697 C C . GLU B 1 169 ? 3.424 23.5 -15.016 1 70 169 GLU B C 1
ATOM 5699 O O . GLU B 1 169 ? 3.199 23.078 -16.156 1 70 169 GLU B O 1
ATOM 5704 N N . GLY B 1 170 ? 4.5 23.422 -14.539 1 80.44 170 GLY B N 1
ATOM 5705 C CA . GLY B 1 170 ? 5.59 23.156 -15.461 1 80.44 170 GLY B CA 1
ATOM 5706 C C . GLY B 1 170 ? 6.258 21.812 -15.234 1 80.44 170 GLY B C 1
ATOM 5707 O O . GLY B 1 170 ? 5.742 20.781 -15.664 1 80.44 170 GLY B O 1
ATOM 5708 N N . TYR B 1 171 ? 7.215 21.938 -14.461 1 86.12 171 TYR B N 1
ATOM 5709 C CA . TYR B 1 171 ? 8.125 20.797 -14.375 1 86.12 171 TYR B CA 1
ATOM 5710 C C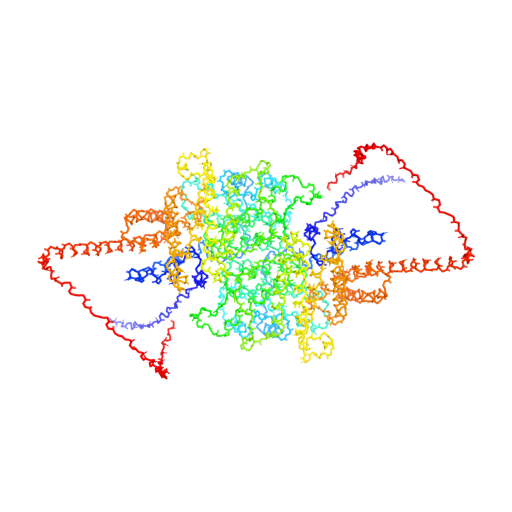 . TYR B 1 171 ? 7.508 19.672 -13.555 1 86.12 171 TYR B C 1
ATOM 5712 O O . TYR B 1 171 ? 7.762 18.484 -13.828 1 86.12 171 TYR B O 1
ATOM 5720 N N . PHE B 1 172 ? 6.633 19.969 -12.586 1 86.75 172 PHE B N 1
ATOM 5721 C CA . PHE B 1 172 ? 6.008 18.891 -11.82 1 86.75 172 PHE B CA 1
ATOM 5722 C C . PHE B 1 172 ? 4.992 18.156 -12.68 1 86.75 172 PHE B C 1
ATOM 5724 O O . PHE B 1 172 ? 4.852 16.922 -12.562 1 86.75 172 PHE B O 1
ATOM 5731 N N . VAL B 1 173 ? 4.355 18.875 -13.492 1 83.62 173 VAL B N 1
ATOM 5732 C CA . VAL B 1 173 ? 3.398 18.25 -14.398 1 83.62 173 VAL B CA 1
ATOM 5733 C C . VAL B 1 173 ? 4.133 17.328 -15.367 1 83.62 173 VAL B C 1
ATOM 5735 O O . VAL B 1 173 ? 3.613 16.266 -15.734 1 83.62 173 VAL B O 1
ATOM 5738 N N . ASN B 1 174 ? 5.34 17.688 -15.758 1 86.12 174 ASN B N 1
ATOM 5739 C CA . ASN B 1 174 ? 6.164 16.797 -16.562 1 86.12 174 ASN B CA 1
ATOM 5740 C C . ASN B 1 174 ? 6.43 15.477 -15.836 1 86.12 174 ASN B C 1
ATOM 5742 O O . ASN B 1 174 ? 6.387 14.406 -16.438 1 86.12 174 ASN B O 1
ATOM 5746 N N . ALA B 1 175 ? 6.711 15.625 -14.57 1 89.06 175 ALA B N 1
ATOM 5747 C CA . ALA B 1 175 ? 6.965 14.43 -13.773 1 89.06 175 ALA B CA 1
ATOM 5748 C C . ALA B 1 175 ? 5.707 13.57 -13.656 1 89.06 175 ALA B C 1
ATOM 5750 O O . ALA B 1 175 ? 5.773 12.344 -13.766 1 89.06 175 ALA B O 1
ATOM 5751 N N . LEU B 1 176 ? 4.555 14.188 -13.508 1 84.19 176 LEU B N 1
ATOM 5752 C CA . LEU B 1 176 ? 3.285 13.484 -13.367 1 84.19 176 LEU B CA 1
ATOM 5753 C C . LEU B 1 176 ? 2.879 12.828 -14.68 1 84.19 176 LEU B C 1
ATOM 5755 O O . LEU B 1 176 ? 2.219 11.781 -14.68 1 84.19 176 LEU B O 1
ATOM 5759 N N . SER B 1 177 ? 3.285 13.422 -15.75 1 82.38 177 SER B N 1
ATOM 5760 C CA . SER B 1 1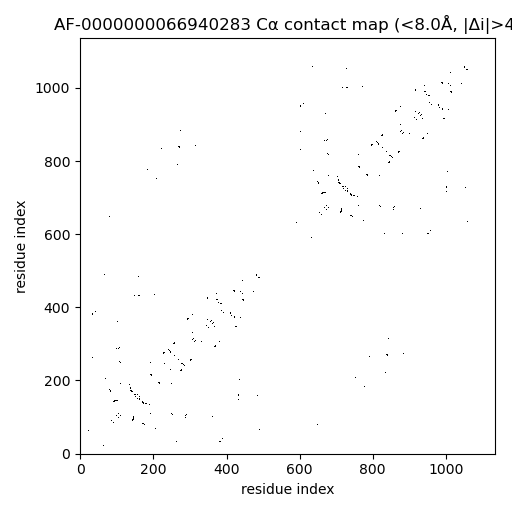77 ? 2.889 12.938 -17.062 1 82.38 177 SER B CA 1
ATOM 5761 C C . SER B 1 177 ? 3.459 11.547 -17.328 1 82.38 177 SER B C 1
ATOM 5763 O O . SER B 1 177 ? 2.936 10.805 -18.172 1 82.38 177 SER B O 1
ATOM 5765 N N . VAL B 1 178 ? 4.484 11.203 -16.656 1 85.38 178 VAL B N 1
ATOM 5766 C CA . VAL B 1 178 ? 5.109 9.906 -16.906 1 85.38 178 VAL B CA 1
ATOM 5767 C C . VAL B 1 178 ? 4.816 8.961 -15.75 1 85.38 178 VAL B C 1
ATOM 5769 O O . VAL B 1 178 ? 5.457 7.914 -15.617 1 85.38 178 VAL B O 1
ATOM 5772 N N . LEU B 1 179 ? 3.857 9.281 -14.945 1 88.19 179 LEU B N 1
ATOM 5773 C CA . LEU B 1 179 ? 3.582 8.508 -13.734 1 88.19 179 LEU B CA 1
ATOM 5774 C C . LEU B 1 179 ? 3.209 7.074 -14.078 1 88.19 179 LEU B C 1
ATOM 5776 O O . LEU B 1 179 ? 3.666 6.137 -13.422 1 88.19 179 LEU B O 1
ATOM 5780 N N . THR B 1 180 ? 2.381 6.859 -15.102 1 84.06 180 THR B N 1
ATOM 5781 C CA . THR B 1 180 ? 1.985 5.508 -15.477 1 84.06 180 THR B CA 1
ATOM 5782 C C . THR B 1 180 ? 3.203 4.676 -15.867 1 84.06 180 THR B C 1
ATOM 5784 O O . THR B 1 180 ? 3.365 3.545 -15.406 1 84.06 180 THR B O 1
ATOM 5787 N N . GLY B 1 181 ? 4.02 5.273 -16.719 1 82.56 181 GLY B N 1
ATOM 5788 C CA . GLY B 1 181 ? 5.254 4.59 -17.078 1 82.56 181 GLY B CA 1
ATOM 5789 C C . GLY B 1 181 ? 6.152 4.312 -15.898 1 82.56 181 GLY B C 1
ATOM 5790 O O . GLY B 1 181 ? 6.793 3.262 -15.828 1 82.56 181 GLY B O 1
ATOM 5791 N N . LEU B 1 182 ? 6.113 5.258 -15.016 1 88.5 182 LEU B N 1
ATOM 5792 C CA . LEU B 1 182 ? 6.922 5.133 -13.805 1 88.5 182 LEU B CA 1
ATOM 5793 C C . LEU B 1 182 ? 6.434 3.975 -12.945 1 88.5 182 LEU B C 1
ATOM 5795 O O . LEU B 1 182 ? 7.238 3.188 -12.438 1 88.5 182 LEU B O 1
ATOM 5799 N N . LEU B 1 183 ? 5.203 3.803 -12.812 1 88.5 183 LEU B N 1
ATOM 5800 C CA . LEU B 1 183 ? 4.609 2.783 -11.953 1 88.5 183 LEU B CA 1
ATOM 5801 C C . LEU B 1 183 ? 4.766 1.396 -12.562 1 88.5 183 LEU B C 1
ATOM 5803 O O . LEU B 1 183 ? 4.918 0.407 -11.844 1 88.5 183 LEU B O 1
ATOM 5807 N N . LEU B 1 184 ? 4.699 1.338 -13.844 1 81.06 184 LEU B N 1
ATOM 5808 C CA . LEU B 1 184 ? 4.691 0.043 -14.516 1 81.06 184 LEU B CA 1
ATOM 5809 C C . LEU B 1 184 ? 6.113 -0.405 -14.844 1 81.06 184 LEU B C 1
ATOM 5811 O O . LEU B 1 184 ? 6.328 -1.546 -15.258 1 81.06 184 LEU B O 1
ATOM 5815 N N . SER B 1 185 ? 7.074 0.537 -14.594 1 76.88 185 SER B N 1
ATOM 5816 C CA . SER B 1 185 ? 8.477 0.164 -14.773 1 76.88 185 SER B CA 1
ATOM 5817 C C . SER B 1 185 ? 8.945 -0.781 -13.672 1 76.88 185 SER B C 1
ATOM 5819 O O . SER B 1 185 ? 8.391 -0.777 -12.57 1 76.88 185 SER B O 1
ATOM 5821 N N . PRO B 1 186 ? 9.898 -1.623 -14.109 1 73.56 186 PRO B N 1
ATOM 5822 C CA . PRO B 1 186 ? 10.477 -2.422 -13.023 1 73.56 186 PRO B CA 1
ATOM 5823 C C . PRO B 1 186 ? 10.969 -1.565 -11.859 1 73.56 186 PRO B C 1
ATOM 5825 O O . PRO B 1 186 ? 11.523 -0.483 -12.078 1 73.56 186 PRO B O 1
ATOM 5828 N N . SER B 1 187 ? 10.734 -2.104 -10.719 1 72.25 187 SER B N 1
ATOM 5829 C CA . SER B 1 187 ? 11.102 -1.342 -9.531 1 72.25 187 SER B CA 1
ATOM 5830 C C . SER B 1 187 ? 12.617 -1.267 -9.367 1 72.25 187 SER B C 1
ATOM 5832 O O . SER B 1 187 ? 13.305 -2.291 -9.383 1 72.25 187 SER B O 1
ATOM 5834 N N . ARG B 1 188 ? 13.109 -0.109 -9.359 1 87.62 188 ARG B N 1
ATOM 5835 C CA . ARG B 1 188 ? 14.492 0.206 -9.039 1 87.62 188 ARG B CA 1
ATOM 5836 C C . ARG B 1 188 ? 14.578 1.416 -8.117 1 87.62 188 ARG B C 1
ATOM 5838 O O . ARG B 1 188 ? 13.57 2.076 -7.852 1 87.62 188 ARG B O 1
ATOM 5845 N N . LEU B 1 189 ? 15.742 1.626 -7.645 1 92.88 189 LEU B N 1
ATOM 5846 C CA . LEU B 1 189 ? 15.93 2.654 -6.625 1 92.88 189 LEU B CA 1
ATOM 5847 C C . LEU B 1 189 ? 15.445 4.012 -7.125 1 92.88 189 LEU B C 1
ATOM 5849 O O . LEU B 1 189 ? 14.789 4.75 -6.387 1 92.88 189 LEU B O 1
ATOM 5853 N N . MET B 1 190 ? 15.703 4.309 -8.352 1 94.81 190 MET B N 1
ATOM 5854 C CA . MET B 1 190 ? 15.359 5.613 -8.906 1 94.81 190 MET B CA 1
ATOM 5855 C C . MET B 1 190 ? 13.852 5.805 -8.953 1 94.81 190 MET B C 1
ATOM 5857 O O . MET B 1 190 ? 13.359 6.922 -8.797 1 94.81 190 MET B O 1
ATOM 5861 N N . VAL B 1 191 ? 13.094 4.734 -9.164 1 94.44 191 VAL B N 1
ATOM 5862 C CA . VAL B 1 191 ? 11.641 4.805 -9.156 1 94.44 191 VAL B CA 1
ATOM 5863 C C . VAL B 1 191 ? 11.148 5.207 -7.77 1 94.44 191 VAL B C 1
ATOM 5865 O O . VAL B 1 191 ? 10.281 6.078 -7.637 1 94.44 191 VAL B O 1
ATOM 5868 N N . VAL B 1 192 ? 11.727 4.598 -6.742 1 96.62 192 VAL B N 1
ATOM 5869 C CA . VAL B 1 192 ? 11.375 4.922 -5.363 1 96.62 192 VAL B CA 1
ATOM 5870 C C . VAL B 1 192 ? 11.703 6.387 -5.078 1 96.62 192 VAL B C 1
ATOM 5872 O O . VAL B 1 192 ? 10.891 7.113 -4.504 1 96.62 192 VAL B O 1
ATOM 5875 N N . GLN B 1 193 ? 12.875 6.797 -5.504 1 97.81 193 GLN B N 1
ATOM 5876 C CA . GLN B 1 193 ? 13.344 8.164 -5.277 1 97.81 193 GLN B CA 1
ATOM 5877 C C . GLN B 1 193 ? 12.422 9.18 -5.941 1 97.81 193 GLN B C 1
ATOM 5879 O O . GLN B 1 193 ? 12.039 10.172 -5.324 1 97.81 193 GLN B O 1
ATOM 5884 N N . ALA B 1 194 ? 12.07 8.906 -7.16 1 96.94 194 ALA B N 1
ATOM 5885 C CA . ALA B 1 194 ? 11.211 9.828 -7.906 1 96.94 194 ALA B CA 1
ATOM 5886 C C . ALA B 1 194 ? 9.836 9.953 -7.254 1 96.94 194 ALA B C 1
ATOM 5888 O O . ALA B 1 194 ? 9.359 11.062 -7.016 1 96.94 194 ALA B O 1
ATOM 5889 N N . LEU B 1 195 ? 9.234 8.852 -6.914 1 96.25 195 LEU B N 1
ATOM 5890 C CA . LEU B 1 195 ? 7.91 8.852 -6.312 1 96.25 195 LEU B CA 1
ATOM 5891 C C . LEU B 1 195 ? 7.93 9.547 -4.957 1 96.25 195 LEU B C 1
ATOM 5893 O O . LEU B 1 195 ? 7.055 10.367 -4.66 1 96.25 195 LEU B O 1
ATOM 5897 N N . ALA B 1 196 ? 8.914 9.234 -4.164 1 96.88 196 ALA B N 1
ATOM 5898 C CA . ALA B 1 196 ? 9.016 9.812 -2.826 1 96.88 196 ALA B CA 1
ATOM 5899 C C . ALA B 1 196 ? 9.25 11.32 -2.896 1 96.88 196 ALA B C 1
ATOM 5901 O O . ALA B 1 196 ? 8.656 12.086 -2.139 1 96.88 196 ALA B O 1
ATOM 5902 N N . LEU B 1 197 ? 10.164 11.703 -3.805 1 96.62 197 LEU B N 1
ATOM 5903 C CA . LEU B 1 197 ? 10.438 13.133 -3.928 1 96.62 197 LEU B CA 1
ATOM 5904 C C . LEU B 1 197 ? 9.227 13.875 -4.457 1 96.62 197 LEU B C 1
ATOM 5906 O O . LEU B 1 197 ? 8.945 15 -4.031 1 96.62 197 LEU B O 1
ATOM 5910 N N . MET B 1 198 ? 8.547 13.305 -5.391 1 93.19 198 MET B N 1
ATOM 5911 C CA . MET B 1 198 ? 7.301 13.898 -5.879 1 93.19 198 MET B CA 1
ATOM 5912 C C . MET B 1 198 ? 6.285 14.039 -4.75 1 93.19 198 MET B C 1
ATOM 5914 O O . MET B 1 198 ? 5.574 15.039 -4.676 1 93.19 198 MET B O 1
ATOM 5918 N N . ALA B 1 199 ? 6.203 13.023 -3.91 1 91.81 199 ALA B N 1
ATOM 5919 C CA . ALA B 1 199 ? 5.289 13.07 -2.771 1 91.81 199 ALA B CA 1
ATOM 5920 C C . ALA B 1 199 ? 5.66 14.203 -1.818 1 91.81 199 ALA B C 1
ATOM 5922 O O . ALA B 1 199 ? 4.785 14.906 -1.31 1 91.81 199 ALA B O 1
ATOM 5923 N N . CYS B 1 200 ? 6.941 14.383 -1.607 1 90.62 200 CYS B N 1
ATOM 5924 C CA . CYS B 1 200 ? 7.406 15.453 -0.727 1 90.62 200 CYS B CA 1
ATOM 5925 C C . CYS B 1 200 ? 7.113 16.812 -1.327 1 90.62 200 CYS B C 1
ATOM 5927 O O . CYS B 1 200 ? 6.789 17.766 -0.603 1 90.62 200 CYS B O 1
ATOM 5929 N N . TYR B 1 201 ? 7.227 16.859 -2.605 1 87.25 201 TYR B N 1
ATOM 5930 C CA . TYR B 1 201 ? 7.043 18.125 -3.291 1 87.25 201 TYR B CA 1
ATOM 5931 C C . TYR B 1 201 ? 5.586 18.562 -3.244 1 87.25 201 TYR B C 1
ATOM 5933 O O . TYR B 1 201 ? 5.293 19.75 -3.076 1 87.25 201 TYR B O 1
ATOM 5941 N N . VAL B 1 202 ? 4.613 17.516 -3.496 1 78.5 202 VAL B N 1
ATOM 5942 C CA . VAL B 1 202 ? 3.203 17.875 -3.607 1 78.5 202 VAL B CA 1
ATOM 5943 C C . VAL B 1 202 ? 2.646 18.219 -2.229 1 78.5 202 VAL B C 1
ATOM 5945 O O . VAL B 1 202 ? 1.622 18.891 -2.119 1 78.5 202 VAL B O 1
ATOM 5948 N N . GLU B 1 203 ? 3.178 17.688 -1.17 1 62.22 203 GLU B N 1
ATOM 5949 C CA . GLU B 1 203 ? 2.697 18 0.173 1 62.22 203 GLU B CA 1
ATOM 5950 C C . GLU B 1 203 ? 2.479 19.5 0.347 1 62.22 203 GLU B C 1
ATOM 5952 O O . GLU B 1 203 ? 1.565 19.922 1.062 1 62.22 203 GLU B O 1
ATOM 5957 N N . GLY B 1 204 ? 3.24 20.172 -0.358 1 47.41 204 GLY B N 1
ATOM 5958 C CA . GLY B 1 204 ? 3.133 21.625 -0.239 1 47.41 204 GLY B CA 1
ATOM 5959 C C . GLY B 1 204 ? 1.908 22.188 -0.931 1 47.41 204 GLY B C 1
ATOM 5960 O O . GLY B 1 204 ? 1.472 23.297 -0.621 1 47.41 204 GLY B O 1
ATOM 5961 N N . LEU B 1 205 ? 1.403 21.359 -1.814 1 48.94 205 LEU B N 1
ATOM 5962 C CA . LEU B 1 205 ? 0.423 22 -2.691 1 48.94 205 LEU B CA 1
ATOM 5963 C C . LEU B 1 205 ? -0.998 21.656 -2.252 1 48.94 205 LEU B C 1
ATOM 5965 O O . LEU B 1 205 ? -1.964 22.203 -2.789 1 48.94 205 LEU B O 1
ATOM 5969 N N . GLY B 1 206 ? -1.146 21.109 -1.201 1 50.19 206 GLY B N 1
ATOM 5970 C CA . GLY B 1 206 ? -2.488 20.891 -0.685 1 50.19 206 GLY B CA 1
ATOM 5971 C C . GLY B 1 206 ? -3.254 19.812 -1.434 1 50.19 206 GLY B C 1
ATOM 5972 O O . GLY B 1 206 ? -4.48 19.875 -1.526 1 50.19 206 GLY B O 1
ATOM 5973 N N . SER B 1 207 ? -2.645 19.031 -2.268 1 58.34 207 SER B N 1
ATOM 5974 C CA . SER B 1 207 ? -3.436 17.953 -2.879 1 58.34 207 SER B CA 1
ATOM 5975 C C . SER B 1 207 ? -3.215 16.625 -2.168 1 58.34 207 SER B C 1
ATOM 5977 O O . SER B 1 207 ? -2.377 15.828 -2.586 1 58.34 207 SER B O 1
ATOM 5979 N N . PRO B 1 208 ? -3.934 16.422 -1.188 1 66.56 208 PRO B N 1
ATOM 5980 C CA . PRO B 1 208 ? -3.715 15.219 -0.377 1 66.56 208 PRO B CA 1
ATOM 5981 C C . PRO B 1 208 ? -3.918 13.93 -1.168 1 66.56 208 PRO B C 1
ATOM 5983 O O . PRO B 1 208 ? -3.289 12.906 -0.869 1 66.56 208 PRO B O 1
ATOM 5986 N N . ASP B 1 209 ? -4.645 14.023 -2.291 1 70.81 209 ASP B N 1
ATOM 5987 C CA . ASP B 1 209 ? -4.922 12.805 -3.051 1 70.81 209 ASP B CA 1
ATOM 5988 C C . ASP B 1 209 ? -3.705 12.383 -3.871 1 70.81 209 ASP B C 1
ATOM 5990 O O . ASP B 1 209 ? -3.365 11.195 -3.922 1 70.81 209 ASP B O 1
ATOM 5994 N N . ILE B 1 210 ? -3.07 13.414 -4.418 1 80.56 210 ILE B N 1
ATOM 5995 C CA . ILE B 1 210 ? -1.893 13.102 -5.223 1 80.56 210 ILE B CA 1
ATOM 5996 C C . ILE B 1 210 ? -0.771 12.594 -4.32 1 80.56 210 ILE B C 1
ATOM 5998 O O . ILE B 1 210 ? -0.083 11.633 -4.656 1 80.56 210 ILE B O 1
ATOM 6002 N N . GLN B 1 211 ? -0.638 13.32 -3.217 1 83.88 211 GLN B N 1
ATOM 6003 C CA . GLN B 1 211 ? 0.403 12.914 -2.277 1 83.88 211 GLN B CA 1
ATOM 6004 C C . GLN B 1 211 ? 0.188 11.477 -1.804 1 83.88 211 GLN B C 1
ATOM 6006 O O . GLN B 1 211 ? 1.144 10.711 -1.686 1 83.88 211 GLN B O 1
ATOM 6011 N N . ARG B 1 212 ? -0.988 11.227 -1.542 1 83.88 212 ARG B N 1
ATOM 6012 C CA . ARG B 1 212 ? -1.324 9.891 -1.064 1 83.88 212 ARG B CA 1
ATOM 6013 C C . ARG B 1 212 ? -0.918 8.828 -2.08 1 83.88 212 ARG B C 1
ATOM 6015 O O . ARG B 1 212 ? -0.302 7.82 -1.721 1 83.88 212 ARG B O 1
ATOM 6022 N N . VAL B 1 213 ? -1.278 9.062 -3.299 1 87.75 213 VAL B N 1
ATOM 6023 C CA . VAL B 1 213 ? -0.987 8.102 -4.359 1 87.75 213 VAL B CA 1
ATOM 6024 C C . VAL B 1 213 ? 0.523 7.953 -4.52 1 87.75 213 VAL B C 1
ATOM 6026 O O . VAL B 1 213 ? 1.034 6.836 -4.641 1 87.75 213 VAL B O 1
ATOM 6029 N N . LEU B 1 214 ? 1.187 9.062 -4.52 1 92.31 214 LEU B N 1
ATOM 6030 C CA . LEU B 1 214 ? 2.633 9.031 -4.711 1 92.31 214 LEU B CA 1
ATOM 6031 C C . LEU B 1 214 ? 3.324 8.367 -3.527 1 92.31 214 LEU B C 1
ATOM 6033 O O . LEU B 1 214 ? 4.223 7.543 -3.713 1 92.31 214 LEU B O 1
ATOM 6037 N N . CYS B 1 215 ? 2.91 8.703 -2.373 1 92.12 215 CYS B N 1
ATOM 6038 C CA . CYS B 1 215 ? 3.506 8.148 -1.16 1 92.12 215 CYS B CA 1
ATOM 6039 C C . CYS B 1 215 ? 3.316 6.637 -1.097 1 92.12 215 CYS B C 1
ATOM 6041 O O . CYS B 1 215 ? 4.273 5.898 -0.868 1 92.12 215 CYS B O 1
ATOM 6043 N N . HIS B 1 216 ? 2.209 6.188 -1.31 1 91.62 216 HIS B N 1
ATOM 6044 C CA . HIS B 1 216 ? 1.936 4.758 -1.191 1 91.62 216 HIS B CA 1
ATOM 6045 C C . HIS B 1 216 ? 2.666 3.967 -2.271 1 91.62 216 HIS B C 1
ATOM 6047 O O . HIS B 1 216 ? 3.107 2.842 -2.031 1 91.62 216 HIS B O 1
ATOM 6053 N N . ASN B 1 217 ? 2.656 4.492 -3.428 1 94.25 217 ASN B N 1
ATOM 6054 C CA . ASN B 1 217 ? 3.381 3.785 -4.48 1 94.25 217 ASN B CA 1
ATOM 6055 C C . ASN B 1 217 ? 4.887 3.803 -4.234 1 94.25 217 ASN B C 1
ATOM 6057 O O . ASN B 1 217 ? 5.594 2.867 -4.613 1 94.25 217 ASN B O 1
ATOM 6061 N N . ALA B 1 218 ? 5.375 4.887 -3.635 1 96 218 ALA B N 1
ATOM 6062 C CA . ALA B 1 218 ? 6.777 4.887 -3.23 1 96 218 ALA B CA 1
ATOM 6063 C C . ALA B 1 218 ? 7.062 3.764 -2.238 1 96 218 ALA B C 1
ATOM 6065 O O . ALA B 1 218 ? 8.078 3.076 -2.344 1 96 218 ALA B O 1
ATOM 6066 N N . VAL B 1 219 ? 6.168 3.582 -1.294 1 95.19 219 VAL B N 1
ATOM 6067 C CA . VAL B 1 219 ? 6.309 2.529 -0.293 1 95.19 219 VAL B CA 1
ATOM 6068 C C . VAL B 1 219 ? 6.297 1.163 -0.974 1 95.19 219 VAL B C 1
ATOM 6070 O O . VAL B 1 219 ? 7.145 0.315 -0.692 1 95.19 219 VAL B O 1
ATOM 6073 N N . HIS B 1 220 ? 5.344 0.996 -1.838 1 91.38 220 HIS B N 1
ATOM 6074 C CA . HIS B 1 220 ? 5.238 -0.281 -2.535 1 91.38 220 HIS B CA 1
ATOM 6075 C C . HIS B 1 220 ? 6.504 -0.582 -3.328 1 91.38 220 HIS B C 1
ATOM 6077 O O . HIS B 1 220 ? 7 -1.711 -3.309 1 91.38 220 HIS B O 1
ATOM 6083 N N . ALA B 1 221 ? 6.926 0.403 -4.055 1 91.62 221 ALA B N 1
ATOM 6084 C CA . ALA B 1 221 ? 8.148 0.228 -4.832 1 91.62 221 ALA B CA 1
ATOM 6085 C C . ALA B 1 221 ? 9.336 -0.091 -3.922 1 91.62 221 ALA B C 1
ATOM 6087 O O . ALA B 1 221 ? 10.18 -0.924 -4.262 1 91.62 221 ALA B O 1
ATOM 6088 N N . ALA B 1 222 ? 9.445 0.538 -2.807 1 93.62 222 ALA B N 1
ATOM 6089 C CA . ALA B 1 222 ? 10.539 0.317 -1.869 1 93.62 222 ALA B CA 1
ATOM 6090 C C . ALA B 1 222 ? 10.5 -1.099 -1.302 1 93.62 222 ALA B C 1
ATOM 6092 O O . ALA B 1 222 ? 11.539 -1.761 -1.193 1 93.62 222 ALA B O 1
ATOM 6093 N N . LEU B 1 223 ? 9.352 -1.544 -0.954 1 88.31 223 LEU B N 1
ATOM 6094 C CA . LEU B 1 223 ? 9.195 -2.891 -0.419 1 88.31 223 LEU B CA 1
ATOM 6095 C C . LEU B 1 223 ? 9.523 -3.939 -1.477 1 88.31 223 LEU B C 1
ATOM 6097 O O . LEU B 1 223 ? 10.148 -4.957 -1.173 1 88.31 223 LEU B O 1
ATOM 6101 N N . THR B 1 224 ? 9.055 -3.621 -2.678 1 82.31 224 THR B N 1
ATOM 6102 C CA . THR B 1 224 ? 9.32 -4.539 -3.779 1 82.31 224 THR B CA 1
ATOM 6103 C C . THR B 1 224 ? 10.82 -4.672 -4.023 1 82.31 224 THR B C 1
ATOM 6105 O O . THR B 1 224 ? 11.305 -5.75 -4.371 1 82.31 224 THR B O 1
ATOM 6108 N N . GLN B 1 225 ? 11.555 -3.586 -3.768 1 85.88 225 GLN B N 1
ATOM 6109 C CA . GLN B 1 225 ? 13 -3.578 -3.963 1 85.88 225 GLN B CA 1
ATOM 6110 C C . GLN B 1 225 ? 13.727 -4.195 -2.768 1 85.88 225 GLN B C 1
ATOM 6112 O O . GLN B 1 225 ? 14.93 -4.441 -2.824 1 85.88 225 GLN B O 1
ATOM 6117 N N . GLY B 1 226 ? 13.023 -4.426 -1.738 1 84.88 226 GLY B N 1
ATOM 6118 C CA . GLY B 1 226 ? 13.625 -5.008 -0.546 1 84.88 226 GLY B CA 1
ATOM 6119 C C . GLY B 1 226 ? 14.453 -4.016 0.25 1 84.88 226 GLY B C 1
ATOM 6120 O O . GLY B 1 226 ? 15.383 -4.406 0.961 1 84.88 226 GLY B O 1
ATOM 6121 N N . LEU B 1 227 ? 14.148 -2.748 0.177 1 92.06 227 LEU B N 1
ATOM 6122 C CA . LEU B 1 227 ? 14.93 -1.737 0.875 1 92.06 227 LEU B CA 1
ATOM 6123 C C . LEU B 1 227 ? 14.758 -1.857 2.385 1 92.06 227 LEU B C 1
ATOM 6125 O O . LEU B 1 227 ? 15.586 -1.371 3.154 1 92.06 227 LEU B O 1
ATOM 6129 N N . HIS B 1 228 ? 13.68 -2.473 2.807 1 90.62 228 HIS B N 1
ATOM 6130 C CA . HIS B 1 228 ? 13.398 -2.617 4.23 1 90.62 228 HIS B CA 1
ATOM 6131 C C . HIS B 1 228 ? 14.258 -3.711 4.855 1 90.62 228 HIS B C 1
ATOM 6133 O O . HIS B 1 228 ? 14.289 -3.857 6.078 1 90.62 228 HIS B O 1
ATOM 6139 N N . LEU B 1 229 ? 14.93 -4.348 3.93 1 84.44 229 LEU B N 1
ATOM 6140 C CA . LEU B 1 229 ? 15.742 -5.461 4.406 1 84.44 229 LEU B CA 1
ATOM 6141 C C . LEU B 1 229 ? 17.188 -5.027 4.605 1 84.44 229 LEU B C 1
ATOM 6143 O O . LEU B 1 229 ? 17.641 -4.043 4.016 1 84.44 229 LEU B O 1
ATOM 6147 N N . ASP B 1 230 ? 17.859 -5.488 5.742 1 72.06 230 ASP B N 1
ATOM 6148 C CA . ASP B 1 230 ? 19.25 -5.156 6.004 1 72.06 230 ASP B CA 1
ATOM 6149 C C . ASP B 1 230 ? 20.156 -5.617 4.855 1 72.06 230 ASP B C 1
ATOM 6151 O O . ASP B 1 230 ? 20.203 -6.812 4.547 1 72.06 230 ASP B O 1
ATOM 6155 N N . HIS B 1 231 ? 20.438 -4.738 3.926 1 56.44 231 HIS B N 1
ATOM 6156 C CA . HIS B 1 231 ? 21.312 -5.102 2.811 1 56.44 231 HIS B CA 1
ATOM 6157 C C . HIS B 1 231 ? 22.688 -5.547 3.305 1 56.44 231 HIS B C 1
ATOM 6159 O O . HIS B 1 231 ? 23.578 -5.812 2.5 1 56.44 231 HIS B O 1
ATOM 6165 N N . GLU B 1 232 ? 22.984 -5.516 4.562 1 51.97 232 GLU B N 1
ATOM 6166 C CA . GLU B 1 232 ? 24.312 -5.926 5.008 1 51.97 232 GLU B CA 1
ATOM 6167 C C . GLU B 1 232 ? 24.609 -7.371 4.621 1 51.97 232 GLU B C 1
ATOM 6169 O O . GLU B 1 232 ? 25.75 -7.727 4.336 1 51.97 232 GLU B O 1
ATOM 6174 N N . SER B 1 233 ? 23.594 -8.195 4.797 1 41.47 233 SER B N 1
ATOM 6175 C CA . SER B 1 233 ? 23.984 -9.602 4.703 1 41.47 233 SER B CA 1
ATOM 6176 C C . SER B 1 233 ? 24.281 -10 3.266 1 41.47 233 SER B C 1
ATOM 6178 O O . SER B 1 233 ? 24.672 -11.141 3 1 41.47 233 SER B O 1
ATOM 6180 N N . ASP B 1 234 ? 23.703 -9.305 2.404 1 39.34 234 ASP B N 1
ATOM 6181 C CA . ASP B 1 234 ? 24.141 -9.812 1.106 1 39.34 234 ASP B CA 1
ATOM 6182 C C . ASP B 1 234 ? 25.594 -9.477 0.842 1 39.34 234 ASP B C 1
ATOM 6184 O O . ASP B 1 234 ? 25.906 -8.414 0.289 1 39.34 234 ASP B O 1
ATOM 6188 N N . HIS B 1 235 ? 26.359 -9.938 1.587 1 38.97 235 HIS B N 1
ATOM 6189 C CA . HIS B 1 235 ? 27.797 -9.93 1.409 1 38.97 235 HIS B CA 1
ATOM 6190 C C . HIS B 1 235 ? 28.172 -10.062 -0.063 1 38.97 235 HIS B C 1
ATOM 6192 O O . HIS B 1 235 ? 29.344 -9.938 -0.423 1 38.97 235 HIS B O 1
ATOM 6198 N N . ARG B 1 236 ? 27.312 -10.531 -0.884 1 39.44 236 ARG B N 1
ATOM 6199 C CA . ARG B 1 236 ? 27.859 -10.883 -2.188 1 39.44 236 ARG B CA 1
ATOM 6200 C C . ARG B 1 236 ? 27.953 -9.656 -3.092 1 39.44 236 ARG B C 1
ATOM 6202 O O . ARG B 1 236 ? 28.562 -9.711 -4.16 1 39.44 236 ARG B O 1
ATOM 6209 N N . THR B 1 237 ? 27.047 -8.672 -2.875 1 44.25 237 THR B N 1
ATOM 6210 C CA . THR B 1 237 ? 27.25 -7.586 -3.828 1 44.25 237 THR B CA 1
ATOM 6211 C C . THR B 1 237 ? 28.172 -6.52 -3.244 1 44.25 237 THR B C 1
ATOM 6213 O O . THR B 1 237 ? 27.922 -6.012 -2.148 1 44.25 237 THR B O 1
ATOM 6216 N N . SER B 1 238 ? 29.297 -6.547 -3.58 1 47.41 238 SER B N 1
ATOM 6217 C CA . SER B 1 238 ? 30.359 -5.551 -3.375 1 47.41 238 SER B CA 1
ATOM 6218 C C . SER B 1 238 ? 29.797 -4.137 -3.434 1 47.41 238 SER B C 1
ATOM 6220 O O . SER B 1 238 ? 30.188 -3.342 -4.293 1 47.41 238 SER B O 1
ATOM 6222 N N . SER B 1 239 ? 28.516 -4.012 -3.164 1 58.25 239 SER B N 1
ATOM 6223 C CA . SER B 1 239 ? 28.141 -2.6 -3.168 1 58.25 239 SER B CA 1
ATOM 6224 C C . SER B 1 239 ? 28.969 -1.818 -2.143 1 58.25 239 SER B C 1
ATOM 6226 O O . SER B 1 239 ? 29.234 -2.318 -1.049 1 58.25 239 SER B O 1
ATOM 6228 N N . SER B 1 240 ? 29.516 -0.715 -2.682 1 71.12 240 SER B N 1
ATOM 6229 C CA . SER B 1 240 ? 30.266 0.19 -1.825 1 71.12 240 SER B CA 1
ATOM 6230 C C . SER B 1 240 ? 29.469 0.593 -0.595 1 71.12 240 SER B C 1
ATOM 6232 O O . SER B 1 240 ? 28.234 0.51 -0.598 1 71.12 240 SER B O 1
ATOM 6234 N N . SER B 1 241 ? 30.078 0.606 0.431 1 80.81 241 SER B N 1
ATOM 6235 C CA . SER B 1 241 ? 29.5 1.075 1.688 1 80.81 241 SER B CA 1
ATOM 6236 C C . SER B 1 241 ? 28.578 2.268 1.465 1 80.81 241 SER B C 1
ATOM 6238 O O . SER B 1 241 ? 27.5 2.346 2.061 1 80.81 241 SER B O 1
ATOM 6240 N N . ASP B 1 242 ? 28.859 3.055 0.496 1 88.69 242 ASP B N 1
ATOM 6241 C CA . ASP B 1 242 ? 28.062 4.246 0.218 1 88.69 242 ASP B CA 1
ATOM 6242 C C . ASP B 1 242 ? 26.734 3.877 -0.458 1 88.69 242 ASP B C 1
ATOM 6244 O O . ASP B 1 242 ? 25.703 4.48 -0.176 1 88.69 242 ASP B O 1
ATOM 6248 N N . ASP B 1 243 ? 26.828 2.912 -1.268 1 88.81 243 ASP B N 1
ATOM 6249 C CA . ASP B 1 243 ? 25.609 2.504 -1.968 1 88.81 243 ASP B CA 1
ATOM 6250 C C . ASP B 1 243 ? 24.594 1.912 -0.998 1 88.81 243 ASP B C 1
ATOM 6252 O O . ASP B 1 243 ? 23.391 2.145 -1.137 1 88.81 243 ASP B O 1
ATOM 6256 N N . ARG B 1 244 ? 25.094 1.234 -0.1 1 90.38 244 ARG B N 1
ATOM 6257 C CA . ARG B 1 244 ? 24.219 0.668 0.922 1 90.38 244 ARG B CA 1
ATOM 6258 C C . ARG B 1 244 ? 23.594 1.765 1.776 1 90.38 244 ARG B C 1
ATOM 6260 O O . ARG B 1 244 ? 22.406 1.709 2.094 1 90.38 244 ARG B O 1
ATOM 6267 N N . LEU B 1 245 ? 24.422 2.701 2.146 1 92.56 245 LEU B N 1
ATOM 6268 C CA . LEU B 1 245 ? 23.938 3.811 2.957 1 92.56 245 LEU B CA 1
ATOM 6269 C C . LEU B 1 245 ? 22.859 4.602 2.203 1 92.56 245 LEU B C 1
ATOM 6271 O O . LEU B 1 245 ? 21.859 5.008 2.787 1 92.56 245 LEU B O 1
ATOM 6275 N N . LYS B 1 246 ? 23.109 4.805 0.948 1 94.31 246 LYS B N 1
ATOM 6276 C CA . LYS B 1 246 ? 22.141 5.535 0.133 1 94.31 246 LYS B CA 1
ATOM 6277 C C . LYS B 1 246 ? 20.781 4.824 0.113 1 94.31 246 LYS B C 1
ATOM 6279 O O . LYS B 1 246 ? 19.75 5.445 0.331 1 94.31 246 LYS B O 1
ATOM 6284 N N . LYS B 1 247 ? 20.828 3.541 -0.112 1 94.31 247 LYS B N 1
ATOM 6285 C CA . LYS B 1 247 ? 19.609 2.746 -0.165 1 94.31 247 LYS B CA 1
ATOM 6286 C C . LYS B 1 247 ? 18.891 2.752 1.181 1 94.31 247 LYS B C 1
ATOM 6288 O O . LYS B 1 247 ? 17.656 2.879 1.236 1 94.31 247 LYS B O 1
ATOM 6293 N N . THR B 1 248 ? 19.625 2.635 2.229 1 95.69 248 THR B N 1
ATOM 6294 C CA . THR B 1 248 ? 19.031 2.582 3.562 1 95.69 248 THR B CA 1
ATOM 6295 C C . THR B 1 248 ? 18.391 3.918 3.926 1 95.69 248 THR B C 1
ATOM 6297 O O . THR B 1 248 ? 17.312 3.957 4.531 1 95.69 248 THR B O 1
ATOM 6300 N N . TRP B 1 249 ? 19.016 4.98 3.605 1 96.88 249 TRP B N 1
ATOM 6301 C CA . TRP B 1 249 ? 18.438 6.285 3.902 1 96.88 249 TRP B CA 1
ATOM 6302 C C . TRP B 1 249 ? 17.188 6.531 3.062 1 96.88 249 TRP B C 1
ATOM 6304 O O . TRP B 1 249 ? 16.25 7.168 3.527 1 96.88 249 TRP B O 1
ATOM 6314 N N . VAL B 1 250 ? 17.219 6.074 1.816 1 97.06 250 VAL B N 1
ATOM 6315 C CA . VAL B 1 250 ? 16 6.188 1.01 1 97.06 250 VAL B CA 1
ATOM 6316 C C . VAL B 1 250 ? 14.852 5.453 1.697 1 97.06 250 VAL B C 1
ATOM 6318 O O . VAL B 1 250 ? 13.734 5.969 1.772 1 97.06 250 VAL B O 1
ATOM 6321 N N . TRP B 1 251 ? 15.094 4.258 2.266 1 96.94 251 TRP B N 1
ATOM 6322 C CA . TRP B 1 251 ? 14.07 3.494 2.975 1 96.94 251 TRP B CA 1
ATOM 6323 C C . TRP B 1 251 ? 13.508 4.293 4.145 1 96.94 251 TRP B C 1
ATOM 6325 O O . TRP B 1 251 ? 12.289 4.441 4.277 1 96.94 251 TRP B O 1
ATOM 6335 N N . TRP B 1 252 ? 14.391 4.82 4.906 1 97.81 252 TRP B N 1
ATOM 6336 C CA . TRP B 1 252 ? 13.93 5.469 6.133 1 97.81 252 TRP B CA 1
ATOM 6337 C C . TRP B 1 252 ? 13.25 6.797 5.824 1 97.81 252 TRP B C 1
ATOM 6339 O O . TRP B 1 252 ? 12.344 7.219 6.551 1 97.81 252 TRP B O 1
ATOM 6349 N N . ALA B 1 253 ? 13.688 7.461 4.742 1 97.5 253 ALA B N 1
ATOM 6350 C CA . ALA B 1 253 ? 12.969 8.656 4.305 1 97.5 253 ALA B CA 1
ATOM 6351 C C . ALA B 1 253 ? 11.539 8.312 3.883 1 97.5 253 ALA B C 1
ATOM 6353 O O . ALA B 1 253 ? 10.594 9.016 4.246 1 97.5 253 ALA B O 1
ATOM 6354 N N . VAL B 1 254 ? 11.375 7.234 3.141 1 97.44 254 VAL B N 1
ATOM 6355 C CA . VAL B 1 254 ? 10.062 6.789 2.678 1 97.44 254 VAL B CA 1
ATOM 6356 C C . VAL B 1 254 ? 9.219 6.328 3.867 1 97.44 254 VAL B C 1
ATOM 6358 O O . VAL B 1 254 ? 8.031 6.629 3.943 1 97.44 254 VAL B O 1
ATOM 6361 N N . TYR B 1 255 ? 9.859 5.578 4.824 1 97.38 255 TYR B N 1
ATOM 6362 C CA . TYR B 1 255 ? 9.188 5.109 6.035 1 97.38 255 TYR B CA 1
ATOM 6363 C C . TYR B 1 255 ? 8.648 6.281 6.844 1 97.38 255 TYR B C 1
ATOM 6365 O O . TYR B 1 255 ? 7.488 6.266 7.262 1 97.38 255 TYR B O 1
ATOM 6373 N N . ALA B 1 256 ? 9.5 7.285 6.984 1 97.06 256 ALA B N 1
ATOM 6374 C CA . ALA B 1 256 ? 9.094 8.453 7.77 1 97.06 256 ALA B CA 1
ATOM 6375 C C . ALA B 1 256 ? 7.984 9.227 7.066 1 97.06 256 ALA B C 1
ATOM 6377 O O . ALA B 1 256 ? 7.016 9.648 7.703 1 97.06 256 ALA B O 1
ATOM 6378 N N . LEU B 1 257 ? 8.156 9.414 5.816 1 93.88 257 LEU B N 1
ATOM 6379 C CA . LEU B 1 257 ? 7.141 10.102 5.031 1 93.88 257 LEU B CA 1
ATOM 6380 C C . LEU B 1 257 ? 5.789 9.414 5.172 1 93.88 257 LEU B C 1
ATOM 6382 O O . LEU B 1 257 ? 4.773 10.07 5.414 1 93.88 257 LEU B O 1
ATOM 6386 N N . GLU B 1 258 ? 5.781 8.156 5.043 1 94.81 258 GLU B N 1
ATOM 6387 C CA . GLU B 1 258 ? 4.539 7.387 5.055 1 94.81 258 GLU B CA 1
ATOM 6388 C C . GLU B 1 258 ? 3.9 7.387 6.441 1 94.81 258 GLU B C 1
ATOM 6390 O O . GLU B 1 258 ? 2.695 7.605 6.574 1 94.81 258 GLU B O 1
ATOM 6395 N N . LYS B 1 259 ? 4.652 7.145 7.449 1 95.06 259 LYS B N 1
ATOM 6396 C CA . LYS B 1 259 ? 4.102 7.074 8.797 1 95.06 259 LYS B CA 1
ATOM 6397 C C . LYS B 1 259 ? 3.574 8.43 9.25 1 95.06 259 LYS B C 1
ATOM 6399 O O . LYS B 1 259 ? 2.523 8.516 9.891 1 95.06 259 LYS B O 1
ATOM 6404 N N . HIS B 1 260 ? 4.344 9.461 8.938 1 92 260 HIS B N 1
ATOM 6405 C CA . HIS B 1 260 ? 3.889 10.797 9.289 1 92 260 HIS B CA 1
ATOM 6406 C C . HIS B 1 260 ? 2.602 11.156 8.547 1 92 260 HIS B C 1
ATOM 6408 O O . HIS B 1 260 ? 1.673 11.711 9.141 1 92 260 HIS B O 1
ATOM 6414 N N . PHE B 1 261 ? 2.572 10.781 7.34 1 87.81 261 PHE B N 1
ATOM 6415 C CA . PHE B 1 261 ? 1.379 11.047 6.547 1 87.81 261 PHE B CA 1
ATOM 6416 C C . PHE B 1 261 ? 0.184 10.273 7.094 1 87.81 261 PHE B C 1
ATOM 6418 O O . PHE B 1 261 ? -0.917 10.812 7.199 1 87.81 261 PHE B O 1
ATOM 6425 N N . CYS B 1 262 ? 0.391 9.023 7.363 1 87.25 262 CYS B N 1
ATOM 6426 C CA . CYS B 1 262 ? -0.693 8.188 7.855 1 87.25 262 CYS B CA 1
ATOM 6427 C C . CYS B 1 262 ? -1.218 8.703 9.195 1 87.25 262 CYS B C 1
ATOM 6429 O O . CYS B 1 262 ? -2.426 8.688 9.438 1 87.25 262 CYS B O 1
ATOM 6431 N N . LEU B 1 263 ? -0.359 9.156 10.047 1 88.62 263 LEU B N 1
ATOM 6432 C CA . LEU B 1 263 ? -0.798 9.656 11.344 1 88.62 263 LEU B CA 1
ATOM 6433 C C . LEU B 1 263 ? -1.629 10.93 11.188 1 88.62 263 LEU B C 1
ATOM 6435 O O . LEU B 1 263 ? -2.652 11.086 11.859 1 88.62 263 LEU B O 1
ATOM 6439 N N . VAL B 1 264 ? -1.205 11.781 10.305 1 83.12 264 VAL B N 1
ATOM 6440 C CA . VAL B 1 264 ? -1.888 13.055 10.117 1 83.12 264 VAL B CA 1
ATOM 6441 C C . VAL B 1 264 ? -3.211 12.828 9.391 1 83.12 264 VAL B C 1
ATOM 6443 O O . VAL B 1 264 ? -4.219 13.469 9.703 1 83.12 264 VAL B O 1
ATOM 6446 N N . SER B 1 265 ? -3.211 11.93 8.453 1 77.75 265 SER B N 1
ATOM 6447 C CA . SER B 1 265 ? -4.402 11.727 7.637 1 77.75 265 SER B CA 1
ATOM 6448 C C . SER B 1 265 ? -5.355 10.727 8.289 1 77.75 265 SER B C 1
ATOM 6450 O O . SER B 1 265 ? -6.527 10.648 7.918 1 77.75 265 SER B O 1
ATOM 6452 N N . GLY B 1 266 ? -4.852 9.945 9.25 1 76.81 266 GLY B N 1
ATOM 6453 C CA . GLY B 1 266 ? -5.664 8.93 9.891 1 76.81 266 GLY B CA 1
ATOM 6454 C C . GLY B 1 266 ? -5.824 7.672 9.055 1 76.81 266 GLY B C 1
ATOM 6455 O O . GLY B 1 266 ? -6.645 6.809 9.367 1 76.81 266 GLY B O 1
ATOM 6456 N N . ARG B 1 267 ? -5.078 7.594 8.047 1 78.56 267 ARG B N 1
ATOM 6457 C CA . ARG B 1 267 ? -5.141 6.426 7.172 1 78.56 267 ARG B CA 1
ATOM 6458 C C . ARG B 1 267 ? -4.223 5.316 7.672 1 78.56 267 ARG B C 1
ATOM 6460 O O . ARG B 1 267 ? -3.23 5.586 8.352 1 78.56 267 ARG B O 1
ATOM 6467 N N . PRO B 1 268 ? -4.613 4.078 7.332 1 81.94 268 PRO B N 1
ATOM 6468 C CA . PRO B 1 268 ? -3.746 2.988 7.785 1 81.94 268 PRO B CA 1
ATOM 6469 C C . PRO B 1 268 ? -2.412 2.947 7.043 1 81.94 268 PRO B C 1
ATOM 6471 O O . PRO B 1 268 ? -2.342 3.328 5.871 1 81.94 268 PRO B O 1
ATOM 6474 N N . SER B 1 269 ? -1.458 2.523 7.77 1 90 269 SER B N 1
ATOM 6475 C CA . SER B 1 269 ? -0.14 2.338 7.172 1 90 269 SER B CA 1
ATOM 6476 C C . SER B 1 269 ? -0.1 1.086 6.301 1 90 269 SER B C 1
ATOM 6478 O O . SER B 1 269 ? -0.772 0.096 6.598 1 90 269 SER B O 1
ATOM 6480 N N . MET B 1 270 ? 0.727 1.123 5.301 1 88.5 270 MET B N 1
ATOM 6481 C CA . MET B 1 270 ? 0.903 -0.022 4.41 1 88.5 270 MET B CA 1
ATOM 6482 C C . MET B 1 270 ? 2.193 -0.768 4.734 1 88.5 270 MET B C 1
ATOM 6484 O O . MET B 1 270 ? 2.541 -1.738 4.059 1 88.5 270 MET B O 1
ATOM 6488 N N . ILE B 1 271 ? 2.871 -0.306 5.684 1 91.31 271 ILE B N 1
ATOM 6489 C CA . ILE B 1 271 ? 4.137 -0.924 6.066 1 91.31 271 ILE B CA 1
ATOM 6490 C C . ILE B 1 271 ? 3.949 -1.739 7.344 1 91.31 271 ILE B C 1
ATOM 6492 O O . ILE B 1 271 ? 3.518 -1.208 8.367 1 91.31 271 ILE B O 1
ATOM 6496 N N . ASP B 1 272 ? 4.207 -2.957 7.246 1 85.62 272 ASP B N 1
ATOM 6497 C CA . ASP B 1 272 ? 4.277 -3.803 8.438 1 85.62 272 ASP B CA 1
ATOM 6498 C C . ASP B 1 272 ? 5.664 -3.74 9.07 1 85.62 272 ASP B C 1
ATOM 6500 O O . ASP B 1 272 ? 6.629 -4.266 8.523 1 85.62 272 ASP B O 1
ATOM 6504 N N . ASP B 1 273 ? 5.707 -3.205 10.227 1 88.19 273 ASP B N 1
ATOM 6505 C CA . ASP B 1 273 ? 6.992 -2.961 10.875 1 88.19 273 ASP B CA 1
ATOM 6506 C C . ASP B 1 273 ? 7.695 -4.273 11.219 1 88.19 273 ASP B C 1
ATOM 6508 O O . ASP B 1 273 ? 8.914 -4.301 11.406 1 88.19 273 ASP B O 1
ATOM 6512 N N . ASP B 1 274 ? 7.004 -5.309 11.281 1 79.38 274 ASP B N 1
ATOM 6513 C CA . ASP B 1 274 ? 7.59 -6.598 11.641 1 79.38 274 ASP B CA 1
ATOM 6514 C C . ASP B 1 274 ? 8.438 -7.152 10.492 1 79.38 274 ASP B C 1
ATOM 6516 O O . ASP B 1 274 ? 9.234 -8.07 10.688 1 79.38 274 ASP B O 1
ATOM 6520 N N . MET B 1 275 ? 8.273 -6.594 9.367 1 81 275 MET B N 1
ATOM 6521 C CA . MET B 1 275 ? 9.031 -7.074 8.219 1 81 275 MET B CA 1
ATOM 6522 C C . MET B 1 275 ? 10.328 -6.297 8.047 1 81 275 MET B C 1
ATOM 6524 O O . MET B 1 275 ? 11.156 -6.633 7.195 1 81 275 MET B O 1
ATOM 6528 N N . ILE B 1 276 ? 10.523 -5.246 8.859 1 88.88 276 ILE B N 1
ATOM 6529 C CA . ILE B 1 276 ? 11.656 -4.348 8.68 1 88.88 276 ILE B CA 1
ATOM 6530 C C . ILE B 1 276 ? 12.891 -4.926 9.367 1 88.88 276 ILE B C 1
ATOM 6532 O O . ILE B 1 276 ? 12.852 -5.246 10.562 1 88.88 276 ILE B O 1
ATOM 6536 N N . ARG B 1 277 ? 13.984 -5.027 8.648 1 87.25 277 ARG B N 1
ATOM 6537 C CA . ARG B 1 277 ? 15.258 -5.477 9.211 1 87.25 277 ARG B CA 1
ATOM 6538 C C . ARG B 1 277 ? 16.297 -4.363 9.172 1 87.25 277 ARG B C 1
ATOM 6540 O O . ARG B 1 277 ? 17.281 -4.398 9.906 1 87.25 277 ARG B O 1
ATOM 6547 N N . ALA B 1 278 ? 16.062 -3.404 8.336 1 91.69 278 ALA B N 1
ATOM 6548 C CA . ALA B 1 278 ? 17 -2.301 8.18 1 91.69 278 ALA B CA 1
ATOM 6549 C C . ALA B 1 278 ? 17.094 -1.462 9.453 1 91.69 278 ALA B C 1
ATOM 6551 O O . ALA B 1 278 ? 16.062 -1.097 10.023 1 91.69 278 ALA B O 1
ATOM 6552 N N . SER B 1 279 ? 18.281 -1.165 9.859 1 93.19 279 SER B N 1
ATOM 6553 C CA . SER B 1 279 ? 18.484 -0.284 11.008 1 93.19 279 SER B CA 1
ATOM 6554 C C . SER B 1 279 ? 18.688 1.159 10.562 1 93.19 279 SER B C 1
ATOM 6556 O O . SER B 1 279 ? 19.109 1.41 9.43 1 93.19 279 SER B O 1
ATOM 6558 N N . ILE B 1 280 ? 18.359 2.068 11.43 1 95.5 280 ILE B N 1
ATOM 6559 C CA . ILE B 1 280 ? 18.625 3.475 11.141 1 95.5 280 ILE B CA 1
ATOM 6560 C C . ILE B 1 280 ? 20.125 3.729 11.117 1 95.5 280 ILE B C 1
ATOM 6562 O O . ILE B 1 280 ? 20.812 3.467 12.109 1 95.5 280 ILE B O 1
ATOM 6566 N N . PRO B 1 281 ? 20.609 4.262 10.039 1 93.75 281 PRO B N 1
ATOM 6567 C CA . PRO B 1 281 ? 22.047 4.461 9.961 1 93.75 281 PRO B CA 1
ATOM 6568 C C . PRO B 1 281 ? 22.547 5.555 10.898 1 93.75 281 PRO B C 1
ATOM 6570 O O . PRO B 1 281 ? 21.781 6.453 11.273 1 93.75 281 PRO B O 1
ATOM 6573 N N . SER B 1 282 ? 23.906 5.449 11.188 1 93.62 282 SER B N 1
ATOM 6574 C CA . SER B 1 282 ? 24.547 6.469 12.023 1 93.62 282 SER B CA 1
ATOM 6575 C C . SER B 1 282 ? 25.453 7.363 11.195 1 93.62 282 SER B C 1
ATOM 6577 O O . SER B 1 282 ? 26.031 8.32 11.719 1 93.62 282 SER B O 1
ATOM 6579 N N . HIS B 1 283 ? 25.594 7.043 9.922 1 94.06 283 HIS B N 1
ATOM 6580 C CA . HIS B 1 283 ? 26.438 7.812 9.016 1 94.06 283 HIS B CA 1
ATOM 6581 C C . HIS B 1 283 ? 25.719 8.094 7.699 1 94.06 283 HIS B C 1
ATOM 6583 O O . HIS B 1 283 ? 24.656 7.516 7.426 1 94.06 283 HIS B O 1
ATOM 6589 N N . VAL B 1 284 ? 26.219 9.047 7.035 1 94.94 284 VAL B N 1
ATOM 6590 C CA . VAL B 1 284 ? 25.672 9.406 5.73 1 94.94 284 VAL B CA 1
ATOM 6591 C C . VAL B 1 284 ? 26.688 9.109 4.637 1 94.94 284 VAL B C 1
ATOM 6593 O O . VAL B 1 284 ? 27.891 8.984 4.914 1 94.94 284 VAL B O 1
ATOM 6596 N N . PRO B 1 285 ? 26.203 8.859 3.379 1 94.06 285 PRO B N 1
ATOM 6597 C CA . PRO B 1 285 ? 27.156 8.688 2.283 1 94.06 285 PRO B CA 1
ATOM 6598 C C . PRO B 1 285 ? 28.062 9.898 2.094 1 94.06 285 PRO B C 1
ATOM 6600 O O . PRO B 1 285 ? 27.719 11 2.52 1 94.06 285 PRO B O 1
ATOM 6603 N N . SER B 1 286 ? 29.234 9.672 1.429 1 92.62 286 SER B N 1
ATOM 6604 C CA . SER B 1 286 ? 30.188 10.75 1.163 1 92.62 286 SER B CA 1
ATOM 6605 C C . SER B 1 286 ? 29.547 11.844 0.314 1 92.62 286 SER B C 1
ATOM 6607 O O . SER B 1 286 ? 28.812 11.562 -0.627 1 92.62 286 SER B O 1
ATOM 6609 N N . ASN B 1 287 ? 29.797 13.117 0.69 1 91.5 287 ASN B N 1
ATOM 6610 C CA . ASN B 1 287 ? 29.344 14.297 -0.044 1 91.5 287 ASN B CA 1
ATOM 6611 C C . ASN B 1 287 ? 27.812 14.391 -0.063 1 91.5 287 ASN B C 1
ATOM 6613 O O . ASN B 1 287 ? 27.234 14.836 -1.053 1 91.5 287 ASN B O 1
ATOM 6617 N N . SER B 1 288 ? 27.234 13.891 0.957 1 93.12 288 SER B N 1
ATOM 6618 C CA . SER B 1 288 ? 25.781 13.914 1.057 1 93.12 288 SER B CA 1
ATOM 6619 C C . SER B 1 288 ? 25.281 15.234 1.648 1 93.12 288 SER B C 1
ATOM 6621 O O . SER B 1 288 ? 26.016 15.906 2.373 1 93.12 288 SER B O 1
ATOM 6623 N N . THR B 1 289 ? 24.078 15.625 1.34 1 92.81 289 THR B N 1
ATOM 6624 C CA . THR B 1 289 ? 23.422 16.812 1.896 1 92.81 289 THR B CA 1
ATOM 6625 C C . THR B 1 289 ? 22.484 16.422 3.033 1 92.81 289 THR B C 1
ATOM 6627 O O . THR B 1 289 ? 21.766 17.281 3.574 1 92.81 289 THR B O 1
ATOM 6630 N N . ILE B 1 290 ? 22.469 15.164 3.428 1 93.69 290 ILE B N 1
ATOM 6631 C CA . ILE B 1 290 ? 21.547 14.641 4.43 1 93.69 290 ILE B CA 1
ATOM 6632 C C . ILE B 1 290 ? 21.766 15.344 5.762 1 93.69 290 ILE B C 1
ATOM 6634 O O . ILE B 1 290 ? 22.906 15.5 6.203 1 93.69 290 ILE B O 1
ATOM 6638 N N . TYR B 1 291 ? 20.75 15.898 6.305 1 91.88 291 TYR B N 1
ATOM 6639 C CA . TYR B 1 291 ? 20.781 16.375 7.684 1 91.88 291 TYR B CA 1
ATOM 6640 C C . TYR B 1 291 ? 20.641 15.211 8.664 1 91.88 291 TYR B C 1
ATOM 6642 O O . TYR B 1 291 ? 19.531 14.883 9.086 1 91.88 291 TYR B O 1
ATOM 6650 N N . LEU B 1 292 ? 21.703 14.625 9.086 1 92.19 292 LEU B N 1
ATOM 6651 C CA . LEU B 1 292 ? 21.781 13.352 9.789 1 92.19 292 LEU B CA 1
ATOM 6652 C C . LEU B 1 292 ? 20.938 13.391 11.055 1 92.19 292 LEU B C 1
ATOM 6654 O O . LEU B 1 292 ? 20.109 12.492 11.289 1 92.19 292 LEU B O 1
ATOM 6658 N N . GLU B 1 293 ? 21.062 14.398 11.867 1 88.88 293 GLU B N 1
ATOM 6659 C CA . GLU B 1 293 ? 20.375 14.453 13.156 1 88.88 293 GLU B CA 1
ATOM 6660 C C . GLU B 1 293 ? 18.859 14.516 12.977 1 88.88 293 GLU B C 1
ATOM 6662 O O . GLU B 1 293 ? 18.125 13.797 13.648 1 88.88 293 GLU B O 1
ATOM 6667 N N . ALA B 1 294 ? 18.5 15.344 12.078 1 90.25 294 ALA B N 1
ATOM 6668 C CA . ALA B 1 294 ? 17.062 15.516 11.852 1 90.25 294 ALA B CA 1
ATOM 6669 C C . ALA B 1 294 ? 16.438 14.25 11.273 1 90.25 294 ALA B C 1
ATOM 6671 O O . ALA B 1 294 ? 15.328 13.867 11.656 1 90.25 294 ALA B O 1
ATOM 6672 N N . ASN B 1 295 ? 17.125 13.641 10.336 1 93.56 295 ASN B N 1
ATOM 6673 C CA . ASN B 1 295 ? 16.562 12.453 9.695 1 93.56 295 ASN B CA 1
ATOM 6674 C C . ASN B 1 295 ? 16.547 11.258 10.648 1 93.56 295 ASN B C 1
ATOM 6676 O O . ASN B 1 295 ? 15.656 10.414 10.57 1 93.56 295 ASN B O 1
ATOM 6680 N N . THR B 1 296 ? 17.547 11.148 11.492 1 93.5 296 THR B N 1
ATOM 6681 C CA . THR B 1 296 ? 17.547 10.109 12.516 1 93.5 296 THR B CA 1
ATOM 6682 C C . THR B 1 296 ? 16.359 10.281 13.461 1 93.5 296 THR B C 1
ATOM 6684 O O . THR B 1 296 ? 15.664 9.312 13.773 1 93.5 296 THR B O 1
ATOM 6687 N N . LEU B 1 297 ? 16.188 11.492 13.859 1 92.75 297 LEU B N 1
ATOM 6688 C CA . LEU B 1 297 ? 15.07 11.781 14.758 1 92.75 297 LEU B CA 1
ATOM 6689 C C . LEU B 1 297 ? 13.734 11.523 14.062 1 92.75 297 LEU B C 1
ATOM 6691 O O . LEU B 1 297 ? 12.797 11.031 14.688 1 92.75 297 LEU B O 1
ATOM 6695 N N . ALA B 1 298 ? 13.672 11.922 12.805 1 94.38 298 ALA B N 1
ATOM 6696 C CA . ALA B 1 298 ? 12.453 11.688 12.039 1 94.38 298 ALA B CA 1
ATOM 6697 C C . ALA B 1 298 ? 12.133 10.195 11.953 1 94.38 298 ALA B C 1
ATOM 6699 O O . ALA B 1 298 ? 10.977 9.789 12.086 1 94.38 298 ALA B O 1
ATOM 6700 N N . ALA B 1 299 ? 13.117 9.391 11.695 1 96.25 299 ALA B N 1
ATOM 6701 C CA . ALA B 1 299 ? 12.93 7.941 11.609 1 96.25 299 ALA B CA 1
ATOM 6702 C C . ALA B 1 299 ? 12.5 7.359 12.945 1 96.25 299 ALA B C 1
ATOM 6704 O O . ALA B 1 299 ? 11.609 6.508 13 1 96.25 299 ALA B O 1
ATOM 6705 N N . ARG B 1 300 ? 13.086 7.805 14.016 1 95.69 300 ARG B N 1
ATOM 6706 C CA . ARG B 1 300 ? 12.711 7.344 15.344 1 95.69 300 ARG B CA 1
ATOM 6707 C C . ARG B 1 300 ? 11.273 7.738 15.68 1 95.69 300 ARG B C 1
ATOM 6709 O O . ARG B 1 300 ? 10.516 6.938 16.219 1 95.69 300 ARG B O 1
ATOM 6716 N N . HIS B 1 301 ? 11.008 8.945 15.398 1 96.81 301 HIS B N 1
ATOM 6717 C CA . HIS B 1 301 ? 9.648 9.406 15.617 1 96.81 301 HIS B CA 1
ATOM 6718 C C . HIS B 1 301 ? 8.648 8.609 14.781 1 96.81 301 HIS B C 1
ATOM 6720 O O . HIS B 1 301 ? 7.543 8.312 15.242 1 96.81 301 HIS B O 1
ATOM 6726 N N . ALA B 1 302 ? 9.016 8.352 13.547 1 97.56 302 ALA B N 1
ATOM 6727 C CA . ALA B 1 302 ? 8.141 7.582 12.664 1 97.56 302 ALA B CA 1
ATOM 6728 C C . ALA B 1 302 ? 7.832 6.211 13.266 1 97.56 302 ALA B C 1
ATOM 6730 O O . ALA B 1 302 ? 6.719 5.699 13.117 1 97.56 302 ALA B O 1
ATOM 6731 N N . LYS B 1 303 ? 8.742 5.602 13.906 1 96.69 303 LYS B N 1
ATOM 6732 C CA . LYS B 1 303 ? 8.516 4.324 14.57 1 96.69 303 LYS B CA 1
ATOM 6733 C C . LYS B 1 303 ? 7.477 4.461 15.68 1 96.69 303 LYS B C 1
ATOM 6735 O O . LYS B 1 303 ? 6.676 3.553 15.906 1 96.69 303 LYS B O 1
ATOM 6740 N N . ILE B 1 304 ? 7.523 5.531 16.328 1 96.88 304 ILE B N 1
ATOM 6741 C CA . ILE B 1 304 ? 6.543 5.785 17.375 1 96.88 304 ILE B CA 1
ATOM 6742 C C . ILE B 1 304 ? 5.168 6.023 16.766 1 96.88 304 ILE B C 1
ATOM 6744 O O . ILE B 1 304 ? 4.152 5.559 17.281 1 96.88 304 ILE B O 1
ATOM 6748 N N . CYS B 1 305 ? 5.18 6.793 15.648 1 95.94 305 CYS B N 1
ATOM 6749 C CA . CYS B 1 305 ? 3.924 6.992 14.93 1 95.94 305 CYS B CA 1
ATOM 6750 C C . CYS B 1 305 ? 3.309 5.656 14.531 1 95.94 305 CYS B C 1
ATOM 6752 O O . CYS B 1 305 ? 2.088 5.496 14.578 1 95.94 305 CYS B O 1
ATOM 6754 N N . SER B 1 306 ? 4.172 4.734 14.133 1 93.94 306 SER B N 1
ATOM 6755 C CA . SER B 1 306 ? 3.691 3.4 13.781 1 93.94 306 SER B CA 1
ATOM 6756 C C . SER B 1 306 ? 2.971 2.744 14.953 1 93.94 306 SER B C 1
ATOM 6758 O O . SER B 1 306 ? 1.929 2.109 14.766 1 93.94 306 SER B O 1
ATOM 6760 N N . ARG B 1 307 ? 3.477 2.873 16.109 1 93 307 ARG B N 1
ATOM 6761 C CA . ARG B 1 307 ? 2.852 2.307 17.297 1 93 307 ARG B CA 1
ATOM 6762 C C . ARG B 1 307 ? 1.509 2.969 17.578 1 93 307 ARG B C 1
ATOM 6764 O O . ARG B 1 307 ? 0.539 2.295 17.938 1 93 307 ARG B O 1
ATOM 6771 N N . ILE B 1 308 ? 1.507 4.281 17.438 1 92.62 308 ILE B N 1
ATOM 6772 C CA . ILE B 1 308 ? 0.255 4.992 17.672 1 92.62 308 ILE B CA 1
ATOM 6773 C C . ILE B 1 308 ? -0.811 4.496 16.703 1 92.62 308 ILE B C 1
ATOM 6775 O O . ILE B 1 308 ? -1.939 4.203 17.109 1 92.62 308 ILE B O 1
ATOM 6779 N N . LEU B 1 309 ? -0.45 4.375 15.453 1 88.94 309 LEU B N 1
ATOM 6780 C CA . LEU B 1 309 ? -1.377 3.928 14.422 1 88.94 309 LEU B CA 1
ATOM 6781 C C . LEU B 1 309 ? -1.864 2.51 14.703 1 88.94 309 LEU B C 1
ATOM 6783 O O . LEU B 1 309 ? -3.057 2.221 14.57 1 88.94 309 LEU B O 1
ATOM 6787 N N . ARG B 1 310 ? -1.02 1.648 15.156 1 85.44 310 ARG B N 1
ATOM 6788 C CA . ARG B 1 310 ? -1.326 0.229 15.297 1 85.44 310 ARG B CA 1
ATOM 6789 C C . ARG B 1 310 ? -2.027 -0.046 16.625 1 85.44 310 ARG B C 1
ATOM 6791 O O . ARG B 1 310 ? -2.906 -0.907 16.703 1 85.44 310 ARG B O 1
ATOM 6798 N N . GLU B 1 311 ? -1.665 0.681 17.656 1 88.44 311 GLU B N 1
ATOM 6799 C CA . GLU B 1 311 ? -2.092 0.283 19 1 88.44 311 GLU B CA 1
ATOM 6800 C C . GLU B 1 311 ? -3.186 1.206 19.531 1 88.44 311 GLU B C 1
ATOM 6802 O O . GLU B 1 311 ? -3.914 0.846 20.453 1 88.44 311 GLU B O 1
ATOM 6807 N N . ILE B 1 312 ? -3.191 2.377 19.016 1 86.25 312 ILE B N 1
ATOM 6808 C CA . ILE B 1 312 ? -4.145 3.342 19.547 1 86.25 312 ILE B CA 1
ATOM 6809 C C . ILE B 1 312 ? -5.246 3.604 18.516 1 86.25 312 ILE B C 1
ATOM 6811 O O . ILE B 1 312 ? -6.43 3.652 18.859 1 86.25 312 ILE B O 1
ATOM 6815 N N . MET B 1 313 ? -4.871 3.717 17.297 1 79.44 313 MET B N 1
ATOM 6816 C CA . MET B 1 313 ? -5.82 4.164 16.281 1 79.44 313 MET B CA 1
ATOM 6817 C C . MET B 1 313 ? -6.406 2.975 15.523 1 79.44 313 MET B C 1
ATOM 6819 O O . MET B 1 313 ? -7.273 3.146 14.664 1 79.44 313 MET B O 1
ATOM 6823 N N . SER B 1 314 ? -5.992 1.772 15.836 1 76.62 314 SER B N 1
ATOM 6824 C CA . SER B 1 314 ? -6.469 0.587 15.133 1 76.62 314 SER B CA 1
ATOM 6825 C C . SER B 1 314 ? -7.746 0.045 15.766 1 76.62 314 SER B C 1
ATOM 6827 O O . SER B 1 314 ? -8.117 0.446 16.875 1 76.62 314 SER B O 1
ATOM 6829 N N . THR B 1 315 ? -8.422 -0.818 15.023 1 73.38 315 THR B N 1
ATOM 6830 C CA . THR B 1 315 ? -9.625 -1.479 15.523 1 73.38 315 THR B CA 1
ATOM 6831 C C . THR B 1 315 ? -9.297 -2.357 16.734 1 73.38 315 THR B C 1
ATOM 6833 O O . THR B 1 315 ? -10.141 -2.553 17.609 1 73.38 315 THR B O 1
ATOM 6836 N N . LYS B 1 316 ? -8.117 -2.816 16.75 1 71.69 316 LYS B N 1
ATOM 6837 C CA . LYS B 1 316 ? -7.684 -3.629 17.875 1 71.69 316 LYS B CA 1
ATOM 6838 C C . LYS B 1 316 ? -7.68 -2.812 19.172 1 71.69 316 LYS B C 1
ATOM 6840 O O . LYS B 1 316 ? -7.988 -3.336 20.25 1 71.69 316 LYS B O 1
ATOM 6845 N N . ALA B 1 317 ? -7.383 -1.534 19.078 1 72.31 317 ALA B N 1
ATOM 6846 C CA . ALA B 1 317 ? -7.336 -0.654 20.25 1 72.31 317 ALA B CA 1
ATOM 6847 C C . ALA B 1 317 ? -8.719 -0.476 20.859 1 72.31 317 ALA B C 1
ATOM 6849 O O . ALA B 1 317 ? -8.859 -0.329 22.078 1 72.31 317 ALA B O 1
ATOM 6850 N N . TYR B 1 318 ? -9.703 -0.667 19.953 1 71.12 318 TYR B N 1
ATOM 6851 C CA . TYR B 1 318 ? -11.07 -0.477 20.438 1 71.12 318 TYR B CA 1
ATOM 6852 C C . TYR B 1 318 ? -11.539 -1.681 21.25 1 71.12 318 TYR B C 1
ATOM 6854 O O . TYR B 1 318 ? -12.492 -1.581 22.016 1 71.12 318 TYR B O 1
ATOM 6862 N N . ARG B 1 319 ? -10.781 -2.695 21.047 1 75.25 319 ARG B N 1
ATOM 6863 C CA . ARG B 1 319 ? -11.164 -3.906 21.766 1 75.25 319 ARG B CA 1
ATOM 6864 C C . ARG B 1 319 ? -10.398 -4.027 23.078 1 75.25 319 ARG B C 1
ATOM 6866 O O . ARG B 1 319 ? -10.742 -4.844 23.938 1 75.25 319 ARG B O 1
ATOM 6873 N N . LEU B 1 320 ? -9.508 -3.123 23.281 1 77.62 320 LEU B N 1
ATOM 6874 C CA . LEU B 1 320 ? -8.711 -3.172 24.516 1 77.62 320 LEU B CA 1
ATOM 6875 C C . LEU B 1 320 ? -9.508 -2.637 25.703 1 77.62 320 LEU B C 1
ATOM 6877 O O . LEU B 1 320 ? -10.344 -1.744 25.531 1 77.62 320 LEU B O 1
ATOM 6881 N N . SER B 1 321 ? -9.234 -3.203 26.812 1 81.06 321 SER B N 1
ATOM 6882 C CA . SER B 1 321 ? -9.781 -2.631 28.031 1 81.06 321 SER B CA 1
ATOM 6883 C C . SER B 1 321 ? -9.211 -1.243 28.297 1 81.06 321 SER B C 1
ATOM 6885 O O . SER B 1 321 ? -8.102 -0.931 27.875 1 81.06 321 SER B O 1
ATOM 6887 N N . PRO B 1 322 ? -9.938 -0.423 28.953 1 81.69 322 PRO B N 1
ATOM 6888 C CA . PRO B 1 322 ? -9.43 0.915 29.281 1 81.69 322 PRO B CA 1
ATOM 6889 C C . PRO B 1 322 ? -8.07 0.882 29.984 1 81.69 322 PRO B C 1
ATOM 6891 O O . PRO B 1 322 ? -7.207 1.715 29.703 1 81.69 322 PRO B O 1
ATOM 6894 N N . HIS B 1 323 ? -7.898 -0.085 30.781 1 84.25 323 HIS B N 1
ATOM 6895 C CA . HIS B 1 323 ? -6.637 -0.164 31.516 1 84.25 323 HIS B CA 1
ATOM 6896 C C . HIS B 1 323 ? -5.492 -0.575 30.594 1 84.25 323 HIS B C 1
ATOM 6898 O O . HIS B 1 323 ? -4.367 -0.101 30.75 1 84.25 323 HIS B O 1
ATOM 6904 N N . ALA B 1 324 ? -5.84 -1.473 29.703 1 86.69 324 ALA B N 1
ATOM 6905 C CA . ALA B 1 324 ? -4.828 -1.867 28.734 1 86.69 324 ALA B CA 1
ATOM 6906 C C . ALA B 1 324 ? -4.457 -0.699 27.828 1 86.69 324 ALA B C 1
ATOM 6908 O O . ALA B 1 324 ? -3.289 -0.519 27.484 1 86.69 324 ALA B O 1
ATOM 6909 N N . LEU B 1 325 ? -5.449 0.051 27.422 1 87.25 325 LEU B N 1
ATOM 6910 C CA . LEU B 1 325 ? -5.219 1.229 26.594 1 87.25 325 LEU B CA 1
ATOM 6911 C C . LEU B 1 325 ? -4.371 2.258 27.328 1 87.25 325 LEU B C 1
ATOM 6913 O O . LEU B 1 325 ? -3.479 2.871 26.734 1 87.25 325 LEU B O 1
ATOM 6917 N N . LEU B 1 326 ? -4.676 2.389 28.672 1 88.94 326 LEU B N 1
ATOM 6918 C CA . LEU B 1 326 ? -3.928 3.326 29.5 1 88.94 326 LEU B CA 1
ATOM 6919 C C . LEU B 1 326 ? -2.453 2.941 29.562 1 88.94 326 LEU B C 1
ATOM 6921 O O . LEU B 1 326 ? -1.579 3.811 29.516 1 88.94 326 LEU B O 1
ATOM 6925 N N . ARG B 1 327 ? -2.215 1.719 29.609 1 91.31 327 ARG B N 1
ATOM 6926 C CA . ARG B 1 327 ? -0.835 1.252 29.688 1 91.31 327 ARG B CA 1
ATOM 6927 C C . ARG B 1 327 ? -0.085 1.56 28.391 1 91.31 327 ARG B C 1
ATOM 6929 O O . ARG B 1 327 ? 1.065 2 28.422 1 91.31 327 ARG B O 1
ATOM 6936 N N . VAL B 1 328 ? -0.723 1.348 27.297 1 92.5 328 VAL B N 1
ATOM 6937 C CA . VAL B 1 328 ? -0.112 1.598 25.984 1 92.5 328 VAL B CA 1
ATOM 6938 C C . VAL B 1 328 ? 0.121 3.096 25.812 1 92.5 328 VAL B C 1
ATOM 6940 O O . VAL B 1 328 ? 1.185 3.514 25.344 1 92.5 328 VAL B O 1
ATOM 6943 N N . VAL B 1 329 ? -0.815 3.904 26.203 1 93.25 329 VAL B N 1
ATOM 6944 C CA . VAL B 1 329 ? -0.717 5.352 26.062 1 93.25 329 VAL B CA 1
ATOM 6945 C C . VAL B 1 329 ? 0.458 5.871 26.891 1 93.25 329 VAL B C 1
ATOM 6947 O O . VAL B 1 329 ? 1.251 6.688 26.422 1 93.25 329 VAL B O 1
ATOM 6950 N N . ASN B 1 330 ? 0.56 5.375 28.094 1 94.56 330 ASN B N 1
ATOM 6951 C CA . ASN B 1 330 ? 1.627 5.844 28.969 1 94.56 330 ASN B CA 1
ATOM 6952 C C . ASN B 1 330 ? 3 5.426 28.453 1 94.56 330 ASN B C 1
ATOM 6954 O O . ASN B 1 330 ? 3.969 6.176 28.578 1 94.56 330 ASN B O 1
ATOM 6958 N N . ASP B 1 331 ? 3.021 4.262 27.938 1 96.19 331 ASP B N 1
ATOM 6959 C CA . ASP B 1 331 ? 4.285 3.783 27.391 1 96.19 331 ASP B CA 1
ATOM 6960 C C . ASP B 1 331 ? 4.727 4.633 26.203 1 96.19 331 ASP B C 1
ATOM 6962 O O . ASP B 1 331 ? 5.883 5.047 26.125 1 96.19 331 ASP B O 1
ATOM 6966 N N . ILE B 1 332 ? 3.871 4.855 25.266 1 96.88 332 ILE B N 1
ATOM 6967 C CA . ILE B 1 332 ? 4.184 5.637 24.078 1 96.88 332 ILE B CA 1
ATOM 6968 C C . ILE B 1 332 ? 4.457 7.09 24.469 1 96.88 332 ILE B C 1
ATOM 6970 O O . ILE B 1 332 ? 5.32 7.746 23.891 1 96.88 332 ILE B O 1
ATOM 6974 N N . ASP B 1 333 ? 3.734 7.617 25.453 1 96.81 333 ASP B N 1
ATOM 6975 C CA . ASP B 1 333 ? 3.953 8.969 25.969 1 96.81 333 ASP B CA 1
ATOM 6976 C C . ASP B 1 333 ? 5.387 9.141 26.469 1 96.81 333 ASP B C 1
ATOM 6978 O O . ASP B 1 333 ? 6.027 10.156 26.188 1 96.81 333 ASP B O 1
ATOM 6982 N N . ARG B 1 334 ? 5.824 8.188 27.172 1 95.88 334 ARG B N 1
ATOM 6983 C CA . ARG B 1 334 ? 7.191 8.227 27.672 1 95.88 334 ARG B CA 1
ATOM 6984 C C . ARG B 1 334 ? 8.203 8.25 26.531 1 95.88 334 ARG B C 1
ATOM 6986 O O . ARG B 1 334 ? 9.211 8.953 26.609 1 95.88 334 ARG B O 1
ATOM 6993 N N . GLN B 1 335 ? 7.926 7.508 25.531 1 95.75 335 GLN B N 1
ATOM 6994 C CA . GLN B 1 335 ? 8.828 7.469 24.375 1 95.75 335 GLN B CA 1
ATOM 6995 C C . GLN B 1 335 ? 8.859 8.812 23.656 1 95.75 335 GLN B C 1
ATOM 6997 O O . GLN B 1 335 ? 9.922 9.273 23.234 1 95.75 335 GLN B O 1
ATOM 7002 N N . LEU B 1 336 ? 7.734 9.414 23.469 1 96.06 336 LEU B N 1
ATOM 7003 C CA . LEU B 1 336 ? 7.648 10.711 22.797 1 96.06 336 LEU B CA 1
ATOM 7004 C C . LEU B 1 336 ? 8.367 11.789 23.609 1 96.06 336 LEU B C 1
ATOM 7006 O O . LEU B 1 336 ? 9.102 12.602 23.047 1 96.06 336 LEU B O 1
ATOM 7010 N N . LYS B 1 337 ? 8.148 11.75 24.875 1 92.44 337 LYS B N 1
ATOM 7011 C CA . LYS B 1 337 ? 8.789 12.742 25.734 1 92.44 337 LYS B CA 1
ATOM 7012 C C . LYS B 1 337 ? 10.305 12.523 25.781 1 92.44 337 LYS B C 1
ATOM 7014 O O . LYS B 1 337 ? 11.07 13.492 25.844 1 92.44 337 LYS B O 1
ATOM 7019 N N . SER B 1 338 ? 10.664 11.266 25.734 1 91.25 338 SER B N 1
ATOM 7020 C CA . SER B 1 338 ? 12.094 10.977 25.656 1 91.25 338 SER B CA 1
ATOM 7021 C C . SER B 1 338 ? 12.695 11.523 24.359 1 91.25 338 SER B C 1
ATOM 7023 O O . SER B 1 338 ? 13.828 12.008 24.359 1 91.25 338 SER B O 1
ATOM 7025 N N . LEU B 1 339 ? 11.977 11.461 23.312 1 90.56 339 LEU B N 1
ATOM 7026 C CA . LEU B 1 339 ? 12.43 12.016 22.047 1 90.56 339 LEU B CA 1
ATOM 7027 C C . LEU B 1 339 ? 12.594 13.531 22.141 1 90.56 339 LEU B C 1
ATOM 7029 O O . LEU B 1 339 ? 13.531 14.094 21.562 1 90.56 339 LEU B O 1
ATOM 7033 N N . LEU B 1 340 ? 11.719 14.195 22.797 1 86.62 340 LEU B N 1
ATOM 7034 C CA . LEU B 1 340 ? 11.773 15.641 22.969 1 86.62 340 LEU B CA 1
ATOM 7035 C C . LEU B 1 340 ? 12.961 16.047 23.828 1 86.62 340 LEU B C 1
ATOM 7037 O O . LEU B 1 340 ? 13.57 17.094 23.609 1 86.62 340 LEU B O 1
ATOM 7041 N N . ASP B 1 341 ? 13.273 15.156 24.734 1 81.75 341 ASP B N 1
ATOM 7042 C CA . ASP B 1 341 ? 14.414 15.422 25.609 1 81.75 341 ASP B CA 1
ATOM 7043 C C . ASP B 1 341 ? 15.727 15.305 24.844 1 81.75 341 ASP B C 1
ATOM 7045 O O . ASP B 1 341 ? 16.703 15.992 25.156 1 81.75 341 ASP B O 1
ATOM 7049 N N . ASP B 1 342 ? 15.695 14.438 23.859 1 74.25 342 ASP B N 1
ATOM 7050 C CA . ASP B 1 342 ? 16.891 14.18 23.062 1 74.25 342 ASP B CA 1
ATOM 7051 C C . ASP B 1 342 ? 17 15.18 21.906 1 74.25 342 ASP B C 1
ATOM 7053 O O . ASP B 1 342 ? 17.922 15.094 21.094 1 74.25 342 ASP B O 1
ATOM 7057 N N . PHE B 1 343 ? 16.047 16.016 21.969 1 75.19 343 PHE B N 1
ATOM 7058 C CA . PHE B 1 343 ? 16.031 17.016 20.906 1 75.19 343 PHE B CA 1
ATOM 7059 C C . PHE B 1 343 ? 17.281 17.875 20.953 1 75.19 343 PHE B C 1
ATOM 7061 O O . PHE B 1 343 ? 17.578 18.5 21.984 1 75.19 343 PHE B O 1
ATOM 7068 N N . PRO B 1 344 ? 18.094 17.781 19.984 1 68.88 344 PRO B N 1
ATOM 7069 C CA . PRO B 1 344 ? 19.344 18.547 20.016 1 68.88 344 PRO B CA 1
ATOM 7070 C C . PRO B 1 344 ? 19.109 20.031 20.25 1 68.88 344 PRO B C 1
ATOM 7072 O O . PRO B 1 344 ? 18.094 20.578 19.828 1 68.88 344 PRO B O 1
ATOM 7075 N N . ASN B 1 345 ? 20.062 20.578 20.891 1 61.88 345 ASN B N 1
ATOM 7076 C CA . ASN B 1 345 ? 19.953 21.984 21.281 1 61.88 345 ASN B CA 1
ATOM 7077 C C . ASN B 1 345 ? 19.766 22.891 20.062 1 61.88 345 ASN B C 1
ATOM 7079 O O . ASN B 1 345 ? 19 23.859 20.125 1 61.88 345 ASN B O 1
ATOM 7083 N N . ASP B 1 346 ? 20.391 22.562 19.031 1 59.09 346 ASP B N 1
ATOM 7084 C CA . ASP B 1 346 ? 20.297 23.359 17.828 1 59.09 346 ASP B CA 1
ATOM 7085 C C . ASP B 1 346 ? 18.906 23.234 17.188 1 59.09 346 ASP B C 1
ATOM 7087 O O . ASP B 1 346 ? 18.562 24.016 16.281 1 59.09 346 ASP B O 1
ATOM 7091 N N . LEU B 1 347 ? 18.109 22.344 17.828 1 63.5 347 LEU B N 1
ATOM 7092 C CA . LEU B 1 347 ? 16.766 22.125 17.281 1 63.5 347 LEU B CA 1
ATOM 7093 C C . LEU B 1 347 ? 15.703 22.719 18.188 1 63.5 347 LEU B C 1
ATOM 7095 O O . LEU B 1 347 ? 14.508 22.594 17.922 1 63.5 347 LEU B O 1
ATOM 7099 N N . GLN B 1 348 ? 16.25 23.375 19.125 1 67 348 GLN B N 1
ATOM 7100 C CA . GLN B 1 348 ? 15.242 23.969 20.016 1 67 348 GLN B CA 1
ATOM 7101 C C . GLN B 1 348 ? 14.617 25.203 19.375 1 67 348 GLN B C 1
ATOM 7103 O O . GLN B 1 348 ? 15.32 26.047 18.797 1 67 348 GLN B O 1
ATOM 7108 N N . VAL B 1 349 ? 13.32 25.297 19.312 1 69.75 349 VAL B N 1
ATOM 7109 C CA . VAL B 1 349 ? 12.539 26.312 18.625 1 69.75 349 VAL B CA 1
ATOM 7110 C C . VAL B 1 349 ? 12.891 27.703 19.172 1 69.75 349 VAL B C 1
ATOM 7112 O O . VAL B 1 349 ? 12.961 28.672 18.422 1 69.75 349 VAL B O 1
ATOM 7115 N N . GLY B 1 350 ? 13.102 27.703 20.469 1 64.94 350 GLY B N 1
ATOM 7116 C CA . GLY B 1 350 ? 13.484 28.984 21.031 1 64.94 350 GLY B CA 1
ATOM 7117 C C . GLY B 1 350 ? 14.781 29.531 20.469 1 64.94 350 GLY B C 1
ATOM 7118 O O . GLY B 1 350 ? 14.945 30.734 20.312 1 64.94 350 GLY B O 1
ATOM 7119 N N . ALA B 1 351 ? 15.484 28.625 20.078 1 61.5 351 ALA B N 1
ATOM 7120 C CA . ALA B 1 351 ? 16.781 29 19.516 1 61.5 351 ALA B CA 1
ATOM 7121 C C . ALA B 1 351 ? 16.656 29.328 18.031 1 61.5 351 ALA B C 1
ATOM 7123 O O . ALA B 1 351 ? 17.469 30.078 17.469 1 61.5 351 ALA B O 1
ATOM 7124 N N . LEU B 1 352 ? 15.633 28.859 17.453 1 63.5 352 LEU B N 1
ATOM 7125 C CA . LEU B 1 352 ? 15.477 29.016 16 1 63.5 352 LEU B CA 1
ATOM 7126 C C . LEU B 1 352 ? 15.297 30.484 15.633 1 63.5 352 LEU B C 1
ATOM 7128 O O . LEU B 1 352 ? 15.781 30.922 14.586 1 63.5 352 LEU B O 1
ATOM 7132 N N . ALA B 1 353 ? 14.602 31.141 16.484 1 60.5 353 ALA B N 1
ATOM 7133 C CA . ALA B 1 353 ? 14.359 32.562 16.203 1 60.5 353 ALA B CA 1
ATOM 7134 C C . ALA B 1 353 ? 15.664 33.344 16.203 1 60.5 353 ALA B C 1
ATOM 7136 O O . ALA B 1 353 ? 15.766 34.375 15.539 1 60.5 353 ALA B O 1
ATOM 7137 N N . LYS B 1 354 ? 16.562 32.781 16.859 1 60.25 354 LYS B N 1
ATOM 7138 C CA . LYS B 1 354 ? 17.828 33.5 17 1 60.25 354 LYS B CA 1
ATOM 7139 C C . LYS B 1 354 ? 18.828 33.094 15.945 1 60.25 354 LYS B C 1
ATOM 7141 O O . LYS B 1 354 ? 19.875 33.719 15.773 1 60.25 354 LYS B O 1
ATOM 7146 N N . LEU B 1 355 ? 18.5 32.031 15.312 1 58.53 355 LEU B N 1
ATOM 7147 C CA . LEU B 1 355 ? 19.516 31.484 14.414 1 58.53 355 LEU B CA 1
ATOM 7148 C C . LEU B 1 355 ? 19.484 32.188 13.062 1 58.53 355 LEU B C 1
ATOM 7150 O O . LEU B 1 355 ? 18.406 32.438 12.523 1 58.53 355 LEU B O 1
ATOM 7154 N N . SER B 1 356 ? 20.641 32.75 12.734 1 54.94 356 SER B N 1
ATOM 7155 C CA . SER B 1 356 ? 20.781 33.438 11.453 1 54.94 356 SER B CA 1
ATOM 7156 C C . SER B 1 356 ? 20.703 32.438 10.297 1 54.94 356 SER B C 1
ATOM 7158 O O . SER B 1 356 ? 20.922 31.234 10.484 1 54.94 356 SER B O 1
ATOM 7160 N N . GLU B 1 357 ? 20.25 32.875 9.18 1 60.09 357 GLU B N 1
ATOM 7161 C CA . GLU B 1 357 ? 20.203 32.062 7.961 1 60.09 357 GLU B CA 1
ATOM 7162 C C . GLU B 1 357 ? 21.578 31.5 7.629 1 60.09 357 GLU B C 1
ATOM 7164 O O . GLU B 1 357 ? 21.672 30.422 7.047 1 60.09 357 GLU B O 1
ATOM 7169 N N . GLU B 1 358 ? 22.578 32.156 8.016 1 55 358 GLU B N 1
ATOM 7170 C CA . GLU B 1 358 ? 23.953 31.719 7.73 1 55 358 GLU B CA 1
ATOM 7171 C C . GLU B 1 358 ? 24.344 30.516 8.57 1 55 358 GLU B C 1
ATOM 7173 O O . GLU B 1 358 ? 25 29.594 8.07 1 55 358 GLU B O 1
ATOM 7178 N N . THR B 1 359 ? 23.891 30.562 9.719 1 54.47 359 THR B N 1
ATOM 7179 C CA . THR B 1 359 ? 24.328 29.516 10.641 1 54.47 359 THR B CA 1
ATOM 7180 C C . THR B 1 359 ? 23.422 28.297 10.547 1 54.47 359 THR B C 1
ATOM 7182 O O . THR B 1 359 ? 23.844 27.172 10.812 1 54.47 359 THR B O 1
ATOM 7185 N N . HIS B 1 360 ? 22.297 28.688 10.117 1 64.12 360 HIS B N 1
ATOM 7186 C CA . HIS B 1 360 ? 21.328 27.594 9.992 1 64.12 360 HIS B CA 1
ATOM 7187 C C . HIS B 1 360 ? 20.484 27.75 8.734 1 64.12 360 HIS B C 1
ATOM 7189 O O . HIS B 1 360 ? 19.469 28.469 8.734 1 64.12 360 HIS B O 1
ATOM 7195 N N . PRO B 1 361 ? 21 26.953 7.84 1 75.88 361 PRO B N 1
ATOM 7196 C CA . PRO B 1 361 ? 20.281 27.094 6.57 1 75.88 361 PRO B CA 1
ATOM 7197 C C . PRO B 1 361 ? 18.766 26.906 6.719 1 75.88 361 PRO B C 1
ATOM 7199 O O . PRO B 1 361 ? 18.312 26.234 7.648 1 75.88 361 PRO B O 1
ATOM 7202 N N . MET B 1 362 ? 18.094 27.594 5.914 1 74.44 362 MET B N 1
ATOM 7203 C CA . MET B 1 362 ? 16.625 27.594 5.953 1 74.44 362 MET B CA 1
ATOM 7204 C C . MET B 1 362 ? 16.094 26.172 5.902 1 74.44 362 MET B C 1
ATOM 7206 O O . MET B 1 362 ? 15.125 25.844 6.59 1 74.44 362 MET B O 1
ATOM 7210 N N . ALA B 1 363 ? 16.797 25.406 5.215 1 78.44 363 ALA B N 1
ATOM 7211 C CA . ALA B 1 363 ? 16.359 24.016 5.098 1 78.44 363 ALA B CA 1
ATOM 7212 C C . ALA B 1 363 ? 16.406 23.312 6.449 1 78.44 363 ALA B C 1
ATOM 7214 O O . ALA B 1 363 ? 15.508 22.547 6.785 1 78.44 363 ALA B O 1
ATOM 7215 N N . HIS B 1 364 ? 17.328 23.609 7.262 1 81.62 364 HIS B N 1
ATOM 7216 C CA . HIS B 1 364 ? 17.453 22.984 8.578 1 81.62 364 HIS B CA 1
ATOM 7217 C C . HIS B 1 364 ? 16.406 23.531 9.547 1 81.62 364 HIS B C 1
ATOM 7219 O O . HIS B 1 364 ? 15.898 22.781 10.383 1 81.62 364 HIS B O 1
ATOM 7225 N N . ARG B 1 365 ? 16.094 24.719 9.336 1 82.5 365 ARG B N 1
ATOM 7226 C CA . ARG B 1 365 ? 15.07 25.328 10.18 1 82.5 365 ARG B CA 1
ATOM 7227 C C . ARG B 1 365 ? 13.711 24.688 9.922 1 82.5 365 ARG B C 1
ATOM 7229 O O . ARG B 1 365 ? 12.953 24.422 10.859 1 82.5 365 ARG B O 1
ATOM 7236 N N . ILE B 1 366 ? 13.477 24.453 8.688 1 84.81 366 ILE B N 1
ATOM 7237 C CA . ILE B 1 366 ? 12.203 23.844 8.32 1 84.81 366 ILE B CA 1
ATOM 7238 C C . ILE B 1 366 ? 12.117 22.438 8.906 1 84.81 366 ILE B C 1
ATOM 7240 O O . ILE B 1 366 ? 11.078 22.031 9.422 1 84.81 366 ILE B O 1
ATOM 7244 N N . HIS B 1 367 ? 13.18 21.703 8.859 1 87.06 367 HIS B N 1
ATOM 7245 C CA . HIS B 1 367 ? 13.195 20.344 9.414 1 87.06 367 HIS B CA 1
ATOM 7246 C C . HIS B 1 367 ? 12.977 20.359 10.922 1 87.06 367 HIS B C 1
ATOM 7248 O O . HIS B 1 367 ? 12.273 19.516 11.461 1 87.06 367 HIS B O 1
ATOM 7254 N N . THR B 1 368 ? 13.617 21.344 11.539 1 85.81 368 THR B N 1
ATOM 7255 C CA . THR B 1 368 ? 13.5 21.469 12.984 1 85.81 368 THR B CA 1
ATOM 7256 C C . THR B 1 368 ? 12.062 21.797 13.391 1 85.81 368 THR B C 1
ATOM 7258 O O . THR B 1 368 ? 11.516 21.172 14.305 1 85.81 368 THR B O 1
ATOM 7261 N N . LEU B 1 369 ? 11.531 22.734 12.727 1 87.44 369 LEU B N 1
ATOM 7262 C CA . LEU B 1 369 ? 10.148 23.109 13.023 1 87.44 369 LEU B CA 1
ATOM 7263 C C . LEU B 1 369 ? 9.195 21.969 12.734 1 87.44 369 LEU B C 1
ATOM 7265 O O . LEU B 1 369 ? 8.258 21.719 13.492 1 87.44 369 LEU B O 1
ATOM 7269 N N . TYR B 1 370 ? 9.461 21.328 11.68 1 89.12 370 TYR B N 1
ATOM 7270 C CA . TYR B 1 370 ? 8.641 20.172 11.32 1 89.12 370 TYR B CA 1
ATOM 7271 C C . TYR B 1 370 ? 8.656 19.125 12.422 1 89.12 370 TYR B C 1
ATOM 7273 O O . TYR B 1 370 ? 7.605 18.641 12.852 1 89.12 370 TYR B O 1
ATOM 7281 N N . LEU B 1 371 ? 9.82 18.75 12.836 1 90.56 371 LEU B N 1
ATOM 7282 C CA . LEU B 1 371 ? 9.945 17.703 13.852 1 90.56 371 LEU B CA 1
ATOM 7283 C C . LEU B 1 371 ? 9.312 18.141 15.164 1 90.56 371 LEU B C 1
ATOM 7285 O O . LEU B 1 371 ? 8.688 17.344 15.859 1 90.56 371 LEU B O 1
ATOM 7289 N N . TYR B 1 372 ? 9.492 19.406 15.453 1 89.81 372 TYR B N 1
ATOM 7290 C CA . TYR B 1 372 ? 8.891 19.969 16.656 1 89.81 372 TYR B CA 1
ATOM 7291 C C . TYR B 1 372 ? 7.371 19.828 16.609 1 89.81 372 TYR B C 1
ATOM 7293 O O . TYR B 1 372 ? 6.754 19.359 17.578 1 89.81 372 TYR B O 1
ATOM 7301 N N . PHE B 1 373 ? 6.82 20.203 15.523 1 91.44 373 PHE B N 1
ATOM 7302 C CA . PHE B 1 373 ? 5.371 20.125 15.352 1 91.44 373 PHE B CA 1
ATOM 7303 C C . PHE B 1 373 ? 4.91 18.672 15.297 1 91.44 373 PHE B C 1
ATOM 7305 O O . PHE B 1 373 ? 3.891 18.328 15.898 1 91.44 373 PHE B O 1
ATOM 7312 N N . ALA B 1 374 ? 5.641 17.875 14.586 1 92.81 374 ALA B N 1
ATOM 7313 C CA . ALA B 1 374 ? 5.246 16.484 14.391 1 92.81 374 ALA B CA 1
ATOM 7314 C C . ALA B 1 374 ? 5.246 15.727 15.711 1 92.81 374 ALA B C 1
ATOM 7316 O O . ALA B 1 374 ? 4.34 14.938 15.984 1 92.81 374 ALA B O 1
ATOM 7317 N N . ILE B 1 375 ? 6.242 15.922 16.531 1 93.75 375 ILE B N 1
ATOM 7318 C CA . ILE B 1 375 ? 6.344 15.195 17.797 1 93.75 375 ILE B CA 1
ATOM 7319 C C . ILE B 1 375 ? 5.254 15.68 18.75 1 93.75 375 ILE B C 1
ATOM 7321 O O . ILE B 1 375 ? 4.566 14.867 19.375 1 93.75 375 ILE B O 1
ATOM 7325 N N . HIS B 1 376 ? 5.066 16.953 18.844 1 93.19 376 HIS B N 1
ATOM 7326 C CA . HIS B 1 376 ? 3.977 17.453 19.688 1 93.19 376 HIS B CA 1
ATOM 7327 C C . HIS B 1 376 ? 2.619 17.047 19.125 1 93.19 376 HIS B C 1
ATOM 7329 O O . HIS B 1 376 ? 1.685 16.781 19.875 1 93.19 376 HIS B O 1
ATOM 7335 N N . GLY B 1 377 ? 2.58 17.078 17.797 1 93.25 377 GLY B N 1
ATOM 7336 C CA . GLY B 1 377 ? 1.365 16.578 17.172 1 93.25 377 GLY B CA 1
ATOM 7337 C C . GLY B 1 377 ? 1.056 15.133 17.531 1 93.25 377 GLY B C 1
ATOM 7338 O O . GLY B 1 377 ? -0.109 14.766 17.688 1 93.25 377 GLY B O 1
ATOM 7339 N N . SER B 1 378 ? 2.055 14.344 17.672 1 95.06 378 SER B N 1
ATOM 7340 C CA . SER B 1 378 ? 1.872 12.945 18.062 1 95.06 378 SER B CA 1
ATOM 7341 C C . SER B 1 378 ? 1.378 12.828 19.5 1 95.06 378 SER B C 1
ATOM 7343 O O . SER B 1 378 ? 0.649 11.898 19.828 1 95.06 378 SER B O 1
ATOM 7345 N N . LEU B 1 379 ? 1.761 13.781 20.312 1 95.12 379 LEU B N 1
ATOM 7346 C CA . LEU B 1 379 ? 1.229 13.805 21.672 1 95.12 379 LEU B CA 1
ATOM 7347 C C . LEU B 1 379 ? -0.269 14.086 21.672 1 95.12 379 LEU B C 1
ATOM 7349 O O . LEU B 1 379 ? -1.024 13.484 22.422 1 95.12 379 LEU B O 1
ATOM 7353 N N . LEU B 1 380 ? -0.672 14.984 20.812 1 94.31 380 LEU B N 1
ATOM 7354 C CA . LEU B 1 380 ? -2.1 15.258 20.672 1 94.31 380 LEU B CA 1
ATOM 7355 C C . LEU B 1 380 ? -2.852 14.008 20.234 1 94.31 380 LEU B C 1
ATOM 7357 O O . LEU B 1 380 ? -3.887 13.664 20.812 1 94.31 380 LEU B O 1
ATOM 7361 N N . ALA B 1 381 ? -2.297 13.336 19.234 1 91.88 381 ALA B N 1
ATOM 7362 C CA . ALA B 1 381 ? -2.938 12.148 18.688 1 91.88 381 ALA B CA 1
ATOM 7363 C C . ALA B 1 381 ? -2.988 11.023 19.734 1 91.88 381 ALA B C 1
ATOM 7365 O O . ALA B 1 381 ? -4.008 10.344 19.875 1 91.88 381 ALA B O 1
ATOM 7366 N N . LEU B 1 382 ? -1.95 10.859 20.438 1 93.81 382 LEU B N 1
ATOM 7367 C CA . LEU B 1 382 ? -1.816 9.789 21.422 1 93.81 382 LEU B CA 1
ATOM 7368 C C . LEU B 1 382 ? -2.863 9.93 22.531 1 93.81 382 LEU B C 1
ATOM 7370 O O . LEU B 1 382 ? -3.439 8.93 22.969 1 93.81 382 LEU B O 1
ATOM 7374 N N . HIS B 1 383 ? -3.131 11.102 22.906 1 93.38 383 HIS B N 1
ATOM 7375 C CA . HIS B 1 383 ? -3.975 11.344 24.078 1 93.38 383 HIS B CA 1
ATOM 7376 C C . HIS B 1 383 ? -5.391 11.727 23.656 1 93.38 383 HIS B C 1
ATOM 7378 O O . HIS B 1 383 ? -6.211 12.094 24.5 1 93.38 383 HIS B O 1
ATOM 7384 N N . SER B 1 384 ? -5.711 11.617 22.438 1 89.12 384 SER B N 1
ATOM 7385 C CA . SER B 1 384 ? -6.988 12.086 21.906 1 89.12 384 SER B CA 1
ATOM 7386 C C . SER B 1 384 ? -8.156 11.352 22.562 1 89.12 384 SER B C 1
ATOM 7388 O O . SER B 1 384 ? -9.164 11.969 22.906 1 89.12 384 SER B O 1
ATOM 7390 N N . HIS B 1 385 ? -8.023 10.039 22.781 1 84.81 385 HIS B N 1
ATOM 7391 C CA . HIS B 1 385 ? -9.102 9.234 23.328 1 84.81 385 HIS B CA 1
ATOM 7392 C C . HIS B 1 385 ? -9.422 9.648 24.766 1 84.81 385 HIS B C 1
ATOM 7394 O O . HIS B 1 385 ? -10.562 9.516 25.203 1 84.81 385 HIS B O 1
ATOM 7400 N N . PHE B 1 386 ? -8.469 10.203 25.422 1 89.56 386 PHE B N 1
ATOM 7401 C CA . PHE B 1 386 ? -8.641 10.57 26.812 1 89.56 386 PHE B CA 1
ATOM 7402 C C . PHE B 1 386 ? -8.844 12.07 26.969 1 89.56 386 PHE B C 1
ATOM 7404 O O . PHE B 1 386 ? -9.031 12.57 28.078 1 89.56 386 PHE B O 1
ATOM 7411 N N . PHE B 1 387 ? -8.789 12.773 25.922 1 92.56 387 PHE B N 1
ATOM 7412 C CA . PHE B 1 387 ? -8.891 14.227 25.984 1 92.56 387 PHE B CA 1
ATOM 7413 C C . PHE B 1 387 ? -10.25 14.695 25.453 1 92.56 387 PHE B C 1
ATOM 7415 O O . PHE B 1 387 ? -10.922 15.492 26.109 1 92.56 387 PHE B O 1
ATOM 7422 N N . TYR B 1 388 ? -10.625 14.258 24.25 1 91.81 388 TYR B N 1
ATOM 7423 C CA . TYR B 1 388 ? -11.859 14.719 23.641 1 91.81 388 TYR B CA 1
ATOM 7424 C C . TYR B 1 388 ? -13.07 14.109 24.328 1 91.81 388 TYR B C 1
ATOM 7426 O O . TYR B 1 388 ? -13.172 12.891 24.453 1 91.81 388 TYR B O 1
ATOM 7434 N N . PRO B 1 389 ? -14.016 14.898 24.656 1 92.25 389 PRO B N 1
ATOM 7435 C CA . PRO B 1 389 ? -15.141 14.406 25.453 1 92.25 389 PRO B CA 1
ATOM 7436 C C . PRO B 1 389 ? -15.992 13.383 24.703 1 92.25 389 PRO B C 1
ATOM 7438 O O . PRO B 1 389 ? -16.547 12.469 25.312 1 92.25 389 PRO B O 1
ATOM 7441 N N . TRP B 1 390 ? -16.125 13.445 23.406 1 88.75 390 TRP B N 1
ATOM 7442 C CA . TRP B 1 390 ? -16.938 12.516 22.641 1 88.75 390 TRP B CA 1
ATOM 7443 C C . TRP B 1 390 ? -16.219 11.195 22.422 1 88.75 390 TRP B C 1
ATOM 7445 O O . TRP B 1 390 ? -16.844 10.188 22.062 1 88.75 390 TRP B O 1
ATOM 7455 N N . LEU B 1 391 ? -14.953 11.188 22.641 1 84.06 391 LEU B N 1
ATOM 7456 C CA . LEU B 1 391 ? -14.195 9.945 22.547 1 84.06 391 LEU B CA 1
ATOM 7457 C C . LEU B 1 391 ? -14.039 9.312 23.938 1 84.06 391 LEU B C 1
ATOM 7459 O O . LEU B 1 391 ? -14.125 8.086 24.062 1 84.06 391 LEU B O 1
ATOM 7463 N N . SER B 1 392 ? -13.781 10.109 24.953 1 85.88 392 SER B N 1
ATOM 7464 C CA . SER B 1 392 ? -13.555 9.602 26.297 1 85.88 392 SER B CA 1
ATOM 7465 C C . SER B 1 392 ? -14.852 9.078 26.906 1 85.88 392 SER B C 1
ATOM 7467 O O . SER B 1 392 ? -14.812 8.25 27.828 1 85.88 392 SER B O 1
ATOM 7469 N N . ALA B 1 393 ? -15.953 9.578 26.406 1 82.31 393 ALA B N 1
ATOM 7470 C CA . ALA B 1 393 ? -17.234 9.125 26.906 1 82.31 393 ALA B CA 1
ATOM 7471 C C . ALA B 1 393 ? -17.406 7.617 26.734 1 82.31 393 ALA B C 1
ATOM 7473 O O . ALA B 1 393 ? -17.984 6.949 27.594 1 82.31 393 ALA B O 1
ATOM 7474 N N . ARG B 1 394 ? -16.891 7.094 25.734 1 75.44 394 ARG B N 1
ATOM 7475 C CA . ARG B 1 394 ? -16.984 5.664 25.469 1 75.44 394 ARG B CA 1
ATOM 7476 C C . ARG B 1 394 ? -16.156 4.863 26.453 1 75.44 394 ARG B C 1
ATOM 7478 O O . ARG B 1 394 ? -16.453 3.705 26.75 1 75.44 394 ARG B O 1
ATOM 7485 N N . LEU B 1 395 ? -15.102 5.477 26.938 1 76.88 395 LEU B N 1
ATOM 7486 C CA . LEU B 1 395 ? -14.18 4.805 27.859 1 76.88 395 LEU B CA 1
ATOM 7487 C C . LEU B 1 395 ? -14.719 4.824 29.281 1 76.88 395 LEU B C 1
ATOM 7489 O O . LEU B 1 395 ? -14.445 3.92 30.062 1 76.88 395 LEU B O 1
ATOM 7493 N N . CYS B 1 396 ? -15.523 5.773 29.609 1 71 396 CYS B N 1
ATOM 7494 C CA . CYS B 1 396 ? -15.992 5.992 30.984 1 71 396 CYS B CA 1
ATOM 7495 C C . CYS B 1 396 ? -17.328 5.297 31.219 1 71 396 CYS B C 1
ATOM 7497 O O . CYS B 1 396 ? -17.797 5.215 32.344 1 71 396 CYS B O 1
ATOM 7499 N N . ASP B 1 397 ? -17.922 4.832 30.234 1 68 397 ASP B N 1
ATOM 7500 C CA . ASP B 1 397 ? -19.219 4.191 30.375 1 68 397 ASP B CA 1
ATOM 7501 C C . ASP B 1 397 ? -19.141 2.945 31.25 1 68 397 ASP B C 1
ATOM 7503 O O . ASP B 1 397 ? -20.156 2.451 31.734 1 68 397 ASP B O 1
ATOM 7507 N N . ARG B 1 398 ? -18.094 2.541 31.578 1 63.09 398 ARG B N 1
ATOM 7508 C CA . ARG B 1 398 ? -17.984 1.27 32.281 1 63.09 398 ARG B CA 1
ATOM 7509 C C . ARG B 1 398 ? -17.922 1.483 33.812 1 63.09 398 ARG B C 1
ATOM 7511 O O . ARG B 1 398 ? -17.734 0.533 34.562 1 63.09 398 ARG B O 1
ATOM 7518 N N . GLY B 1 399 ? -18.203 2.793 34.375 1 65.38 399 GLY B N 1
ATOM 7519 C CA . GLY B 1 399 ? -18.234 3.109 35.812 1 65.38 399 GLY B CA 1
ATOM 7520 C C . GLY B 1 399 ? -17.078 3.994 36.25 1 65.38 399 GLY B C 1
ATOM 7521 O O . GLY B 1 399 ? -16.156 4.238 35.469 1 65.38 399 GLY B O 1
ATOM 7522 N N . PRO B 1 400 ? -17.297 4.539 37.406 1 71.88 400 PRO B N 1
ATOM 7523 C CA . PRO B 1 400 ? -16.234 5.402 37.938 1 71.88 400 PRO B CA 1
ATOM 7524 C C . PRO B 1 400 ? -14.938 4.645 38.188 1 71.88 400 PRO B C 1
ATOM 7526 O O . PRO B 1 400 ? -14.961 3.553 38.781 1 71.88 400 PRO B O 1
ATOM 7529 N N . ASP B 1 401 ? -13.891 5.023 37.562 1 83.5 401 ASP B N 1
ATOM 7530 C CA . ASP B 1 401 ? -12.555 4.438 37.688 1 83.5 401 ASP B CA 1
ATOM 7531 C C . ASP B 1 401 ? -11.508 5.512 37.969 1 83.5 401 ASP B C 1
ATOM 7533 O O . ASP B 1 401 ? -11.25 6.359 37.125 1 83.5 401 ASP B O 1
ATOM 7537 N N . ALA B 1 402 ? -10.961 5.457 39.156 1 82 402 ALA B N 1
ATOM 7538 C CA . ALA B 1 402 ? -9.992 6.465 39.594 1 82 402 ALA B CA 1
ATOM 7539 C C . ALA B 1 402 ? -8.805 6.523 38.625 1 82 402 ALA B C 1
ATOM 7541 O O . ALA B 1 402 ? -8.25 7.602 38.375 1 82 402 ALA B O 1
ATOM 7542 N N . GLY B 1 403 ? -8.391 5.406 38.25 1 81.88 403 GLY B N 1
ATOM 7543 C CA . GLY B 1 403 ? -7.289 5.363 37.281 1 81.88 403 GLY B CA 1
ATOM 7544 C C . GLY B 1 403 ? -7.605 6.051 35.969 1 81.88 403 GLY B C 1
ATOM 7545 O O . GLY B 1 403 ? -6.762 6.758 35.406 1 81.88 403 GLY B O 1
ATOM 7546 N N . LEU B 1 404 ? -8.75 5.871 35.531 1 86 404 LEU B N 1
ATOM 7547 C CA . LEU B 1 404 ? -9.188 6.484 34.281 1 86 404 LEU B CA 1
ATOM 7548 C C . LEU B 1 404 ? -9.328 7.996 34.438 1 86 404 LEU B C 1
ATOM 7550 O O . LEU B 1 404 ? -8.969 8.758 33.562 1 86 404 LEU B O 1
ATOM 7554 N N . GLU B 1 405 ? -9.852 8.375 35.562 1 87.19 405 GLU B N 1
ATOM 7555 C CA . GLU B 1 405 ? -10.008 9.805 35.812 1 87.19 405 GLU B CA 1
ATOM 7556 C C . GLU B 1 405 ? -8.648 10.5 35.906 1 87.19 405 GLU B C 1
ATOM 7558 O O . GLU B 1 405 ? -8.5 11.625 35.406 1 87.19 405 GLU B O 1
ATOM 7563 N N . ALA B 1 406 ? -7.773 9.828 36.562 1 88.94 406 ALA B N 1
ATOM 7564 C CA . ALA B 1 406 ? -6.426 10.383 36.625 1 88.94 406 ALA B CA 1
ATOM 7565 C C . ALA B 1 406 ? -5.805 10.523 35.25 1 88.94 406 ALA B C 1
ATOM 7567 O O . ALA B 1 406 ? -5.086 11.484 34.969 1 88.94 406 ALA B O 1
ATOM 7568 N N . GLN B 1 407 ? -6.102 9.555 34.469 1 90.06 407 GLN B N 1
ATOM 7569 C CA . GLN B 1 407 ? -5.57 9.594 33.094 1 90.06 407 GLN B CA 1
ATOM 7570 C C . GLN B 1 407 ? -6.211 10.719 32.281 1 90.06 407 GLN B C 1
ATOM 7572 O O . GLN B 1 407 ? -5.551 11.344 31.469 1 90.06 407 GLN B O 1
ATOM 7577 N N . LEU B 1 408 ? -7.465 10.875 32.5 1 90.44 408 LEU B N 1
ATOM 7578 C CA . LEU B 1 408 ? -8.156 11.961 31.812 1 90.44 408 LEU B CA 1
ATOM 7579 C C . LEU B 1 408 ? -7.52 13.305 32.125 1 90.44 408 LEU B C 1
ATOM 7581 O O . LEU B 1 408 ? -7.328 14.133 31.25 1 90.44 408 LEU B O 1
ATOM 7585 N N . HIS B 1 409 ? -7.172 13.477 33.375 1 91.31 409 HIS B N 1
ATOM 7586 C CA . HIS B 1 409 ? -6.539 14.719 33.781 1 91.31 409 HIS B CA 1
ATOM 7587 C C . HIS B 1 409 ? -5.137 14.852 33.188 1 91.31 409 HIS B C 1
ATOM 7589 O O . HIS B 1 409 ? -4.754 15.922 32.719 1 91.31 409 HIS B O 1
ATOM 7595 N N . SER B 1 410 ? -4.402 13.828 33.281 1 93.5 410 SER B N 1
ATOM 7596 C CA . SER B 1 410 ? -3.035 13.828 32.781 1 93.5 410 SER B CA 1
ATOM 7597 C C . SER B 1 410 ? -3.01 14.078 31.266 1 93.5 410 SER B C 1
ATOM 7599 O O . SER B 1 410 ? -2.166 14.828 30.766 1 93.5 410 SER B O 1
ATOM 7601 N N . SER B 1 411 ? -3.895 13.453 30.562 1 94.31 411 SER B N 1
ATOM 7602 C CA . SER B 1 411 ? -3.982 13.617 29.109 1 94.31 411 SER B CA 1
ATOM 7603 C C . SER B 1 411 ? -4.387 15.039 28.734 1 94.31 411 SER B C 1
ATOM 7605 O O . SER B 1 411 ? -3.875 15.609 27.781 1 94.31 411 SER B O 1
ATOM 7607 N N . SER B 1 412 ? -5.297 15.57 29.5 1 94.5 412 SER B N 1
ATOM 7608 C CA . SER B 1 412 ? -5.699 16.953 29.25 1 94.5 412 SER B CA 1
ATOM 7609 C C . SER B 1 412 ? -4.523 17.906 29.406 1 94.5 412 SER B C 1
ATOM 7611 O O . SER B 1 412 ? -4.352 18.828 28.609 1 94.5 412 SER B O 1
ATOM 7613 N N . LYS B 1 413 ? -3.775 17.656 30.422 1 95.44 413 LYS B N 1
ATOM 7614 C CA . LYS B 1 413 ? -2.604 18.5 30.672 1 95.44 413 LYS B CA 1
ATOM 7615 C C . LYS B 1 413 ? -1.59 18.359 29.531 1 95.44 413 LYS B C 1
ATOM 7617 O O . LYS B 1 413 ? -1.058 19.359 29.047 1 95.44 413 LYS B O 1
ATOM 7622 N N . THR B 1 414 ? -1.344 17.156 29.141 1 96.12 414 THR B N 1
ATOM 7623 C CA . THR B 1 414 ? -0.36 16.891 28.094 1 96.12 414 THR B CA 1
ATOM 7624 C C . THR B 1 414 ? -0.791 17.531 26.781 1 96.12 414 THR B C 1
ATOM 7626 O O . THR B 1 414 ? 0.014 18.172 26.109 1 96.12 414 THR B O 1
ATOM 7629 N N . VAL B 1 415 ? -2.016 17.344 26.406 1 96.06 415 VAL B N 1
ATOM 7630 C CA . VAL B 1 415 ? -2.541 17.875 25.156 1 96.06 415 VAL B CA 1
ATOM 7631 C C . VAL B 1 415 ? -2.488 19.406 25.172 1 96.06 415 VAL B C 1
ATOM 7633 O O . VAL B 1 415 ? -2.074 20.031 24.203 1 96.06 415 VAL B O 1
ATOM 7636 N N . THR B 1 416 ? -2.869 20.016 26.266 1 96.69 416 THR B N 1
ATOM 7637 C CA . THR B 1 416 ? -2.926 21.469 26.375 1 96.69 416 THR B CA 1
ATOM 7638 C C . THR B 1 416 ? -1.522 22.062 26.312 1 96.69 416 THR B C 1
ATOM 7640 O O . THR B 1 416 ? -1.296 23.047 25.609 1 96.69 416 THR B O 1
ATOM 7643 N N . GLU B 1 417 ? -0.64 21.469 27.016 1 96.06 417 GLU B N 1
ATOM 7644 C CA . GLU B 1 417 ? 0.734 21.969 27 1 96.06 417 GLU B CA 1
ATOM 7645 C C . GLU B 1 417 ? 1.351 21.844 25.609 1 96.06 417 GLU B C 1
ATOM 7647 O O . GLU B 1 417 ? 2.051 22.75 25.156 1 96.06 417 GLU B O 1
ATOM 7652 N N . ALA B 1 418 ? 1.149 20.719 25 1 95.38 418 ALA B N 1
ATOM 7653 C CA . ALA B 1 418 ? 1.664 20.516 23.656 1 95.38 418 ALA B CA 1
ATOM 7654 C C . ALA B 1 418 ? 1.062 21.531 22.688 1 95.38 418 ALA B C 1
ATOM 7656 O O . ALA B 1 418 ? 1.771 22.094 21.844 1 95.38 418 ALA B O 1
ATOM 7657 N N . ALA B 1 419 ? -0.223 21.734 22.766 1 96.19 419 ALA B N 1
ATOM 7658 C CA . ALA B 1 419 ? -0.902 22.688 21.906 1 96.19 419 ALA B CA 1
ATOM 7659 C C . ALA B 1 419 ? -0.357 24.109 22.094 1 96.19 419 ALA B C 1
ATOM 7661 O O . ALA B 1 419 ? -0.144 24.844 21.125 1 96.19 419 ALA B O 1
ATOM 7662 N N . ARG B 1 420 ? -0.154 24.531 23.359 1 96.31 420 ARG B N 1
ATOM 7663 C CA . ARG B 1 420 ? 0.399 25.844 23.656 1 96.31 420 ARG B CA 1
ATOM 7664 C C . ARG B 1 420 ? 1.78 26.016 23.031 1 96.31 420 ARG B C 1
ATOM 7666 O O . ARG B 1 420 ? 2.07 27.062 22.438 1 96.31 420 ARG B O 1
ATOM 7673 N N . LYS B 1 421 ? 2.549 25.016 23.203 1 92.19 421 LYS B N 1
ATOM 7674 C CA . LYS B 1 421 ? 3.904 25.062 22.672 1 92.19 421 LYS B CA 1
ATOM 7675 C C . LYS B 1 421 ? 3.887 25.156 21.141 1 92.19 421 LYS B C 1
ATOM 7677 O O . LYS B 1 421 ? 4.68 25.891 20.547 1 92.19 421 LYS B O 1
ATOM 7682 N N . MET B 1 422 ? 3.047 24.422 20.5 1 93.62 422 MET B N 1
ATOM 7683 C CA . MET B 1 422 ? 2.924 24.469 19.047 1 93.62 422 MET B CA 1
ATOM 7684 C C . MET B 1 422 ? 2.471 25.844 18.578 1 93.62 422 MET B C 1
ATOM 7686 O O . MET B 1 422 ? 3.025 26.391 17.625 1 93.62 422 MET B O 1
ATOM 7690 N N . LEU B 1 423 ? 1.484 26.406 19.281 1 94.94 423 LEU B N 1
ATOM 7691 C CA . LEU B 1 423 ? 0.95 27.703 18.875 1 94.94 423 LEU B CA 1
ATOM 7692 C C . LEU B 1 423 ? 1.988 28.812 19.062 1 94.94 423 LEU B C 1
ATOM 7694 O O . LEU B 1 423 ? 2.053 29.75 18.266 1 94.94 423 LEU B O 1
ATOM 7698 N N . LEU B 1 424 ? 2.742 28.688 20.094 1 90.94 424 LEU B N 1
ATOM 7699 C CA . LEU B 1 424 ? 3.834 29.641 20.281 1 90.94 424 LEU B CA 1
ATOM 7700 C C . LEU B 1 424 ? 4.855 29.5 19.156 1 90.94 424 LEU B C 1
ATOM 7702 O O . LEU B 1 424 ? 5.41 30.5 18.688 1 90.94 424 LEU B O 1
ATOM 7706 N N . ALA B 1 425 ? 5.066 28.281 18.734 1 89.06 425 ALA B N 1
ATOM 7707 C CA . ALA B 1 425 ? 6.043 28.031 17.672 1 89.06 425 ALA B CA 1
ATOM 7708 C C . ALA B 1 425 ? 5.523 28.5 16.312 1 89.06 425 ALA B C 1
ATOM 7710 O O . ALA B 1 425 ? 6.309 28.75 15.398 1 89.06 425 ALA B O 1
ATOM 7711 N N . VAL B 1 426 ? 4.258 28.625 16.125 1 89.75 426 VAL B N 1
ATOM 7712 C CA . VAL B 1 426 ? 3.66 29.078 14.883 1 89.75 426 VAL B CA 1
ATOM 7713 C C . VAL B 1 426 ? 4.199 30.453 14.531 1 89.75 426 VAL B C 1
ATOM 7715 O O . VAL B 1 426 ? 4.363 30.781 13.352 1 89.75 426 VAL B O 1
ATOM 7718 N N . ARG B 1 427 ? 4.574 31.219 15.477 1 85.12 427 ARG B N 1
ATOM 7719 C CA . ARG B 1 427 ? 5.09 32.562 15.258 1 85.12 427 ARG B CA 1
ATOM 7720 C C . ARG B 1 427 ? 6.426 32.531 14.523 1 85.12 427 ARG B C 1
ATOM 7722 O O . ARG B 1 427 ? 6.82 33.5 13.891 1 85.12 427 ARG B O 1
ATOM 7729 N N . THR B 1 428 ? 7.023 31.422 14.648 1 82.06 428 THR B N 1
ATOM 7730 C CA . THR B 1 428 ? 8.344 31.297 14.047 1 82.06 428 THR B CA 1
ATOM 7731 C C . THR B 1 428 ? 8.25 30.766 12.617 1 82.06 428 THR B C 1
ATOM 7733 O O . THR B 1 428 ? 9.242 30.719 11.898 1 82.06 428 THR B O 1
ATOM 7736 N N . VAL B 1 429 ? 7.082 30.453 12.195 1 82.5 429 VAL B N 1
ATOM 7737 C CA . VAL B 1 429 ? 6.895 29.906 10.852 1 82.5 429 VAL B CA 1
ATOM 7738 C C . VAL B 1 429 ? 6.859 31.047 9.836 1 82.5 429 VAL B C 1
ATOM 7740 O O . VAL B 1 429 ? 6.02 31.953 9.938 1 82.5 429 VAL B O 1
ATOM 7743 N N . THR B 1 430 ? 7.898 31.031 9.031 1 76.94 430 THR B N 1
ATOM 7744 C CA . THR B 1 430 ? 7.852 31.969 7.898 1 76.94 430 THR B CA 1
ATOM 7745 C C . THR B 1 430 ? 7.012 31.391 6.762 1 76.94 430 THR B C 1
ATOM 7747 O O . THR B 1 430 ? 7.273 30.281 6.293 1 76.94 430 THR B O 1
ATOM 7750 N N . THR B 1 431 ? 5.949 32.125 6.438 1 75.44 431 THR B N 1
ATOM 7751 C CA . THR B 1 431 ? 5.035 31.578 5.441 1 75.44 431 THR B CA 1
ATOM 7752 C C . THR B 1 431 ? 5.297 32.188 4.07 1 75.44 431 THR B C 1
ATOM 7754 O O . THR B 1 431 ? 5.164 33.406 3.896 1 75.44 431 THR B O 1
ATOM 7757 N N . ASN B 1 432 ? 5.797 31.375 3.217 1 74.69 432 ASN B N 1
ATOM 7758 C CA . ASN B 1 432 ? 5.969 31.734 1.815 1 74.69 432 ASN B CA 1
ATOM 7759 C C . ASN B 1 432 ? 5.566 30.594 0.884 1 74.69 432 ASN B C 1
ATOM 7761 O O . ASN B 1 432 ? 4.969 29.609 1.324 1 74.69 432 ASN B O 1
ATOM 7765 N N . ALA B 1 433 ? 5.801 30.812 -0.407 1 68.19 433 ALA B N 1
ATOM 7766 C CA . ALA B 1 433 ? 5.32 29.859 -1.406 1 68.19 433 ALA B CA 1
ATOM 7767 C C . ALA B 1 433 ? 6.031 28.516 -1.268 1 68.19 433 ALA B C 1
ATOM 7769 O O . ALA B 1 433 ? 5.527 27.5 -1.733 1 68.19 433 ALA B O 1
ATOM 7770 N N . ALA B 1 434 ? 7.168 28.516 -0.584 1 69.5 434 ALA B N 1
ATOM 7771 C CA . ALA B 1 434 ? 7.934 27.281 -0.455 1 69.5 434 ALA B CA 1
ATOM 7772 C C . ALA B 1 434 ? 7.629 26.578 0.868 1 69.5 434 ALA B C 1
ATOM 7774 O O . ALA B 1 434 ? 8.047 25.438 1.086 1 69.5 434 ALA B O 1
ATOM 7775 N N . THR B 1 435 ? 6.855 27.266 1.705 1 76.19 435 THR B N 1
ATOM 7776 C CA . THR B 1 435 ? 6.535 26.672 2.996 1 76.19 435 THR B CA 1
ATOM 7777 C C . THR B 1 435 ? 5.539 25.516 2.83 1 76.19 435 THR B C 1
ATOM 7779 O O . THR B 1 435 ? 4.477 25.703 2.234 1 76.19 435 THR B O 1
ATOM 7782 N N . PRO B 1 436 ? 5.93 24.359 3.32 1 77.38 436 PRO B N 1
ATOM 7783 C CA . PRO B 1 436 ? 5.016 23.234 3.193 1 77.38 436 PRO B CA 1
ATOM 7784 C C . PRO B 1 436 ? 3.703 23.438 3.943 1 77.38 436 PRO B C 1
ATOM 7786 O O . PRO B 1 436 ? 3.693 24.031 5.023 1 77.38 436 PRO B O 1
ATOM 7789 N N . THR B 1 437 ? 2.637 22.891 3.43 1 76.5 437 THR B N 1
ATOM 7790 C CA . THR B 1 437 ? 1.296 23.062 3.977 1 76.5 437 THR B CA 1
ATOM 7791 C C . THR B 1 437 ? 1.186 22.422 5.359 1 76.5 437 THR B C 1
ATOM 7793 O O . THR B 1 437 ? 0.465 22.922 6.223 1 76.5 437 THR B O 1
ATOM 7796 N N . TRP B 1 438 ? 1.857 21.359 5.566 1 79.06 438 TRP B N 1
ATOM 7797 C CA . TRP B 1 438 ? 1.771 20.719 6.875 1 79.06 438 TRP B CA 1
ATOM 7798 C C . TRP B 1 438 ? 2.33 21.625 7.965 1 79.06 438 TRP B C 1
ATOM 7800 O O . TRP B 1 438 ? 1.875 21.578 9.109 1 79.06 438 TRP B O 1
ATOM 7810 N N . LEU B 1 439 ? 3.246 22.469 7.605 1 81.62 439 LEU B N 1
ATOM 7811 C CA . LEU B 1 439 ? 3.854 23.406 8.555 1 81.62 439 LEU B CA 1
ATOM 7812 C C . LEU B 1 439 ? 3.006 24.656 8.711 1 81.62 439 LEU B C 1
ATOM 7814 O O . LEU B 1 439 ? 2.822 25.156 9.82 1 81.62 439 LEU B O 1
ATOM 7818 N N . ALA B 1 440 ? 2.484 25.047 7.672 1 82.12 440 ALA B N 1
ATOM 7819 C CA . ALA B 1 440 ? 1.799 26.344 7.691 1 82.12 440 ALA B CA 1
ATOM 7820 C C . ALA B 1 440 ? 0.33 26.172 8.07 1 82.12 440 ALA B C 1
ATOM 7822 O O . ALA B 1 440 ? -0.284 27.094 8.617 1 82.12 440 ALA B O 1
ATOM 7823 N N . VAL B 1 441 ? -0.174 25.016 7.824 1 83.81 441 VAL B N 1
ATOM 7824 C CA . VAL B 1 441 ? -1.625 24.938 7.945 1 83.81 441 VAL B CA 1
ATOM 7825 C C . VAL B 1 441 ? -2.002 23.766 8.852 1 83.81 441 VAL B C 1
ATOM 7827 O O . VAL B 1 441 ? -2.633 23.969 9.898 1 83.81 441 VAL B O 1
ATOM 7830 N N . THR B 1 442 ? -1.513 22.609 8.625 1 84.12 442 THR B N 1
ATOM 7831 C CA . THR B 1 442 ? -2.021 21.391 9.242 1 84.12 442 THR B CA 1
ATOM 7832 C C . THR B 1 442 ? -1.752 21.391 10.742 1 84.12 442 THR B C 1
ATOM 7834 O O . THR B 1 442 ? -2.678 21.25 11.547 1 84.12 442 THR B O 1
ATOM 7837 N N . TYR B 1 443 ? -0.543 21.547 11.109 1 89.81 443 TYR B N 1
ATOM 7838 C CA . TYR B 1 443 ? -0.201 21.438 12.523 1 89.81 443 TYR B CA 1
ATOM 7839 C C . TYR B 1 443 ? -0.758 22.609 13.312 1 89.81 443 TYR B C 1
ATOM 7841 O O . TYR B 1 443 ? -1.244 22.438 14.438 1 89.81 443 TYR B O 1
ATOM 7849 N N . PRO B 1 444 ? -0.75 23.797 12.75 1 91.19 444 PRO B N 1
ATOM 7850 C CA . PRO B 1 444 ? -1.385 24.906 13.469 1 91.19 444 PRO B CA 1
ATOM 7851 C C . PRO B 1 444 ? -2.877 24.688 13.703 1 91.19 444 PRO B C 1
ATOM 7853 O O . PRO B 1 444 ? -3.395 25.016 14.773 1 91.19 444 PRO B O 1
ATOM 7856 N N . ILE B 1 445 ? -3.531 24.125 12.805 1 91.12 445 ILE B N 1
ATOM 7857 C CA . ILE B 1 445 ? -4.957 23.859 12.961 1 91.12 445 ILE B CA 1
ATOM 7858 C C . ILE B 1 445 ? -5.176 22.844 14.07 1 91.12 445 ILE B C 1
ATOM 7860 O O . ILE B 1 445 ? -6.098 22.969 14.875 1 91.12 445 ILE B O 1
ATOM 7864 N N . TYR B 1 446 ? -4.348 21.859 14.086 1 91.19 446 TYR B N 1
ATOM 7865 C CA . TYR B 1 446 ? -4.461 20.828 15.109 1 91.19 446 TYR B CA 1
ATOM 7866 C C . TYR B 1 446 ? -4.273 21.422 16.5 1 91.19 446 TYR B C 1
ATOM 7868 O O . TYR B 1 446 ? -5.043 21.109 17.422 1 91.19 446 TYR B O 1
ATOM 7876 N N . ALA B 1 447 ? -3.277 22.203 16.578 1 94.75 447 ALA B N 1
ATOM 7877 C CA . ALA B 1 447 ? -2.996 22.844 17.859 1 94.75 447 ALA B CA 1
ATOM 7878 C C . ALA B 1 447 ? -4.129 23.781 18.266 1 94.75 447 ALA B C 1
ATOM 7880 O O . ALA B 1 447 ? -4.539 23.812 19.422 1 94.75 447 ALA B O 1
ATOM 7881 N N . HIS B 1 448 ? -4.617 24.484 17.328 1 96.44 448 HIS B N 1
ATOM 7882 C CA . HIS B 1 448 ? -5.691 25.438 17.562 1 96.44 448 HIS B CA 1
ATOM 7883 C C . HIS B 1 448 ? -6.953 24.734 18.062 1 96.44 448 HIS B C 1
ATOM 7885 O O . HIS B 1 448 ? -7.539 25.141 19.062 1 96.44 448 HIS B O 1
ATOM 7891 N N . LEU B 1 449 ? -7.355 23.719 17.375 1 95.38 449 LEU B N 1
ATOM 7892 C CA . LEU B 1 449 ? -8.586 23.016 17.719 1 95.38 449 LEU B CA 1
ATOM 7893 C C . LEU B 1 449 ? -8.469 22.328 19.062 1 95.38 449 LEU B C 1
ATOM 7895 O O . LEU B 1 449 ? -9.445 22.266 19.828 1 95.38 449 LEU B O 1
ATOM 7899 N N . SER B 1 450 ? -7.324 21.797 19.375 1 95.81 450 SER B N 1
ATOM 7900 C CA . SER B 1 450 ? -7.117 21.141 20.656 1 95.81 450 SER B CA 1
ATOM 7901 C C . SER B 1 450 ? -7.227 22.156 21.812 1 95.81 450 SER B C 1
ATOM 7903 O O . SER B 1 450 ? -7.875 21.875 22.828 1 95.81 450 SER B O 1
ATOM 7905 N N . LEU B 1 451 ? -6.582 23.281 21.625 1 97.25 451 LEU B N 1
ATOM 7906 C CA . LEU B 1 451 ? -6.645 24.297 22.672 1 97.25 451 LEU B CA 1
ATOM 7907 C C . LEU B 1 451 ? -8.047 24.891 22.766 1 97.25 451 LEU B C 1
ATOM 7909 O O . LEU B 1 451 ? -8.516 25.219 23.859 1 97.25 451 LEU B O 1
ATOM 7913 N N . PHE B 1 452 ? -8.695 25.031 21.688 1 97.56 452 PHE B N 1
ATOM 7914 C CA . PHE B 1 452 ? -10.078 25.5 21.625 1 97.56 452 PHE B CA 1
ATOM 7915 C C . PHE B 1 452 ? -10.984 24.609 22.469 1 97.56 452 PHE B C 1
ATOM 7917 O O . PHE B 1 452 ? -11.773 25.109 23.266 1 97.56 452 PHE B O 1
ATOM 7924 N N . VAL B 1 453 ? -10.852 23.297 22.25 1 96.62 453 VAL B N 1
ATOM 7925 C CA . VAL B 1 453 ? -11.672 22.344 23 1 96.62 453 VAL B CA 1
ATOM 7926 C C . VAL B 1 453 ? -11.336 22.453 24.5 1 96.62 453 VAL B C 1
ATOM 7928 O O . VAL B 1 453 ? -12.227 22.375 25.344 1 96.62 453 VAL B O 1
ATOM 7931 N N . HIS B 1 454 ? -10.086 22.641 24.797 1 97.06 454 HIS B N 1
ATOM 7932 C CA . HIS B 1 454 ? -9.695 22.797 26.188 1 97.06 454 HIS B CA 1
ATOM 7933 C C . HIS B 1 454 ? -10.367 24.016 26.812 1 97.06 454 HIS B C 1
ATOM 7935 O O . HIS B 1 454 ? -10.836 23.953 27.953 1 97.06 454 HIS B O 1
ATOM 7941 N N . VAL B 1 455 ? -10.398 25.078 26.141 1 97.44 455 VAL B N 1
ATOM 7942 C CA . VAL B 1 455 ? -11 26.312 26.641 1 97.44 455 VAL B CA 1
ATOM 7943 C C . VAL B 1 455 ? -12.492 26.094 26.875 1 97.44 455 VAL B C 1
ATOM 7945 O O . VAL B 1 455 ? -13.055 26.594 27.859 1 97.44 455 VAL B O 1
ATOM 7948 N N . LEU B 1 456 ? -13.109 25.359 25.969 1 96.81 456 LEU B N 1
ATOM 7949 C CA . LEU B 1 456 ? -14.539 25.094 26.125 1 96.81 456 LEU B CA 1
ATOM 7950 C C . LEU B 1 456 ? -14.781 24.141 27.297 1 96.81 456 LEU B C 1
ATOM 7952 O O . LEU B 1 456 ? -15.812 24.234 27.969 1 96.81 456 LEU B O 1
ATOM 7956 N N . LYS B 1 457 ? -13.906 23.25 27.516 1 95.19 457 LYS B N 1
ATOM 7957 C CA . LYS B 1 457 ? -14.023 22.328 28.641 1 95.19 457 LYS B CA 1
ATOM 7958 C C . LYS B 1 457 ? -13.875 23.062 29.984 1 95.19 457 LYS B C 1
ATOM 7960 O O . LYS B 1 457 ? -14.547 22.734 30.953 1 95.19 457 LYS B O 1
ATOM 7965 N N . TYR B 1 458 ? -12.953 24.016 29.938 1 94.56 458 TYR B N 1
ATOM 7966 C CA . TYR B 1 458 ? -12.641 24.719 31.172 1 94.56 458 TYR B CA 1
ATOM 7967 C C . TYR B 1 458 ? -12.633 26.219 30.969 1 94.56 458 TYR B C 1
ATOM 7969 O O . TYR B 1 458 ? -11.602 26.875 31.125 1 94.56 458 TYR B O 1
ATOM 7977 N N . PRO B 1 459 ? -13.75 26.828 30.766 1 94.75 459 PRO B N 1
ATOM 7978 C CA . PRO B 1 459 ? -13.828 28.25 30.422 1 94.75 459 PRO B CA 1
ATOM 7979 C C . PRO B 1 459 ? -13.484 29.156 31.594 1 94.75 459 PRO B C 1
ATOM 7981 O O . PRO B 1 459 ? -13.141 30.328 31.406 1 94.75 459 PRO B O 1
ATOM 7984 N N . THR B 1 460 ? -13.602 28.625 32.844 1 93.94 460 THR B N 1
ATOM 7985 C CA . THR B 1 460 ? -13.398 29.484 34 1 93.94 460 THR B CA 1
ATOM 7986 C C . THR B 1 460 ? -11.984 29.312 34.562 1 93.94 460 THR B C 1
ATOM 7988 O O . THR B 1 460 ? -11.633 29.922 35.562 1 93.94 460 THR B O 1
ATOM 7991 N N . PHE B 1 461 ? -11.203 28.516 33.938 1 93.69 461 PHE B N 1
ATOM 7992 C CA . PHE B 1 461 ? -9.82 28.344 34.375 1 93.69 461 PHE B CA 1
ATOM 7993 C C . PHE B 1 461 ? -9.047 29.656 34.25 1 93.69 461 PHE B C 1
ATOM 7995 O O . PHE B 1 461 ? -9.266 30.438 33.344 1 93.69 461 PHE B O 1
ATOM 8002 N N . PRO B 1 462 ? -8.102 29.844 35.156 1 92.44 462 PRO B N 1
ATOM 8003 C CA . PRO B 1 462 ? -7.324 31.094 35.125 1 92.44 462 PRO B CA 1
ATOM 8004 C C . PRO B 1 462 ? -6.527 31.25 33.812 1 92.44 462 PRO B C 1
ATOM 8006 O O . PRO B 1 462 ? -6.215 32.375 33.438 1 92.44 462 PRO B O 1
ATOM 8009 N N . THR B 1 463 ? -6.262 30.203 33.188 1 94.25 463 THR B N 1
ATOM 8010 C CA . THR B 1 463 ? -5.445 30.25 31.984 1 94.25 463 THR B CA 1
ATOM 8011 C C . THR B 1 463 ? -6.309 30.531 30.75 1 94.25 463 THR B C 1
ATOM 8013 O O . THR B 1 463 ? -5.789 30.703 29.641 1 94.25 463 THR B O 1
ATOM 8016 N N . ALA B 1 464 ? -7.562 30.594 30.875 1 95.56 464 ALA B N 1
ATOM 8017 C CA . ALA B 1 464 ? -8.484 30.703 29.75 1 95.56 464 ALA B CA 1
ATOM 8018 C C . ALA B 1 464 ? -8.18 31.953 28.922 1 95.56 464 ALA B C 1
ATOM 8020 O O . ALA B 1 464 ? -8.203 31.906 27.688 1 95.56 464 ALA B O 1
ATOM 8021 N N . SER B 1 465 ? -7.941 33.062 29.625 1 94.62 465 SER B N 1
ATOM 8022 C CA . SER B 1 465 ? -7.652 34.281 28.922 1 94.62 465 SER B CA 1
ATOM 8023 C C . SER B 1 465 ? -6.359 34.188 28.125 1 94.62 465 SER B C 1
ATOM 8025 O O . SER B 1 465 ? -6.297 34.625 26.969 1 94.62 465 SER B O 1
ATOM 8027 N N . ALA B 1 466 ? -5.352 33.656 28.75 1 95.75 466 ALA B N 1
ATOM 8028 C CA . ALA B 1 466 ? -4.082 33.469 28.062 1 95.75 466 ALA B CA 1
ATOM 8029 C C . ALA B 1 466 ? -4.242 32.531 26.875 1 95.75 466 ALA B C 1
ATOM 8031 O O . ALA B 1 466 ? -3.609 32.719 25.844 1 95.75 466 ALA B O 1
ATOM 8032 N N . ASP B 1 467 ? -5 31.5 27.078 1 97.44 467 ASP B N 1
ATOM 8033 C CA . ASP B 1 467 ? -5.262 30.531 26.016 1 97.44 467 ASP B CA 1
ATOM 8034 C C . ASP B 1 467 ? -5.973 31.203 24.844 1 97.44 467 ASP B C 1
ATOM 8036 O O . ASP B 1 467 ? -5.699 30.891 23.672 1 97.44 467 ASP B O 1
ATOM 8040 N N . LEU B 1 468 ? -6.914 32.094 25.078 1 97.12 468 LEU B N 1
ATOM 8041 C CA . LEU B 1 468 ? -7.562 32.844 24 1 97.12 468 LEU B CA 1
ATOM 8042 C C . LEU B 1 468 ? -6.543 33.688 23.234 1 97.12 468 LEU B C 1
ATOM 8044 O O . LEU B 1 468 ? -6.656 33.812 22.016 1 97.12 468 LEU B O 1
ATOM 8048 N N . GLY B 1 469 ? -5.598 34.219 23.969 1 96.44 469 GLY B N 1
ATOM 8049 C CA . GLY B 1 469 ? -4.52 34.906 23.297 1 96.44 469 GLY B CA 1
ATOM 8050 C C . GLY B 1 469 ? -3.73 34.062 22.344 1 96.44 469 GLY B C 1
ATOM 8051 O O . GLY B 1 469 ? -3.361 34.5 21.25 1 96.44 469 GLY B O 1
ATOM 8052 N N . LEU B 1 470 ? -3.41 32.844 22.766 1 96.19 470 LEU B N 1
ATOM 8053 C CA . LEU B 1 470 ? -2.697 31.906 21.906 1 96.19 470 LEU B CA 1
ATOM 8054 C C . LEU B 1 470 ? -3.531 31.547 20.688 1 96.19 470 LEU B C 1
ATOM 8056 O O . LEU B 1 470 ? -2.998 31.406 19.578 1 96.19 470 LEU B O 1
ATOM 8060 N N . LEU B 1 471 ? -4.812 31.328 20.875 1 97.56 471 LEU B N 1
ATOM 8061 C CA . LEU B 1 471 ? -5.707 31.062 19.75 1 97.56 471 LEU B CA 1
ATOM 8062 C C . LEU B 1 471 ? -5.699 32.219 18.766 1 97.56 471 LEU B C 1
ATOM 8064 O O . LEU B 1 471 ? -5.77 32 17.547 1 97.56 471 LEU B O 1
ATOM 8068 N N . ASP B 1 472 ? -5.555 33.406 19.281 1 96.12 472 ASP B N 1
ATOM 8069 C CA . ASP B 1 472 ? -5.488 34.594 18.422 1 96.12 472 ASP B CA 1
ATOM 8070 C C . ASP B 1 472 ? -4.23 34.562 17.562 1 96.12 472 ASP B C 1
ATOM 8072 O O . ASP B 1 472 ? -4.242 35.062 16.438 1 96.12 472 ASP B O 1
ATOM 8076 N N . ILE B 1 473 ? -3.223 34.094 18.172 1 94.06 473 ILE B N 1
ATOM 8077 C CA . ILE B 1 473 ? -1.992 33.969 17.406 1 94.06 473 ILE B CA 1
ATOM 8078 C C . ILE B 1 473 ? -2.254 33.125 16.156 1 94.06 473 ILE B C 1
ATOM 8080 O O . ILE B 1 473 ? -1.824 33.5 15.055 1 94.06 473 ILE B O 1
ATOM 8084 N N . CYS B 1 474 ? -2.895 32.062 16.359 1 95.25 474 CYS B N 1
ATOM 8085 C CA . CYS B 1 474 ? -3.207 31.172 15.234 1 95.25 474 CYS B CA 1
ATOM 8086 C C . CYS B 1 474 ? -4.137 31.875 14.25 1 95.25 474 CYS B C 1
ATOM 8088 O O . CYS B 1 474 ? -3.959 31.75 13.031 1 95.25 474 CYS B O 1
ATOM 8090 N N . ALA B 1 475 ? -5.141 32.562 14.75 1 95.62 475 ALA B N 1
ATOM 8091 C CA . ALA B 1 475 ? -6.039 33.312 13.891 1 95.62 475 ALA B CA 1
ATOM 8092 C C . ALA B 1 475 ? -5.27 34.344 13.062 1 95.62 475 ALA B C 1
ATOM 8094 O O . ALA B 1 475 ? -5.559 34.531 11.875 1 95.62 475 ALA B O 1
ATOM 8095 N N . GLY B 1 476 ? -4.336 34.969 13.672 1 94 476 GLY B N 1
ATOM 8096 C CA . GLY B 1 476 ? -3.486 35.906 12.953 1 94 476 GLY B CA 1
ATOM 8097 C C . GLY B 1 476 ? -2.641 35.25 11.883 1 94 476 GLY B C 1
ATOM 8098 O O . GLY B 1 476 ? -2.453 35.812 10.805 1 94 476 GLY B O 1
ATOM 8099 N N . HIS B 1 477 ? -2.119 34.188 12.258 1 92.88 477 HIS B N 1
ATOM 8100 C CA . HIS B 1 477 ? -1.335 33.406 11.297 1 92.88 477 HIS B CA 1
ATOM 8101 C C . HIS B 1 477 ? -2.145 33.094 10.039 1 92.88 477 HIS B C 1
ATOM 8103 O O . HIS B 1 477 ? -1.668 33.312 8.922 1 92.88 477 HIS B O 1
ATOM 8109 N N . PHE B 1 478 ? -3.352 32.656 10.164 1 91.06 478 PHE B N 1
ATOM 8110 C CA . PHE B 1 478 ? -4.188 32.312 9.016 1 91.06 478 PHE B CA 1
ATOM 8111 C C . PHE B 1 478 ? -4.68 33.562 8.312 1 91.06 478 PHE B C 1
ATOM 8113 O O . PHE B 1 478 ? -4.891 33.562 7.098 1 91.06 478 PHE B O 1
ATOM 8120 N N . GLY B 1 479 ? -4.875 34.625 9.117 1 89.75 479 GLY B N 1
ATOM 8121 C CA . GLY B 1 479 ? -5.152 35.906 8.484 1 89.75 479 GLY B CA 1
ATOM 8122 C C . GLY B 1 479 ? -4.043 36.375 7.559 1 89.75 479 GLY B C 1
ATOM 8123 O O . GLY B 1 479 ? -4.312 36.906 6.488 1 89.75 479 GLY B O 1
ATOM 8124 N N . TYR B 1 480 ? -2.898 36.125 8.008 1 87.5 480 TYR B N 1
ATOM 8125 C CA . TYR B 1 480 ? -1.738 36.5 7.195 1 87.5 480 TYR B CA 1
ATOM 8126 C C . TYR B 1 480 ? -1.688 35.656 5.918 1 87.5 480 TYR B C 1
ATOM 8128 O O . TYR B 1 480 ? -1.42 36.188 4.836 1 87.5 480 TYR B O 1
ATOM 8136 N N . ILE B 1 481 ? -1.863 34.406 6.008 1 82.75 481 ILE B N 1
ATOM 8137 C CA . ILE B 1 481 ? -1.87 33.531 4.848 1 82.75 481 ILE B CA 1
ATOM 8138 C C . ILE B 1 481 ? -2.957 33.969 3.869 1 82.75 481 ILE B C 1
ATOM 8140 O O . ILE B 1 481 ? -2.736 34 2.656 1 82.75 481 ILE B O 1
ATOM 8144 N N . ASP B 1 482 ? -4.102 34.25 4.391 1 82.56 482 ASP B N 1
ATOM 8145 C CA . ASP B 1 482 ? -5.211 34.719 3.576 1 82.56 482 ASP B CA 1
ATOM 8146 C C . ASP B 1 482 ? -4.824 36 2.807 1 82.56 482 ASP B C 1
ATOM 8148 O O . ASP B 1 482 ? -5.078 36.094 1.605 1 82.56 482 ASP B O 1
ATOM 8152 N N . PHE B 1 483 ? -4.203 36.844 3.445 1 82.25 483 PHE B N 1
ATOM 8153 C CA . PHE B 1 483 ? -3.77 38.094 2.848 1 82.25 483 PHE B CA 1
ATOM 8154 C C . PHE B 1 483 ? -2.727 37.844 1.766 1 82.25 483 PHE B C 1
ATOM 8156 O O . PHE B 1 483 ? -2.842 38.375 0.654 1 82.25 483 PHE B O 1
ATOM 8163 N N . MET B 1 484 ? -1.716 37.062 2.102 1 76.19 484 MET B N 1
ATOM 8164 C CA . MET B 1 484 ? -0.595 36.812 1.201 1 76.19 484 MET B CA 1
ATOM 8165 C C . MET B 1 484 ? -1.053 36.031 -0.04 1 76.19 484 MET B C 1
ATOM 8167 O O . MET B 1 484 ? -0.434 36.156 -1.101 1 76.19 484 MET B O 1
ATOM 8171 N N . THR B 1 485 ? -2.082 35.25 0.095 1 76.38 485 THR B N 1
ATOM 8172 C CA . THR B 1 485 ? -2.549 34.438 -1.022 1 76.38 485 THR B CA 1
ATOM 8173 C C . THR B 1 485 ? -3.73 35.094 -1.721 1 76.38 485 THR B C 1
ATOM 8175 O O . THR B 1 485 ? -4.379 34.5 -2.572 1 76.38 485 THR B O 1
ATOM 8178 N N . SER B 1 486 ? -4.074 36.312 -1.4 1 76.19 486 SER B N 1
ATOM 8179 C CA . SER B 1 486 ? -5.223 37.031 -1.937 1 76.19 486 SER B CA 1
ATOM 8180 C C . SER B 1 486 ? -6.5 36.219 -1.812 1 76.19 486 SER B C 1
ATOM 8182 O O . SER B 1 486 ? -7.242 36.062 -2.783 1 76.19 486 SER B O 1
ATOM 8184 N N . SER B 1 487 ? -6.637 35.438 -0.653 1 74.06 487 SER B N 1
ATOM 8185 C CA . SER B 1 487 ? -7.824 34.719 -0.214 1 74.06 487 SER B CA 1
ATOM 8186 C C . SER B 1 487 ? -7.984 33.406 -0.978 1 74.06 487 SER B C 1
ATOM 8188 O O . SER B 1 487 ? -9.062 32.812 -0.977 1 74.06 487 SER B O 1
ATOM 8190 N N . GLU B 1 488 ? -6.93 33.062 -1.629 1 69.69 488 GLU B N 1
ATOM 8191 C CA . GLU B 1 488 ? -6.961 31.734 -2.229 1 69.69 488 GLU B CA 1
ATOM 8192 C C . GLU B 1 488 ? -6.996 30.641 -1.159 1 69.69 488 GLU B C 1
ATOM 8194 O O . GLU B 1 488 ? -7.652 29.609 -1.334 1 69.69 488 GLU B O 1
ATOM 8199 N N . ILE B 1 489 ? -6.16 30.891 -0.16 1 74 489 ILE B N 1
ATOM 8200 C CA . ILE B 1 489 ? -6.238 30.047 1.031 1 74 489 ILE B CA 1
ATOM 8201 C C . ILE B 1 489 ? -6.914 30.828 2.162 1 74 489 ILE B C 1
ATOM 8203 O O . ILE B 1 489 ? -6.301 31.703 2.77 1 74 489 ILE B O 1
ATOM 8207 N N . SER B 1 490 ? -8.109 30.5 2.287 1 78.75 490 SER B N 1
ATOM 8208 C CA . SER B 1 490 ? -8.883 31.203 3.311 1 78.75 490 SER B CA 1
ATOM 8209 C C . SER B 1 490 ? -9.438 30.219 4.344 1 78.75 490 SER B C 1
ATOM 8211 O O . SER B 1 490 ? -10.359 29.469 4.059 1 78.75 490 SER B O 1
ATOM 8213 N N . ILE B 1 491 ? -8.773 30.172 5.457 1 84.5 491 ILE B N 1
ATOM 8214 C CA . ILE B 1 491 ? -9.203 29.344 6.566 1 84.5 491 ILE B CA 1
ATOM 8215 C C . ILE B 1 491 ? -9.75 30.203 7.691 1 84.5 491 ILE B C 1
ATOM 8217 O O . ILE B 1 491 ? -9 30.688 8.539 1 84.5 491 ILE B O 1
ATOM 8221 N N . SER B 1 492 ? -11.039 30.359 7.691 1 88.88 492 SER B N 1
ATOM 8222 C CA . SER B 1 492 ? -11.688 31.25 8.648 1 88.88 492 SER B CA 1
ATOM 8223 C C . SER B 1 492 ? -11.961 30.547 9.969 1 88.88 492 SER B C 1
ATOM 8225 O O . SER B 1 492 ? -12.336 31.188 10.953 1 88.88 492 SER B O 1
ATOM 8227 N N . LEU B 1 493 ? -11.719 29.297 9.984 1 91.38 493 LEU B N 1
ATOM 8228 C CA . LEU B 1 493 ? -12.008 28.469 11.156 1 91.38 493 LEU B CA 1
ATOM 8229 C C . LEU B 1 493 ? -11.367 29.062 12.406 1 91.38 493 LEU B C 1
ATOM 8231 O O . LEU B 1 493 ? -12.023 29.172 13.445 1 91.38 493 LEU B O 1
ATOM 8235 N N . ALA B 1 494 ? -10.086 29.453 12.32 1 92.69 494 ALA B N 1
ATOM 8236 C CA . ALA B 1 494 ? -9.359 29.906 13.5 1 92.69 494 ALA B CA 1
ATOM 8237 C C . ALA B 1 494 ? -9.969 31.188 14.062 1 92.69 494 ALA B C 1
ATOM 8239 O O . ALA B 1 494 ? -10.266 31.266 15.258 1 92.69 494 ALA B O 1
ATOM 8240 N N . ARG B 1 495 ? -10.25 32.094 13.219 1 93.81 495 ARG B N 1
ATOM 8241 C CA . ARG B 1 495 ? -10.797 33.375 13.648 1 93.81 495 ARG B CA 1
ATOM 8242 C C . ARG B 1 495 ? -12.195 33.219 14.219 1 93.81 495 ARG B C 1
ATOM 8244 O O . ARG B 1 495 ? -12.516 33.75 15.273 1 93.81 495 ARG B O 1
ATOM 8251 N N . GLU B 1 496 ? -12.977 32.469 13.594 1 94.88 496 GLU B N 1
ATOM 8252 C CA . GLU B 1 496 ? -14.367 32.312 13.992 1 94.88 496 GLU B CA 1
ATOM 8253 C C . GLU B 1 496 ? -14.484 31.484 15.281 1 94.88 496 GLU B C 1
ATOM 8255 O O . GLU B 1 496 ? -15.336 31.766 16.125 1 94.88 496 GLU B O 1
ATOM 8260 N N . SER B 1 497 ? -13.734 30.547 15.375 1 95.69 497 SER B N 1
ATOM 8261 C CA . SER B 1 497 ? -13.781 29.734 16.594 1 95.69 497 SER B CA 1
ATOM 8262 C C . SER B 1 497 ? -13.297 30.516 17.797 1 95.69 497 SER B C 1
ATOM 8264 O O . SER B 1 497 ? -13.773 30.297 18.922 1 95.69 497 SER B O 1
ATOM 8266 N N . VAL B 1 498 ? -12.273 31.359 17.625 1 96 498 VAL B N 1
ATOM 8267 C CA . VAL B 1 498 ? -11.805 32.219 18.719 1 96 498 VAL B CA 1
ATOM 8268 C C . VAL B 1 498 ? -12.938 33.125 19.188 1 96 498 VAL B C 1
ATOM 8270 O O . VAL B 1 498 ? -13.117 33.312 20.391 1 96 498 VAL B O 1
ATOM 8273 N N . GLY B 1 499 ? -13.648 33.656 18.234 1 95.69 499 GLY B N 1
ATOM 8274 C CA . GLY B 1 499 ? -14.805 34.469 18.594 1 95.69 499 GLY B CA 1
ATOM 8275 C C . GLY B 1 499 ? -15.836 33.688 19.406 1 95.69 499 GLY B C 1
ATOM 8276 O O . GLY B 1 499 ? -16.375 34.219 20.391 1 95.69 499 GLY B O 1
ATOM 8277 N N . LEU B 1 500 ? -16.078 32.531 19.031 1 96 500 LEU B N 1
ATOM 8278 C CA . LEU B 1 500 ? -17.016 31.688 19.734 1 96 500 LEU B CA 1
ATOM 8279 C C . LEU B 1 500 ? -16.516 31.375 21.141 1 96 500 LEU B C 1
ATOM 8281 O O . LEU B 1 500 ? -17.281 31.438 22.109 1 96 500 LEU B O 1
ATOM 8285 N N . ALA B 1 501 ? -15.258 31.016 21.266 1 96.88 501 ALA B N 1
ATOM 8286 C CA . ALA B 1 501 ? -14.664 30.672 22.547 1 96.88 501 ALA B CA 1
ATOM 8287 C C . ALA B 1 501 ? -14.656 31.891 23.484 1 96.88 501 ALA B C 1
ATOM 8289 O O . ALA B 1 501 ? -14.922 31.75 24.688 1 96.88 501 ALA B O 1
ATOM 8290 N N . ALA B 1 502 ? -14.328 33.031 22.953 1 96.38 502 ALA B N 1
ATOM 8291 C CA . ALA B 1 502 ? -14.289 34.25 23.75 1 96.38 502 ALA B CA 1
ATOM 8292 C C . ALA B 1 502 ? -15.664 34.562 24.328 1 96.38 502 ALA B C 1
ATOM 8294 O O . ALA B 1 502 ? -15.789 34.969 25.484 1 96.38 502 ALA B O 1
ATOM 8295 N N . LYS B 1 503 ? -16.656 34.438 23.531 1 95.56 503 LYS B N 1
ATOM 8296 C CA . LYS B 1 503 ? -18.016 34.656 23.984 1 95.56 503 LYS B CA 1
ATOM 8297 C C . LYS B 1 503 ? -18.406 33.688 25.078 1 95.56 503 LYS B C 1
ATOM 8299 O O . LYS B 1 503 ? -19.062 34.031 26.047 1 95.56 503 LYS B O 1
ATOM 8304 N N . PHE B 1 504 ? -18.031 32.531 24.859 1 96.06 504 PHE B N 1
ATOM 8305 C CA . PHE B 1 504 ? -18.359 31.469 25.812 1 96.06 504 PHE B CA 1
ATOM 8306 C C . PHE B 1 504 ? -17.656 31.703 27.141 1 96.06 504 PHE B C 1
ATOM 8308 O O . PHE B 1 504 ? -18.266 31.547 28.219 1 96.06 504 PHE B O 1
ATOM 8315 N N . VAL B 1 505 ? -16.375 32 27.109 1 95.94 505 VAL B N 1
ATOM 8316 C CA . VAL B 1 505 ? -15.594 32.281 28.312 1 95.94 505 VAL B CA 1
ATOM 8317 C C . VAL B 1 505 ? -16.188 33.469 29.062 1 95.94 505 VAL B C 1
ATOM 8319 O O . VAL B 1 505 ? -16.297 33.438 30.297 1 95.94 505 VAL B O 1
ATOM 8322 N N . LYS B 1 506 ? -16.547 34.469 28.375 1 94 506 LYS B N 1
ATOM 8323 C CA . LYS B 1 506 ? -17.172 35.656 28.984 1 94 506 LYS B CA 1
ATOM 8324 C C . LYS B 1 506 ? -18.469 35.281 29.672 1 94 506 LYS B C 1
ATOM 8326 O O . LYS B 1 506 ? -18.734 35.719 30.797 1 94 506 LYS B O 1
ATOM 8331 N N . ALA B 1 507 ? -19.234 34.5 29.031 1 93.81 507 ALA B N 1
ATOM 8332 C CA . ALA B 1 507 ? -20.516 34.094 29.594 1 93.81 507 ALA B CA 1
ATOM 8333 C C . ALA B 1 507 ? -20.297 33.219 30.828 1 93.81 507 ALA B C 1
ATOM 8335 O O . ALA B 1 507 ? -21.047 33.312 31.797 1 93.81 507 ALA B O 1
ATOM 8336 N N . ALA B 1 508 ? -19.406 32.375 30.75 1 93.19 508 ALA B N 1
ATOM 8337 C CA . ALA B 1 508 ? -19.125 31.484 31.859 1 93.19 508 ALA B CA 1
ATOM 8338 C C . ALA B 1 508 ? -18.609 32.25 33.094 1 93.19 508 ALA B C 1
ATOM 8340 O O . ALA B 1 508 ? -18.953 31.922 34.219 1 93.19 508 ALA B O 1
ATOM 8341 N N . ASN B 1 509 ? -17.797 33.188 32.875 1 89.81 509 ASN B N 1
ATOM 8342 C CA . ASN B 1 509 ? -17.266 34 33.969 1 89.81 509 ASN B CA 1
ATOM 8343 C C . ASN B 1 509 ? -18.359 34.875 34.594 1 89.81 509 ASN B C 1
ATOM 8345 O O . ASN B 1 509 ? -18.344 35.094 35.812 1 89.81 509 ASN B O 1
ATOM 8349 N N . LYS B 1 510 ? -19.219 35.344 33.844 1 88.5 510 LYS B N 1
ATOM 8350 C CA . LYS B 1 510 ? -20.328 36.125 34.344 1 88.5 510 LYS B CA 1
ATOM 8351 C C . LYS B 1 510 ? -21.219 35.25 35.25 1 88.5 510 LYS B C 1
ATOM 8353 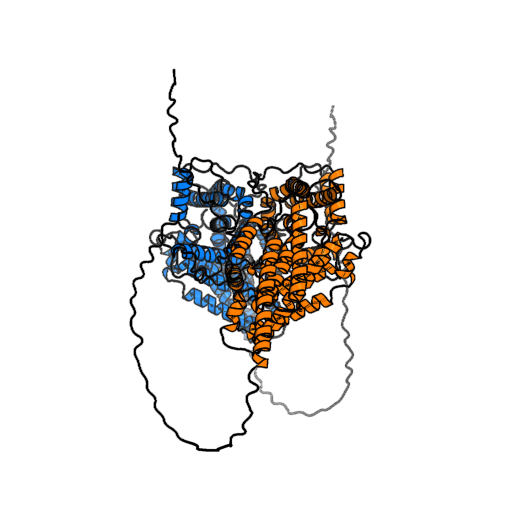O O . LYS B 1 510 ? -21.688 35.719 36.281 1 88.5 510 LYS B O 1
ATOM 8358 N N . ARG B 1 511 ? -21.344 34.125 34.875 1 85.62 511 ARG B N 1
ATOM 8359 C CA . ARG B 1 511 ? -22.156 33.219 35.656 1 85.62 511 ARG B CA 1
ATOM 8360 C C . ARG B 1 511 ? -21.422 32.812 36.938 1 85.62 511 ARG B C 1
ATOM 8362 O O . ARG B 1 511 ? -22.031 32.688 38 1 85.62 511 ARG B O 1
ATOM 8369 N N . HIS B 1 512 ? -20.266 32.594 36.812 1 83.38 512 HIS B N 1
ATOM 8370 C CA . HIS B 1 512 ? -19.438 32.219 37.969 1 83.38 512 HIS B CA 1
ATOM 8371 C C . HIS B 1 512 ? -19.359 33.344 39 1 83.38 512 HIS B C 1
ATOM 8373 O O . HIS B 1 512 ? -19.422 33.062 40.188 1 83.38 512 HIS B O 1
ATOM 8379 N N . ASP B 1 513 ? -19.266 34.562 38.562 1 81.5 513 ASP B N 1
ATOM 8380 C CA . ASP B 1 513 ? -19.25 35.719 39.438 1 81.5 513 ASP B CA 1
ATOM 8381 C C . ASP B 1 513 ? -20.594 35.938 40.125 1 81.5 513 ASP B C 1
ATOM 8383 O O . ASP B 1 513 ? -20.656 36.281 41.312 1 81.5 513 ASP B O 1
ATOM 8387 N N . LYS B 1 514 ? -21.688 35.75 39.438 1 77.06 514 LYS B N 1
ATOM 8388 C CA . LYS B 1 514 ? -23.016 35.875 40.031 1 77.06 514 LYS B CA 1
ATOM 8389 C C . LYS B 1 514 ? -23.25 34.812 41.094 1 77.06 514 LYS B C 1
ATOM 8391 O O . LYS B 1 514 ? -23.844 35.094 42.125 1 77.06 514 LYS B O 1
ATOM 8396 N N . ASP B 1 515 ? -22.703 33.688 40.844 1 74.12 515 ASP B N 1
ATOM 8397 C CA . ASP B 1 515 ? -22.859 32.594 41.812 1 74.12 515 ASP B CA 1
ATOM 8398 C C . ASP B 1 515 ? -22.031 32.875 43.062 1 74.12 515 ASP B C 1
ATOM 8400 O O . ASP B 1 515 ? -22.453 32.562 44.188 1 74.12 515 ASP B O 1
ATOM 8404 N N . GLN B 1 516 ? -20.922 33.5 42.969 1 68.5 516 GLN B N 1
ATOM 8405 C CA . GLN B 1 516 ? -20.078 33.875 44.094 1 68.5 516 GLN B CA 1
ATOM 8406 C C . GLN B 1 516 ? -20.672 35.031 44.875 1 68.5 516 GLN B C 1
ATOM 8408 O O . GLN B 1 516 ? -20.625 35.062 46.125 1 68.5 516 GLN B O 1
ATOM 8413 N N . THR B 1 517 ? -21.25 36 44.219 1 66.69 517 THR B N 1
ATOM 8414 C CA . THR B 1 517 ? -21.906 37.125 44.844 1 66.69 517 THR B CA 1
ATOM 8415 C C . THR B 1 517 ? -23.188 36.688 45.562 1 66.69 517 THR B C 1
ATOM 8417 O O . THR B 1 517 ? -23.516 37.188 46.625 1 66.69 517 THR B O 1
ATOM 8420 N N . SER B 1 518 ? -23.859 35.781 44.969 1 63.06 518 SER B N 1
ATOM 8421 C CA . SER B 1 518 ? -25.062 35.281 45.625 1 63.06 518 SER B CA 1
ATOM 8422 C C . SER B 1 518 ? -24.734 34.469 46.875 1 63.06 518 SER B C 1
ATOM 8424 O O . SER B 1 518 ? -25.484 34.469 47.844 1 63.06 518 SER B O 1
ATOM 8426 N N . ARG B 1 519 ? -23.656 33.906 46.906 1 59.91 519 ARG B N 1
ATOM 8427 C CA . ARG B 1 519 ? -23.234 33.188 48.125 1 59.91 519 ARG B CA 1
ATOM 8428 C C . ARG B 1 519 ? -22.766 34.156 49.188 1 59.91 519 ARG B C 1
ATOM 8430 O O . ARG B 1 519 ? -23 33.938 50.375 1 59.91 519 ARG B O 1
ATOM 8437 N N . LEU B 1 520 ? -22.219 35.219 48.844 1 54.31 520 LEU B N 1
ATOM 8438 C CA . LEU B 1 520 ? -21.781 36.219 49.812 1 54.31 520 LEU B CA 1
ATOM 8439 C C . LEU B 1 520 ? -22.969 37.031 50.344 1 54.31 520 LEU B C 1
ATOM 8441 O O . LEU B 1 520 ? -22.969 37.438 51.5 1 54.31 520 LEU B O 1
ATOM 8445 N N . SER B 1 521 ? -23.984 37.25 49.594 1 50.91 521 SER B N 1
ATOM 8446 C CA . SER B 1 521 ? -25.141 38 50.094 1 50.91 521 SER B CA 1
ATOM 8447 C C . SER B 1 521 ? -25.984 37.125 51.031 1 50.91 521 SER B C 1
ATOM 8449 O O . SER B 1 521 ? -26.656 37.656 51.938 1 50.91 521 SER B O 1
ATOM 8451 N N . HIS B 1 522 ? -26.062 35.844 50.75 1 47.38 522 HIS B N 1
ATOM 8452 C CA . HIS B 1 522 ? -26.859 35.031 51.656 1 47.38 522 HIS B CA 1
ATOM 8453 C C . HIS B 1 522 ? -26.125 34.781 52.969 1 47.38 522 HIS B C 1
ATOM 8455 O O . HIS B 1 522 ? -26.672 34.219 53.906 1 47.38 522 HIS B O 1
ATOM 8461 N N . GLY B 1 523 ? -24.844 35.031 52.969 1 41.09 523 GLY B N 1
ATOM 8462 C CA . GLY B 1 523 ? -24.125 34.75 54.188 1 41.09 523 GLY B CA 1
ATOM 8463 C C . GLY B 1 523 ? -24.344 35.812 55.25 1 41.09 523 GLY B C 1
ATOM 8464 O O . GLY B 1 523 ? -23.781 35.719 56.344 1 41.09 523 GLY B O 1
ATOM 8465 N N . ARG B 1 524 ? -24.844 37 54.812 1 38.47 524 ARG B N 1
ATOM 8466 C CA . ARG B 1 524 ? -24.875 37.969 55.938 1 38.47 524 ARG B CA 1
ATOM 8467 C C . ARG B 1 524 ? -26.078 37.688 56.844 1 38.47 524 ARG B C 1
ATOM 8469 O O . ARG B 1 524 ? -26.266 38.406 57.844 1 38.47 524 ARG B O 1
ATOM 8476 N N . GLY B 1 525 ? -27.172 37 56.188 1 30.94 525 GLY B N 1
ATOM 8477 C CA . GLY B 1 525 ? -28.344 37.188 57.031 1 30.94 525 GLY B CA 1
ATOM 8478 C C . GLY B 1 525 ? -28.234 36.5 58.375 1 30.94 525 GLY B C 1
ATOM 8479 O O . GLY B 1 525 ? -28.5 37.125 59.406 1 30.94 525 GLY B O 1
ATOM 8480 N N . THR B 1 526 ? -28.609 35.125 58.406 1 28.47 526 THR B N 1
ATOM 8481 C CA . THR B 1 526 ? -29.312 34.562 59.562 1 28.47 526 THR B CA 1
ATOM 8482 C C . THR B 1 526 ? -28.328 34.219 60.656 1 28.47 526 THR B C 1
ATOM 8484 O O . THR B 1 526 ? -27.516 33.312 60.531 1 28.47 526 THR B O 1
ATOM 8487 N N . GLN B 1 527 ? -27.797 35.188 61.312 1 24.97 527 GLN B N 1
ATOM 8488 C CA . GLN B 1 527 ? -27.094 34.906 62.562 1 24.97 527 GLN B CA 1
ATOM 8489 C C . GLN B 1 527 ? -27.953 34.094 63.531 1 24.97 527 GLN B C 1
ATOM 8491 O O . GLN B 1 527 ? -28.812 34.656 64.188 1 24.97 527 GLN B O 1
ATOM 8496 N N . SER B 1 528 ? -28.703 33.031 62.969 1 23.62 528 SER B N 1
ATOM 8497 C CA . SER B 1 528 ? -29.562 32.344 63.906 1 23.62 528 SER B CA 1
ATOM 8498 C C . SER B 1 528 ? -28.75 31.875 65.125 1 23.62 528 SER B C 1
ATOM 8500 O O . SER B 1 528 ? -27.547 31.609 65 1 23.62 528 SER B O 1
ATOM 8502 N N . THR B 1 529 ? -29.328 32.156 66.312 1 23.7 529 THR B N 1
ATOM 8503 C CA . THR B 1 529 ? -29.094 31.922 67.75 1 23.7 529 THR B CA 1
ATOM 8504 C C . THR B 1 529 ? -28.953 30.422 68 1 23.7 529 THR B C 1
ATOM 8506 O O . THR B 1 529 ? -29.781 29.625 67.562 1 23.7 529 THR B O 1
ATOM 8509 N N . ASN B 1 530 ? -27.766 29.906 68.25 1 20.08 530 ASN B N 1
ATOM 8510 C CA . ASN B 1 530 ? -27.203 28.578 68.438 1 20.08 530 ASN B CA 1
ATOM 8511 C C . ASN B 1 530 ? -27.891 27.844 69.625 1 20.08 530 ASN B C 1
ATOM 8513 O O . ASN B 1 530 ? -27.266 27.062 70.312 1 20.08 530 ASN B O 1
ATOM 8517 N N . SER B 1 531 ? -29.297 28 69.688 1 19.78 531 SER B N 1
ATOM 8518 C CA . SER B 1 531 ? -29.641 27.406 71 1 19.78 531 SER B CA 1
ATOM 8519 C C . SER B 1 531 ? -29.25 25.938 71 1 19.78 531 SER B C 1
ATOM 8521 O O . SER B 1 531 ? -29.281 25.25 70 1 19.78 531 SER B O 1
ATOM 8523 N N . GLN B 1 532 ? -28.609 25.469 72.062 1 18.44 532 GLN B N 1
ATOM 8524 C CA . GLN B 1 532 ? -27.828 24.312 72.5 1 18.44 532 GLN B CA 1
ATOM 8525 C C . GLN B 1 532 ? -28.703 23.078 72.625 1 18.44 532 GLN B C 1
ATOM 8527 O O . GLN B 1 532 ? -28.234 22.031 73.062 1 18.44 532 GLN B O 1
ATOM 8532 N N . SER B 1 533 ? -29.891 23.109 71.875 1 18.16 533 SER B N 1
ATOM 8533 C CA . SER B 1 533 ? -30.672 22.094 72.562 1 18.16 533 SER B CA 1
ATOM 8534 C C . SER B 1 533 ? -29.953 20.75 72.562 1 18.16 533 SER B C 1
ATOM 8536 O O . SER B 1 533 ? -29.141 20.484 71.688 1 18.16 533 SER B O 1
ATOM 8538 N N . LYS B 1 534 ? -30.375 19.969 73.625 1 19.52 534 LYS B N 1
ATOM 8539 C CA . LYS B 1 534 ? -30.109 18.766 74.375 1 19.52 534 LYS B CA 1
ATOM 8540 C C . LYS B 1 534 ? -30.219 17.516 73.5 1 19.52 534 LYS B C 1
ATOM 8542 O O . LYS B 1 534 ? -31 17.484 72.562 1 19.52 534 LYS B O 1
ATOM 8547 N N . ARG B 1 535 ? -29.391 16.516 73.688 1 18.66 535 ARG B N 1
ATOM 8548 C CA . ARG B 1 535 ? -28.688 15.359 73.188 1 18.66 535 ARG B CA 1
ATOM 8549 C C . ARG B 1 535 ? -29.656 14.195 72.938 1 18.66 535 ARG B C 1
ATOM 8551 O O . ARG B 1 535 ? -29.312 13.219 72.312 1 18.66 535 ARG B O 1
ATOM 8558 N N . PRO B 1 536 ? -31.078 14.328 73 1 17.98 536 PRO B N 1
ATOM 8559 C CA . PRO B 1 536 ? -31.328 13 73.625 1 17.98 536 PRO B CA 1
ATOM 8560 C C . PRO B 1 536 ? -31.031 11.867 72.625 1 17.98 536 PRO B C 1
ATOM 8562 O O . PRO B 1 536 ? -31.016 12.078 71.438 1 17.98 536 PRO B O 1
ATOM 8565 N N . ASP B 1 537 ? -30.594 10.688 73.125 1 17.09 537 ASP B N 1
ATOM 8566 C CA . ASP B 1 537 ? -29.891 9.438 72.812 1 17.09 537 ASP B CA 1
ATOM 8567 C C . ASP B 1 537 ? -30.75 8.484 72 1 17.09 537 ASP B C 1
ATOM 8569 O O . ASP B 1 537 ? -30.266 7.5 71.438 1 17.09 537 ASP B O 1
ATOM 8573 N N . ASN B 1 538 ? -32.125 8.781 71.875 1 15.86 538 ASN B N 1
ATOM 8574 C CA . ASN B 1 538 ? -32.688 7.465 72.125 1 15.86 538 ASN B CA 1
ATOM 8575 C C . ASN B 1 538 ? -32.406 6.512 71 1 15.86 538 ASN B C 1
ATOM 8577 O O . ASN B 1 538 ? -32 6.945 69.875 1 15.86 538 ASN B O 1
ATOM 8581 N N . GLY B 1 539 ? -33.438 5.645 70.688 1 16.41 539 GLY B N 1
ATOM 8582 C CA . GLY B 1 539 ? -33.656 4.207 70.688 1 16.41 539 GLY B CA 1
ATOM 8583 C C . GLY B 1 539 ? -33.5 3.582 69.312 1 16.41 539 GLY B C 1
ATOM 8584 O O . GLY B 1 539 ? -33.562 4.281 68.312 1 16.41 539 GLY B O 1
ATOM 8585 N N . ASN B 1 540 ? -33.188 2.336 69.188 1 16.55 540 ASN B N 1
ATOM 8586 C CA . ASN B 1 540 ? -32.531 1.236 68.5 1 16.55 540 ASN B CA 1
ATOM 8587 C C . ASN B 1 540 ? -33.438 0.704 67.375 1 16.55 540 ASN B C 1
ATOM 8589 O O . ASN B 1 540 ? -33.062 -0.263 66.688 1 16.55 540 ASN B O 1
ATOM 8593 N N . SER B 1 541 ? -34.688 1.251 67.125 1 15.65 541 SER B N 1
ATOM 8594 C CA . SER B 1 541 ? -35.5 0.072 66.812 1 15.65 541 SER B CA 1
ATOM 8595 C C . SER B 1 541 ? -35.062 -0.563 65.5 1 15.65 541 SER B C 1
ATOM 8597 O O . SER B 1 541 ? -34.438 0.085 64.688 1 15.65 541 SER B O 1
ATOM 8599 N N . GLN B 1 542 ? -35.938 -1.578 65.062 1 15.64 542 GLN B N 1
ATOM 8600 C CA . GLN B 1 542 ? -36 -2.969 64.625 1 15.64 542 GLN B CA 1
ATOM 8601 C C . GLN B 1 542 ? -35.906 -3.074 63.125 1 15.64 542 GLN B C 1
ATOM 8603 O O . GLN B 1 542 ? -36.125 -2.086 62.406 1 15.64 542 GLN B O 1
ATOM 8608 N N . ASN B 1 543 ? -36.312 -4.223 62.562 1 15.95 543 ASN B N 1
ATOM 8609 C CA . ASN B 1 543 ? -35.875 -5.367 61.75 1 15.95 543 ASN B CA 1
ATOM 8610 C C . ASN B 1 543 ? -36.281 -5.234 60.312 1 15.95 543 ASN B C 1
ATOM 8612 O O . ASN B 1 543 ? -35.469 -5.402 59.406 1 15.95 543 ASN B O 1
ATOM 8616 N N . THR B 1 544 ? -37.594 -5.172 59.906 1 15.69 544 THR B N 1
ATOM 8617 C CA . THR B 1 544 ? -38.094 -6.355 59.219 1 15.69 544 THR B CA 1
ATOM 8618 C C . THR B 1 544 ? -37.906 -6.227 57.719 1 15.69 544 THR B C 1
ATOM 8620 O O . THR B 1 544 ? -37.75 -5.121 57.219 1 15.69 544 THR B O 1
ATOM 8623 N N . HIS B 1 545 ? -38.438 -7.219 56.875 1 16.09 545 HIS B N 1
ATOM 8624 C CA . HIS B 1 545 ? -38.125 -8.234 55.875 1 16.09 545 HIS B CA 1
ATOM 8625 C C . HIS B 1 545 ? -38.469 -7.75 54.469 1 16.09 545 HIS B C 1
ATOM 8627 O O . HIS B 1 545 ? -37.688 -7.93 53.531 1 16.09 545 HIS B O 1
ATOM 8633 N N . PRO B 1 546 ? -39.656 -7.117 54.062 1 15.88 546 PRO B N 1
ATOM 8634 C CA . PRO B 1 546 ? -40.344 -7.977 53.125 1 15.88 546 PRO B CA 1
ATOM 8635 C C . PRO B 1 546 ? -39.906 -7.738 51.688 1 15.88 546 PRO B C 1
ATOM 8637 O O . PRO B 1 546 ? -39.406 -6.652 51.344 1 15.88 546 PRO B O 1
ATOM 8640 N N . ARG B 1 547 ? -39.844 -8.836 50.75 1 16.06 547 ARG B N 1
ATOM 8641 C CA . ARG B 1 547 ? -39.312 -9.391 49.531 1 16.06 547 ARG B CA 1
ATOM 8642 C C . ARG B 1 547 ? -40.094 -8.859 48.312 1 16.06 547 ARG B C 1
ATOM 8644 O O . ARG B 1 547 ? -39.75 -9.172 47.156 1 16.06 547 ARG B O 1
ATOM 8651 N N . SER B 1 548 ? -41 -7.848 48.281 1 15.11 548 SER B N 1
ATOM 8652 C CA . SER B 1 548 ? -42 -8.141 47.25 1 15.11 548 SER B CA 1
ATOM 8653 C C . SER B 1 548 ? -41.406 -7.965 45.844 1 15.11 548 SER B C 1
ATOM 8655 O O . SER B 1 548 ? -40.562 -7.078 45.625 1 15.11 548 SER B O 1
ATOM 8657 N N . VAL B 1 549 ? -41.656 -8.938 44.812 1 16.53 549 VAL B N 1
ATOM 8658 C CA . VAL B 1 549 ? -41.312 -9.633 43.562 1 16.53 549 VAL B CA 1
ATOM 8659 C C . VAL B 1 549 ? -41.781 -8.812 42.375 1 16.53 549 VAL B C 1
ATOM 8661 O O . VAL B 1 549 ? -41.281 -9.008 41.25 1 16.53 549 VAL B O 1
ATOM 8664 N N . SER B 1 550 ? -42.625 -7.734 42.406 1 15.22 550 SER B N 1
ATOM 8665 C CA . SER B 1 550 ? -43.594 -7.805 41.344 1 15.22 550 SER B CA 1
ATOM 8666 C C . SER B 1 550 ? -42.938 -7.613 39.969 1 15.22 550 SER B C 1
ATOM 8668 O O . SER B 1 550 ? -41.875 -7.004 39.875 1 15.22 550 SER B O 1
ATOM 8670 N N . ALA B 1 551 ? -43.719 -8 38.781 1 16.16 551 ALA B N 1
ATOM 8671 C CA . ALA B 1 551 ? -43.875 -8.68 37.5 1 16.16 551 ALA B CA 1
ATOM 8672 C C . ALA B 1 551 ? -43.594 -7.742 36.344 1 16.16 551 ALA B C 1
ATOM 8674 O O . ALA B 1 551 ? -42.781 -8.055 35.469 1 16.16 551 ALA B O 1
ATOM 8675 N N . ALA B 1 552 ? -44.625 -6.895 35.719 1 16.41 552 ALA B N 1
ATOM 8676 C CA . ALA B 1 552 ? -45.281 -7.09 34.438 1 16.41 552 ALA B CA 1
ATOM 8677 C C . ALA B 1 552 ? -44.656 -6.145 33.375 1 16.41 552 ALA B C 1
ATOM 8679 O O . ALA B 1 552 ? -44.719 -4.922 33.531 1 16.41 552 ALA B O 1
ATOM 8680 N N . LEU B 1 553 ? -43.688 -6.473 32.562 1 15.99 553 LEU B N 1
ATOM 8681 C CA . LEU B 1 553 ? -42.906 -5.762 31.562 1 15.99 553 LEU B CA 1
ATOM 8682 C C . LEU B 1 553 ? -43.75 -5.457 30.328 1 15.99 553 LEU B C 1
ATOM 8684 O O . LEU B 1 553 ? -43.969 -6.332 29.484 1 15.99 553 LEU B O 1
ATOM 8688 N N . GLY B 1 554 ? -45 -4.871 30.406 1 15.55 554 GLY B N 1
ATOM 8689 C CA . GLY B 1 554 ? -45.906 -4.875 29.266 1 15.55 554 GLY B CA 1
ATOM 8690 C C . GLY B 1 554 ? -45.312 -4.234 28.016 1 15.55 554 GLY B C 1
ATOM 8691 O O . GLY B 1 554 ? -44.281 -3.564 28.109 1 15.55 554 GLY B O 1
ATOM 8692 N N . GLN B 1 555 ? -46.219 -4.043 26.781 1 16.83 555 GLN B N 1
ATOM 8693 C CA . GLN B 1 555 ? -46.531 -4.25 25.375 1 16.83 555 GLN B CA 1
ATOM 8694 C C . GLN B 1 555 ? -46.344 -2.969 24.578 1 16.83 555 GLN B C 1
ATOM 8696 O O . GLN B 1 555 ? -46.438 -2.979 23.344 1 16.83 555 GLN B O 1
ATOM 8701 N N . VAL B 1 556 ? -45.906 -1.805 25 1 16.11 556 VAL B N 1
ATOM 8702 C CA . VAL B 1 556 ? -46.562 -0.728 24.266 1 16.11 556 VAL B CA 1
ATOM 8703 C C . VAL B 1 556 ? -46.094 -0.713 22.812 1 16.11 556 VAL B C 1
ATOM 8705 O O . VAL B 1 556 ? -44.906 -0.834 22.547 1 16.11 556 VAL B O 1
ATOM 8708 N N . SER B 1 557 ? -47.062 -0.705 21.719 1 17 557 SER B N 1
ATOM 8709 C CA . SER B 1 557 ? -47.406 -0.827 20.297 1 17 557 SER B CA 1
ATOM 8710 C C . SER B 1 557 ? -46.969 0.399 19.516 1 17 557 SER B C 1
ATOM 8712 O O . SER B 1 557 ? -47.125 0.446 18.297 1 17 557 SER B O 1
ATOM 8714 N N . GLY B 1 558 ? -46.656 1.585 20 1 16.55 558 GLY B N 1
ATOM 8715 C CA . GLY B 1 558 ? -47.094 2.734 19.234 1 16.55 558 GLY B CA 1
ATOM 8716 C C . GLY B 1 558 ? -46.438 2.844 17.875 1 16.55 558 GLY B C 1
ATOM 8717 O O . GLY B 1 558 ? -45.312 2.383 17.688 1 16.55 558 GLY B O 1
ATOM 8718 N N . HIS B 1 559 ? -47.219 3.17 16.734 1 18.17 559 HIS B N 1
ATOM 8719 C CA . HIS B 1 559 ? -47.406 3.289 15.289 1 18.17 559 HIS B CA 1
ATOM 8720 C C . HIS B 1 559 ? -46.594 4.445 14.727 1 18.17 559 HIS B C 1
ATOM 8722 O O . HIS B 1 559 ? -46.625 4.719 13.523 1 18.17 559 HIS B O 1
ATOM 8728 N N . PHE B 1 560 ? -45.625 5.055 15.273 1 16.31 560 PHE B N 1
ATOM 8729 C CA . PHE B 1 560 ? -45.406 6.387 14.719 1 16.31 560 PHE B CA 1
ATOM 8730 C C . PHE B 1 560 ? -44.906 6.305 13.289 1 16.31 560 PHE B C 1
ATOM 8732 O O . PHE B 1 560 ? -43.875 5.645 13.016 1 16.31 560 PHE B O 1
ATOM 8739 N N . LYS B 1 561 ? -45.812 6.598 12.242 1 17.61 561 LYS B N 1
ATOM 8740 C CA . LYS B 1 561 ? -45.75 6.766 10.789 1 17.61 561 LYS B CA 1
ATOM 8741 C C . LYS B 1 561 ? -44.781 7.891 10.406 1 17.61 561 LYS B C 1
ATOM 8743 O O . LYS B 1 561 ? -45.125 9.07 10.531 1 17.61 561 LYS B O 1
ATOM 8748 N N . ALA B 1 562 ? -43.594 7.934 10.805 1 15.78 562 ALA B N 1
ATOM 8749 C CA . ALA B 1 562 ? -42.844 9.133 10.438 1 15.78 562 ALA B CA 1
ATOM 8750 C C . ALA B 1 562 ? -42.75 9.281 8.922 1 15.78 562 ALA B C 1
ATOM 8752 O O . ALA B 1 562 ? -42.281 8.375 8.234 1 15.78 562 ALA B O 1
ATOM 8753 N N . ASN B 1 563 ? -43.688 10.023 8.242 1 17 563 ASN B N 1
ATOM 8754 C CA . ASN B 1 563 ? -43.906 10.539 6.895 1 17 563 ASN B CA 1
ATOM 8755 C C . ASN B 1 563 ? -42.656 11.25 6.352 1 17 563 ASN B C 1
ATOM 8757 O O . ASN B 1 563 ? -42.75 11.969 5.355 1 17 563 ASN B O 1
ATOM 8761 N N . SER B 1 564 ? -41.562 10.961 6.816 1 16.38 564 SER B N 1
ATOM 8762 C CA . SER B 1 564 ? -40.562 11.969 6.41 1 16.38 564 SER B CA 1
ATOM 8763 C C . SER B 1 564 ? -40.594 12.164 4.895 1 16.38 564 SER B C 1
ATOM 8765 O O . SER B 1 564 ? -40.688 11.195 4.141 1 16.38 564 SER B O 1
ATOM 8767 N N . LEU B 1 565 ? -41.031 13.383 4.383 1 17.27 565 LEU B N 1
ATOM 8768 C CA . LEU B 1 565 ? -41 14.289 3.244 1 17.27 565 LEU B CA 1
ATOM 8769 C C . LEU B 1 565 ? -39.688 14.141 2.457 1 17.27 565 LEU B C 1
ATOM 8771 O O . LEU B 1 565 ? -38.656 13.867 3.037 1 17.27 565 LEU B O 1
ATOM 8775 N N . GLY B 1 566 ? -39.875 13.961 1.104 1 17.55 566 GLY B N 1
ATOM 8776 C CA . GLY B 1 566 ? -39.188 13.711 -0.146 1 17.55 566 GLY B CA 1
ATOM 8777 C C . GLY B 1 566 ? -38.031 14.656 -0.381 1 17.55 566 GLY B C 1
ATOM 8778 O O . GLY B 1 566 ? -38.219 15.781 -0.851 1 17.55 566 GLY B O 1
ATOM 8779 N N . LEU B 1 567 ? -37.406 15.07 0.639 1 15.05 567 LEU B N 1
ATOM 8780 C CA . LEU B 1 567 ? -36.312 15.984 0.376 1 15.05 567 LEU B CA 1
ATOM 8781 C C . LEU B 1 567 ? -35.438 15.484 -0.78 1 15.05 567 LEU B C 1
ATOM 8783 O O . LEU B 1 567 ? -34.969 14.352 -0.747 1 15.05 567 LEU B O 1
ATOM 8787 N N . CYS B 1 568 ? -35.781 15.969 -1.966 1 17.42 568 CYS B N 1
ATOM 8788 C CA . CYS B 1 568 ? -35.062 16.438 -3.154 1 17.42 568 CYS B CA 1
ATOM 8789 C C . CYS B 1 568 ? -33.719 17.016 -2.787 1 17.42 568 CYS B C 1
ATOM 8791 O O . CYS B 1 568 ? -33.594 17.781 -1.821 1 17.42 568 CYS B O 1
#

InterPro domains:
  IPR007219 Xylanolytic transcriptional activator, regulatory domain [PF04082] (97-298)
  IPR007219 Xylanolytic transcriptional activator, regulatory domain [SM00906] (211-287)
  IPR050987 ABC-transporter-regulating transcription factor-like [PTHR46910] (32-529)